Protein AF-0000000079328830 (afdb_homodimer)

Structure (mmCIF, N/CA/C/O backbone):
data_AF-0000000079328830-model_v1
#
loop_
_entity.id
_entity.type
_entity.pdbx_description
1 polymer 'Uncharacterized protein'
#
loop_
_atom_site.group_PDB
_atom_site.id
_atom_site.type_symbol
_atom_site.label_atom_id
_atom_site.label_alt_id
_atom_site.label_comp_id
_atom_site.label_asym_id
_atom_site.label_entity_id
_atom_site.label_seq_id
_atom_site.pdbx_PDB_ins_code
_atom_site.Cartn_x
_atom_site.Cartn_y
_atom_site.Cartn_z
_atom_site.occupancy
_atom_site.B_iso_or_equiv
_atom_site.auth_seq_id
_atom_site.auth_comp_id
_atom_site.auth_asym_id
_atom_site.auth_atom_id
_atom_site.pdbx_PDB_model_num
ATOM 1 N N . MET A 1 1 ? 43.875 14.273 2.471 1 29.05 1 MET A N 1
ATOM 2 C CA . MET A 1 1 ? 42.938 14.164 3.586 1 29.05 1 MET A CA 1
ATOM 3 C C . MET A 1 1 ? 41.5 14.172 3.092 1 29.05 1 MET A C 1
ATOM 5 O O . MET A 1 1 ? 41.062 15.117 2.428 1 29.05 1 MET A O 1
ATOM 9 N N . LYS A 1 2 ? 40.875 13 2.785 1 42.97 2 LYS A N 1
ATOM 10 C CA . LYS A 1 2 ? 39.5 12.953 2.299 1 42.97 2 LYS A CA 1
ATOM 11 C C . LYS A 1 2 ? 38.594 13.773 3.191 1 42.97 2 LYS A C 1
ATOM 13 O O . LYS A 1 2 ? 38.438 13.484 4.383 1 42.97 2 LYS A O 1
ATOM 18 N N . ILE A 1 3 ? 38.344 14.93 3.031 1 41.56 3 ILE A N 1
ATOM 19 C CA . ILE A 1 3 ? 37.438 15.758 3.812 1 41.56 3 ILE A CA 1
ATOM 20 C C . ILE A 1 3 ? 36.094 15.055 3.953 1 41.56 3 ILE A C 1
ATOM 22 O O . ILE A 1 3 ? 35.406 14.828 2.959 1 41.56 3 ILE A O 1
ATOM 26 N N . GLU A 1 4 ? 35.875 14.352 4.934 1 56.06 4 GLU A N 1
ATOM 27 C CA . GLU A 1 4 ? 34.594 13.688 5.23 1 56.06 4 GLU A CA 1
ATOM 28 C C . GLU A 1 4 ? 33.438 14.68 5.27 1 56.06 4 GLU A C 1
ATOM 30 O O . GLU A 1 4 ? 33.469 15.633 6.055 1 56.06 4 GLU A O 1
ATOM 35 N N . ARG A 1 5 ? 32.812 14.875 4.238 1 61.62 5 ARG A N 1
ATOM 36 C CA . ARG A 1 5 ? 31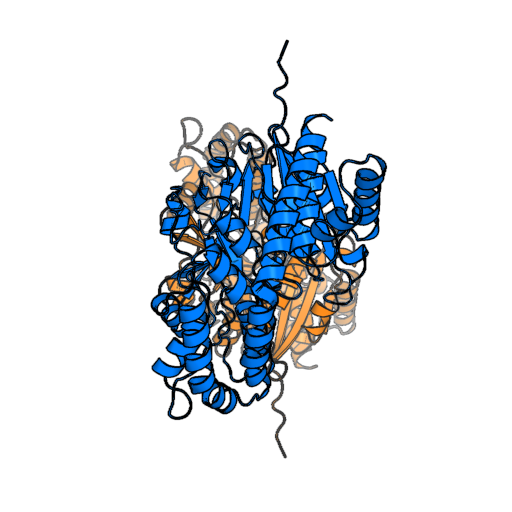.719 15.82 4.113 1 61.62 5 ARG A CA 1
ATOM 37 C C . ARG A 1 5 ? 30.688 15.617 5.227 1 61.62 5 ARG A C 1
ATOM 39 O O . ARG A 1 5 ? 30.266 14.492 5.484 1 61.62 5 ARG A O 1
ATOM 46 N N . LYS A 1 6 ? 30.453 16.609 6.105 1 83.25 6 LYS A N 1
ATOM 47 C CA . LYS A 1 6 ? 29.5 16.641 7.215 1 83.25 6 LYS A CA 1
ATOM 48 C C . LYS A 1 6 ? 28.078 16.328 6.734 1 83.25 6 LYS A C 1
ATOM 50 O O . LYS A 1 6 ? 27.625 16.891 5.73 1 83.25 6 LYS A O 1
ATOM 55 N N . LYS A 1 7 ? 27.375 15.422 7.355 1 91.31 7 LYS A N 1
ATOM 56 C CA . LYS A 1 7 ? 26 15.023 7.02 1 91.31 7 LYS A CA 1
ATOM 57 C C . LYS A 1 7 ? 25.016 16.156 7.316 1 91.31 7 LYS A C 1
ATOM 59 O O . LYS A 1 7 ? 25.219 16.938 8.25 1 91.31 7 LYS A O 1
ATOM 64 N N . ILE A 1 8 ? 24.094 16.375 6.457 1 94.75 8 ILE A N 1
ATOM 65 C CA . ILE A 1 8 ? 22.969 17.281 6.711 1 94.75 8 ILE A CA 1
ATOM 66 C C . ILE A 1 8 ? 22 16.641 7.691 1 94.75 8 ILE A C 1
ATOM 68 O O . ILE A 1 8 ? 21.484 15.547 7.438 1 94.75 8 ILE A O 1
ATOM 72 N N . ASN A 1 9 ? 21.766 17.25 8.836 1 96.75 9 ASN A N 1
ATOM 73 C CA . ASN A 1 9 ? 20.828 16.75 9.836 1 96.75 9 ASN A CA 1
ATOM 74 C C . ASN A 1 9 ? 19.391 17.125 9.523 1 96.75 9 ASN A C 1
ATOM 76 O O . ASN A 1 9 ? 19.047 18.312 9.523 1 96.75 9 ASN A O 1
ATOM 80 N N . VAL A 1 10 ? 18.609 16.141 9.258 1 97 10 VAL A N 1
ATOM 81 C CA . VAL A 1 10 ? 17.219 16.359 8.922 1 97 10 VAL A CA 1
ATOM 82 C C . VAL A 1 10 ? 16.328 15.805 10.031 1 97 10 VAL A C 1
ATOM 84 O O . VAL A 1 10 ? 16.328 14.602 10.297 1 97 10 VAL A O 1
ATOM 87 N N . GLY A 1 11 ? 15.57 16.688 10.703 1 98.12 11 GLY A N 1
ATOM 88 C CA . GLY A 1 11 ? 14.555 16.266 11.656 1 98.12 11 GLY A CA 1
ATOM 89 C C . GLY A 1 11 ? 13.203 16.016 11.008 1 98.12 11 GLY A C 1
ATOM 90 O O . GLY A 1 11 ? 12.789 16.75 10.117 1 98.12 11 GLY A O 1
ATOM 91 N N . VAL A 1 12 ? 12.57 14.992 11.398 1 98 12 VAL A N 1
ATOM 92 C CA . VAL A 1 12 ? 11.172 14.742 11.062 1 98 12 VAL A CA 1
ATOM 93 C C . VAL A 1 12 ? 10.305 14.828 12.32 1 98 12 VAL A C 1
ATOM 95 O O . VAL A 1 12 ? 10.477 14.039 13.25 1 98 12 VAL A O 1
ATOM 98 N N . GLY A 1 13 ? 9.43 15.766 12.305 1 98.31 13 GLY A N 1
ATOM 99 C CA . GLY A 1 13 ? 8.633 16.031 13.492 1 98.31 13 GLY A CA 1
ATOM 100 C C . GLY A 1 13 ? 7.215 15.5 13.383 1 98.31 13 GLY A C 1
ATOM 101 O O . GLY A 1 13 ? 6.535 15.734 12.383 1 98.31 13 GLY A O 1
ATOM 102 N N . PHE A 1 14 ? 6.777 14.797 14.43 1 97.69 14 PHE A N 1
ATOM 103 C CA . PHE A 1 14 ? 5.402 14.336 14.562 1 97.69 14 PHE A CA 1
ATOM 104 C C . PHE A 1 14 ? 4.781 14.852 15.852 1 97.69 14 PHE A C 1
ATOM 106 O O . PHE A 1 14 ? 5.422 14.828 16.906 1 97.69 14 PHE A O 1
ATOM 113 N N . VAL A 1 15 ? 3.635 15.367 15.711 1 96.25 15 VAL A N 1
ATOM 114 C CA . VAL A 1 15 ? 2.75 15.539 16.859 1 96.25 15 VAL A CA 1
ATOM 115 C C . VAL A 1 15 ? 1.602 14.539 16.781 1 96.25 15 VAL A C 1
ATOM 117 O O . VAL A 1 15 ? 0.821 14.547 15.828 1 96.25 15 VAL A O 1
ATOM 120 N N . THR A 1 16 ? 1.553 13.664 17.828 1 94.69 16 THR A N 1
ATOM 121 C CA . THR A 1 16 ? 0.644 12.539 17.641 1 94.69 16 THR A CA 1
ATOM 122 C C . THR A 1 16 ? -0.105 12.219 18.922 1 94.69 16 THR A C 1
ATOM 124 O O . THR A 1 16 ? 0.381 12.516 20.016 1 94.69 16 THR A O 1
ATOM 127 N N . GLY A 1 17 ? -1.265 11.742 18.766 1 92.06 17 GLY A N 1
ATOM 128 C CA . GLY A 1 17 ? -2.076 11.172 19.844 1 92.06 17 GLY A CA 1
ATOM 129 C C . GLY A 1 17 ? -2.83 9.93 19.422 1 92.06 17 GLY A C 1
ATOM 130 O O . GLY A 1 17 ? -3.664 9.414 20.172 1 92.06 17 GLY A O 1
ATOM 131 N N . ARG A 1 18 ? -2.508 9.406 18.266 1 90.44 18 ARG A N 1
ATOM 132 C CA . ARG A 1 18 ? -3.256 8.281 17.719 1 90.44 18 ARG A CA 1
ATOM 133 C C . ARG A 1 18 ? -2.459 6.988 17.812 1 90.44 18 ARG A C 1
ATOM 135 O O . ARG A 1 18 ? -1.229 7 17.75 1 90.44 18 ARG A O 1
ATOM 142 N N . LYS A 1 19 ? -3.17 5.918 17.875 1 87.56 19 LYS A N 1
ATOM 143 C CA . LYS A 1 19 ? -2.568 4.602 18.078 1 87.56 19 LYS A CA 1
ATOM 144 C C . LYS A 1 19 ? -1.845 4.125 16.812 1 87.56 19 LYS A C 1
ATOM 146 O O . LYS A 1 19 ? -0.911 3.324 16.906 1 87.56 19 LYS A O 1
ATOM 151 N N . ASN A 1 20 ? -2.268 4.586 15.758 1 90.12 20 ASN A N 1
ATOM 152 C CA . ASN A 1 20 ? -1.74 4.094 14.492 1 90.12 20 ASN A CA 1
ATOM 153 C C . ASN A 1 20 ? -0.406 4.75 14.141 1 90.12 20 ASN A C 1
ATOM 155 O O . ASN A 1 20 ? 0.158 4.492 13.078 1 90.12 20 ASN A O 1
ATOM 159 N N . PHE A 1 21 ? 0.192 5.496 15.008 1 94.31 21 PHE A N 1
ATOM 160 C CA . PHE A 1 21 ? 1.396 6.285 14.773 1 94.31 21 PHE A CA 1
ATOM 161 C C . PHE A 1 21 ? 2.543 5.398 14.312 1 94.31 21 PHE A C 1
ATOM 163 O O . PHE A 1 21 ? 3.238 5.727 13.344 1 94.31 21 PHE A O 1
ATOM 170 N N . LYS A 1 22 ? 2.73 4.27 14.898 1 94.06 22 LYS A N 1
ATOM 171 C CA . LYS A 1 22 ? 3.871 3.412 14.586 1 94.06 22 LYS A CA 1
ATOM 172 C C . LYS A 1 22 ? 3.791 2.896 13.148 1 94.06 22 LYS A C 1
ATOM 174 O O . LYS A 1 22 ? 4.812 2.752 12.477 1 94.06 22 LYS A O 1
ATOM 179 N N . ASN A 1 23 ? 2.588 2.619 12.703 1 93.12 23 ASN A N 1
ATOM 180 C CA . ASN A 1 23 ? 2.41 2.199 11.32 1 93.12 23 ASN A CA 1
ATOM 181 C C . ASN A 1 23 ? 2.773 3.316 10.344 1 93.12 23 ASN A C 1
ATOM 183 O O . ASN A 1 23 ? 3.371 3.062 9.297 1 93.12 23 ASN A O 1
ATOM 187 N N . VAL A 1 24 ? 2.414 4.527 10.766 1 96.62 24 VAL A N 1
ATOM 188 C CA . VAL A 1 24 ? 2.695 5.684 9.922 1 96.62 24 VAL A CA 1
ATOM 189 C C . VAL A 1 24 ? 4.203 5.887 9.812 1 96.62 24 VAL A C 1
ATOM 191 O O . VAL A 1 24 ? 4.738 6.027 8.703 1 96.62 24 VAL A O 1
ATOM 194 N N . VAL A 1 25 ? 4.875 5.852 10.898 1 96.69 25 VAL A N 1
ATOM 195 C CA . VAL A 1 25 ? 6.316 6.078 10.906 1 96.69 25 VAL A CA 1
ATOM 196 C C . VAL A 1 25 ? 7.016 4.965 10.125 1 96.69 25 VAL A C 1
ATOM 198 O O . VAL A 1 25 ? 7.957 5.227 9.375 1 96.69 25 VAL A O 1
ATOM 201 N N . LYS A 1 26 ? 6.547 3.768 10.336 1 94.81 26 LYS A N 1
ATOM 202 C CA . LYS A 1 26 ? 7.137 2.643 9.617 1 94.81 26 LYS A CA 1
ATOM 203 C C . LYS A 1 26 ? 7.027 2.842 8.109 1 94.81 26 LYS A C 1
ATOM 205 O O . LYS A 1 26 ? 8 2.652 7.379 1 94.81 26 LYS A O 1
ATOM 210 N N . THR A 1 27 ? 5.875 3.186 7.656 1 96.12 27 THR A N 1
ATOM 211 C CA . THR A 1 27 ? 5.656 3.402 6.23 1 96.12 27 THR A CA 1
ATOM 212 C C . THR A 1 27 ? 6.566 4.512 5.711 1 96.12 27 THR A C 1
ATOM 214 O O . THR A 1 27 ? 7.148 4.391 4.629 1 96.12 27 THR A O 1
ATOM 217 N N . TYR A 1 28 ? 6.742 5.57 6.461 1 96.44 28 TYR A N 1
ATOM 218 C CA . TYR A 1 28 ? 7.605 6.668 6.039 1 96.44 28 TYR A CA 1
ATOM 219 C C . TYR A 1 28 ? 9.062 6.223 5.984 1 96.44 28 TYR A C 1
ATOM 221 O O . TYR A 1 28 ? 9.773 6.527 5.023 1 96.44 28 TYR A O 1
ATOM 229 N N . VAL A 1 29 ? 9.508 5.523 6.953 1 94.31 29 VAL A N 1
ATOM 230 C CA . VAL A 1 29 ? 10.898 5.066 6.984 1 94.31 29 VAL A CA 1
ATOM 231 C C . VAL A 1 29 ? 11.156 4.113 5.82 1 94.31 29 VAL A C 1
ATOM 233 O O . VAL A 1 29 ? 12.18 4.211 5.141 1 94.31 29 VAL A O 1
ATOM 236 N N . ASP A 1 30 ? 10.195 3.229 5.605 1 93.19 30 ASP A N 1
ATOM 237 C CA . ASP A 1 30 ? 10.312 2.314 4.473 1 93.19 30 ASP A CA 1
ATOM 238 C C . ASP A 1 30 ? 10.312 3.076 3.15 1 93.19 30 ASP A C 1
ATOM 240 O O . ASP A 1 30 ? 11.016 2.701 2.211 1 93.19 30 ASP A O 1
ATOM 244 N N . ASN A 1 31 ? 9.469 4.055 3.107 1 93.88 31 ASN A N 1
ATOM 245 C CA . ASN A 1 31 ? 9.406 4.918 1.933 1 93.88 31 ASN A CA 1
ATOM 246 C C . ASN A 1 31 ? 10.75 5.609 1.679 1 93.88 31 ASN A C 1
ATOM 248 O O . ASN A 1 31 ? 11.195 5.695 0.535 1 93.88 31 ASN A O 1
ATOM 252 N N . TRP A 1 32 ? 11.414 6.051 2.768 1 92.19 32 TRP A N 1
ATOM 253 C CA . TRP A 1 32 ? 12.719 6.695 2.662 1 92.19 32 TRP A CA 1
ATOM 254 C C . TRP A 1 32 ? 13.773 5.715 2.152 1 92.19 32 TRP A C 1
ATOM 256 O O . TRP A 1 32 ? 14.617 6.074 1.326 1 92.19 32 TRP A O 1
ATOM 266 N N . ASN A 1 33 ? 13.664 4.547 2.566 1 87.62 33 ASN A N 1
ATOM 267 C CA . ASN A 1 33 ? 14.594 3.506 2.143 1 87.62 33 ASN A CA 1
ATOM 268 C C . ASN A 1 33 ? 14.391 3.137 0.676 1 87.62 33 ASN A C 1
ATOM 270 O O . ASN A 1 33 ? 15.359 2.982 -0.067 1 87.62 33 ASN A O 1
ATOM 274 N N . GLU A 1 34 ? 13.211 3.053 0.35 1 87.12 34 GLU A N 1
ATOM 275 C CA . GLU A 1 34 ? 12.859 2.67 -1.016 1 87.12 34 GLU A CA 1
ATOM 276 C C . GLU A 1 34 ? 13.305 3.732 -2.018 1 87.12 34 GLU A C 1
ATOM 278 O O . GLU A 1 34 ? 13.719 3.406 -3.135 1 87.12 34 GLU A O 1
ATOM 283 N N . SER A 1 35 ? 13.242 4.93 -1.609 1 83.19 35 SER A N 1
ATOM 284 C CA . SER A 1 35 ? 13.57 6.039 -2.502 1 83.19 35 SER A CA 1
ATOM 285 C C . SER A 1 35 ? 15.07 6.305 -2.52 1 83.19 35 SER A C 1
ATOM 287 O O . SER A 1 35 ? 15.555 7.137 -3.293 1 83.19 35 SER A O 1
ATOM 289 N N . GLY A 1 36 ? 15.828 5.617 -1.748 1 76.75 36 GLY A N 1
ATOM 290 C CA . GLY A 1 36 ? 17.266 5.793 -1.693 1 76.75 36 GLY A CA 1
ATOM 291 C C . GLY A 1 36 ? 17.688 7.004 -0.887 1 76.75 36 GLY A C 1
ATOM 292 O O . GLY A 1 36 ? 18.844 7.422 -0.942 1 76.75 36 GLY A O 1
ATOM 293 N N . PHE A 1 37 ? 16.812 7.652 -0.358 1 73.12 37 PHE A N 1
ATOM 294 C CA . PHE A 1 37 ? 17.125 8.844 0.421 1 73.12 37 PHE A CA 1
ATOM 295 C C . PHE A 1 37 ? 17.938 8.477 1.66 1 73.12 37 PHE A C 1
ATOM 297 O O . PHE A 1 37 ? 18.656 9.32 2.211 1 73.12 37 PHE A O 1
ATOM 304 N N . SER A 1 38 ? 17.906 7.316 1.921 1 65.19 38 SER A N 1
ATOM 305 C CA . SER A 1 38 ? 18.609 6.91 3.131 1 65.19 38 SER A CA 1
ATOM 306 C C . SER A 1 38 ? 20.109 6.785 2.881 1 65.19 38 SER A C 1
ATOM 308 O O . SER A 1 38 ? 20.781 5.965 3.508 1 65.19 38 SER A O 1
ATOM 310 N N . ASP A 1 39 ? 20.422 7.531 1.976 1 68.62 39 ASP A N 1
ATOM 311 C CA . ASP A 1 39 ? 21.875 7.559 1.814 1 68.62 39 ASP A CA 1
ATOM 312 C C . ASP A 1 39 ? 22.562 8.016 3.1 1 68.62 39 ASP A C 1
ATOM 314 O O . ASP A 1 39 ? 22.656 9.211 3.363 1 68.62 39 ASP A O 1
ATOM 318 N N . LYS A 1 40 ? 22.938 7.184 3.812 1 73.31 40 LYS A N 1
ATOM 319 C CA . LYS A 1 40 ? 23.5 7.387 5.145 1 73.31 40 LYS A CA 1
ATOM 320 C C . LYS A 1 40 ? 24.797 8.172 5.078 1 73.31 40 LYS A C 1
ATOM 322 O O . LYS A 1 40 ? 25.281 8.688 6.094 1 73.31 40 LYS A O 1
ATOM 327 N N . LYS A 1 41 ? 25.109 8.391 3.957 1 77.75 41 LYS A N 1
ATOM 328 C CA . LYS A 1 41 ? 26.344 9.148 3.828 1 77.75 41 LYS A CA 1
ATOM 329 C C . LYS A 1 41 ? 26.062 10.641 3.707 1 77.75 41 LYS A C 1
ATOM 331 O O . LYS A 1 41 ? 26.906 11.469 4.07 1 77.75 41 LYS A O 1
ATOM 336 N N . LYS A 1 42 ? 24.922 11.031 3.309 1 89.38 42 LYS A N 1
ATOM 337 C CA . LYS A 1 42 ? 24.656 12.438 3.029 1 89.38 42 LYS A CA 1
ATOM 338 C C . LYS A 1 42 ? 23.719 13.039 4.082 1 89.38 42 LYS A C 1
ATOM 340 O O . LYS A 1 42 ? 23.875 14.203 4.453 1 89.38 42 LYS A O 1
ATOM 345 N N . TYR A 1 43 ? 22.844 12.266 4.543 1 92.62 43 TYR A N 1
ATOM 346 C CA . TYR A 1 43 ? 21.828 12.781 5.449 1 92.62 43 TYR A CA 1
ATOM 347 C C . TYR A 1 43 ? 21.781 11.969 6.738 1 92.62 43 TYR A C 1
ATOM 349 O O . TYR A 1 43 ? 22.031 10.758 6.727 1 92.62 43 TYR A O 1
ATOM 357 N N . ALA A 1 44 ? 21.594 12.641 7.82 1 95.12 44 ALA A N 1
ATOM 358 C CA . ALA A 1 44 ? 21.234 12.031 9.102 1 95.12 44 ALA A CA 1
ATOM 359 C C . ALA A 1 44 ? 19.797 12.336 9.461 1 95.12 44 ALA A C 1
ATOM 361 O O . ALA A 1 44 ? 19.406 13.5 9.578 1 95.12 44 ALA A O 1
ATOM 362 N N . LEU A 1 45 ? 19.047 11.289 9.609 1 95.5 45 LEU A N 1
ATOM 363 C CA . LEU A 1 45 ? 17.609 11.43 9.867 1 95.5 45 LEU A CA 1
ATOM 364 C C . LEU A 1 45 ? 17.312 11.289 11.352 1 95.5 45 LEU A C 1
ATOM 366 O O . LEU A 1 45 ? 17.766 10.344 12 1 95.5 45 LEU A O 1
ATOM 370 N N . HIS A 1 46 ? 16.594 12.25 11.883 1 97.25 46 HIS A N 1
ATOM 371 C CA . HIS A 1 46 ? 16.266 12.281 13.297 1 97.25 46 HIS A CA 1
ATOM 372 C C . HIS A 1 46 ? 14.75 12.422 13.5 1 97.25 46 HIS A C 1
ATOM 374 O O . HIS A 1 46 ? 14.133 13.328 12.945 1 97.25 46 HIS A O 1
ATOM 380 N N . LEU A 1 47 ? 14.195 11.555 14.312 1 97.56 47 LEU A N 1
ATOM 381 C CA . LEU A 1 47 ? 12.766 11.609 14.594 1 97.56 47 LEU A CA 1
ATOM 382 C C . LEU A 1 47 ? 12.492 12.422 15.859 1 97.56 47 LEU A C 1
ATOM 384 O O . LEU A 1 47 ? 13.203 12.273 16.859 1 97.56 47 LEU A O 1
ATOM 388 N N . PHE A 1 48 ? 11.602 13.32 15.797 1 98.31 48 PHE A N 1
ATOM 389 C CA . PHE A 1 48 ? 11.07 14.039 16.953 1 98.31 48 PHE A CA 1
ATOM 390 C C . PHE A 1 48 ? 9.578 13.75 17.125 1 98.31 48 PHE A C 1
ATOM 392 O O . PHE A 1 48 ? 8.758 14.195 16.328 1 98.31 48 PHE A O 1
ATOM 399 N N . VAL A 1 49 ? 9.203 13.078 18.203 1 97.88 49 VAL A N 1
ATOM 400 C CA . VAL A 1 49 ? 7.832 12.641 18.406 1 97.88 49 VAL A CA 1
ATOM 401 C C . VAL A 1 49 ? 7.266 13.273 19.672 1 97.88 49 VAL A C 1
ATOM 403 O O . VAL A 1 49 ? 7.531 12.812 20.797 1 97.88 49 VAL A O 1
ATOM 406 N N . ALA A 1 50 ? 6.488 14.289 19.484 1 97.5 50 ALA A N 1
ATOM 407 C CA . ALA A 1 50 ? 5.719 14.844 20.594 1 97.5 50 ALA A CA 1
ATOM 408 C C . ALA A 1 50 ? 4.348 14.188 20.703 1 97.5 50 ALA A C 1
ATOM 410 O O . ALA A 1 50 ? 3.545 14.258 19.766 1 97.5 50 ALA A O 1
ATOM 411 N N . TYR A 1 51 ? 4.07 13.492 21.812 1 95.06 51 TYR A N 1
ATOM 412 C CA . TYR A 1 51 ? 2.83 12.727 21.859 1 95.06 51 TYR A CA 1
ATOM 413 C C . TYR A 1 51 ? 1.93 13.219 22.984 1 95.06 51 TYR A C 1
ATOM 415 O O . TYR A 1 51 ? 2.412 13.773 23.984 1 95.06 51 TYR A O 1
ATOM 423 N N . ASP A 1 52 ? 0.676 13.141 22.766 1 91.19 52 ASP A N 1
ATOM 424 C CA . ASP A 1 52 ? -0.394 13.43 23.719 1 91.19 52 ASP A CA 1
ATOM 425 C C . ASP A 1 52 ? -1.126 12.156 24.125 1 91.19 52 ASP A C 1
ATOM 427 O O . ASP A 1 52 ? -1.925 11.617 23.359 1 91.19 52 ASP A O 1
ATOM 431 N N . LEU A 1 53 ? -1.052 11.742 25.328 1 89.38 53 LEU A N 1
ATOM 432 C CA . LEU A 1 53 ? -1.614 10.477 25.797 1 89.38 53 LEU A CA 1
ATOM 433 C C . LEU A 1 53 ? -3.109 10.617 26.062 1 89.38 53 LEU A C 1
ATOM 435 O O . LEU A 1 53 ? -3.832 9.617 26.094 1 89.38 53 LEU A O 1
ATOM 439 N N . LYS A 1 54 ? -3.58 11.797 26.172 1 83 54 LYS A N 1
ATOM 440 C CA . LYS A 1 54 ? -4.969 12.047 26.547 1 83 54 LYS A CA 1
ATOM 441 C C . LYS A 1 54 ? -5.879 12.062 25.328 1 83 54 LYS A C 1
ATOM 443 O O . LYS A 1 54 ? -7.09 11.867 25.453 1 83 54 LYS A O 1
ATOM 448 N N . TYR A 1 55 ? -5.402 12.266 24.25 1 77.56 55 TYR A N 1
ATOM 449 C CA . TYR A 1 55 ? -6.184 12.438 23.031 1 77.56 55 TYR A CA 1
ATOM 450 C C . TYR A 1 55 ? -6.996 11.188 22.719 1 77.56 55 TYR A C 1
ATOM 452 O O . TYR A 1 55 ? -8.203 11.266 22.469 1 77.56 55 TYR A O 1
ATOM 460 N N . LYS A 1 56 ? -6.488 10.023 22.719 1 79.06 56 LYS A N 1
ATOM 461 C CA . LYS A 1 56 ? -7.188 8.773 22.469 1 79.06 56 LYS A CA 1
ATOM 462 C C . LYS A 1 56 ? -6.898 7.742 23.547 1 79.06 56 LYS A C 1
ATOM 464 O O . LYS A 1 56 ? -6.836 6.543 23.281 1 79.06 56 LYS A O 1
ATOM 469 N N . SER A 1 57 ? -6.559 8.242 24.672 1 84.75 57 SER A N 1
ATOM 470 C CA . SER A 1 57 ? -6.273 7.367 25.797 1 84.75 57 SER A CA 1
ATOM 471 C C . SER A 1 57 ? -5.215 6.328 25.438 1 84.75 57 SER A C 1
ATOM 473 O O . SER A 1 57 ? -5.441 5.125 25.594 1 84.75 57 SER A O 1
ATOM 475 N N . THR A 1 58 ? -4.094 6.836 25 1 90.81 58 THR A N 1
ATOM 476 C CA . THR A 1 58 ? -2.979 5.996 24.578 1 90.81 58 THR A CA 1
ATOM 477 C C . THR A 1 58 ? -1.928 5.891 25.672 1 90.81 58 THR A C 1
ATOM 479 O O . THR A 1 58 ? -2.105 6.438 26.766 1 90.81 58 THR A O 1
ATOM 482 N N . LYS A 1 59 ? -0.979 5.031 25.469 1 92.06 59 LY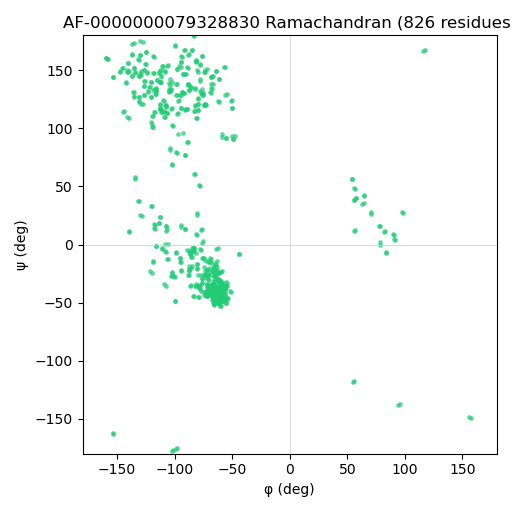S A N 1
ATOM 483 C CA . LYS A 1 59 ? 0.154 4.855 26.375 1 92.06 59 LYS A CA 1
ATOM 484 C C . LYS A 1 59 ? 1.473 5.16 25.672 1 92.06 59 LYS A C 1
ATOM 486 O O . LYS A 1 59 ? 1.521 5.242 24.438 1 92.06 59 LYS A O 1
ATOM 491 N N . VAL A 1 60 ? 2.496 5.379 26.453 1 92 60 VAL A N 1
ATOM 492 C CA . VAL A 1 60 ? 3.807 5.754 25.938 1 92 60 VAL A CA 1
ATOM 493 C C . VAL A 1 60 ? 4.293 4.695 24.953 1 92 60 VAL A C 1
ATOM 495 O O . VAL A 1 60 ? 4.914 5.023 23.938 1 92 60 VAL A O 1
ATOM 498 N N . SER A 1 61 ? 4.027 3.496 25.156 1 92.06 61 SER A N 1
ATOM 499 C CA . SER A 1 61 ? 4.492 2.389 24.312 1 92.06 61 SER A CA 1
ATOM 500 C C . SER A 1 61 ? 3.885 2.451 22.922 1 92.06 61 SER A C 1
ATOM 502 O O . SER A 1 61 ? 4.406 1.845 21.984 1 92.06 61 SER A O 1
ATOM 504 N N . ASP A 1 62 ? 2.816 3.166 22.766 1 92.62 62 ASP A N 1
ATOM 505 C CA . ASP A 1 62 ? 2.186 3.324 21.469 1 92.62 62 ASP A CA 1
ATOM 506 C C . ASP A 1 62 ? 3.033 4.203 20.547 1 92.62 62 ASP A C 1
ATOM 508 O O . ASP A 1 62 ? 2.855 4.191 19.328 1 92.62 62 ASP A O 1
ATOM 512 N N . TYR A 1 63 ? 3.988 4.895 21.156 1 93.31 63 TYR A N 1
ATOM 513 C CA . TYR A 1 63 ? 4.715 5.887 20.375 1 93.31 63 TYR A CA 1
ATOM 514 C C . TYR A 1 63 ? 6.203 5.574 20.328 1 93.31 63 TYR A C 1
ATOM 516 O O . TYR A 1 63 ? 6.914 6.008 19.422 1 93.31 63 TYR A O 1
ATOM 524 N N . LYS A 1 64 ? 6.656 4.883 21.281 1 93.75 64 LYS A N 1
ATOM 525 C CA . LYS A 1 64 ? 8.07 4.512 21.297 1 93.75 64 LYS A CA 1
ATOM 526 C C . LYS A 1 64 ? 8.367 3.422 20.266 1 93.75 64 LYS A C 1
ATOM 528 O O . LYS A 1 64 ? 7.836 2.314 20.359 1 93.75 64 LYS A O 1
ATOM 533 N N . ILE A 1 65 ? 9.203 3.695 19.391 1 92.88 65 ILE A N 1
ATOM 534 C CA . ILE A 1 65 ? 9.547 2.758 18.328 1 92.88 65 ILE A CA 1
ATOM 535 C C . ILE A 1 65 ? 10.531 1.715 18.859 1 92.88 65 ILE A C 1
ATOM 537 O O . ILE A 1 65 ? 11.578 2.064 19.406 1 92.88 65 ILE A O 1
ATOM 541 N N . THR A 1 66 ? 10.188 0.479 18.688 1 90.5 66 THR A N 1
ATOM 542 C CA . THR A 1 66 ? 11.055 -0.608 19.141 1 90.5 66 THR A CA 1
ATOM 543 C C . THR A 1 66 ? 11.484 -1.473 17.953 1 90.5 66 THR A C 1
ATOM 545 O O . THR A 1 66 ? 12.398 -2.293 18.078 1 90.5 66 THR A O 1
ATOM 548 N N . ASP A 1 67 ? 10.828 -1.312 16.891 1 89.19 67 ASP A N 1
ATOM 549 C CA . ASP A 1 67 ? 11.164 -2.062 15.68 1 89.19 67 ASP A CA 1
ATOM 550 C C . ASP A 1 67 ? 12.578 -1.736 15.211 1 89.19 67 ASP A C 1
ATOM 552 O O . ASP A 1 67 ? 12.867 -0.596 14.844 1 89.19 67 ASP A O 1
ATOM 556 N N . GLU A 1 68 ? 13.367 -2.65 15.094 1 90.06 68 GLU A N 1
ATOM 557 C CA . GLU A 1 68 ? 14.781 -2.461 14.766 1 90.06 68 GLU A CA 1
ATOM 558 C C . GLU A 1 68 ? 14.945 -1.93 13.344 1 90.06 68 GLU A C 1
ATOM 560 O O . GLU A 1 68 ? 15.844 -1.125 13.078 1 90.06 68 GLU A O 1
ATOM 565 N N . GLU A 1 69 ? 14.133 -2.389 12.5 1 85.75 69 GLU A N 1
ATOM 566 C CA . GLU A 1 69 ? 14.234 -1.947 11.117 1 85.75 69 GLU A CA 1
ATOM 567 C C . GLU A 1 69 ? 13.992 -0.447 10.992 1 85.75 69 GLU A C 1
ATOM 569 O O . GLU A 1 69 ? 14.641 0.233 10.195 1 85.75 69 GLU A O 1
ATOM 574 N N . ILE A 1 70 ? 13.078 0.019 11.828 1 89.81 70 ILE A N 1
ATOM 575 C CA . ILE A 1 70 ? 12.797 1.449 11.836 1 89.81 70 ILE A CA 1
ATOM 576 C C . ILE A 1 70 ? 13.969 2.205 12.461 1 89.81 70 ILE A C 1
ATOM 578 O O . ILE A 1 70 ? 14.438 3.201 11.898 1 89.81 70 ILE A O 1
ATOM 582 N N . LEU A 1 71 ? 14.406 1.661 13.516 1 91.75 71 LEU A N 1
ATOM 583 C CA . LEU A 1 71 ? 15.477 2.322 14.25 1 91.75 71 LEU A CA 1
ATOM 584 C C . LEU A 1 71 ? 16.766 2.342 13.43 1 91.75 71 LEU A C 1
ATOM 586 O O . LEU A 1 71 ? 17.547 3.291 13.516 1 91.75 71 LEU A O 1
ATOM 590 N N . ASP A 1 72 ? 16.953 1.357 12.633 1 89.75 72 ASP A N 1
ATOM 591 C CA . ASP A 1 72 ? 18.125 1.303 11.758 1 89.75 72 ASP A CA 1
ATOM 592 C C . ASP A 1 72 ? 18 2.32 10.625 1 89.75 72 ASP A C 1
ATOM 594 O O . ASP A 1 72 ? 19.016 2.732 10.047 1 89.75 72 ASP A O 1
ATOM 598 N N . GLY A 1 73 ? 16.781 2.678 10.398 1 89.19 73 GLY A N 1
ATOM 599 C CA . GLY A 1 73 ? 16.547 3.596 9.297 1 89.19 73 GLY A CA 1
ATOM 600 C C . GLY A 1 73 ? 16.734 5.051 9.688 1 89.19 73 GLY A C 1
ATOM 601 O O . GLY A 1 73 ? 16.781 5.93 8.82 1 89.19 73 GLY A O 1
ATOM 602 N N . VAL A 1 74 ? 16.859 5.32 11.008 1 93.31 74 VAL A N 1
ATOM 603 C CA . VAL A 1 74 ? 17.047 6.688 11.492 1 93.31 74 VAL A CA 1
ATOM 604 C C . VAL A 1 74 ? 18.297 6.758 12.367 1 93.31 74 VAL A C 1
ATOM 606 O O . VAL A 1 74 ? 18.766 5.738 12.867 1 93.31 74 VAL A O 1
ATOM 609 N N . ASP A 1 75 ? 18.891 7.938 12.469 1 94.31 75 ASP A N 1
ATOM 610 C CA . ASP A 1 75 ? 20.094 8.133 13.266 1 94.31 75 ASP A CA 1
ATOM 611 C C . ASP A 1 75 ? 19.75 8.305 14.75 1 94.31 75 ASP A C 1
ATOM 613 O O . ASP A 1 75 ? 20.516 7.875 15.617 1 94.31 75 ASP A O 1
ATOM 617 N N . SER A 1 76 ? 18.641 8.922 15.016 1 95.31 76 SER A N 1
ATOM 618 C CA . SER A 1 76 ? 18.188 9.078 16.391 1 95.31 76 SER A CA 1
ATOM 619 C C . SER A 1 76 ? 16.688 9.344 16.453 1 95.31 76 SER A C 1
ATOM 621 O O . SER A 1 76 ? 16.062 9.656 15.43 1 95.31 76 SER A O 1
ATOM 623 N N . ALA A 1 77 ? 16.125 9.078 17.656 1 96.38 77 ALA A N 1
ATOM 624 C CA . ALA A 1 77 ? 14.719 9.352 17.922 1 96.38 77 ALA A CA 1
ATOM 625 C C . ALA A 1 77 ? 14.531 10.016 19.281 1 96.38 77 ALA A C 1
ATOM 627 O O . ALA A 1 77 ? 15.094 9.562 20.281 1 96.38 77 ALA A O 1
ATOM 628 N N . TYR A 1 78 ? 13.852 11.117 19.266 1 96.94 78 TYR A N 1
ATOM 629 C CA . TYR A 1 78 ? 13.523 11.852 20.469 1 96.94 78 TYR A CA 1
ATOM 630 C C . TYR A 1 78 ? 12.031 11.75 20.797 1 96.94 78 TYR A C 1
ATOM 632 O O . TYR A 1 78 ? 11.195 12.109 19.969 1 96.94 78 TYR A O 1
ATOM 640 N N . TYR A 1 79 ? 11.742 11.289 21.953 1 97 79 TYR A N 1
ATOM 641 C CA . TYR A 1 79 ? 10.359 11.172 22.391 1 97 79 TYR A CA 1
ATOM 642 C C . TYR A 1 79 ? 10.023 12.242 23.422 1 97 79 TYR A C 1
ATOM 644 O O . TYR A 1 79 ? 10.547 12.219 24.547 1 97 79 TYR A O 1
ATOM 652 N N . LEU A 1 80 ? 9.156 13.117 23 1 97 80 LEU A N 1
ATOM 653 C CA . LEU A 1 80 ? 8.859 14.32 23.766 1 97 80 LEU A CA 1
ATOM 654 C C . LEU A 1 80 ? 7.516 14.195 24.469 1 97 80 LEU A C 1
ATOM 656 O O . LEU A 1 80 ? 6.508 14.734 24 1 97 80 LEU A O 1
ATOM 660 N N . GLY A 1 81 ? 7.543 13.555 25.594 1 93.5 81 GLY A N 1
ATOM 661 C CA . GLY A 1 81 ? 6.379 13.539 26.469 1 93.5 81 GLY A CA 1
ATOM 662 C C . GLY A 1 81 ? 6.285 14.75 27.375 1 93.5 81 GLY A C 1
ATOM 663 O O . GLY A 1 81 ? 7.16 15.617 27.344 1 93.5 81 GLY A O 1
ATOM 664 N N . ASP A 1 82 ? 5.277 14.797 28.172 1 92 82 ASP A N 1
ATOM 665 C CA . ASP A 1 82 ? 5.02 15.938 29.031 1 92 82 ASP A CA 1
ATOM 666 C C . ASP A 1 82 ? 6.168 16.156 30.016 1 92 82 ASP A C 1
ATOM 668 O O . ASP A 1 82 ? 6.57 17.297 30.266 1 92 82 ASP A O 1
ATOM 672 N N . SER A 1 83 ? 6.691 15.086 30.5 1 91.81 83 SER A N 1
ATOM 673 C CA . SER A 1 83 ? 7.781 15.188 31.469 1 91.81 83 SER A CA 1
ATOM 674 C C . SER A 1 83 ? 9.023 15.797 30.828 1 91.81 83 SER A C 1
ATOM 676 O O . SER A 1 83 ? 9.68 16.656 31.422 1 91.81 83 SER A O 1
ATOM 678 N N . SER A 1 84 ? 9.367 15.32 29.656 1 92.81 84 SER A N 1
ATOM 679 C CA . SER A 1 84 ? 10.547 15.82 28.953 1 92.81 84 SER A CA 1
ATOM 680 C C . SER A 1 84 ? 10.406 17.297 28.625 1 92.81 84 SER A C 1
ATOM 682 O O . SER A 1 84 ? 11.359 18.062 28.766 1 92.81 84 SER A O 1
ATOM 684 N N . ILE A 1 85 ? 9.297 17.703 28.219 1 95.94 85 ILE A N 1
ATOM 685 C CA . ILE A 1 85 ? 9.039 19.094 27.812 1 95.94 85 ILE A CA 1
ATOM 686 C C . ILE A 1 85 ? 9.07 20 29.047 1 95.94 85 ILE A C 1
ATOM 688 O O . ILE A 1 85 ? 9.672 21.062 29.016 1 95.94 85 ILE A O 1
ATOM 692 N N . THR A 1 86 ? 8.492 19.5 30.094 1 95.44 86 THR A N 1
ATOM 693 C CA . THR A 1 86 ? 8.445 20.281 31.328 1 95.44 86 THR A CA 1
ATOM 694 C C . THR A 1 86 ? 9.852 20.469 31.891 1 95.44 86 THR A C 1
ATOM 696 O O . THR A 1 86 ? 10.172 21.547 32.406 1 95.44 86 THR A O 1
ATOM 699 N N . THR A 1 87 ? 10.609 19.438 31.859 1 96 87 THR A N 1
ATOM 700 C CA . THR A 1 87 ? 11.984 19.516 32.344 1 96 87 THR A CA 1
ATOM 701 C C . THR A 1 87 ? 12.758 20.594 31.578 1 96 87 THR A C 1
ATOM 703 O O . THR A 1 87 ? 13.5 21.375 32.188 1 96 87 THR A O 1
ATOM 706 N N . GLU A 1 88 ? 12.609 20.609 30.312 1 95.38 88 GLU A N 1
ATOM 707 C CA . GLU A 1 88 ? 13.305 21.609 29.5 1 95.38 88 GLU A CA 1
ATOM 708 C C . GLU A 1 88 ? 12.781 23.016 29.781 1 95.38 88 GLU A C 1
ATOM 710 O O . GLU A 1 88 ? 13.555 23.969 29.812 1 95.38 88 GLU A O 1
ATOM 715 N N . ALA A 1 89 ? 11.477 23.141 29.875 1 96.88 89 ALA A N 1
ATOM 716 C CA . ALA A 1 89 ? 10.883 24.438 30.219 1 96.88 89 ALA A CA 1
ATOM 717 C C . ALA A 1 89 ? 11.438 24.969 31.531 1 96.88 89 ALA A C 1
ATOM 719 O O . ALA A 1 89 ? 11.773 26.156 31.625 1 96.88 89 ALA A O 1
ATOM 720 N N . GLN A 1 90 ? 11.547 24.094 32.5 1 97.06 90 GLN A N 1
ATOM 721 C CA . GLN A 1 90 ? 12.078 24.469 33.781 1 97.06 90 GLN A CA 1
ATOM 722 C C . GLN A 1 90 ? 13.547 24.875 33.688 1 97.06 90 GLN A C 1
ATOM 724 O O . GLN A 1 90 ? 13.984 25.812 34.375 1 97.06 90 GLN A O 1
ATOM 729 N N . TYR A 1 91 ? 14.234 24.141 32.969 1 97.25 91 TYR A N 1
ATOM 730 C CA . TYR A 1 91 ? 15.633 24.469 32.719 1 97.25 91 TYR A CA 1
ATOM 731 C C . TYR A 1 91 ? 15.781 25.891 32.188 1 97.25 91 TYR A C 1
ATOM 733 O O . TYR A 1 91 ? 16.625 26.656 32.688 1 97.25 91 TYR A O 1
ATOM 741 N N . LEU A 1 92 ? 14.992 26.312 31.234 1 97.94 92 LEU A N 1
ATOM 742 C CA . LEU A 1 92 ? 15.047 27.641 30.641 1 97.94 92 LEU A CA 1
ATOM 743 C C . LEU A 1 92 ? 14.688 28.703 31.672 1 97.94 92 LEU A C 1
ATOM 745 O O . LEU A 1 92 ? 15.258 29.812 31.656 1 97.94 92 LEU A O 1
ATOM 749 N N . VAL A 1 93 ? 13.758 28.391 32.469 1 98.12 93 VAL A N 1
ATOM 750 C CA . VAL A 1 93 ? 13.359 29.312 33.531 1 98.12 93 VAL A CA 1
ATOM 751 C C . VAL A 1 93 ? 14.5 29.484 34.531 1 98.12 93 VAL A C 1
ATOM 753 O O . VAL A 1 93 ? 14.805 30.609 34.938 1 98.12 93 VAL A O 1
ATOM 756 N N . GLU A 1 94 ? 15.094 28.391 34.938 1 97.81 94 GLU A N 1
ATOM 757 C CA . GLU A 1 94 ? 16.188 28.406 35.906 1 97.81 94 GLU A CA 1
ATOM 758 C C . GLU A 1 94 ? 17.375 29.203 35.375 1 97.81 94 GLU A C 1
ATOM 760 O O . GLU A 1 94 ? 18.078 29.891 36.125 1 97.81 94 GLU A O 1
ATOM 765 N N . LYS A 1 95 ? 17.562 29.125 34.156 1 97.38 95 LYS A N 1
ATOM 766 C CA . LYS A 1 95 ? 18.656 29.859 33.5 1 97.38 95 LYS A CA 1
ATOM 767 C C . LYS A 1 95 ? 18.266 31.297 33.25 1 97.38 95 LYS A C 1
ATOM 769 O O . LYS A 1 95 ? 19.062 32.062 32.688 1 97.38 95 LYS A O 1
ATOM 774 N N . LYS A 1 96 ? 17.047 31.688 33.469 1 97.19 96 LYS A N 1
ATOM 775 C CA . LYS A 1 96 ? 16.516 33.062 33.344 1 97.19 96 LYS A CA 1
ATOM 776 C C . LYS A 1 96 ? 16.438 33.469 31.891 1 97.19 96 LYS A C 1
ATOM 778 O O . LYS A 1 96 ? 16.609 34.656 31.578 1 97.19 96 LYS A O 1
ATOM 783 N N . VAL A 1 97 ? 16.281 32.5 31.094 1 97.75 97 VAL A N 1
ATOM 784 C CA . VAL A 1 97 ? 16.062 32.812 29.688 1 97.75 97 VAL A CA 1
ATOM 785 C C . VAL A 1 97 ? 14.656 33.344 29.484 1 97.75 97 VAL A C 1
ATOM 787 O O . VAL A 1 97 ? 14.453 34.344 28.781 1 97.75 97 VAL A O 1
ATOM 790 N N . ILE A 1 98 ? 13.688 32.719 30.109 1 98.19 98 ILE A N 1
ATOM 791 C CA . ILE A 1 98 ? 12.289 33.125 30.094 1 98.19 98 ILE A CA 1
ATOM 792 C C . ILE A 1 98 ? 11.703 33 31.5 1 98.19 98 ILE A C 1
ATOM 794 O O . ILE A 1 98 ? 12.266 32.281 32.344 1 98.19 98 ILE A O 1
ATOM 798 N N . THR A 1 99 ? 10.57 33.656 31.703 1 98.12 99 THR A N 1
ATOM 799 C CA . THR A 1 99 ? 9.852 33.531 32.969 1 98.12 99 THR A CA 1
ATOM 800 C C . THR A 1 99 ? 8.945 32.281 32.938 1 98.12 99 THR A C 1
ATOM 802 O O . THR A 1 99 ? 8.719 31.703 31.875 1 98.12 99 THR A O 1
ATOM 805 N N . LEU A 1 100 ? 8.469 31.938 34.094 1 97.31 100 LEU A N 1
ATOM 806 C CA . LEU A 1 100 ? 7.52 30.828 34.188 1 97.31 100 LEU A CA 1
ATOM 807 C C . LEU A 1 100 ? 6.27 31.109 33.375 1 97.31 100 LEU A C 1
ATOM 809 O O . LEU A 1 100 ? 5.734 30.219 32.719 1 97.31 100 LEU A O 1
ATOM 813 N N . LYS A 1 101 ? 5.832 32.312 33.406 1 96.69 101 LYS A N 1
ATOM 814 C CA . LYS A 1 101 ? 4.66 32.719 32.656 1 96.69 101 LYS A CA 1
ATOM 815 C C . LYS A 1 101 ? 4.906 32.562 31.141 1 96.69 101 LYS A C 1
ATOM 817 O O . LYS A 1 101 ? 4.039 32.094 30.406 1 96.69 101 LYS A O 1
ATOM 822 N N . GLU A 1 102 ? 6.02 32.969 30.75 1 97.75 102 GLU A N 1
ATOM 823 C CA . GLU A 1 102 ? 6.391 32.875 29.344 1 97.75 102 GLU A CA 1
ATOM 824 C C . GLU A 1 102 ? 6.516 31.422 28.906 1 97.75 102 GLU A C 1
ATOM 826 O O . GLU A 1 102 ? 6.121 31.062 27.797 1 97.75 102 GLU A O 1
ATOM 831 N N . ALA A 1 103 ? 7.066 30.562 29.781 1 97.88 103 ALA A N 1
ATOM 832 C CA . ALA A 1 103 ? 7.215 29.141 29.484 1 97.88 103 ALA A CA 1
ATOM 833 C C . ALA A 1 103 ? 5.859 28.5 29.203 1 97.88 103 ALA A C 1
ATOM 835 O O . ALA A 1 103 ? 5.75 27.625 28.328 1 97.88 103 ALA A O 1
ATOM 836 N N . LYS A 1 104 ? 4.859 28.938 29.844 1 95.88 104 LYS A N 1
ATOM 837 C CA . LYS A 1 104 ? 3.516 28.375 29.703 1 95.88 104 LYS A CA 1
ATOM 838 C C . LYS A 1 104 ? 2.893 28.797 28.375 1 95.88 104 LYS A C 1
ATOM 840 O O . LYS A 1 104 ? 1.96 28.141 27.891 1 95.88 104 LYS A O 1
ATOM 845 N N . LEU A 1 105 ? 3.395 29.844 27.75 1 96 105 LEU A N 1
ATOM 846 C CA . LEU A 1 105 ? 2.918 30.297 26.453 1 96 105 LEU A CA 1
ATOM 847 C C . LEU A 1 105 ? 3.51 29.438 25.328 1 96 105 LEU A C 1
ATOM 849 O O . LEU A 1 105 ? 2.916 29.312 24.266 1 96 105 LEU A O 1
ATOM 853 N N . ILE A 1 106 ? 4.66 28.891 25.625 1 96.81 106 ILE A N 1
ATOM 854 C CA . ILE A 1 106 ? 5.434 28.234 24.578 1 96.81 106 ILE A CA 1
ATOM 855 C C . ILE A 1 106 ? 5.23 26.719 24.656 1 96.81 106 ILE A C 1
ATOM 857 O O . ILE A 1 106 ? 5.066 26.047 23.641 1 96.81 106 ILE A O 1
ATOM 861 N N . PHE A 1 107 ? 5.391 26.25 25.891 1 95.94 107 PHE A N 1
ATOM 862 C CA . PHE A 1 107 ? 5.375 24.797 26.109 1 95.94 107 PHE A CA 1
ATOM 863 C C . PHE A 1 107 ? 4.133 24.391 26.891 1 95.94 107 PHE A C 1
ATOM 865 O O . PHE A 1 107 ? 3.619 25.172 27.703 1 95.94 107 PHE A O 1
ATOM 872 N N . GLY A 1 108 ? 3.582 23.328 26.641 1 88 108 GLY A N 1
ATOM 873 C CA . GLY A 1 108 ? 2.418 22.828 27.359 1 88 108 GLY A CA 1
ATOM 874 C C . GLY A 1 108 ? 1.618 21.812 26.562 1 88 108 GLY A C 1
ATOM 875 O O . GLY A 1 108 ? 2.182 21.047 25.781 1 88 108 GLY A O 1
ATOM 876 N N . GLU A 1 109 ? 0.322 21.969 26.969 1 85.19 109 GLU A N 1
ATOM 877 C CA . GLU A 1 109 ? -0.586 21.031 26.328 1 85.19 109 GLU A CA 1
ATOM 878 C C . GLU A 1 109 ? -1.205 21.625 25.062 1 85.19 109 GLU A C 1
ATOM 880 O O . GLU A 1 109 ? -1.31 22.844 24.938 1 85.19 109 GLU A O 1
ATOM 885 N N . GLY A 1 110 ? -1.471 20.797 24.031 1 87.62 110 GLY A N 1
ATOM 886 C CA . GLY A 1 110 ? -2.078 21.25 22.797 1 87.62 110 GLY A CA 1
ATOM 887 C C . GLY A 1 110 ? -1.175 21.062 21.594 1 87.62 110 GLY A C 1
ATOM 888 O O . GLY A 1 110 ? 0.047 20.984 21.734 1 87.62 110 GLY A O 1
ATOM 889 N N . TYR A 1 111 ? -1.787 21.219 20.562 1 90.81 111 TYR A N 1
ATOM 890 C CA . TYR A 1 111 ? -1.089 20.891 19.328 1 90.81 111 TYR A CA 1
ATOM 891 C C . TYR A 1 111 ? -0.03 21.938 19 1 90.81 111 TYR A C 1
ATOM 893 O O . TYR A 1 111 ? 1.1 21.609 18.641 1 90.81 111 TYR A O 1
ATOM 901 N N . ALA A 1 112 ? -0.322 23.219 19.172 1 94.81 112 ALA A N 1
ATOM 902 C CA . ALA A 1 112 ? 0.623 24.297 18.891 1 94.81 112 ALA A CA 1
ATOM 903 C C . ALA A 1 112 ? 1.85 24.203 19.781 1 94.81 112 ALA A C 1
ATOM 905 O O . ALA A 1 112 ? 2.984 24.328 19.312 1 94.81 112 ALA A O 1
ATOM 906 N N . MET A 1 113 ? 1.64 24.031 21.016 1 96.12 113 MET A N 1
ATOM 907 C CA . MET A 1 113 ? 2.729 23.984 22 1 96.12 113 MET A CA 1
ATOM 908 C C . MET A 1 113 ? 3.588 22.75 21.797 1 96.12 113 MET A C 1
ATOM 910 O O . MET A 1 113 ? 4.801 22.781 22 1 96.12 113 MET A O 1
ATOM 914 N N . LYS A 1 114 ? 2.922 21.703 21.375 1 96.12 114 LYS A N 1
ATOM 915 C CA . LYS A 1 114 ? 3.689 20.5 21.062 1 96.12 114 LYS A CA 1
ATOM 916 C C . LYS A 1 114 ? 4.555 20.703 19.828 1 96.12 114 LYS A C 1
ATOM 918 O O . LYS A 1 114 ? 5.672 20.188 19.75 1 96.12 114 LYS A O 1
ATOM 923 N N . ARG A 1 115 ? 4.035 21.359 18.859 1 97.38 115 ARG A N 1
ATOM 924 C CA . ARG A 1 115 ? 4.84 21.688 17.688 1 97.38 115 ARG A CA 1
ATOM 925 C C . ARG A 1 115 ? 6.02 22.578 18.062 1 97.38 115 ARG A C 1
ATOM 927 O O . ARG A 1 115 ? 7.121 22.422 17.531 1 97.38 115 ARG A O 1
ATOM 934 N N . ASN A 1 116 ? 5.797 23.5 19 1 98 116 ASN A N 1
ATOM 935 C CA . ASN A 1 116 ? 6.887 24.328 19.5 1 98 116 ASN A CA 1
ATOM 936 C C . ASN A 1 116 ? 7.965 23.484 20.172 1 98 116 ASN A C 1
ATOM 938 O O . ASN A 1 116 ? 9.156 23.781 20.047 1 98 116 ASN A O 1
ATOM 942 N N . ALA A 1 117 ? 7.477 22.484 20.922 1 98.19 117 ALA A N 1
ATOM 943 C CA . ALA A 1 117 ? 8.445 21.594 21.547 1 98.19 117 ALA A CA 1
ATOM 944 C C . ALA A 1 117 ? 9.32 20.906 20.5 1 98.19 117 ALA A C 1
ATOM 946 O O . ALA A 1 117 ? 10.539 20.828 20.656 1 98.19 117 ALA A O 1
ATOM 947 N N . VAL A 1 118 ? 8.711 20.438 19.469 1 98.25 118 VAL A N 1
ATOM 948 C CA . VAL A 1 118 ? 9.453 19.781 18.406 1 98.25 118 VAL A CA 1
ATOM 949 C C . VAL A 1 118 ? 10.445 20.781 17.781 1 98.25 118 VAL A C 1
ATOM 951 O O . VAL A 1 118 ? 11.617 20.438 17.578 1 98.25 118 VAL A O 1
ATOM 954 N N . LEU A 1 119 ? 9.984 22 17.516 1 98 119 LEU A N 1
ATOM 955 C CA . LEU A 1 119 ? 10.852 23.047 16.969 1 98 119 LEU A CA 1
ATOM 956 C C . LEU A 1 119 ? 12.047 23.297 17.875 1 98 119 LEU A C 1
ATOM 958 O O . LEU A 1 119 ? 13.188 23.344 17.406 1 98 119 LEU A O 1
ATOM 962 N N . TYR A 1 120 ? 11.789 23.422 19.094 1 97.75 120 TYR A N 1
ATOM 963 C CA . TYR A 1 120 ? 12.82 23.703 20.094 1 97.75 120 TYR A CA 1
ATOM 964 C C . TYR A 1 120 ? 13.867 22.609 20.125 1 97.75 120 TYR A C 1
ATOM 966 O O . TYR A 1 120 ? 15.07 22.875 20.031 1 97.75 120 TYR A O 1
ATOM 974 N N . PHE A 1 121 ? 13.383 21.391 20.266 1 97.88 121 PHE A N 1
ATOM 975 C CA . PHE A 1 121 ? 14.305 20.266 20.391 1 97.88 121 PHE A CA 1
ATOM 976 C C . PHE A 1 121 ? 15.07 20.047 19.094 1 97.88 121 PHE A C 1
ATOM 978 O O . PHE A 1 121 ? 16.234 19.625 19.125 1 97.88 121 PHE A O 1
ATOM 985 N N . ALA A 1 122 ? 14.438 20.25 17.953 1 98.19 122 ALA A N 1
ATOM 986 C CA . ALA A 1 122 ? 15.148 20.156 16.688 1 98.19 122 ALA A CA 1
ATOM 987 C C . ALA A 1 122 ? 16.297 21.156 16.625 1 98.19 122 ALA A C 1
ATOM 989 O O . ALA A 1 122 ? 17.406 20.828 16.188 1 98.19 122 ALA A O 1
ATOM 990 N N . LEU A 1 123 ? 16.031 22.391 17.047 1 97 123 LEU A N 1
ATOM 991 C CA . LEU A 1 123 ? 17.047 23.438 17.062 1 97 123 LEU A CA 1
ATOM 992 C C . LEU A 1 123 ? 18.141 23.109 18.078 1 97 123 LEU A C 1
ATOM 994 O O . LEU A 1 123 ? 19.328 23.266 17.797 1 97 123 LEU A O 1
ATOM 998 N N . LYS A 1 124 ? 17.688 22.734 19.203 1 96.19 124 LYS A N 1
ATOM 999 C CA . LYS A 1 124 ? 18.625 22.391 20.266 1 96.19 124 LYS A CA 1
ATOM 1000 C C . LYS A 1 124 ? 19.594 21.297 19.828 1 96.19 124 LYS A C 1
ATOM 1002 O O . LYS A 1 124 ? 20.766 21.297 20.203 1 96.19 124 LYS A O 1
ATOM 1007 N N . ASN A 1 125 ? 19.078 20.375 19.062 1 96.44 125 ASN A N 1
ATOM 1008 C CA . ASN A 1 125 ? 19.891 19.266 18.578 1 96.44 125 ASN A CA 1
ATOM 1009 C C . ASN A 1 125 ? 20.531 19.578 17.234 1 96.44 125 ASN A C 1
ATOM 1011 O O . ASN A 1 125 ? 20.969 18.672 16.516 1 96.44 125 ASN A O 1
ATOM 1015 N N . LYS A 1 126 ? 20.531 20.797 16.797 1 95.19 126 LYS A N 1
ATOM 1016 C CA . LYS A 1 126 ? 21.297 21.359 15.695 1 95.19 126 LYS A CA 1
ATOM 1017 C C . LYS A 1 126 ? 20.875 20.734 14.367 1 95.19 126 LYS A C 1
ATOM 1019 O O . LYS A 1 126 ? 21.719 20.344 13.562 1 95.19 126 LYS A O 1
ATOM 1024 N N . MET A 1 127 ? 19.609 20.578 14.211 1 97.31 127 MET A N 1
ATOM 1025 C CA . MET A 1 127 ? 19.094 20.141 12.914 1 97.31 127 MET A CA 1
ATOM 1026 C C . MET A 1 127 ? 19.312 21.219 11.852 1 97.31 127 MET A C 1
ATOM 1028 O O . MET A 1 127 ? 19.266 22.422 12.156 1 97.31 127 MET A O 1
ATOM 1032 N N . ASP A 1 128 ? 19.578 20.797 10.664 1 97.56 128 ASP A N 1
ATOM 1033 C CA . ASP A 1 128 ? 19.641 21.719 9.531 1 97.56 128 ASP A CA 1
ATOM 1034 C C . ASP A 1 128 ? 18.234 21.984 8.969 1 97.56 128 ASP A C 1
ATOM 1036 O O . ASP A 1 128 ? 17.906 23.125 8.648 1 97.56 128 ASP A O 1
ATOM 1040 N N . TYR A 1 129 ? 17.453 20.969 8.812 1 98 129 TYR A N 1
ATOM 1041 C CA . TYR A 1 129 ? 16.078 21.016 8.312 1 98 129 TYR A CA 1
ATOM 1042 C C . TYR A 1 129 ? 15.133 20.312 9.273 1 98 129 TYR A C 1
ATOM 1044 O O . TYR A 1 129 ? 15.531 19.391 9.977 1 98 129 TYR A O 1
ATOM 1052 N N . LEU A 1 130 ? 13.914 20.75 9.32 1 98.5 130 LEU A N 1
ATOM 1053 C CA . LEU A 1 130 ? 12.828 20.062 10.023 1 98.5 130 LEU A CA 1
ATOM 1054 C C . LEU A 1 130 ? 11.602 19.938 9.133 1 98.5 130 LEU A C 1
ATOM 1056 O O . LEU A 1 130 ? 11.125 20.922 8.57 1 98.5 130 LEU A O 1
ATOM 1060 N N . ILE A 1 131 ? 11.141 18.766 8.93 1 98.31 131 ILE A N 1
ATOM 1061 C CA . ILE A 1 131 ? 9.93 18.5 8.156 1 98.31 131 ILE A CA 1
ATOM 1062 C C . ILE A 1 131 ? 8.844 17.953 9.078 1 98.31 131 ILE A C 1
ATOM 1064 O O . ILE A 1 131 ? 9.008 16.906 9.695 1 98.31 131 ILE A O 1
ATOM 1068 N N . PHE A 1 132 ? 7.727 18.641 9.156 1 98.44 132 PHE A N 1
ATOM 1069 C CA . PHE A 1 132 ? 6.582 18.203 9.945 1 98.44 132 PHE A CA 1
ATOM 1070 C C . PHE A 1 132 ? 5.684 17.281 9.125 1 98.44 132 PHE A C 1
ATOM 1072 O O . PHE A 1 132 ? 5.32 17.609 7.992 1 98.44 132 PHE A O 1
ATOM 1079 N N . LEU A 1 133 ? 5.309 16.188 9.703 1 97.56 133 LEU A N 1
ATOM 1080 C CA . LEU A 1 133 ? 4.332 15.266 9.141 1 97.56 133 LEU A CA 1
ATOM 1081 C C . LEU A 1 133 ? 3.25 14.93 10.164 1 97.56 133 LEU A C 1
ATOM 1083 O O . LEU A 1 133 ? 3.525 14.859 11.367 1 97.56 133 LEU A O 1
ATOM 1087 N N . ASP A 1 134 ? 2.045 14.734 9.688 1 95.44 134 ASP A N 1
ATOM 1088 C CA . ASP A 1 134 ? 0.95 14.344 10.57 1 95.44 134 ASP A CA 1
ATOM 1089 C C . ASP A 1 134 ? 0.775 12.828 10.586 1 95.44 134 ASP A C 1
ATOM 1091 O O . ASP A 1 134 ? 1.108 12.148 9.617 1 95.44 134 ASP A O 1
ATOM 1095 N N . ASP A 1 135 ? 0.171 12.367 11.656 1 94.75 135 ASP A N 1
ATOM 1096 C CA . ASP A 1 135 ? 0.035 10.93 11.828 1 94.75 135 ASP A CA 1
ATOM 1097 C C . ASP A 1 135 ? -1.179 10.391 11.07 1 94.75 135 ASP A C 1
ATOM 1099 O O . ASP A 1 135 ? -1.449 9.195 11.086 1 94.75 135 ASP A O 1
ATOM 1103 N N . ASP A 1 136 ? -1.975 11.266 10.422 1 94.5 136 ASP A N 1
ATOM 1104 C CA . ASP A 1 136 ? -3.062 10.82 9.555 1 94.5 136 ASP A CA 1
ATOM 1105 C C . ASP A 1 136 ? -2.793 11.188 8.102 1 94.5 136 ASP A C 1
ATOM 1107 O O . ASP A 1 136 ? -3.725 11.328 7.305 1 94.5 136 ASP A O 1
ATOM 1111 N N . GLU A 1 137 ? -1.607 11.469 7.77 1 96.5 137 GLU A N 1
ATOM 1112 C CA . GLU A 1 137 ? -1.176 11.727 6.398 1 96.5 137 GLU A CA 1
ATOM 1113 C C . GLU A 1 137 ? -0.168 10.68 5.93 1 96.5 137 GLU A C 1
ATOM 1115 O O . GLU A 1 137 ? 0.813 10.406 6.625 1 96.5 137 GLU A O 1
ATOM 1120 N N . TYR A 1 138 ? -0.423 10.133 4.812 1 98 138 TYR A N 1
ATOM 1121 C CA . TYR A 1 138 ? 0.363 9.008 4.316 1 98 138 TYR A CA 1
ATOM 1122 C C . TYR A 1 138 ? 1.144 9.398 3.066 1 98 138 TYR A C 1
ATOM 1124 O O . TYR A 1 138 ? 0.704 10.258 2.293 1 98 138 TYR A O 1
ATOM 1132 N N . PRO A 1 139 ? 2.354 8.82 2.836 1 98 139 PRO A N 1
ATOM 1133 C CA . PRO A 1 139 ? 3.195 9.18 1.694 1 98 139 PRO A CA 1
ATOM 1134 C C . PRO A 1 139 ? 2.732 8.539 0.391 1 98 139 PRO A C 1
ATOM 1136 O O . PRO A 1 139 ? 3.539 7.945 -0.331 1 98 139 PRO A O 1
ATOM 1139 N N . ILE A 1 140 ? 1.504 8.656 0.064 1 98.25 140 ILE A N 1
ATOM 1140 C CA . ILE A 1 140 ? 0.873 8.203 -1.169 1 98.25 140 ILE A CA 1
ATOM 1141 C C . ILE A 1 140 ? -0.144 9.242 -1.642 1 98.25 140 ILE A C 1
ATOM 1143 O O . ILE A 1 140 ? -0.562 10.102 -0.869 1 98.25 140 ILE A O 1
ATOM 1147 N N . ALA A 1 141 ? -0.423 9.219 -2.906 1 98.12 141 ALA A N 1
ATOM 1148 C CA . ALA A 1 141 ? -1.395 10.133 -3.498 1 98.12 141 ALA A CA 1
ATOM 1149 C C . ALA A 1 141 ? -2.463 9.375 -4.277 1 98.12 141 ALA A C 1
ATOM 1151 O O . ALA A 1 141 ? -2.164 8.383 -4.949 1 98.12 141 ALA A O 1
ATOM 1152 N N . THR A 1 142 ? -3.643 9.766 -4.109 1 97.81 142 THR A N 1
ATOM 1153 C CA . THR A 1 142 ? -4.738 9.203 -4.891 1 97.81 142 THR A CA 1
ATOM 1154 C C . THR A 1 142 ? -5.027 10.078 -6.113 1 97.81 142 THR A C 1
ATOM 1156 O O . THR A 1 142 ? -5.117 11.297 -6.004 1 97.81 142 THR A O 1
ATOM 1159 N N . ILE A 1 143 ? -5.078 9.484 -7.258 1 96.5 143 ILE A N 1
ATOM 1160 C CA . ILE A 1 143 ? -5.285 10.172 -8.531 1 96.5 143 ILE A CA 1
ATOM 1161 C C . ILE A 1 143 ? -6.531 9.617 -9.211 1 96.5 143 ILE A C 1
ATOM 1163 O O . ILE A 1 143 ? -6.762 8.406 -9.219 1 96.5 143 ILE A O 1
ATOM 1167 N N . LYS A 1 144 ? -7.312 10.508 -9.711 1 93.44 144 LYS A N 1
ATOM 1168 C CA . LYS A 1 144 ? -8.492 10.102 -10.469 1 93.44 144 LYS A CA 1
ATOM 1169 C C . LYS A 1 144 ? -8.195 10.055 -11.961 1 93.44 144 LYS A C 1
ATOM 1171 O O . LYS A 1 144 ? -7.742 11.047 -12.539 1 93.44 144 LYS A O 1
ATOM 1176 N N . ILE A 1 145 ? -8.289 8.953 -12.547 1 89.5 145 ILE A N 1
ATOM 1177 C CA . ILE A 1 145 ? -8.141 8.766 -13.984 1 89.5 145 ILE A CA 1
ATOM 1178 C C . ILE A 1 145 ? -9.43 8.188 -14.562 1 89.5 145 ILE A C 1
ATOM 1180 O O . ILE A 1 145 ? -9.789 7.043 -14.281 1 89.5 145 ILE A O 1
ATOM 1184 N N . ASN A 1 146 ? -10.094 9.062 -15.344 1 82.38 146 ASN A N 1
ATOM 1185 C CA . ASN A 1 146 ? -11.422 8.719 -15.82 1 82.38 146 ASN A CA 1
ATOM 1186 C C . ASN A 1 146 ? -12.359 8.367 -14.672 1 82.38 146 ASN A C 1
ATOM 1188 O O . ASN A 1 146 ? -12.516 9.141 -13.727 1 82.38 146 ASN A O 1
ATOM 1192 N N . ASP A 1 147 ? -12.914 7.277 -14.492 1 81.81 147 ASP A N 1
ATOM 1193 C CA . ASP A 1 147 ? -13.867 6.926 -13.438 1 81.81 147 ASP A CA 1
ATOM 1194 C C . ASP A 1 147 ? -13.258 5.91 -12.469 1 81.81 147 ASP A C 1
ATOM 1196 O O . ASP A 1 147 ? -13.984 5.199 -11.773 1 81.81 147 ASP A O 1
ATOM 1200 N N . SER A 1 148 ? -11.922 6.004 -12.508 1 89.81 148 SER A N 1
ATOM 1201 C CA . SER A 1 148 ? -11.227 5.086 -11.609 1 89.81 148 SER A CA 1
ATOM 1202 C C . SER A 1 148 ? -10.164 5.816 -10.789 1 89.81 148 SER A C 1
ATOM 1204 O O . SER A 1 148 ? -9.797 6.949 -11.109 1 89.81 148 SER A O 1
ATOM 1206 N N . ILE A 1 149 ? -9.805 5.203 -9.727 1 94.56 149 ILE A N 1
ATOM 1207 C CA . ILE A 1 149 ? -8.758 5.82 -8.922 1 94.56 149 ILE A CA 1
ATOM 1208 C C . ILE A 1 149 ? -7.5 4.957 -8.961 1 94.56 149 ILE A C 1
ATOM 1210 O O . ILE A 1 149 ? -7.586 3.727 -9 1 94.56 149 ILE A O 1
ATOM 1214 N N . VAL A 1 150 ? -6.41 5.574 -9.047 1 97.31 150 VAL A N 1
ATOM 1215 C CA . VAL A 1 150 ? -5.094 4.949 -8.938 1 97.31 150 VAL A CA 1
ATOM 1216 C C . VAL A 1 150 ? -4.285 5.645 -7.84 1 97.31 150 VAL A C 1
ATOM 1218 O O . VAL A 1 150 ? -4.688 6.695 -7.336 1 97.31 150 VAL A O 1
ATOM 1221 N N . TRP A 1 151 ? -3.287 5.039 -7.477 1 98.25 151 TRP A N 1
ATOM 1222 C CA . TRP A 1 151 ? -2.451 5.523 -6.383 1 98.25 151 TRP A CA 1
ATOM 1223 C C . TRP A 1 151 ? -1.005 5.695 -6.836 1 98.25 151 TRP A C 1
ATOM 1225 O O . TRP A 1 151 ? -0.542 4.992 -7.738 1 98.25 151 TRP A O 1
ATOM 1235 N N . LYS A 1 152 ? -0.303 6.609 -6.32 1 97.88 152 LYS A N 1
ATOM 1236 C CA . LYS A 1 152 ? 1.106 6.848 -6.617 1 97.88 152 LYS A CA 1
ATOM 1237 C C . LYS A 1 152 ? 1.903 7.094 -5.34 1 97.88 152 LYS A C 1
ATOM 1239 O O . LYS A 1 152 ? 1.453 7.816 -4.449 1 97.88 152 LYS A O 1
ATOM 1244 N N . GLY A 1 153 ? 3.039 6.371 -5.25 1 97.62 153 GLY A N 1
ATOM 1245 C CA . GLY A 1 153 ? 3.938 6.652 -4.145 1 97.62 153 GLY A CA 1
ATOM 1246 C C . GLY A 1 153 ? 4.477 8.07 -4.16 1 97.62 153 GLY A C 1
ATOM 1247 O O . GLY A 1 153 ? 4.707 8.641 -5.227 1 97.62 153 GLY A O 1
ATOM 1248 N N . GLN A 1 154 ? 4.625 8.672 -2.969 1 97.56 154 GLN A N 1
ATOM 1249 C CA . GLN A 1 154 ? 5.137 10.031 -2.832 1 97.56 154 GLN A CA 1
ATOM 1250 C C . GLN A 1 154 ? 6.406 10.055 -1.986 1 97.56 154 GLN A C 1
ATOM 1252 O O . GLN A 1 154 ? 6.43 9.523 -0.875 1 97.56 154 GLN A O 1
ATOM 1257 N N . GLU A 1 155 ? 7.449 10.641 -2.512 1 95.44 155 GLU A N 1
ATOM 1258 C CA . GLU A 1 155 ? 8.695 10.844 -1.776 1 95.44 155 GLU A CA 1
ATOM 1259 C C . GLU A 1 155 ? 8.703 12.195 -1.068 1 95.44 155 GLU A C 1
ATOM 1261 O O . GLU A 1 155 ? 9.445 13.102 -1.459 1 95.44 155 GLU A O 1
ATOM 1266 N N . VAL A 1 156 ? 8.016 12.273 0.001 1 96.81 156 VAL A N 1
ATOM 1267 C CA . VAL A 1 156 ? 7.707 13.531 0.666 1 96.81 156 VAL A CA 1
ATOM 1268 C C . VAL A 1 156 ? 8.992 14.156 1.206 1 96.81 156 VAL A C 1
ATOM 1270 O O . VAL A 1 156 ? 9.328 15.297 0.862 1 96.81 156 VAL A O 1
ATOM 1273 N N . LEU A 1 157 ? 9.742 13.391 1.951 1 95.75 157 LEU A N 1
ATOM 1274 C CA . LEU A 1 157 ? 10.945 13.914 2.602 1 95.75 157 LEU A CA 1
ATOM 1275 C C . LEU A 1 157 ? 11.977 14.352 1.568 1 95.75 157 LEU A C 1
ATOM 1277 O O . LEU A 1 157 ? 12.508 15.461 1.647 1 95.75 157 LEU A O 1
ATOM 1281 N N . SER A 1 158 ? 12.227 13.516 0.593 1 94.12 158 SER A N 1
ATOM 1282 C CA . SER A 1 158 ? 13.234 13.82 -0.417 1 94.12 158 SER A CA 1
ATOM 1283 C C . SER A 1 158 ? 12.844 15.039 -1.239 1 94.12 158 SER A C 1
ATOM 1285 O O . SER A 1 158 ? 13.703 15.844 -1.609 1 94.12 158 SER A O 1
ATOM 1287 N N . THR A 1 159 ? 11.555 15.156 -1.541 1 96.06 159 THR A N 1
ATOM 1288 C CA . THR A 1 159 ? 11.094 16.297 -2.32 1 96.06 159 THR A CA 1
ATOM 1289 C C . THR A 1 159 ? 11.297 17.594 -1.547 1 96.06 159 THR A C 1
ATOM 1291 O O . THR A 1 159 ? 11.742 18.594 -2.111 1 96.06 159 THR A O 1
ATOM 1294 N N . HIS A 1 160 ? 10.992 17.594 -0.282 1 96.94 160 HIS A N 1
ATOM 1295 C CA . HIS A 1 160 ? 11.234 18.766 0.545 1 96.94 160 HIS A CA 1
ATOM 1296 C C . HIS A 1 160 ? 12.719 19.109 0.594 1 96.94 160 HIS A C 1
ATOM 1298 O O . HIS A 1 160 ? 13.109 20.266 0.389 1 96.94 160 HIS A O 1
ATOM 1304 N N . ILE A 1 161 ? 13.547 18.156 0.855 1 95.38 161 ILE A N 1
ATOM 1305 C CA . ILE A 1 161 ? 14.984 18.375 1.043 1 95.38 161 ILE A CA 1
ATOM 1306 C C . ILE A 1 161 ? 15.594 18.922 -0.246 1 95.38 161 ILE A C 1
ATOM 1308 O O . ILE A 1 161 ? 16.422 19.828 -0.208 1 95.38 161 ILE A O 1
ATOM 1312 N N . LYS A 1 162 ? 15.164 18.406 -1.349 1 94 162 LYS A N 1
ATOM 1313 C CA . LYS A 1 162 ? 15.664 18.844 -2.65 1 94 162 LYS A CA 1
ATOM 1314 C C . LYS A 1 162 ? 15.336 20.297 -2.906 1 94 162 LYS A C 1
ATOM 1316 O O . LYS A 1 162 ? 16.094 21.016 -3.576 1 94 162 LYS A O 1
ATOM 1321 N N . ASN A 1 163 ? 14.25 20.734 -2.346 1 96.88 163 ASN A N 1
ATOM 1322 C CA . ASN A 1 163 ? 13.75 22.031 -2.77 1 96.88 163 ASN A CA 1
ATOM 1323 C C . ASN A 1 163 ? 13.891 23.078 -1.663 1 96.88 163 ASN A C 1
ATOM 1325 O O . ASN A 1 163 ? 13.648 24.266 -1.888 1 96.88 163 ASN A O 1
ATOM 1329 N N . ILE A 1 164 ? 14.352 22.672 -0.489 1 97.19 164 ILE A N 1
ATOM 1330 C CA . ILE A 1 164 ? 14.328 23.594 0.648 1 97.19 164 ILE A CA 1
ATOM 1331 C C . ILE A 1 164 ? 15.672 24.297 0.77 1 97.19 164 ILE A C 1
ATOM 1333 O O . ILE A 1 164 ? 15.789 25.281 1.505 1 97.19 164 ILE A O 1
ATOM 1337 N N . LYS A 1 165 ? 16.703 23.953 0.127 1 94 165 LYS A N 1
ATOM 1338 C CA . LYS A 1 165 ? 18.094 24.375 0.302 1 94 165 LYS A CA 1
ATOM 1339 C C . LYS A 1 165 ? 18.234 25.891 0.244 1 94 165 LYS A C 1
ATOM 1341 O O . LYS A 1 165 ? 19.031 26.469 0.984 1 94 165 LYS A O 1
ATOM 1346 N N . ASN A 1 166 ? 17.469 26.547 -0.577 1 94.19 166 ASN A N 1
ATOM 1347 C CA . ASN A 1 166 ? 17.688 27.969 -0.763 1 94.19 166 ASN A CA 1
ATOM 1348 C C . ASN A 1 166 ? 16.484 28.797 -0.324 1 94.19 166 ASN A C 1
ATOM 1350 O O . ASN A 1 166 ? 16.328 29.953 -0.717 1 94.19 166 ASN A O 1
ATOM 1354 N N . VAL A 1 167 ? 15.586 28.156 0.385 1 97.62 167 VAL A N 1
ATOM 1355 C CA . VAL A 1 167 ? 14.398 28.875 0.852 1 97.62 167 VAL A CA 1
ATOM 1356 C C . VAL A 1 167 ? 14.211 28.641 2.35 1 97.62 167 VAL A C 1
ATOM 1358 O O . VAL A 1 167 ? 14.828 27.734 2.926 1 97.62 167 VAL A O 1
ATOM 1361 N N . GLN A 1 168 ? 13.422 29.453 2.971 1 98.12 168 GLN A N 1
ATOM 1362 C CA . GLN A 1 168 ? 13.227 29.344 4.414 1 98.12 168 GLN A CA 1
ATOM 1363 C C . GLN A 1 168 ? 12.258 28.219 4.754 1 98.12 168 GLN A C 1
ATOM 1365 O O . GLN A 1 168 ? 12.43 27.531 5.758 1 98.12 168 GLN A O 1
ATOM 1370 N N . MET A 1 169 ? 11.219 28.047 3.896 1 98.38 169 MET A N 1
ATOM 1371 C CA . MET A 1 169 ? 10.195 27.047 4.195 1 98.38 169 MET A CA 1
ATOM 1372 C C . MET A 1 169 ? 9.68 26.406 2.912 1 98.38 169 MET A C 1
ATOM 1374 O O . MET A 1 169 ? 9.742 27.016 1.839 1 98.38 169 MET A O 1
ATOM 1378 N N . THR A 1 170 ? 9.242 25.203 3.025 1 98.31 170 THR A N 1
ATOM 1379 C CA . THR A 1 170 ? 8.508 24.5 1.979 1 98.31 170 THR A CA 1
ATOM 1380 C C . THR A 1 170 ? 7.223 23.891 2.533 1 98.31 170 THR A C 1
ATOM 1382 O O . THR A 1 170 ? 7.121 23.625 3.736 1 98.31 170 THR A O 1
ATOM 1385 N N . HIS A 1 171 ? 6.227 23.781 1.756 1 97.56 171 HIS A N 1
ATOM 1386 C CA . HIS A 1 171 ? 5.062 22.984 2.111 1 97.56 171 HIS A CA 1
ATOM 1387 C C . HIS A 1 171 ? 4.516 22.234 0.898 1 97.56 171 HIS A C 1
ATOM 1389 O O . HIS A 1 171 ? 4.715 22.672 -0.24 1 97.56 171 HIS A O 1
ATOM 1395 N N . GLY A 1 172 ? 3.965 21.094 1.09 1 96.69 172 GLY A N 1
ATOM 1396 C CA . GLY A 1 172 ? 3.504 20.234 0.012 1 96.69 172 GLY A CA 1
ATOM 1397 C C . GLY A 1 172 ? 2.004 20.297 -0.2 1 96.69 172 GLY A C 1
ATOM 1398 O O . GLY A 1 172 ? 1.318 21.125 0.402 1 96.69 172 GLY A O 1
ATOM 1399 N N . HIS A 1 173 ? 1.502 19.516 -1.094 1 96.06 173 HIS A N 1
ATOM 1400 C CA . HIS A 1 173 ? 0.085 19.391 -1.413 1 96.06 173 HIS A CA 1
ATOM 1401 C C . HIS A 1 173 ? -0.562 18.281 -0.594 1 96.06 173 HIS A C 1
ATOM 1403 O O . HIS A 1 173 ? 0.132 17.5 0.073 1 96.06 173 HIS A O 1
ATOM 1409 N N . HIS A 1 174 ? -1.848 18.266 -0.626 1 95.31 174 HIS A N 1
ATOM 1410 C CA . HIS A 1 174 ? -2.611 17.234 0.05 1 95.31 174 HIS A CA 1
ATOM 1411 C C . HIS A 1 174 ? -3.715 16.688 -0.85 1 95.31 174 HIS A C 1
ATOM 1413 O O . HIS A 1 174 ? -4.219 17.391 -1.721 1 95.31 174 HIS A O 1
ATOM 1419 N N . CYS A 1 175 ? -4.035 15.484 -0.723 1 95.75 175 CYS A N 1
ATOM 1420 C CA . CYS A 1 175 ? -5.211 14.852 -1.312 1 95.75 175 CYS A CA 1
ATOM 1421 C C . CYS A 1 175 ? -5.914 13.961 -0.299 1 95.75 175 CYS A C 1
ATOM 1423 O O . CYS A 1 175 ? -5.461 13.828 0.838 1 95.75 175 CYS A O 1
ATOM 1425 N N . GLY A 1 176 ? -7.086 13.414 -0.647 1 94.69 176 GLY A N 1
ATOM 1426 C CA . GLY A 1 176 ? -7.895 12.656 0.295 1 94.69 176 GLY A CA 1
ATOM 1427 C C . GLY A 1 176 ? -8.953 13.492 0.985 1 94.69 176 GLY A C 1
ATOM 1428 O O . GLY A 1 176 ? -9.648 14.281 0.338 1 94.69 176 GLY A O 1
ATOM 1429 N N . TYR A 1 177 ? -9.086 13.266 2.244 1 89.69 177 TYR A N 1
ATOM 1430 C CA . TYR A 1 177 ? -10.125 13.945 3.02 1 89.69 177 TYR A CA 1
ATOM 1431 C C . TYR A 1 177 ? -9.555 15.156 3.752 1 89.69 177 TYR A C 1
ATOM 1433 O O . TYR A 1 177 ? -9.352 15.109 4.969 1 89.69 177 TYR A O 1
ATOM 1441 N N . ILE A 1 178 ? -9.406 16.172 3.027 1 82.19 178 ILE A N 1
ATOM 1442 C CA . ILE A 1 178 ? -8.727 17.359 3.521 1 82.19 178 ILE A CA 1
ATOM 1443 C C . ILE A 1 178 ? -9.711 18.266 4.27 1 82.19 178 ILE A C 1
ATOM 1445 O O . ILE A 1 178 ? -9.336 18.938 5.23 1 82.19 178 ILE A O 1
ATOM 1449 N N . SER A 1 179 ? -10.922 18.25 3.746 1 76.25 179 SER A N 1
ATOM 1450 C CA . SER A 1 179 ? -11.922 19.125 4.352 1 76.25 179 SER A CA 1
ATOM 1451 C C . SER A 1 179 ? -12.883 18.328 5.23 1 76.25 179 SER A C 1
ATOM 1453 O O . SER A 1 179 ? -13.359 17.266 4.836 1 76.25 179 SER A O 1
ATOM 1455 N N . PRO A 1 180 ? -13.102 18.828 6.363 1 78.88 180 PRO A N 1
ATOM 1456 C CA . PRO A 1 180 ? -14.078 18.156 7.223 1 78.88 180 PRO A CA 1
ATOM 1457 C C . PRO A 1 180 ? -15.516 18.422 6.797 1 78.88 180 PRO A C 1
ATOM 1459 O O . PRO A 1 180 ? -16.453 17.891 7.406 1 78.88 180 PRO A O 1
ATOM 1462 N N . ILE A 1 181 ? -15.734 19.156 5.762 1 83.06 181 ILE A N 1
ATOM 1463 C CA . ILE A 1 181 ? -17.078 19.469 5.289 1 83.06 181 ILE A CA 1
ATOM 1464 C C . ILE A 1 181 ? -17.688 18.234 4.621 1 83.06 181 ILE A C 1
ATOM 1466 O O . ILE A 1 181 ? -17.156 17.719 3.637 1 83.06 181 ILE A O 1
ATOM 1470 N N . PRO A 1 182 ? -18.797 17.797 5.145 1 86.19 182 PRO A N 1
ATOM 1471 C CA . PRO A 1 182 ? -19.422 16.609 4.566 1 86.19 182 PRO A CA 1
ATOM 1472 C C . PRO A 1 182 ? -20.141 16.891 3.252 1 86.19 182 PRO A C 1
ATOM 1474 O O . PRO A 1 182 ? -20.422 18.047 2.943 1 86.19 182 PRO A O 1
ATOM 1477 N N . TYR A 1 183 ? -20.359 15.828 2.59 1 87.25 183 TYR A N 1
ATOM 1478 C CA . TYR A 1 183 ? -21.219 15.898 1.412 1 87.25 183 TYR A CA 1
ATOM 1479 C C . TYR A 1 183 ? -22.688 15.844 1.804 1 87.25 183 TYR A C 1
ATOM 1481 O O . TYR A 1 183 ? -23.078 15.055 2.666 1 87.25 183 TYR A O 1
ATOM 1489 N N . PHE A 1 184 ? -23.453 16.703 1.232 1 88.44 184 PHE A N 1
ATOM 1490 C CA . PHE A 1 184 ? -24.891 16.656 1.425 1 88.44 184 PHE A CA 1
ATOM 1491 C C . PHE A 1 184 ? -25.609 17.406 0.301 1 88.44 184 PHE A C 1
ATOM 1493 O O . PHE A 1 184 ? -25 18.203 -0.409 1 88.44 184 PHE A O 1
ATOM 1500 N N . ASP A 1 185 ? -26.891 17.094 0.148 1 89.56 185 ASP A N 1
ATOM 1501 C CA . ASP A 1 185 ? -27.719 17.734 -0.876 1 89.56 185 ASP A CA 1
ATOM 1502 C C . ASP A 1 185 ? -28.422 18.969 -0.324 1 89.56 185 ASP A C 1
ATOM 1504 O O . ASP A 1 185 ? -29.016 18.922 0.752 1 89.56 185 ASP A O 1
ATOM 1508 N N . PHE A 1 186 ? -28.25 19.984 -1.101 1 92.5 186 PHE A N 1
ATOM 1509 C CA . PHE A 1 186 ? -29.016 21.188 -0.75 1 92.5 186 PHE A CA 1
ATOM 1510 C C . PHE A 1 186 ? -30.5 20.953 -0.982 1 92.5 186 PHE A C 1
ATOM 1512 O O . PHE A 1 186 ? -30.891 20.219 -1.893 1 92.5 186 PHE A O 1
ATOM 1519 N N . ASN A 1 187 ? -31.297 21.516 -0.138 1 93.56 187 ASN A N 1
ATOM 1520 C CA . ASN A 1 187 ? -32.75 21.406 -0.254 1 93.56 187 ASN A CA 1
ATOM 1521 C C . ASN A 1 187 ? -33.438 22.594 0.388 1 93.56 187 ASN A C 1
ATOM 1523 O O . ASN A 1 187 ? -32.844 23.656 0.552 1 93.56 187 ASN A O 1
ATOM 1527 N N . ASP A 1 188 ? -34.75 22.422 0.664 1 93.12 188 ASP A N 1
ATOM 1528 C CA . ASP A 1 188 ? -35.562 23.516 1.185 1 93.12 188 ASP A CA 1
ATOM 1529 C C . ASP A 1 188 ? -35.156 23.875 2.609 1 93.12 188 ASP A C 1
ATOM 1531 O O . ASP A 1 188 ? -35.406 24.984 3.07 1 93.12 188 ASP A O 1
ATOM 1535 N N . LYS A 1 189 ? -34.531 23 3.223 1 94.12 189 LYS A N 1
ATOM 1536 C CA . LYS A 1 189 ? -34.125 23.234 4.602 1 94.12 189 LYS A CA 1
ATOM 1537 C C . LYS A 1 189 ? -32.812 24.062 4.664 1 94.12 189 LYS A C 1
ATOM 1539 O O . LYS A 1 189 ? -32.594 24.797 5.621 1 94.12 189 LYS A O 1
ATOM 1544 N N . LEU A 1 190 ? -31.953 23.797 3.721 1 96.06 190 LEU A N 1
ATOM 1545 C CA . LEU A 1 190 ? -30.672 24.5 3.656 1 96.06 190 LEU A CA 1
ATOM 1546 C C . LEU A 1 190 ? -30.266 24.734 2.207 1 96.06 190 LEU A C 1
ATOM 1548 O O . LEU A 1 190 ? -29.891 23.797 1.499 1 96.06 190 LEU A O 1
ATOM 1552 N N . SER A 1 191 ? -30.219 25.984 1.86 1 96 191 SER A N 1
ATOM 1553 C CA . SER A 1 191 ? -29.875 26.328 0.487 1 96 191 SER A CA 1
ATOM 1554 C C . SER A 1 191 ? -28.359 26.469 0.324 1 96 191 SER A C 1
ATOM 1556 O O . SER A 1 191 ? -27.641 26.609 1.311 1 96 191 SER A O 1
ATOM 1558 N N . GLU A 1 192 ? -27.953 26.438 -0.909 1 94.06 192 GLU A N 1
ATOM 1559 C CA . GLU A 1 192 ? -26.547 26.641 -1.222 1 94.06 192 GLU A CA 1
ATOM 1560 C C . GLU A 1 192 ? -26.047 28 -0.745 1 94.06 192 GLU A C 1
ATOM 1562 O O . GLU A 1 192 ? -24.953 28.125 -0.217 1 94.06 192 GLU A O 1
ATOM 1567 N N . ASP A 1 193 ? -26.875 28.953 -0.927 1 93.75 193 ASP A N 1
ATOM 1568 C CA . ASP A 1 193 ? -26.5 30.312 -0.539 1 93.75 193 ASP A CA 1
ATOM 1569 C C . ASP A 1 193 ? -26.344 30.422 0.976 1 93.75 193 ASP A C 1
ATOM 1571 O O . ASP A 1 193 ? -25.453 31.125 1.46 1 93.75 193 ASP A O 1
ATOM 1575 N N . GLU A 1 194 ? -27.219 29.828 1.637 1 95.12 194 GLU A N 1
ATOM 1576 C CA . GLU A 1 194 ? -27.125 29.828 3.094 1 95.12 194 GLU A CA 1
ATOM 1577 C C . GLU A 1 194 ? -25.859 29.141 3.57 1 95.12 194 GLU A C 1
ATOM 1579 O O . GLU A 1 194 ? -25.156 29.641 4.461 1 95.12 194 GLU A O 1
ATOM 1584 N N . PHE A 1 195 ? -25.594 28.047 3.006 1 93.62 195 PHE A N 1
ATOM 1585 C CA . PHE A 1 195 ? -24.391 27.312 3.396 1 93.62 195 PHE A CA 1
ATOM 1586 C C . PHE A 1 195 ? -23.141 28.078 2.994 1 93.62 195 PHE A C 1
ATOM 1588 O O . PHE A 1 195 ? -22.156 28.078 3.73 1 93.62 195 PHE A O 1
ATOM 1595 N N . ARG A 1 196 ? -23.156 28.625 1.868 1 91.88 196 ARG A N 1
ATOM 1596 C CA . ARG A 1 196 ? -22.047 29.484 1.441 1 91.88 196 ARG A CA 1
ATOM 1597 C C . ARG A 1 196 ? -21.797 30.594 2.451 1 91.88 196 ARG A C 1
ATOM 1599 O O . ARG A 1 196 ? -20.656 30.844 2.842 1 91.88 196 ARG A O 1
ATOM 1606 N N . SER A 1 197 ? -22.812 31.203 2.834 1 92 197 SER A N 1
ATOM 1607 C CA . SER A 1 197 ? -22.719 32.281 3.828 1 92 197 SER A CA 1
ATOM 1608 C C . SER A 1 197 ? -22.141 31.75 5.137 1 92 197 SER A C 1
ATOM 1610 O O . SER A 1 197 ? -21.328 32.438 5.777 1 92 197 SER A O 1
ATOM 1612 N N . PHE A 1 198 ? -22.578 30.625 5.496 1 93.19 198 PHE A N 1
ATOM 1613 C CA . PHE A 1 198 ? -22.094 29.984 6.711 1 93.19 198 PHE A CA 1
ATOM 1614 C C . PHE A 1 198 ? -20.594 29.719 6.625 1 93.19 198 PHE A C 1
ATOM 1616 O O . PHE A 1 198 ? -19.828 30.156 7.492 1 93.19 198 PHE A O 1
ATOM 1623 N N . ILE A 1 199 ? -20.172 29.109 5.566 1 89.56 199 ILE A N 1
ATOM 1624 C CA . ILE A 1 199 ? -18.781 28.719 5.387 1 89.56 199 ILE A CA 1
ATOM 1625 C C . ILE A 1 199 ? -17.906 29.953 5.281 1 89.56 199 ILE A C 1
ATOM 1627 O O . ILE A 1 199 ? -16.828 30.016 5.883 1 89.56 199 ILE A O 1
ATOM 1631 N N . GLU A 1 200 ? -18.312 30.891 4.547 1 86.94 200 GLU A N 1
ATOM 1632 C CA . GLU A 1 200 ? -17.531 32.094 4.367 1 86.94 200 GLU A CA 1
ATOM 1633 C C . GLU A 1 200 ? -17.375 32.844 5.688 1 86.94 200 GLU A C 1
ATOM 1635 O O . GLU A 1 200 ? -16.375 33.531 5.898 1 86.94 200 GLU A O 1
ATOM 1640 N N . SER A 1 201 ? -18.328 32.688 6.516 1 89 201 SER A N 1
ATOM 1641 C CA . SER A 1 201 ? -18.297 33.375 7.805 1 89 201 SER A CA 1
ATOM 1642 C C . SER A 1 201 ? -17.312 32.688 8.758 1 89 201 SER A C 1
ATOM 1644 O O . SER A 1 201 ? -16.719 33.344 9.617 1 89 201 SER A O 1
ATOM 1646 N N . ILE A 1 202 ? -17.219 31.406 8.602 1 84.62 202 ILE A N 1
ATOM 1647 C CA . ILE A 1 202 ? -16.453 30.703 9.617 1 84.62 202 ILE A CA 1
ATOM 1648 C C . ILE A 1 202 ? -15.07 30.359 9.07 1 84.62 202 ILE A C 1
ATOM 1650 O O . ILE A 1 202 ? -14.148 30.047 9.836 1 84.62 202 ILE A O 1
ATOM 1654 N N . SER A 1 203 ? -15.039 30.219 7.762 1 72.31 203 SER A N 1
ATOM 1655 C CA . SER A 1 203 ? -13.805 29.703 7.168 1 72.31 203 SER A CA 1
ATOM 1656 C C . SER A 1 203 ? -12.75 30.797 7.047 1 72.31 203 SER A C 1
ATOM 1658 O O . SER A 1 203 ? -13.07 31.984 7.082 1 72.31 203 SER A O 1
ATOM 1660 N N . ASN A 1 204 ? -11.625 30.219 7.176 1 62.5 204 ASN A N 1
ATOM 1661 C CA . ASN A 1 204 ? -10.516 31.125 6.93 1 62.5 204 ASN A CA 1
ATOM 1662 C C . ASN A 1 204 ? -10.398 31.469 5.445 1 62.5 204 ASN A C 1
ATOM 1664 O O . ASN A 1 204 ? -11.062 30.859 4.605 1 62.5 204 ASN A O 1
ATOM 1668 N N . ASP A 1 205 ? -9.906 32.625 5.09 1 54.09 205 ASP A N 1
ATOM 1669 C CA . ASP A 1 205 ? -9.773 33.25 3.768 1 54.09 205 ASP A CA 1
ATOM 1670 C C . ASP A 1 205 ? -9.25 32.219 2.756 1 54.09 205 ASP A C 1
ATOM 1672 O O . ASP A 1 205 ? -9.164 32.5 1.561 1 54.09 205 ASP A O 1
ATOM 1676 N N . ILE A 1 206 ? -8.852 31 3.281 1 53.75 206 ILE A N 1
ATOM 1677 C CA . ILE A 1 206 ? -8.266 30.094 2.312 1 53.75 206 ILE A CA 1
ATOM 1678 C C . ILE A 1 206 ? -9.367 29.297 1.616 1 53.75 206 ILE A C 1
ATOM 1680 O O . ILE A 1 206 ? -9.195 28.844 0.482 1 53.75 206 ILE A O 1
ATOM 1684 N N . ILE A 1 207 ? -10.508 29.266 2.287 1 59.34 207 ILE A N 1
ATOM 1685 C CA . ILE A 1 207 ? -11.531 28.406 1.725 1 59.34 207 ILE A CA 1
ATOM 1686 C C . ILE A 1 207 ? -12.43 29.203 0.785 1 59.34 207 ILE A C 1
ATOM 1688 O O . ILE A 1 207 ? -13.078 30.172 1.205 1 59.34 207 ILE A O 1
ATOM 1692 N N . ASN A 1 208 ? -12.109 29.141 -0.496 1 67.12 208 ASN A N 1
ATOM 1693 C CA . ASN A 1 208 ? -12.984 29.672 -1.531 1 67.12 208 ASN A CA 1
ATOM 1694 C C . ASN A 1 208 ? -14.148 28.734 -1.817 1 67.12 208 ASN A C 1
ATOM 1696 O O . ASN A 1 208 ? -13.992 27.516 -1.792 1 67.12 208 ASN A O 1
ATOM 1700 N N . TRP A 1 209 ? -15.289 29.375 -1.842 1 78.62 209 TRP A N 1
ATOM 1701 C CA . TRP A 1 209 ? -16.5 28.594 -2.029 1 78.62 209 TRP A CA 1
ATOM 1702 C C . TRP A 1 209 ? -16.375 27.672 -3.244 1 78.62 209 TRP A C 1
ATOM 1704 O O . TRP A 1 209 ? -16.828 26.531 -3.219 1 78.62 209 TRP A O 1
ATOM 1714 N N . GLY A 1 210 ? -15.789 28.234 -4.289 1 76 210 GLY A N 1
ATOM 1715 C CA . GLY A 1 210 ? -15.609 27.422 -5.477 1 76 210 GLY A CA 1
ATOM 1716 C C . GLY A 1 210 ? -14.844 26.141 -5.207 1 76 210 GLY A C 1
ATOM 1717 O O . GLY A 1 210 ? -15.242 25.062 -5.664 1 76 210 GLY A O 1
ATOM 1718 N N . SER A 1 211 ? -13.883 26.203 -4.387 1 76.06 211 SER A N 1
ATOM 1719 C CA . SER A 1 211 ? -13.062 25.047 -4.035 1 76.06 211 SER A CA 1
ATOM 1720 C C . SER A 1 211 ? -13.844 24.062 -3.162 1 76.06 211 SER A C 1
ATOM 1722 O O . SER A 1 211 ? -13.719 22.844 -3.322 1 76.06 211 SER A O 1
ATOM 1724 N N . ILE A 1 212 ? -14.609 24.609 -2.355 1 79.81 212 ILE A N 1
ATOM 1725 C CA . ILE A 1 212 ? -15.391 23.781 -1.448 1 79.81 212 ILE A CA 1
ATOM 1726 C C . ILE A 1 212 ? -16.453 23.016 -2.234 1 79.81 212 ILE A C 1
ATOM 1728 O O . ILE A 1 212 ? -16.656 21.828 -2.02 1 79.81 212 ILE A O 1
ATOM 1732 N N . LYS A 1 213 ? -17.047 23.75 -3.1 1 82.25 213 LYS A N 1
ATOM 1733 C CA . LYS A 1 213 ? -18.094 23.141 -3.906 1 82.25 213 LYS A CA 1
ATOM 1734 C C . LYS A 1 213 ? -17.547 21.984 -4.738 1 82.25 213 LYS A C 1
ATOM 1736 O O . LYS A 1 213 ? -18.188 20.938 -4.859 1 82.25 213 LYS A O 1
ATOM 1741 N N . GLU A 1 214 ? -16.469 22.219 -5.27 1 80.25 214 GLU A N 1
ATOM 1742 C CA . GLU A 1 214 ? -15.828 21.156 -6.051 1 80.25 214 GLU A CA 1
ATOM 1743 C C . GLU A 1 214 ? -15.547 19.922 -5.195 1 80.25 214 GLU A C 1
ATOM 1745 O O . GLU A 1 214 ? -15.789 18.797 -5.629 1 80.25 214 GLU A O 1
ATOM 1750 N N . LYS A 1 215 ? -15.086 20.109 -4.086 1 81.56 215 LYS A N 1
ATOM 1751 C CA . LYS A 1 215 ? -14.773 19.016 -3.168 1 81.56 215 LYS A CA 1
ATOM 1752 C C . LYS A 1 215 ? -16.031 18.297 -2.73 1 81.56 215 LYS A C 1
ATOM 1754 O O . LYS A 1 215 ? -16.031 17.062 -2.6 1 81.56 215 LYS A O 1
ATOM 1759 N N . MET A 1 216 ? -17.047 19.094 -2.512 1 82.56 216 MET A N 1
ATOM 1760 C CA . MET A 1 216 ? -18.328 18.484 -2.141 1 82.56 216 MET A CA 1
ATOM 1761 C C . MET A 1 216 ? -18.844 17.578 -3.258 1 82.56 216 MET A C 1
ATOM 1763 O O . MET A 1 216 ? -19.328 16.484 -3 1 82.56 216 MET A O 1
ATOM 1767 N N . ASN A 1 217 ? -18.703 18.016 -4.43 1 80.94 217 ASN A N 1
ATOM 1768 C CA . ASN A 1 217 ? -19.172 17.25 -5.578 1 80.94 217 ASN A CA 1
ATOM 1769 C C . ASN A 1 217 ? -18.406 15.945 -5.742 1 80.94 217 ASN A C 1
ATOM 1771 O O . ASN A 1 217 ? -18.938 14.969 -6.285 1 80.94 217 ASN A O 1
ATOM 1775 N N . ASP A 1 218 ? -17.25 15.914 -5.246 1 81.56 218 ASP A N 1
ATOM 1776 C CA . ASP A 1 218 ? -16.406 14.719 -5.328 1 81.56 218 ASP A CA 1
ATOM 1777 C C . ASP A 1 218 ? -16.562 13.859 -4.074 1 81.56 218 ASP A C 1
ATOM 1779 O O . ASP A 1 218 ? -15.68 13.047 -3.766 1 81.56 218 ASP A O 1
ATOM 1783 N N . GLY A 1 219 ? -17.609 14.148 -3.33 1 82.19 219 GLY A N 1
ATOM 1784 C CA . GLY A 1 219 ? -17.891 13.328 -2.16 1 82.19 219 GLY A CA 1
ATOM 1785 C C . GLY A 1 219 ? -17 13.664 -0.976 1 82.19 219 GLY A C 1
ATOM 1786 O O . GLY A 1 219 ? -16.781 12.812 -0.109 1 82.19 219 GLY A O 1
ATOM 1787 N N . GLY A 1 220 ? -16.359 14.836 -1.069 1 85.25 220 GLY A N 1
ATOM 1788 C CA . GLY A 1 220 ? -15.492 15.25 0.016 1 85.25 220 GLY A CA 1
ATOM 1789 C C . GLY A 1 220 ? -14.055 14.805 -0.17 1 85.25 220 GLY A C 1
ATOM 1790 O O . GLY A 1 220 ? -13.227 14.969 0.729 1 85.25 220 GLY A O 1
ATOM 1791 N N . VAL A 1 221 ? -13.789 14.188 -1.293 1 90.12 221 VAL A N 1
ATOM 1792 C CA . VAL A 1 221 ? -12.445 13.688 -1.56 1 90.12 221 VAL A CA 1
ATOM 1793 C C . VAL A 1 221 ? -11.734 14.617 -2.545 1 90.12 221 VAL A C 1
ATOM 1795 O O . VAL A 1 221 ? -12.336 15.086 -3.51 1 90.12 221 VAL A O 1
ATOM 1798 N N . THR A 1 222 ? -10.492 14.984 -2.264 1 91.94 222 THR A N 1
ATOM 1799 C CA . THR A 1 222 ? -9.641 15.688 -3.211 1 91.94 222 THR A CA 1
ATOM 1800 C C . THR A 1 222 ? -8.625 14.734 -3.836 1 91.94 222 THR A C 1
ATOM 1802 O O . THR A 1 222 ? -8.062 13.883 -3.146 1 91.94 222 THR A O 1
ATOM 1805 N N . TYR A 1 223 ? -8.391 14.891 -5.082 1 94.25 223 TYR A N 1
ATOM 1806 C CA . TYR A 1 223 ? -7.473 14.016 -5.797 1 94.25 223 TYR A CA 1
ATOM 1807 C C . TYR A 1 223 ? -6.207 14.766 -6.195 1 94.25 223 TYR A C 1
ATOM 1809 O O . TYR A 1 223 ? -6.234 15.984 -6.398 1 94.25 223 TYR A O 1
ATOM 1817 N N . ALA A 1 224 ? -5.148 14.039 -6.27 1 96.38 224 ALA A N 1
ATOM 1818 C CA . ALA A 1 224 ? -3.869 14.609 -6.688 1 96.38 224 ALA A CA 1
ATOM 1819 C C . ALA A 1 224 ? -3.818 14.797 -8.203 1 96.38 224 ALA A C 1
ATOM 1821 O O . ALA A 1 224 ? -4.559 14.133 -8.938 1 96.38 224 ALA A O 1
ATOM 1822 N N . ASP A 1 225 ? -3.012 15.727 -8.641 1 94.81 225 ASP A N 1
ATOM 1823 C CA . ASP A 1 225 ? -2.76 16 -10.047 1 94.81 225 ASP A CA 1
ATOM 1824 C C . ASP A 1 225 ? -1.421 15.414 -10.492 1 94.81 225 ASP A C 1
ATOM 1826 O O . ASP A 1 225 ? -0.365 15.836 -10.016 1 94.81 225 ASP A O 1
ATOM 1830 N N . LEU A 1 226 ? -1.454 14.5 -11.406 1 93.12 226 LEU A N 1
ATOM 1831 C CA . LEU A 1 226 ? -0.265 13.789 -11.859 1 93.12 226 LEU A CA 1
ATOM 1832 C C . LEU A 1 226 ? 0.732 14.758 -12.492 1 93.12 226 LEU A C 1
ATOM 1834 O O . LEU A 1 226 ? 1.945 14.562 -12.383 1 93.12 226 LEU A O 1
ATOM 1838 N N . ASP A 1 227 ? 0.257 15.789 -13.109 1 93.31 227 ASP A N 1
ATOM 1839 C CA . ASP A 1 227 ? 1.134 16.766 -13.75 1 93.31 227 ASP A CA 1
ATOM 1840 C C . ASP A 1 227 ? 1.946 17.531 -12.703 1 93.31 227 ASP A C 1
ATOM 1842 O O . ASP A 1 227 ? 3.111 17.875 -12.938 1 93.31 227 ASP A O 1
ATOM 1846 N N . ILE A 1 228 ? 1.332 17.844 -11.609 1 94.44 228 ILE A N 1
ATOM 1847 C CA . ILE A 1 228 ? 2.045 18.516 -10.531 1 94.44 228 ILE A CA 1
ATOM 1848 C C . ILE A 1 228 ? 3.131 17.594 -9.977 1 94.44 228 ILE A C 1
ATOM 1850 O O . ILE A 1 228 ? 4.277 18.016 -9.805 1 94.44 228 ILE A O 1
ATOM 1854 N N . ILE A 1 229 ? 2.766 16.328 -9.773 1 94.06 229 ILE A N 1
ATOM 1855 C CA . ILE A 1 229 ? 3.693 15.352 -9.211 1 94.06 229 ILE A CA 1
ATOM 1856 C C . ILE A 1 229 ? 4.891 15.18 -10.141 1 94.06 229 ILE A C 1
ATOM 1858 O O . ILE A 1 229 ? 6.039 15.148 -9.688 1 94.06 229 ILE A O 1
ATOM 1862 N N . ASN A 1 230 ? 4.66 15.18 -11.438 1 90.5 230 ASN A N 1
ATOM 1863 C CA . ASN A 1 230 ? 5.707 14.859 -12.406 1 90.5 230 ASN A CA 1
ATOM 1864 C C . ASN A 1 230 ? 6.516 16.094 -12.789 1 90.5 230 ASN A C 1
ATOM 1866 O O . ASN A 1 230 ? 7.602 15.984 -13.352 1 90.5 230 ASN A O 1
ATOM 1870 N N . SER A 1 231 ? 5.996 17.297 -12.719 1 87.88 231 SER A N 1
ATOM 1871 C CA . SER A 1 231 ? 6.664 18.531 -13.156 1 87.88 231 SER A CA 1
ATOM 1872 C C . SER A 1 231 ? 7.895 18.812 -12.305 1 87.88 231 SER A C 1
ATOM 1874 O O . SER A 1 231 ? 8.844 19.453 -12.766 1 87.88 231 SER A O 1
ATOM 1876 N N . GLU A 1 232 ? 8.062 18.453 -11.164 1 83.44 232 GLU A N 1
ATOM 1877 C CA . GLU A 1 232 ? 9.133 18.766 -10.227 1 83.44 232 GLU A CA 1
ATOM 1878 C C . GLU A 1 232 ? 9.305 20.266 -10.039 1 83.44 232 GLU A C 1
ATOM 1880 O O . GLU A 1 232 ? 10.32 20.719 -9.508 1 83.44 232 GLU A O 1
ATOM 1885 N N . ILE A 1 233 ? 8.367 21.047 -10.516 1 92.75 233 ILE A N 1
ATOM 1886 C CA . ILE A 1 233 ? 8.406 22.5 -10.406 1 92.75 233 ILE A CA 1
ATOM 1887 C C . ILE A 1 233 ? 7.812 22.922 -9.062 1 92.75 233 ILE A C 1
ATOM 1889 O O . ILE A 1 233 ? 6.789 22.391 -8.633 1 92.75 233 ILE A O 1
ATOM 1893 N N . THR A 1 234 ? 8.5 23.859 -8.406 1 96.62 234 THR A N 1
ATOM 1894 C CA . THR A 1 234 ? 7.984 24.438 -7.172 1 96.62 234 THR A CA 1
ATOM 1895 C C . THR A 1 234 ? 7.254 25.75 -7.453 1 96.62 234 THR A C 1
ATOM 1897 O O . THR A 1 234 ? 7.52 26.406 -8.453 1 96.62 234 THR A O 1
ATOM 1900 N N . GLU A 1 235 ? 6.363 26.094 -6.664 1 96.56 235 GLU A N 1
ATOM 1901 C CA . GLU A 1 235 ? 5.629 27.359 -6.773 1 96.56 235 GLU A CA 1
ATOM 1902 C C . GLU A 1 235 ? 5.961 28.281 -5.613 1 96.56 235 GLU A C 1
ATOM 1904 O O . GLU A 1 235 ? 6.086 27.844 -4.469 1 96.56 235 GLU A O 1
ATOM 1909 N N . VAL A 1 236 ? 6.113 29.547 -5.887 1 97.06 236 VAL A N 1
ATOM 1910 C CA . VAL A 1 236 ? 6.316 30.547 -4.844 1 97.06 236 VAL A CA 1
ATOM 1911 C C . VAL A 1 236 ? 4.996 30.828 -4.133 1 97.06 236 VAL A C 1
ATOM 1913 O O . VAL A 1 236 ? 3.975 31.062 -4.781 1 97.06 236 VAL A O 1
ATOM 1916 N N . VAL A 1 237 ? 5.016 30.766 -2.879 1 96.44 237 VAL A N 1
ATOM 1917 C CA . VAL A 1 237 ? 3.822 31.109 -2.115 1 96.44 237 VAL A CA 1
ATOM 1918 C C . VAL A 1 237 ? 3.697 32.625 -2.004 1 96.44 237 VAL A C 1
ATOM 1920 O O . VAL A 1 237 ? 4.566 33.281 -1.432 1 96.44 237 VAL A O 1
ATOM 1923 N N . LYS A 1 238 ? 2.617 33.125 -2.48 1 94.75 238 LYS A N 1
ATOM 1924 C CA . LYS A 1 238 ? 2.393 34.562 -2.469 1 94.75 238 LYS A CA 1
ATOM 1925 C C . LYS A 1 238 ? 1.669 35 -1.195 1 94.75 238 LYS A C 1
ATOM 1927 O O . LYS A 1 238 ? 0.934 34.188 -0.596 1 94.75 238 LYS A O 1
ATOM 1932 N N . GLU A 1 239 ? 2.004 36.156 -0.77 1 93.31 239 GLU A N 1
ATOM 1933 C CA . GLU A 1 239 ? 1.296 36.719 0.362 1 93.31 239 GLU A CA 1
ATOM 1934 C C . GLU A 1 239 ? -0.077 37.25 -0.054 1 93.31 239 GLU A C 1
ATOM 1936 O O . GLU A 1 239 ? -0.206 37.938 -1.07 1 93.31 239 GLU A O 1
ATOM 1941 N N . ILE A 1 240 ? -1.04 36.875 0.654 1 86.19 240 ILE A N 1
ATOM 1942 C CA . ILE A 1 240 ? -2.402 37.344 0.453 1 86.19 240 ILE A CA 1
ATOM 1943 C C . ILE A 1 240 ? -2.965 37.875 1.774 1 86.19 240 ILE A C 1
ATOM 1945 O O . ILE A 1 240 ? -3.068 37.125 2.75 1 86.19 240 ILE A O 1
ATOM 1949 N N . ASN A 1 241 ? -3.361 39.094 1.862 1 80.94 241 ASN A N 1
ATOM 1950 C CA . ASN A 1 241 ? -3.932 39.719 3.053 1 80.94 241 ASN A CA 1
ATOM 1951 C C . ASN A 1 241 ? -3.004 39.594 4.258 1 80.94 241 ASN A C 1
ATOM 1953 O O . ASN A 1 241 ? -3.445 39.219 5.348 1 80.94 241 ASN A O 1
ATOM 1957 N N . GLY A 1 242 ? -1.73 39.719 3.986 1 86.25 242 GLY A N 1
ATOM 1958 C CA . GLY A 1 242 ? -0.748 39.719 5.059 1 86.25 242 GLY A CA 1
ATOM 1959 C C . GLY A 1 242 ? -0.364 38.312 5.516 1 86.25 242 GLY A C 1
ATOM 1960 O O . GLY A 1 242 ? 0.294 38.156 6.547 1 86.25 242 GLY A O 1
ATOM 1961 N N . MET A 1 243 ? -0.77 37.344 4.762 1 91.31 243 MET A N 1
ATOM 1962 C CA . MET A 1 243 ? -0.483 35.969 5.156 1 91.31 243 MET A CA 1
ATOM 1963 C C . MET A 1 243 ? 0.104 35.188 3.99 1 91.31 243 MET A C 1
ATOM 1965 O O . MET A 1 243 ? -0.261 35.406 2.836 1 91.31 243 MET A O 1
ATOM 1969 N N . LYS A 1 244 ? 0.993 34.312 4.293 1 93.5 244 LYS A N 1
ATOM 1970 C CA . LYS A 1 244 ? 1.432 33.281 3.354 1 93.5 244 LYS A CA 1
ATOM 1971 C C . LYS A 1 244 ? 0.927 31.906 3.771 1 93.5 244 LYS A C 1
ATOM 1973 O O . LYS A 1 244 ? 1.384 31.359 4.773 1 93.5 244 LYS A O 1
ATOM 1978 N N . PHE A 1 245 ? 0.122 31.391 3.025 1 90 245 PHE A N 1
ATOM 1979 C CA . PHE A 1 245 ? -0.548 30.156 3.395 1 90 245 PHE A CA 1
ATOM 1980 C C . PHE A 1 245 ? 0.439 28.984 3.42 1 90 245 PHE A C 1
ATOM 1982 O O . PHE A 1 245 ? 1.198 28.797 2.469 1 90 245 PHE A O 1
ATOM 1989 N N . ILE A 1 246 ? 0.382 28.266 4.508 1 92.06 246 ILE A N 1
ATOM 1990 C CA . ILE A 1 246 ? 1.141 27.031 4.648 1 92.06 246 ILE A CA 1
ATOM 1991 C C . ILE A 1 246 ? 0.251 25.938 5.246 1 92.06 246 ILE A C 1
ATOM 1993 O O . ILE A 1 246 ? -0.728 26.25 5.934 1 92.06 246 ILE A O 1
ATOM 1997 N N . SER A 1 247 ? 0.562 24.719 4.91 1 87.31 247 SER A N 1
ATOM 1998 C CA . SER A 1 247 ? -0.158 23.594 5.488 1 87.31 247 SER A CA 1
ATOM 1999 C C . SER A 1 247 ? 0.374 23.25 6.875 1 87.31 247 SER A C 1
ATOM 2001 O O . SER A 1 247 ? 1.507 23.594 7.215 1 87.31 247 SER A O 1
ATOM 2003 N N . GLY A 1 248 ? -0.489 22.609 7.621 1 85 248 GLY A N 1
ATOM 2004 C CA . GLY A 1 248 ? -0.072 22.188 8.945 1 85 248 GLY A CA 1
ATOM 2005 C C . GLY A 1 248 ? 0.911 21.031 8.93 1 85 248 GLY A C 1
ATOM 2006 O O . GLY A 1 248 ? 1.65 20.828 9.891 1 85 248 GLY A O 1
ATOM 2007 N N . SER A 1 249 ? 0.801 20.297 7.93 1 91.25 249 SER A N 1
ATOM 2008 C CA . SER A 1 249 ? 1.696 19.156 7.727 1 91.25 249 SER A CA 1
ATOM 2009 C C . SER A 1 249 ? 2.293 19.172 6.32 1 91.25 249 SER A C 1
ATOM 2011 O O . SER A 1 249 ? 2.012 20.078 5.531 1 91.25 249 SER A O 1
ATOM 2013 N N . ASN A 1 250 ? 3.213 18.172 6.184 1 96.5 250 ASN A N 1
ATOM 2014 C CA . ASN A 1 250 ? 3.902 18.312 4.902 1 96.5 250 ASN A CA 1
ATOM 2015 C C . ASN A 1 250 ? 4.551 19.688 4.766 1 96.5 250 ASN A C 1
ATOM 2017 O O . ASN A 1 250 ? 4.305 20.406 3.789 1 96.5 250 ASN A O 1
ATOM 2021 N N . LEU A 1 251 ? 5.262 20.047 5.863 1 98 251 LEU A N 1
ATOM 2022 C CA . LEU A 1 251 ? 5.801 21.391 6.062 1 98 251 LEU A CA 1
ATOM 2023 C C . LEU A 1 251 ? 7.273 21.328 6.453 1 98 251 LEU A C 1
ATOM 2025 O O . LEU A 1 251 ? 7.641 20.641 7.402 1 98 251 LEU A O 1
ATOM 2029 N N . GLY A 1 252 ? 8.109 22.062 5.703 1 98.31 252 GLY A N 1
ATOM 2030 C CA . GLY A 1 252 ? 9.539 22.031 5.949 1 98.31 252 GLY A CA 1
ATOM 2031 C C . GLY A 1 252 ? 10.086 23.375 6.41 1 98.31 252 GLY A C 1
ATOM 2032 O O . GLY A 1 252 ? 9.641 24.422 5.953 1 98.31 252 GLY A O 1
ATOM 2033 N N . PHE A 1 253 ? 11.008 23.359 7.328 1 98.38 253 PHE A N 1
ATOM 2034 C CA . PHE A 1 253 ? 11.758 24.516 7.82 1 98.38 253 PHE A CA 1
ATOM 2035 C C . PHE A 1 253 ? 13.242 24.375 7.504 1 98.38 253 PHE A C 1
ATOM 2037 O O . PHE A 1 253 ? 13.82 23.297 7.684 1 98.38 253 PHE A O 1
ATOM 2044 N N . ASN A 1 254 ? 13.805 25.359 6.992 1 98.38 254 ASN A N 1
ATOM 2045 C CA . ASN A 1 254 ? 15.242 25.438 6.789 1 98.38 254 ASN A CA 1
ATOM 2046 C C . ASN A 1 254 ? 15.906 26.312 7.855 1 98.38 254 ASN A C 1
ATOM 2048 O O . ASN A 1 254 ? 16 27.531 7.699 1 98.38 254 ASN A O 1
ATOM 2052 N N . PHE A 1 255 ? 16.531 25.703 8.812 1 96.94 255 PHE A N 1
ATOM 2053 C CA . PHE A 1 255 ? 17.062 26.422 9.953 1 96.94 255 PHE A CA 1
ATOM 2054 C C . PHE A 1 255 ? 18.344 27.156 9.578 1 96.94 255 PHE A C 1
ATOM 2056 O O . PHE A 1 255 ? 18.797 28.047 10.305 1 96.94 255 PHE A O 1
ATOM 2063 N N . LYS A 1 256 ? 18.859 26.859 8.445 1 93 256 LYS A N 1
ATOM 2064 C CA . LYS A 1 256 ? 20.078 27.516 7.98 1 93 256 LYS A CA 1
ATOM 2065 C C . LYS A 1 256 ? 19.766 28.891 7.379 1 93 256 LYS A C 1
ATOM 2067 O O . LYS A 1 256 ? 20.625 29.766 7.332 1 93 256 LYS A O 1
ATOM 2072 N N . HIS A 1 257 ? 18.562 29 7.016 1 88.88 257 HIS A N 1
ATOM 2073 C CA . HIS A 1 257 ? 18.219 30.219 6.281 1 88.88 257 HIS A CA 1
ATOM 2074 C C . HIS A 1 257 ? 17.219 31.078 7.051 1 88.88 257 HIS A C 1
ATOM 2076 O O . HIS A 1 257 ? 16.75 32.094 6.547 1 88.88 257 HIS A O 1
ATOM 2082 N N . ILE A 1 258 ? 16.828 30.609 8.172 1 87.19 258 ILE A N 1
ATOM 2083 C CA . ILE A 1 258 ? 15.852 31.359 8.953 1 87.19 258 ILE A CA 1
ATOM 2084 C C . ILE A 1 258 ? 16.578 32.188 10.023 1 87.19 258 ILE A C 1
ATOM 2086 O O . ILE A 1 258 ? 17.188 31.625 10.938 1 87.19 258 ILE A O 1
ATOM 2090 N N . ASP A 1 259 ? 16.484 33.406 9.836 1 85.81 259 ASP A N 1
ATOM 2091 C CA . ASP A 1 259 ? 17.078 34.312 10.82 1 85.81 259 ASP A CA 1
ATOM 2092 C C . ASP A 1 259 ? 16.188 34.469 12.039 1 85.81 259 ASP A C 1
ATOM 2094 O O . ASP A 1 259 ? 16.656 34.438 13.18 1 85.81 259 ASP A O 1
ATOM 2098 N N . LYS A 1 260 ? 14.898 34.656 11.656 1 91.81 260 LYS A N 1
ATOM 2099 C CA . LYS A 1 260 ? 13.898 34.812 12.711 1 91.81 260 LYS A CA 1
ATOM 2100 C C . LYS A 1 260 ? 12.828 33.719 12.625 1 91.81 260 LYS A C 1
ATOM 2102 O O . LYS A 1 260 ? 11.891 33.844 11.836 1 91.81 260 LYS A O 1
ATOM 2107 N N . LEU A 1 261 ? 12.961 32.812 13.5 1 96 261 LEU A N 1
ATOM 2108 C CA . LEU A 1 261 ? 11.969 31.766 13.57 1 96 261 LEU A CA 1
ATOM 2109 C C . LEU A 1 261 ? 10.805 32.156 14.477 1 96 261 LEU A C 1
ATOM 2111 O O . LEU A 1 261 ? 11.016 32.75 15.547 1 96 261 LEU A O 1
ATOM 2115 N N . PHE A 1 262 ? 9.609 31.875 14.047 1 97.75 262 PHE A N 1
ATOM 2116 C CA . PHE A 1 262 ? 8.43 32.219 14.836 1 97.75 262 PHE A CA 1
ATOM 2117 C C . PHE A 1 262 ? 7.801 30.953 15.414 1 97.75 262 PHE A C 1
ATOM 2119 O O . PHE A 1 262 ? 7.906 29.859 14.836 1 97.75 262 PHE A O 1
ATOM 2126 N N . PRO A 1 263 ? 7.188 31.047 16.578 1 97.88 263 PRO A N 1
ATOM 2127 C CA . PRO A 1 263 ? 6.5 29.906 17.188 1 97.88 263 PRO A CA 1
ATOM 2128 C C . PRO A 1 263 ? 5.098 29.703 16.609 1 97.88 263 PRO A C 1
ATOM 2130 O O . PRO A 1 263 ? 4.523 30.609 16.016 1 97.88 263 PRO A O 1
ATOM 2133 N N . PHE A 1 264 ? 4.645 28.484 16.781 1 97.5 264 PHE A N 1
ATOM 2134 C CA . PHE A 1 264 ? 3.225 28.234 16.562 1 97.5 264 PHE A CA 1
ATOM 2135 C C . PHE A 1 264 ? 2.393 28.797 17.719 1 97.5 264 PHE A C 1
ATOM 2137 O O . PHE A 1 264 ? 2.861 28.875 18.844 1 97.5 264 PHE A O 1
ATOM 2144 N N . TYR A 1 265 ? 1.203 29.203 17.375 1 96.56 265 TYR A N 1
ATOM 2145 C CA . TYR A 1 265 ? 0.281 29.719 18.375 1 96.56 265 TYR A CA 1
ATOM 2146 C C . TYR A 1 265 ? -1.166 29.531 17.938 1 96.56 265 TYR A C 1
ATOM 2148 O O . TYR A 1 265 ? -1.468 29.578 16.734 1 96.56 265 TYR A O 1
ATOM 2156 N N . ASN A 1 266 ? -2.004 29.266 18.844 1 93.69 266 ASN A N 1
ATOM 2157 C CA . ASN A 1 266 ? -3.451 29.391 18.703 1 93.69 266 ASN A CA 1
ATOM 2158 C C . ASN A 1 266 ? -4.109 29.781 20.016 1 93.69 266 ASN A C 1
ATOM 2160 O O . ASN A 1 266 ? -3.59 29.469 21.094 1 93.69 266 ASN A O 1
ATOM 2164 N N . PRO A 1 267 ? -5.168 30.5 19.922 1 94.25 267 PRO A N 1
ATOM 2165 C CA . PRO A 1 267 ? -5.887 30.797 21.172 1 94.25 267 PRO A CA 1
ATOM 2166 C C . PRO A 1 267 ? -6.293 29.531 21.922 1 94.25 267 PRO A C 1
ATOM 2168 O O . PRO A 1 267 ? -6.43 28.453 21.328 1 94.25 267 PRO A O 1
ATOM 2171 N N . PRO A 1 268 ? -6.414 29.672 23.281 1 90.44 268 PRO A N 1
ATOM 2172 C CA . PRO A 1 268 ? -6.812 28.5 24.062 1 90.44 268 PRO A CA 1
ATOM 2173 C C . PRO A 1 268 ? -8.055 27.812 23.5 1 90.44 268 PRO A C 1
ATOM 2175 O O . PRO A 1 268 ? -9.086 28.453 23.312 1 90.44 268 PRO A O 1
ATOM 2178 N N . GLY A 1 269 ? -7.871 26.531 23.234 1 87.25 269 GLY A N 1
ATOM 2179 C CA . GLY A 1 269 ? -9.008 25.75 22.781 1 87.25 269 GLY A CA 1
ATOM 2180 C C . GLY A 1 269 ? -9.258 25.875 21.281 1 87.25 269 GLY A C 1
ATOM 2181 O O . GLY A 1 269 ? -10.141 25.203 20.75 1 87.25 269 GLY A O 1
ATOM 2182 N N . ALA A 1 270 ? -8.578 26.734 20.609 1 88.12 270 ALA A N 1
ATOM 2183 C CA . ALA A 1 270 ? -8.773 26.953 19.172 1 88.12 270 ALA A CA 1
ATOM 2184 C C . ALA A 1 270 ? -7.797 26.109 18.359 1 88.12 270 ALA A C 1
ATOM 2186 O O . ALA A 1 270 ? -6.859 25.531 18.906 1 88.12 270 ALA A O 1
ATOM 2187 N N . ARG A 1 271 ? -8.117 25.953 17.109 1 85.69 271 ARG A N 1
ATOM 2188 C CA . ARG A 1 271 ? -7.191 25.391 16.125 1 85.69 271 ARG A CA 1
ATOM 2189 C C . ARG A 1 271 ? -6.516 26.5 15.32 1 85.69 271 ARG A C 1
ATOM 2191 O O . ARG A 1 271 ? -6.531 27.656 15.719 1 85.69 271 ARG A O 1
ATOM 2198 N N . GLY A 1 272 ? -5.695 26.078 14.312 1 88.25 272 GLY A N 1
ATOM 2199 C CA . GLY A 1 272 ? -5.172 27.047 13.359 1 88.25 272 GLY A CA 1
ATOM 2200 C C . GLY A 1 272 ? -3.76 27.5 13.68 1 88.25 272 GLY A C 1
ATOM 2201 O O . GLY A 1 272 ? -3.402 28.641 13.438 1 88.25 272 GLY A O 1
ATOM 2202 N N . GLU A 1 273 ? -3.012 26.656 14.336 1 91.81 273 GLU A N 1
ATOM 2203 C CA . GLU A 1 273 ? -1.646 27.047 14.68 1 91.81 273 GLU A CA 1
ATOM 2204 C C . GLU A 1 273 ? -0.835 27.375 13.43 1 91.81 273 GLU A C 1
ATOM 2206 O O . GLU A 1 273 ? 0.021 28.266 13.453 1 91.81 273 GLU A O 1
ATOM 2211 N N . ASP A 1 274 ? -1.129 26.672 12.344 1 92 274 ASP A N 1
ATOM 2212 C CA . ASP A 1 274 ? -0.45 26.953 11.078 1 92 274 ASP A CA 1
ATOM 2213 C C . ASP A 1 274 ? -0.926 28.281 10.484 1 92 274 ASP A C 1
ATOM 2215 O O . ASP A 1 274 ? -0.14 29.016 9.883 1 92 274 ASP A O 1
ATOM 2219 N N . THR A 1 275 ? -2.154 28.578 10.688 1 91.25 275 THR A N 1
ATOM 2220 C CA . THR A 1 275 ? -2.723 29.828 10.203 1 91.25 275 THR A CA 1
ATOM 2221 C C . THR A 1 275 ? -2.041 31.016 10.867 1 91.25 275 THR A C 1
ATOM 2223 O O . THR A 1 275 ? -1.692 31.984 10.195 1 91.25 275 THR A O 1
ATOM 2226 N N . PHE A 1 276 ? -1.853 30.984 12.117 1 95.06 276 PHE A N 1
ATOM 2227 C CA . PHE A 1 276 ? -1.266 32.125 12.82 1 95.06 276 PHE A CA 1
ATOM 2228 C C . PHE A 1 276 ? 0.217 32.25 12.5 1 95.06 276 PHE A C 1
ATOM 2230 O O . PHE A 1 276 ? 0.747 33.375 12.43 1 95.06 276 PHE A O 1
ATOM 2237 N N . LEU A 1 277 ? 0.858 31.109 12.336 1 96.56 277 LEU A N 1
ATOM 2238 C CA . LEU A 1 277 ? 2.232 31.188 11.852 1 96.56 277 LEU A CA 1
ATOM 2239 C C . LEU A 1 277 ? 2.295 31.875 10.492 1 96.56 277 LEU A C 1
ATOM 2241 O O . LEU A 1 277 ? 3.217 32.656 10.227 1 96.56 277 LEU A O 1
ATOM 2245 N N . SER A 1 278 ? 1.34 31.625 9.664 1 95.12 278 SER A N 1
ATOM 2246 C CA . SER A 1 278 ? 1.267 32.188 8.32 1 95.12 278 SER A CA 1
ATOM 2247 C C . SER A 1 278 ? 1.234 33.719 8.352 1 95.12 278 SER A C 1
ATOM 2249 O O . SER A 1 278 ? 1.603 34.375 7.379 1 95.12 278 SER A O 1
ATOM 2251 N N . THR A 1 279 ? 0.82 34.281 9.43 1 95 279 THR A N 1
ATOM 2252 C CA . THR A 1 279 ? 0.738 35.75 9.547 1 95 279 THR A CA 1
ATOM 2253 C C . THR A 1 279 ? 2.09 36.344 9.953 1 95 279 THR A C 1
ATOM 2255 O O . THR A 1 279 ? 2.27 37.562 9.938 1 95 279 THR A O 1
ATOM 2258 N N . CYS A 1 280 ? 3.039 35.531 10.242 1 96.81 280 CYS A N 1
ATOM 2259 C CA . CYS A 1 280 ? 4.309 36 10.781 1 96.81 280 CYS A CA 1
ATOM 2260 C C . CYS A 1 280 ? 5.418 35.875 9.742 1 96.81 280 CYS A C 1
ATOM 2262 O O . CYS A 1 280 ? 6.504 36.438 9.922 1 96.81 280 CYS A O 1
ATOM 2264 N N . ILE A 1 281 ? 5.141 35.281 8.586 1 97 281 ILE A N 1
ATOM 2265 C CA . ILE A 1 281 ? 6.25 34.812 7.754 1 97 281 ILE A CA 1
ATOM 2266 C C . ILE A 1 281 ? 6.184 35.5 6.395 1 97 281 ILE A C 1
ATOM 2268 O O . ILE A 1 281 ? 6.504 34.906 5.367 1 97 281 ILE A O 1
ATOM 2272 N N . SER A 1 282 ? 5.754 36.656 6.387 1 94.69 282 SER A N 1
ATOM 2273 C CA . SER A 1 282 ? 5.602 37.438 5.152 1 94.69 282 SER A CA 1
ATOM 2274 C C . SER A 1 282 ? 6.938 37.625 4.445 1 94.69 282 SER A C 1
ATOM 2276 O O . SER A 1 282 ? 6.996 37.625 3.215 1 94.69 282 SER A O 1
ATOM 2278 N N . GLU A 1 283 ? 7.992 37.688 5.156 1 95 283 GLU A N 1
ATOM 2279 C CA . GLU A 1 283 ? 9.297 38 4.586 1 95 283 GLU A CA 1
ATOM 2280 C C . GLU A 1 283 ? 10.008 36.719 4.141 1 95 283 GLU A C 1
ATOM 2282 O O . GLU A 1 283 ? 11.078 36.781 3.529 1 95 283 GLU A O 1
ATOM 2287 N N . TYR A 1 284 ? 9.406 35.594 4.422 1 97.38 284 TYR A N 1
ATOM 2288 C CA . TYR A 1 284 ? 10.031 34.312 4.066 1 97.38 284 TYR A CA 1
ATOM 2289 C C . TYR A 1 284 ? 9.859 34 2.584 1 97.38 284 TYR A C 1
ATOM 2291 O O . TYR A 1 284 ? 8.828 34.344 1.992 1 97.38 284 TYR A O 1
ATOM 2299 N N . ASN A 1 285 ? 10.883 33.469 2.027 1 97.25 285 ASN A N 1
ATOM 2300 C CA . ASN A 1 285 ? 10.719 32.781 0.767 1 97.25 285 ASN A CA 1
ATOM 2301 C C . ASN A 1 285 ? 10.188 31.344 0.991 1 97.25 285 ASN A C 1
ATOM 2303 O O . ASN A 1 285 ? 10.898 30.5 1.528 1 97.25 285 ASN A O 1
ATOM 2307 N N . ILE A 1 286 ? 8.953 31.172 0.613 1 97.88 286 ILE A N 1
ATOM 2308 C CA . ILE A 1 286 ? 8.289 29.891 0.829 1 97.88 286 ILE A CA 1
ATOM 2309 C C . ILE A 1 286 ? 7.934 29.266 -0.516 1 97.88 286 ILE A C 1
ATOM 2311 O O . ILE A 1 286 ? 7.414 29.938 -1.406 1 97.88 286 ILE A O 1
ATOM 2315 N N . ARG A 1 287 ? 8.219 27.953 -0.644 1 98.06 287 ARG A N 1
ATOM 2316 C CA . ARG A 1 287 ? 7.922 27.25 -1.883 1 98.06 287 ARG A CA 1
ATOM 2317 C C . ARG A 1 287 ? 6.926 26.109 -1.639 1 98.06 287 ARG A C 1
ATOM 2319 O O . ARG A 1 287 ? 7.023 25.391 -0.643 1 98.06 287 ARG A O 1
ATOM 2326 N N . LYS A 1 288 ? 5.941 26.031 -2.467 1 97.62 288 LYS A N 1
ATOM 2327 C CA . LYS A 1 288 ? 5.105 24.828 -2.537 1 97.62 288 LYS A CA 1
ATOM 2328 C C . LYS A 1 288 ? 5.754 23.766 -3.4 1 97.62 288 LYS A C 1
ATOM 2330 O O . LYS A 1 288 ? 6.027 23.984 -4.582 1 97.62 288 LYS A O 1
ATOM 2335 N N . VAL A 1 289 ? 6.016 22.672 -2.84 1 97.62 289 VAL A N 1
ATOM 2336 C CA . VAL A 1 289 ? 6.785 21.641 -3.523 1 97.62 289 VAL A CA 1
ATOM 2337 C C . VAL A 1 289 ? 5.84 20.594 -4.125 1 97.62 289 VAL A C 1
ATOM 2339 O O . VAL A 1 289 ? 4.734 20.391 -3.617 1 97.62 289 VAL A O 1
ATOM 2342 N N . PRO A 1 290 ? 6.211 19.938 -5.207 1 97.12 290 PRO A N 1
ATOM 2343 C CA . PRO A 1 290 ? 5.324 19.062 -5.965 1 97.12 290 PRO A CA 1
ATOM 2344 C C . PRO A 1 290 ? 5.234 17.656 -5.367 1 97.12 290 PRO A C 1
ATOM 2346 O O . PRO A 1 290 ? 5.52 16.672 -6.051 1 97.12 290 PRO A O 1
ATOM 2349 N N . CYS A 1 291 ? 4.789 17.516 -4.156 1 96.5 291 CYS A N 1
ATOM 2350 C CA . CYS A 1 291 ? 4.5 16.234 -3.52 1 96.5 291 CYS A CA 1
ATOM 2351 C C . CYS A 1 291 ? 3.189 16.297 -2.742 1 96.5 291 CYS A C 1
ATOM 2353 O O . CYS A 1 291 ? 2.82 17.344 -2.221 1 96.5 291 CYS A O 1
ATOM 2355 N N . TYR A 1 292 ? 2.545 15.227 -2.771 1 97.56 292 TYR A N 1
ATOM 2356 C CA . TYR A 1 292 ? 1.271 15.094 -2.074 1 97.56 292 TYR A CA 1
ATOM 2357 C C . TYR A 1 292 ? 1.398 14.156 -0.879 1 97.56 292 TYR A C 1
ATOM 2359 O O . TYR A 1 292 ? 2.273 13.289 -0.854 1 97.56 292 TYR A O 1
ATOM 2367 N N . THR A 1 293 ? 0.606 14.305 0.106 1 98.06 293 THR A N 1
ATOM 2368 C CA . THR A 1 293 ? 0.285 13.305 1.118 1 98.06 293 THR A CA 1
ATOM 2369 C C . THR A 1 293 ? -1.21 13 1.12 1 98.06 293 THR A C 1
ATOM 2371 O O . THR A 1 293 ? -2.031 13.891 0.892 1 98.06 293 THR A O 1
ATOM 2374 N N . PHE A 1 294 ? -1.562 11.82 1.27 1 97.75 294 PHE A N 1
ATOM 2375 C CA . PHE A 1 294 ? -2.963 11.445 1.421 1 97.75 294 PHE A CA 1
ATOM 2376 C C . PHE A 1 294 ? -3.438 11.695 2.848 1 97.75 294 PHE A C 1
ATOM 2378 O O . PHE A 1 294 ? -2.971 11.039 3.785 1 97.75 294 PHE A O 1
ATOM 2385 N N . HIS A 1 295 ? -4.312 12.547 2.988 1 96.19 295 HIS A N 1
ATOM 2386 C CA . HIS A 1 295 ? -4.867 12.883 4.297 1 96.19 295 HIS A CA 1
ATOM 2387 C C . HIS A 1 295 ? -6.062 11.992 4.633 1 96.19 295 HIS A C 1
ATOM 2389 O O . HIS A 1 295 ? -7.098 12.062 3.963 1 96.19 295 HIS A O 1
ATOM 2395 N N . ASP A 1 296 ? -5.941 11.227 5.652 1 93.56 296 ASP A N 1
ATOM 2396 C CA . ASP A 1 296 ? -7 10.336 6.125 1 93.56 296 ASP A CA 1
ATOM 2397 C C . ASP A 1 296 ? -7.711 10.93 7.344 1 93.56 296 ASP A C 1
ATOM 2399 O O . ASP A 1 296 ? -7.688 10.344 8.43 1 93.56 296 ASP A O 1
ATOM 2403 N N . GLY A 1 297 ? -8.406 11.969 7.086 1 87.31 297 GLY A N 1
ATOM 2404 C CA . GLY A 1 297 ? -8.977 12.773 8.156 1 87.31 297 GLY A CA 1
ATOM 2405 C C . GLY A 1 297 ? -9.992 12.016 8.992 1 87.31 297 GLY A C 1
ATOM 2406 O O . GLY A 1 297 ? -10.234 12.367 10.148 1 87.31 297 GLY A O 1
ATOM 2407 N N . PHE A 1 298 ? -10.555 10.922 8.492 1 84.81 298 PHE A N 1
ATOM 2408 C CA . PHE A 1 298 ? -11.578 10.164 9.211 1 84.81 298 PHE A CA 1
ATOM 2409 C C . PHE A 1 298 ? -11.008 8.836 9.711 1 84.81 298 PHE A C 1
ATOM 2411 O O . PHE A 1 298 ? -11.742 8.016 10.25 1 84.81 298 PHE A O 1
ATOM 2418 N N . SER A 1 299 ? -9.766 8.57 9.461 1 87.31 299 SER A N 1
ATOM 2419 C CA . SER A 1 299 ? -9.094 7.348 9.891 1 87.31 299 SER A CA 1
ATOM 2420 C C . SER A 1 299 ? -9.805 6.109 9.352 1 87.31 299 SER A C 1
ATOM 2422 O O . SER A 1 299 ? -10 5.133 10.078 1 87.31 299 SER A O 1
ATOM 2424 N N . ASN A 1 300 ? -10.242 6.207 8.102 1 88.69 300 ASN A N 1
ATOM 2425 C CA . ASN A 1 300 ? -10.961 5.098 7.484 1 88.69 300 ASN A CA 1
ATOM 2426 C C . ASN A 1 300 ? -10.047 4.258 6.602 1 88.69 300 ASN A C 1
ATOM 2428 O O . ASN A 1 300 ? -10.43 3.174 6.152 1 88.69 300 ASN A O 1
ATOM 2432 N N . TYR A 1 301 ? -8.867 4.723 6.434 1 93.88 301 TYR A N 1
ATOM 2433 C CA . TYR A 1 301 ? -8.047 4.078 5.41 1 93.88 301 TYR A CA 1
ATOM 2434 C C . TYR A 1 301 ? -6.664 3.744 5.949 1 93.88 301 TYR A C 1
ATOM 2436 O O . TYR A 1 301 ? -5.66 3.902 5.246 1 93.88 301 TYR A O 1
ATOM 2444 N N . GLU A 1 302 ? -6.602 3.334 7.195 1 93.5 302 GLU A N 1
ATOM 2445 C CA . GLU A 1 302 ? -5.34 2.926 7.809 1 93.5 302 GLU A CA 1
ATOM 2446 C C . GLU A 1 302 ? -4.73 1.733 7.078 1 93.5 302 GLU A C 1
ATOM 2448 O O . GLU A 1 302 ? -3.518 1.527 7.121 1 93.5 302 GLU A O 1
ATOM 2453 N N . HIS A 1 303 ? -5.578 0.936 6.379 1 93.56 303 HIS A N 1
ATOM 2454 C CA . HIS A 1 303 ? -5.117 -0.259 5.68 1 93.56 303 HIS A CA 1
ATOM 2455 C C . HIS A 1 303 ? -4.234 0.105 4.492 1 93.56 303 HIS A C 1
ATOM 2457 O O . HIS A 1 303 ? -3.543 -0.754 3.939 1 93.56 303 HIS A O 1
ATOM 2463 N N . LEU A 1 304 ? -4.277 1.408 4.066 1 97.12 304 LEU A N 1
ATOM 2464 C CA . LEU A 1 304 ? -3.309 1.882 3.082 1 97.12 304 LEU A CA 1
ATOM 2465 C C . LEU A 1 304 ? -1.882 1.619 3.555 1 97.12 304 LEU A C 1
ATOM 2467 O O . LEU A 1 304 ? -0.997 1.339 2.744 1 97.12 304 LEU A O 1
ATOM 2471 N N . LEU A 1 305 ? -1.683 1.695 4.867 1 96.06 305 LEU A N 1
ATOM 2472 C CA . LEU A 1 305 ? -0.368 1.509 5.473 1 96.06 305 LEU A CA 1
ATOM 2473 C C . LEU A 1 305 ? 0.001 0.031 5.527 1 96.06 305 LEU A C 1
ATOM 2475 O O . LEU A 1 305 ? 1.137 -0.318 5.855 1 96.06 305 LEU A O 1
ATOM 2479 N N . LEU A 1 306 ? -0.976 -0.816 5.105 1 93.25 306 LEU A N 1
ATOM 2480 C CA . LEU A 1 306 ? -0.777 -2.262 5.121 1 93.25 306 LEU A CA 1
ATOM 2481 C C . LEU A 1 306 ? -0.84 -2.836 3.711 1 93.25 306 LEU A C 1
ATOM 2483 O O . LEU A 1 306 ? -1.118 -4.023 3.531 1 93.25 306 LEU A O 1
ATOM 2487 N N . GLY A 1 307 ? -0.706 -1.969 2.77 1 94.88 307 GLY A N 1
ATOM 2488 C CA . GLY A 1 307 ? -0.538 -2.418 1.396 1 94.88 307 GLY A CA 1
ATOM 2489 C C . GLY A 1 307 ? -1.852 -2.57 0.654 1 94.88 307 GLY A C 1
ATOM 2490 O O . GLY A 1 307 ? -1.884 -3.098 -0.46 1 94.88 307 GLY A O 1
ATOM 2491 N N . VAL A 1 308 ? -2.943 -2.146 1.224 1 96.44 308 VAL A N 1
ATOM 2492 C CA . VAL A 1 308 ? -4.25 -2.252 0.579 1 96.44 308 VAL A CA 1
ATOM 2493 C C . VAL A 1 308 ? -4.59 -0.937 -0.116 1 96.44 308 VAL A C 1
ATOM 2495 O O . VAL A 1 308 ? -4.605 0.122 0.517 1 96.44 308 VAL A O 1
ATOM 2498 N N . LEU A 1 309 ? -4.855 -1.021 -1.368 1 97.75 309 LEU A N 1
ATOM 2499 C CA . LEU A 1 309 ? -5.246 0.16 -2.131 1 97.75 309 LEU A CA 1
ATOM 2500 C C . LEU A 1 309 ? -6.723 0.099 -2.51 1 97.75 309 LEU A C 1
ATOM 2502 O O . LEU A 1 309 ? -7.113 -0.69 -3.373 1 97.75 309 LEU A O 1
ATOM 2506 N N . PRO A 1 310 ? -7.551 0.951 -1.904 1 95.94 310 PRO A N 1
ATOM 2507 C CA . PRO A 1 310 ? -8.969 0.962 -2.264 1 95.94 310 PRO A CA 1
ATOM 2508 C C . PRO A 1 310 ? -9.211 1.38 -3.713 1 95.94 310 PRO A C 1
ATOM 2510 O O . PRO A 1 310 ? -8.469 2.205 -4.25 1 95.94 310 PRO A O 1
ATOM 2513 N N . ASN A 1 311 ? -10.281 0.851 -4.312 1 94.12 311 ASN A N 1
ATOM 2514 C CA . ASN A 1 311 ? -10.664 1.232 -5.668 1 94.12 311 ASN A CA 1
ATOM 2515 C C . ASN A 1 311 ? -11.703 2.348 -5.668 1 94.12 311 ASN A C 1
ATOM 2517 O O . ASN A 1 311 ? -11.977 2.955 -6.703 1 94.12 311 ASN A O 1
ATOM 2521 N N . LYS A 1 312 ? -12.305 2.566 -4.543 1 91.56 312 LYS A N 1
ATOM 2522 C CA . LYS A 1 312 ? -13.258 3.65 -4.32 1 91.56 312 LYS A CA 1
ATOM 2523 C C . LYS A 1 312 ? -13.102 4.242 -2.924 1 91.56 312 LYS A C 1
ATOM 2525 O O . LYS A 1 312 ? -12.836 3.514 -1.963 1 91.56 312 LYS A O 1
ATOM 2530 N N . LEU A 1 313 ? -13.18 5.504 -2.83 1 92.69 313 LEU A N 1
ATOM 2531 C CA . LEU A 1 313 ? -13.164 6.176 -1.535 1 92.69 313 LEU A CA 1
ATOM 2532 C C . LEU A 1 313 ? -14.586 6.512 -1.08 1 92.69 313 LEU A C 1
ATOM 2534 O O . LEU A 1 313 ? -15.422 6.902 -1.892 1 92.69 313 LEU A O 1
ATOM 2538 N N . LYS A 1 314 ? -14.82 6.312 0.104 1 89.06 314 LYS A N 1
ATOM 2539 C CA . LYS A 1 314 ? -16.156 6.508 0.669 1 89.06 314 LYS A CA 1
ATOM 2540 C C . LYS A 1 314 ? -16.531 7.988 0.679 1 89.06 314 LYS A C 1
ATOM 2542 O O . LYS A 1 314 ? -15.703 8.844 1.006 1 89.06 314 LYS A O 1
ATOM 2547 N N . THR A 1 315 ? -17.703 8.172 0.264 1 88.38 315 THR A N 1
ATOM 2548 C CA . THR A 1 315 ? -18.25 9.523 0.381 1 88.38 315 THR A CA 1
ATOM 2549 C C . THR A 1 315 ? -18.625 9.828 1.826 1 88.38 315 THR A C 1
ATOM 2551 O O . THR A 1 315 ? -19.312 9.039 2.473 1 88.38 315 THR A O 1
ATOM 2554 N N . MET A 1 316 ? -18.172 10.906 2.336 1 85.75 316 MET A N 1
ATOM 2555 C CA . MET A 1 316 ? -18.516 11.305 3.701 1 85.75 316 MET A CA 1
ATOM 2556 C C . MET A 1 316 ? -19.797 12.125 3.727 1 85.75 316 MET A C 1
ATOM 2558 O O . MET A 1 316 ? -19.75 13.359 3.781 1 85.75 316 MET A O 1
ATOM 2562 N N . ARG A 1 317 ? -20.875 11.414 3.838 1 86.38 317 ARG A N 1
ATOM 2563 C CA . ARG A 1 317 ? -22.172 12.062 3.779 1 86.38 317 ARG A CA 1
ATOM 2564 C C . ARG A 1 317 ? -22.625 12.508 5.164 1 86.38 317 ARG A C 1
ATOM 2566 O O . ARG A 1 317 ? -22.328 11.859 6.164 1 86.38 317 ARG A O 1
ATOM 2573 N N . ALA A 1 318 ? -23.422 13.531 5.176 1 86 318 ALA A N 1
ATOM 2574 C CA . ALA A 1 318 ? -23.906 14.141 6.414 1 86 318 ALA A CA 1
ATOM 2575 C C . ALA A 1 318 ? -25 13.305 7.047 1 86 318 ALA A C 1
ATOM 2577 O O . ALA A 1 318 ? -25.594 13.695 8.062 1 86 318 ALA A O 1
ATOM 2578 N N . ASP A 1 319 ? -25.156 12.117 6.594 1 82.25 319 ASP A N 1
ATOM 2579 C CA . ASP A 1 319 ? -26.234 11.281 7.109 1 82.25 319 ASP A CA 1
ATOM 2580 C C . ASP A 1 319 ? -25.797 10.523 8.359 1 82.25 319 ASP A C 1
ATOM 2582 O O . ASP A 1 319 ? -26.625 9.945 9.062 1 82.25 319 ASP A O 1
ATOM 2586 N N . SER A 1 320 ? -24.594 10.578 8.672 1 82.5 320 SER A N 1
ATOM 2587 C CA . SER A 1 320 ? -24.078 9.922 9.875 1 82.5 320 SER A CA 1
ATOM 2588 C C . SER A 1 320 ? -23.797 10.938 10.977 1 82.5 320 SER A C 1
ATOM 2590 O O . SER A 1 320 ? -23.312 12.031 10.711 1 82.5 320 SER A O 1
ATOM 2592 N N . SER A 1 321 ? -24.156 10.547 12.156 1 85 321 SER A N 1
ATOM 2593 C CA . SER A 1 321 ? -23.922 11.398 13.312 1 85 321 SER A CA 1
ATOM 2594 C C . SER A 1 321 ? -22.422 11.648 13.523 1 85 321 SER A C 1
ATOM 2596 O O . SER A 1 321 ? -22.016 12.734 13.938 1 85 321 SER A O 1
ATOM 2598 N N . VAL A 1 322 ? -21.656 10.703 13.156 1 84 322 VAL A N 1
ATOM 2599 C CA . VAL A 1 322 ? -20.219 10.812 13.336 1 84 322 VAL A CA 1
ATOM 2600 C C . VAL A 1 322 ? -19.656 11.898 12.422 1 84 322 VAL A C 1
ATOM 2602 O O . VAL A 1 322 ? -18.844 12.719 12.852 1 84 322 VAL A O 1
ATOM 2605 N N . ILE A 1 323 ? -20.188 11.922 11.281 1 86.12 323 ILE A N 1
ATOM 2606 C CA . ILE A 1 323 ? -19.703 12.875 10.289 1 86.12 323 ILE A CA 1
ATOM 2607 C C . ILE A 1 323 ? -20.188 14.281 10.641 1 86.12 323 ILE A C 1
ATOM 2609 O O . ILE A 1 323 ? -19.422 15.242 10.562 1 86.12 323 ILE A O 1
ATOM 2613 N N . THR A 1 324 ? -21.375 14.367 11.062 1 89.56 324 THR A N 1
ATOM 2614 C CA . THR A 1 324 ? -21.922 15.664 11.43 1 89.56 324 THR A CA 1
ATOM 2615 C C . THR A 1 324 ? -21.219 16.219 12.664 1 89.56 324 THR A C 1
ATOM 2617 O O . THR A 1 324 ? -20.969 17.422 12.75 1 89.56 324 THR A O 1
ATOM 2620 N N . LYS A 1 325 ? -20.953 15.398 13.555 1 90.12 325 LYS A N 1
ATOM 2621 C CA . LYS A 1 325 ? -20.266 15.828 14.766 1 90.12 325 LYS A CA 1
ATOM 2622 C C . LYS A 1 325 ? -18.844 16.297 14.445 1 90.12 325 LYS A C 1
ATOM 2624 O O . LYS A 1 325 ? -18.359 17.266 15.031 1 90.12 325 LYS A O 1
ATOM 2629 N N . ARG A 1 326 ? -18.219 15.625 13.609 1 87.5 326 ARG A N 1
ATOM 2630 C CA . ARG A 1 326 ? -16.891 16.047 13.195 1 87.5 326 ARG A CA 1
ATOM 2631 C C . ARG A 1 326 ? -16.922 17.422 12.523 1 87.5 326 ARG A C 1
ATOM 2633 O O . ARG A 1 326 ? -16.047 18.25 12.75 1 87.5 326 ARG A O 1
ATOM 2640 N N . PHE A 1 327 ? -17.953 17.578 11.648 1 89.38 327 PHE A N 1
ATOM 2641 C CA . PHE A 1 327 ? -18.109 18.859 10.984 1 89.38 327 PHE A CA 1
ATOM 2642 C C . PHE A 1 327 ? -18.344 19.969 12 1 89.38 327 PHE A C 1
ATOM 2644 O O . PHE A 1 327 ? -17.719 21.047 11.922 1 89.38 327 PHE A O 1
ATOM 2651 N N . LEU A 1 328 ? -19.156 19.641 12.938 1 93.31 328 LEU A N 1
ATOM 2652 C CA . LEU A 1 328 ? -19.422 20.609 13.984 1 93.31 328 LEU A CA 1
ATOM 2653 C C . LEU A 1 328 ? -18.141 20.969 14.742 1 93.31 328 LEU A C 1
ATOM 2655 O O . LEU A 1 328 ? -17.875 22.141 14.984 1 93.31 328 LEU A O 1
ATOM 2659 N N . LYS A 1 329 ? -17.375 19.984 15.07 1 89.38 329 LYS A N 1
ATOM 2660 C CA . LYS A 1 329 ? -16.125 20.234 15.789 1 89.38 329 LYS A CA 1
ATOM 2661 C C . LYS A 1 329 ? -15.18 21.094 14.969 1 89.38 329 LYS A C 1
ATOM 2663 O O . LYS A 1 329 ? -14.492 21.953 15.523 1 89.38 329 LYS A O 1
ATOM 2668 N N . ALA A 1 330 ? -15.133 20.828 13.75 1 86.81 330 ALA A N 1
ATOM 2669 C CA . ALA A 1 330 ? -14.305 21.656 12.867 1 86.81 330 ALA A CA 1
ATOM 2670 C C . ALA A 1 330 ? -14.789 23.094 12.836 1 86.81 330 ALA A C 1
ATOM 2672 O O . ALA A 1 330 ? -13.992 24.031 12.891 1 86.81 330 ALA A O 1
ATOM 2673 N N . CYS A 1 331 ? -16.078 23.25 12.766 1 90.56 331 CYS A N 1
ATOM 2674 C CA . CYS A 1 331 ? -16.672 24.594 12.75 1 90.56 331 CYS A CA 1
ATOM 2675 C C . CYS A 1 331 ? -16.312 25.359 14.023 1 90.56 331 CYS A C 1
ATOM 2677 O O . CYS A 1 331 ? -15.961 26.531 13.969 1 90.56 331 CYS A O 1
ATOM 2679 N N . ILE A 1 332 ? -16.391 24.625 15.07 1 92.69 332 ILE A N 1
ATOM 2680 C CA . ILE A 1 332 ? -16.062 25.234 16.344 1 92.69 332 ILE A CA 1
ATOM 2681 C C . ILE A 1 332 ? -14.586 25.625 16.375 1 92.69 332 ILE A C 1
ATOM 2683 O O . ILE A 1 332 ? -14.242 26.719 16.812 1 92.69 332 ILE A O 1
ATOM 2687 N N . GLY A 1 333 ? -13.805 24.766 15.891 1 88.31 333 GLY A N 1
ATOM 2688 C CA . GLY A 1 333 ? -12.391 25.094 15.789 1 88.31 333 GLY A CA 1
ATOM 2689 C C . GLY A 1 333 ? -12.109 26.312 14.938 1 88.31 333 GLY A C 1
ATOM 2690 O O . GLY A 1 333 ? -11.273 27.141 15.289 1 88.31 333 GLY A O 1
ATOM 2691 N N . TRP A 1 334 ? -12.828 26.469 13.914 1 88 334 TRP A N 1
ATOM 2692 C CA . TRP A 1 334 ? -12.633 27.578 12.992 1 88 334 TRP A CA 1
ATOM 2693 C C . TRP A 1 334 ? -13.109 28.891 13.609 1 88 334 TRP A C 1
ATOM 2695 O O . TRP A 1 334 ? -12.438 29.922 13.5 1 88 334 TRP A O 1
ATOM 2705 N N . ILE A 1 335 ? -14.18 28.781 14.211 1 93 335 ILE A N 1
ATOM 2706 C CA . ILE A 1 335 ? -14.773 30 14.742 1 93 335 ILE A CA 1
ATOM 2707 C C . ILE A 1 335 ? -13.945 30.531 15.914 1 93 335 ILE A C 1
ATOM 2709 O O . ILE A 1 335 ? -13.938 31.719 16.188 1 93 335 ILE A O 1
ATOM 2713 N N . ARG A 1 336 ? -13.25 29.656 16.562 1 93.81 336 ARG A N 1
ATOM 2714 C CA . ARG A 1 336 ? -12.445 30.031 17.719 1 93.81 336 ARG A CA 1
ATOM 2715 C C . ARG A 1 336 ? -11.203 30.812 17.281 1 93.81 336 ARG A C 1
ATOM 2717 O O . ARG A 1 336 ? -10.68 31.625 18.031 1 93.81 336 ARG A O 1
ATOM 2724 N N . TYR A 1 337 ? -10.789 30.625 16.141 1 92.31 337 TYR A N 1
ATOM 2725 C CA . TYR A 1 337 ? -9.555 31.344 15.812 1 92.31 337 TYR A CA 1
ATOM 2726 C C . TYR A 1 337 ? -9.836 32.531 14.891 1 92.31 337 TYR A C 1
ATOM 2728 O O . TYR A 1 337 ? -8.992 33.406 14.734 1 92.31 337 TYR A O 1
ATOM 2736 N N . LYS A 1 338 ? -11.023 32.625 14.32 1 92.31 338 LYS A N 1
ATOM 2737 C CA . LYS A 1 338 ? -11.336 33.656 13.32 1 92.31 338 LYS A CA 1
ATOM 2738 C C . LYS A 1 338 ? -11.195 35.031 13.906 1 92.31 338 LYS A C 1
ATOM 2740 O O . LYS A 1 338 ? -10.633 35.938 13.258 1 92.31 338 LYS A O 1
ATOM 2745 N N . PRO A 1 339 ? -11.672 35.312 15.086 1 95.12 339 PRO A N 1
ATOM 2746 C CA . PRO A 1 339 ? -11.555 36.656 15.625 1 95.12 339 PRO A CA 1
ATOM 2747 C C . PRO A 1 339 ? -10.109 37.125 15.711 1 95.12 339 PRO A C 1
ATOM 2749 O O . PRO A 1 339 ? -9.797 38.25 15.281 1 95.12 339 PRO A O 1
ATOM 2752 N N . LEU A 1 340 ? -9.25 36.312 16.25 1 95.88 340 LEU A N 1
ATOM 2753 C CA . LEU A 1 340 ? -7.852 36.75 16.344 1 95.88 340 LEU A CA 1
ATOM 2754 C C . LEU A 1 340 ? -7.242 36.906 14.953 1 95.88 340 LEU A C 1
ATOM 2756 O O . LEU A 1 340 ? -6.453 37.844 14.734 1 95.88 340 LEU A O 1
ATOM 2760 N N . LEU A 1 341 ? -7.602 36.031 14.047 1 93.94 341 LEU A N 1
ATOM 2761 C CA . LEU A 1 341 ? -7.09 36.156 12.688 1 93.94 341 LEU A CA 1
ATOM 2762 C C . LEU A 1 341 ? -7.488 37.5 12.078 1 93.94 341 LEU A C 1
ATOM 2764 O O . LEU A 1 341 ? -6.656 38.188 11.484 1 93.94 341 LEU A O 1
ATOM 2768 N N . LEU A 1 342 ? -8.734 37.812 12.219 1 92.94 342 LEU A N 1
ATOM 2769 C CA . LEU A 1 342 ? -9.227 39.094 11.711 1 92.94 342 LEU A CA 1
ATOM 2770 C C . LEU A 1 342 ? -8.531 40.281 12.398 1 92.94 342 LEU A C 1
ATOM 2772 O O . LEU A 1 342 ? -8.203 41.25 11.758 1 92.94 342 LEU A O 1
ATOM 2776 N N . TYR A 1 343 ? -8.336 40.062 13.688 1 95.94 343 TYR A N 1
ATOM 2777 C CA . TYR A 1 343 ? -7.707 41.125 14.461 1 95.94 343 TYR A CA 1
ATOM 2778 C C . TYR A 1 343 ? -6.277 41.375 13.992 1 95.94 343 TYR A C 1
ATOM 2780 O O . TYR A 1 343 ? -5.801 42.5 13.992 1 95.94 343 TYR A O 1
ATOM 2788 N N . ILE A 1 344 ? -5.621 40.375 13.625 1 95.19 344 ILE A N 1
ATOM 2789 C CA . ILE A 1 344 ? -4.234 40.469 13.18 1 95.19 344 ILE A CA 1
ATOM 2790 C C . ILE A 1 344 ? -4.188 41 11.75 1 95.19 344 ILE A C 1
ATOM 2792 O O . ILE A 1 344 ? -3.369 41.875 11.445 1 95.19 344 ILE A O 1
ATOM 2796 N N . THR A 1 345 ? -5.086 40.625 10.875 1 92.19 345 THR A N 1
ATOM 2797 C CA . THR A 1 345 ? -4.945 40.875 9.445 1 92.19 345 THR A CA 1
ATOM 2798 C C . THR A 1 345 ? -5.781 42.062 9.023 1 92.19 345 THR A C 1
ATOM 2800 O O . THR A 1 345 ? -5.473 42.719 8.023 1 92.19 345 THR A O 1
ATOM 2803 N N . GLN A 1 346 ? -6.844 42.312 9.742 1 92 346 GLN A N 1
ATOM 2804 C CA . GLN A 1 346 ? -7.773 43.375 9.391 1 92 346 GLN A CA 1
ATOM 2805 C C . GLN A 1 346 ? -8.156 44.219 10.609 1 92 346 GLN A C 1
ATOM 2807 O O . GLN A 1 346 ? -9.336 44.406 10.891 1 92 346 GLN A O 1
ATOM 2812 N N . ARG A 1 347 ? -7.223 44.719 11.211 1 94.06 347 ARG A N 1
ATOM 2813 C CA . ARG A 1 347 ? -7.398 45.438 12.477 1 94.06 347 ARG A CA 1
ATOM 2814 C C . ARG A 1 347 ? -8.359 46.594 12.32 1 94.06 347 ARG A C 1
ATOM 2816 O O . ARG A 1 347 ? -9.266 46.781 13.141 1 94.06 347 ARG A O 1
ATOM 2823 N N . ASP A 1 348 ? -8.266 47.344 11.258 1 94.94 348 ASP A N 1
ATOM 2824 C CA . ASP A 1 348 ? -9.055 48.562 11.062 1 94.94 348 ASP A CA 1
ATOM 2825 C C . ASP A 1 348 ? -10.523 48.219 10.812 1 94.94 348 ASP A C 1
ATOM 2827 O O . ASP A 1 348 ? -11.414 49 11.148 1 94.94 348 ASP A O 1
ATOM 2831 N N . ASP A 1 349 ? -10.766 47.094 10.242 1 94.31 349 ASP A N 1
ATOM 2832 C CA . ASP A 1 349 ? -12.133 46.719 9.875 1 94.31 349 ASP A CA 1
ATOM 2833 C C . ASP A 1 349 ? -12.664 45.625 10.805 1 94.31 349 ASP A C 1
ATOM 2835 O O . ASP A 1 349 ? -13.672 45 10.5 1 94.31 349 ASP A O 1
ATOM 2839 N N . TYR A 1 350 ? -11.961 45.375 11.891 1 96.25 350 TYR A N 1
ATOM 2840 C CA . TYR A 1 350 ? -12.273 44.25 12.758 1 96.25 350 TYR A CA 1
ATOM 2841 C C . TYR A 1 350 ? -13.727 44.312 13.219 1 96.25 350 TYR A C 1
ATOM 2843 O O . TYR A 1 350 ? -14.469 43.344 13.062 1 96.25 350 TYR A O 1
ATOM 2851 N N . GLU A 1 351 ? -14.195 45.438 13.734 1 97 351 GLU A N 1
ATOM 2852 C CA . GLU A 1 351 ? -15.531 45.562 14.305 1 97 351 GLU A CA 1
ATOM 2853 C C . GLU A 1 351 ? -16.609 45.312 13.25 1 97 351 GLU A C 1
ATOM 2855 O O . GLU A 1 351 ? -17.594 44.625 13.508 1 97 351 GLU A O 1
ATOM 2860 N N . ALA A 1 352 ? -16.391 45.906 12.125 1 96.31 352 ALA A N 1
ATOM 2861 C CA . ALA A 1 352 ? -17.359 45.719 11.039 1 96.31 352 ALA A CA 1
ATOM 2862 C C . ALA A 1 352 ? -17.453 44.281 10.594 1 96.31 352 ALA A C 1
ATOM 2864 O O . ALA A 1 352 ? -18.547 43.75 10.359 1 96.31 352 ALA A O 1
ATOM 2865 N N . GLU A 1 353 ? -16.297 43.688 10.461 1 93.81 353 GLU A N 1
ATOM 2866 C CA . GLU A 1 353 ? -16.25 42.312 9.992 1 93.81 353 GLU A CA 1
ATOM 2867 C C . GLU A 1 353 ? -16.875 41.375 11.008 1 93.81 353 GLU A C 1
ATOM 2869 O O . GLU A 1 353 ? -17.609 40.438 10.633 1 93.81 353 GLU A O 1
ATOM 2874 N N . ILE A 1 354 ? -16.531 41.531 12.273 1 96 354 ILE A N 1
ATOM 2875 C CA . ILE A 1 354 ? -17.047 40.656 13.32 1 96 354 ILE A CA 1
ATOM 2876 C C . ILE A 1 354 ? -18.562 40.812 13.406 1 96 354 ILE A C 1
ATOM 2878 O O . ILE A 1 354 ? -19.281 39.812 13.609 1 96 354 ILE A O 1
ATOM 2882 N N . MET A 1 355 ? -19.047 42.031 13.273 1 96.75 355 MET A N 1
ATOM 2883 C CA . MET A 1 355 ? -20.5 42.25 13.305 1 96.75 355 MET A CA 1
ATOM 2884 C C . MET A 1 355 ? -21.188 41.594 12.125 1 96.75 355 MET A C 1
ATOM 2886 O O . MET A 1 355 ? -22.25 41 12.289 1 96.75 355 MET A O 1
ATOM 2890 N N . LYS A 1 356 ? -20.578 41.75 11.023 1 95.25 356 LYS A N 1
ATOM 2891 C CA . LYS A 1 356 ? -21.109 41.094 9.828 1 95.25 356 LYS A CA 1
ATOM 2892 C C . LYS A 1 356 ? -21.188 39.594 10.023 1 95.25 356 LYS A C 1
ATOM 2894 O O . LYS A 1 356 ? -22.156 38.938 9.633 1 95.25 356 LYS A O 1
ATOM 2899 N N . MET A 1 357 ? -20.188 39 10.594 1 94.94 357 MET A N 1
ATOM 2900 C CA . MET A 1 357 ? -20.141 37.562 10.867 1 94.94 357 MET A CA 1
ATOM 2901 C C . MET A 1 357 ? -21.266 37.156 11.812 1 94.94 357 MET A C 1
ATOM 2903 O O . MET A 1 357 ? -21.969 36.188 11.562 1 94.94 357 MET A O 1
ATOM 2907 N N . LYS A 1 358 ? -21.406 37.938 12.852 1 96.81 358 LYS A N 1
ATOM 2908 C CA . LYS A 1 358 ? -22.453 37.625 13.828 1 96.81 358 LYS A CA 1
ATOM 2909 C C . LYS A 1 358 ? -23.828 37.688 13.18 1 96.81 358 LYS A C 1
ATOM 2911 O O . LYS A 1 358 ? -24.672 36.812 13.438 1 96.81 358 LYS A O 1
ATOM 2916 N N . GLU A 1 359 ? -24.031 38.625 12.367 1 97 359 GLU A N 1
ATOM 2917 C CA . GLU A 1 359 ? -25.312 38.75 11.688 1 97 359 GLU A CA 1
ATOM 2918 C C . GLU A 1 359 ? -25.562 37.594 10.75 1 97 359 GLU A C 1
ATOM 2920 O O . GLU A 1 359 ? -26.641 37 10.781 1 97 359 GLU A O 1
ATOM 2925 N N . ASN A 1 360 ? -24.609 37.344 9.945 1 96.12 360 ASN A N 1
ATOM 2926 C CA . ASN A 1 360 ? -24.75 36.25 8.984 1 96.12 360 ASN A CA 1
ATOM 2927 C C . ASN A 1 360 ? -25 34.938 9.688 1 96.12 360 ASN A C 1
ATOM 2929 O O . ASN A 1 360 ? -25.891 34.188 9.297 1 96.12 360 ASN A O 1
ATOM 2933 N N . LEU A 1 361 ? -24.219 34.656 10.703 1 97.5 361 LEU A N 1
ATOM 2934 C CA . LEU A 1 361 ? -24.328 33.406 11.414 1 97.5 361 LEU A CA 1
ATOM 2935 C C . LEU A 1 361 ? -25.672 33.281 12.141 1 97.5 361 LEU A C 1
ATOM 2937 O O . LEU A 1 361 ? -26.266 32.219 12.18 1 97.5 361 LEU A O 1
ATOM 2941 N N . SER A 1 362 ? -26.062 34.375 12.719 1 97.38 362 SER A N 1
ATOM 2942 C CA . SER A 1 362 ? -27.359 34.375 13.398 1 97.38 362 SER A CA 1
ATOM 2943 C C . SER A 1 362 ? -28.484 34.031 12.438 1 97.38 362 SER A C 1
ATOM 2945 O O . SER A 1 362 ? -29.469 33.406 12.828 1 97.38 362 SER A O 1
ATOM 2947 N N . ASN A 1 363 ? -28.328 34.406 11.266 1 97.19 363 ASN A N 1
ATOM 2948 C CA . ASN A 1 363 ? -29.359 34.188 10.258 1 97.19 363 ASN A CA 1
ATOM 2949 C C . ASN A 1 363 ? -29.359 32.75 9.766 1 97.19 363 ASN A C 1
ATOM 2951 O O . ASN A 1 363 ? -30.406 32.188 9.477 1 97.19 363 ASN A O 1
ATOM 2955 N N . VAL A 1 364 ? -28.203 32.156 9.672 1 97.12 364 VAL A N 1
ATOM 2956 C CA . VAL A 1 364 ? -28.109 30.891 8.93 1 97.12 364 VAL A CA 1
ATOM 2957 C C . VAL A 1 364 ? -28.047 29.734 9.906 1 97.12 364 VAL A C 1
ATOM 2959 O O . VAL A 1 364 ? -28.422 28.609 9.562 1 97.12 364 VAL A O 1
ATOM 2962 N N . ILE A 1 365 ? -27.625 29.844 11.141 1 97.69 365 ILE A N 1
ATOM 2963 C CA . ILE A 1 365 ? -27.359 28.781 12.094 1 97.69 365 ILE A CA 1
ATOM 2964 C C . ILE A 1 365 ? -28.641 27.984 12.359 1 97.69 365 ILE A C 1
ATOM 2966 O O . ILE A 1 365 ? -28.609 26.766 12.445 1 97.69 365 ILE A O 1
ATOM 2970 N N . PRO A 1 366 ? -29.797 28.641 12.5 1 97.06 366 PRO A N 1
ATOM 2971 C CA . PRO A 1 366 ? -31.031 27.859 12.695 1 97.06 366 PRO A CA 1
ATOM 2972 C C . PRO A 1 366 ? -31.266 26.844 11.57 1 97.06 366 PRO A C 1
ATOM 2974 O O . PRO A 1 366 ? -31.656 25.703 11.836 1 97.06 366 PRO A O 1
ATOM 2977 N N . ASN A 1 367 ? -31 27.25 10.367 1 96.81 367 ASN A N 1
ATOM 2978 C CA . ASN A 1 367 ? -31.172 26.344 9.234 1 96.81 367 ASN A CA 1
ATOM 2979 C C . ASN A 1 367 ? -30.141 25.234 9.242 1 96.81 367 ASN A C 1
ATOM 2981 O O . ASN A 1 367 ? -30.422 24.094 8.836 1 96.81 367 ASN A O 1
ATOM 2985 N N . ILE A 1 368 ? -28.906 25.609 9.641 1 96.19 368 ILE A N 1
ATOM 2986 C CA . ILE A 1 368 ? -27.844 24.609 9.781 1 96.19 368 ILE A CA 1
ATOM 2987 C C . ILE A 1 368 ? -28.266 23.562 10.828 1 96.19 368 ILE A C 1
ATOM 2989 O O . ILE A 1 368 ? -28.141 22.359 10.586 1 96.19 368 ILE A O 1
ATOM 2993 N N . CYS A 1 369 ? -28.781 24.016 11.93 1 96.12 369 CYS A N 1
ATOM 2994 C CA . CYS A 1 369 ? -29.25 23.125 12.992 1 96.12 369 CYS A CA 1
ATOM 2995 C C . CYS A 1 369 ? -30.344 22.203 12.484 1 96.12 369 CYS A C 1
ATOM 2997 O O . CYS A 1 369 ? -30.328 21 12.742 1 96.12 369 CYS A O 1
ATOM 2999 N N . ASN A 1 370 ? -31.234 22.781 11.836 1 95.31 370 ASN A N 1
ATOM 3000 C CA . ASN A 1 370 ? -32.375 22.016 11.328 1 95.31 370 ASN A CA 1
ATOM 3001 C C . ASN A 1 370 ? -31.922 20.953 10.32 1 95.31 370 ASN A C 1
ATOM 3003 O O . ASN A 1 370 ? -32.344 19.812 10.398 1 95.31 370 ASN A O 1
ATOM 3007 N N . TYR A 1 371 ? -31.156 21.344 9.422 1 94.62 371 TYR A N 1
ATOM 3008 C CA . TYR A 1 371 ? -30.719 20.438 8.367 1 94.62 371 TYR A CA 1
ATOM 3009 C C . TYR A 1 371 ? -29.938 19.266 8.945 1 94.62 371 TYR A C 1
ATOM 3011 O O . TYR A 1 371 ? -30.188 18.109 8.594 1 94.62 371 TYR A O 1
ATOM 3019 N N . PHE A 1 372 ? -28.969 19.547 9.797 1 94.06 372 PHE A N 1
ATOM 3020 C CA . PHE A 1 372 ? -28.078 18.516 10.32 1 94.06 372 PHE A CA 1
ATOM 3021 C C . PHE A 1 372 ? -28.688 17.859 11.547 1 94.06 372 PHE A C 1
ATOM 3023 O O . PHE A 1 372 ? -28.141 16.875 12.055 1 94.06 372 PHE A O 1
ATOM 3030 N N . GLY A 1 373 ? -29.766 18.359 11.992 1 91.56 373 GLY A N 1
ATOM 3031 C CA . GLY A 1 373 ? -30.453 17.781 13.141 1 91.56 373 GLY A CA 1
ATOM 3032 C C . GLY A 1 373 ? -29.641 17.859 14.414 1 91.56 373 GLY A C 1
ATOM 3033 O O . GLY A 1 373 ? -29.609 16.906 15.195 1 91.56 373 GLY A O 1
ATOM 3034 N N . ASN A 1 374 ? -28.906 18.875 14.609 1 94.44 374 ASN A N 1
ATOM 3035 C CA . ASN A 1 374 ? -28.016 19.047 15.758 1 94.44 374 ASN A CA 1
ATOM 3036 C C . ASN A 1 374 ? -28.016 20.484 16.266 1 94.44 374 ASN A C 1
ATOM 3038 O O . ASN A 1 374 ? -27.391 21.359 15.672 1 94.44 374 ASN A O 1
ATOM 3042 N N . GLU A 1 375 ? -28.547 20.75 17.375 1 95.38 375 GLU A N 1
ATOM 3043 C CA . GLU A 1 375 ? -28.734 22.078 17.938 1 95.38 375 GLU A CA 1
ATOM 3044 C C . GLU A 1 375 ? -27.422 22.641 18.469 1 95.38 375 GLU A C 1
ATOM 3046 O O . GLU A 1 375 ? -27.312 23.844 18.719 1 95.38 375 GLU A O 1
ATOM 3051 N N . GLU A 1 376 ? -26.438 21.781 18.547 1 96.12 376 GLU A N 1
ATOM 3052 C CA . GLU A 1 376 ? -25.141 22.203 19.094 1 96.12 376 GLU A CA 1
ATOM 3053 C C . GLU A 1 376 ? -24.453 23.188 18.141 1 96.12 376 GLU A C 1
ATOM 3055 O O . GLU A 1 376 ? -23.516 23.875 18.547 1 96.12 376 GLU A O 1
ATOM 3060 N N . PHE A 1 377 ? -24.922 23.312 16.969 1 96.69 377 PHE A N 1
ATOM 3061 C CA . PHE A 1 377 ? -24.359 24.312 16.047 1 96.69 377 PHE A CA 1
ATOM 3062 C C . PHE A 1 377 ? -24.609 25.719 16.578 1 96.69 377 PHE A C 1
ATOM 3064 O O . PHE A 1 377 ? -23.891 26.656 16.203 1 96.69 377 PHE A O 1
ATOM 3071 N N . LYS A 1 378 ? -25.562 25.891 17.406 1 97.06 378 LYS A N 1
ATOM 3072 C CA . LYS A 1 378 ? -25.844 27.188 18 1 97.06 378 LYS A CA 1
ATOM 3073 C C . LYS A 1 378 ? -24.656 27.672 18.844 1 97.06 378 LYS A C 1
ATOM 3075 O O . LYS A 1 378 ? -24.469 28.875 19.031 1 97.06 378 LYS A O 1
ATOM 3080 N N . ASN A 1 379 ? -23.891 26.719 19.297 1 96.69 379 ASN A N 1
ATOM 3081 C CA . ASN A 1 379 ? -22.75 27.047 20.125 1 96.69 379 ASN A CA 1
ATOM 3082 C C . ASN A 1 379 ? -21.703 27.859 19.359 1 96.69 379 ASN A C 1
ATOM 3084 O O . ASN A 1 379 ? -20.844 28.516 19.969 1 96.69 379 ASN A O 1
ATOM 3088 N N . ILE A 1 380 ? -21.812 27.812 18.078 1 96.69 380 ILE A N 1
ATOM 3089 C CA . ILE A 1 380 ? -20.891 28.578 17.25 1 96.69 380 ILE A CA 1
ATOM 3090 C C . ILE A 1 380 ? -21.016 30.062 17.578 1 96.69 380 ILE A C 1
ATOM 3092 O O . ILE A 1 380 ? -20 30.766 17.688 1 96.69 380 ILE A O 1
ATOM 3096 N N . LEU A 1 381 ? -22.203 30.5 17.844 1 97.12 381 LEU A N 1
ATOM 3097 C CA . LEU A 1 381 ? -22.438 31.906 18.172 1 97.12 381 LEU A CA 1
ATOM 3098 C C . LEU A 1 381 ? -21.859 32.25 19.547 1 97.12 381 LEU A C 1
ATOM 3100 O O . LEU A 1 381 ? -21.281 33.312 19.734 1 97.12 381 LEU A O 1
ATOM 3104 N N . ASN A 1 382 ? -22.016 31.312 20.438 1 97.25 382 ASN A N 1
ATOM 3105 C CA . ASN A 1 382 ? -21.453 31.5 21.766 1 97.25 382 ASN A CA 1
ATOM 3106 C C . ASN A 1 382 ? -19.922 31.578 21.734 1 97.25 382 ASN A C 1
ATOM 3108 O O . ASN A 1 382 ? -19.328 32.406 22.406 1 97.25 382 ASN A O 1
ATOM 3112 N N . GLU A 1 383 ? -19.391 30.703 20.984 1 97.12 383 GLU A N 1
ATOM 3113 C CA . GLU A 1 383 ? -17.938 30.703 20.844 1 97.12 383 GLU A CA 1
ATOM 3114 C C . GLU A 1 383 ? -17.438 31.984 20.172 1 97.12 383 GLU A C 1
ATOM 3116 O O . GLU A 1 383 ? -16.438 32.562 20.609 1 97.12 383 GLU A O 1
ATOM 3121 N N . LEU A 1 384 ? -18.156 32.406 19.141 1 97.12 384 LEU A N 1
ATOM 3122 C CA . LEU A 1 384 ? -17.781 33.625 18.469 1 97.12 384 LEU A CA 1
ATOM 3123 C C . LEU A 1 384 ? -17.781 34.812 19.438 1 97.12 384 LEU A C 1
ATOM 3125 O O . LEU A 1 384 ? -16.844 35.594 19.453 1 97.12 384 LEU A O 1
ATOM 3129 N N . GLU A 1 385 ? -18.797 34.875 20.234 1 97.5 385 GLU A N 1
ATOM 3130 C CA . GLU A 1 385 ? -18.922 35.938 21.203 1 97.5 385 GLU A CA 1
ATOM 3131 C C . GLU A 1 385 ? -17.781 35.906 22.219 1 97.5 385 GLU A C 1
ATOM 3133 O O . GLU A 1 385 ? -17.172 36.938 22.531 1 97.5 385 GLU A O 1
ATOM 3138 N N . PHE A 1 386 ? -17.516 34.781 22.672 1 97.75 386 PHE A N 1
ATOM 3139 C CA . PHE A 1 386 ? -16.469 34.594 23.672 1 97.75 386 PHE A CA 1
ATOM 3140 C C . PHE A 1 386 ? -15.117 35.031 23.109 1 97.75 386 PHE A C 1
ATOM 3142 O O . PHE A 1 386 ? -14.398 35.812 23.75 1 97.75 386 PHE A O 1
ATOM 3149 N N . TYR A 1 387 ? -14.773 34.594 21.984 1 97.44 387 TYR A N 1
ATOM 3150 C CA . TYR A 1 387 ? -13.453 34.844 21.422 1 97.44 387 TYR A CA 1
ATOM 3151 C C . TYR A 1 387 ? -13.359 36.281 20.906 1 97.44 387 TYR A C 1
ATOM 3153 O O . TYR A 1 387 ? -12.281 36.875 20.922 1 97.44 387 TYR A O 1
ATOM 3161 N N . ASP A 1 388 ? -14.461 36.844 20.469 1 97.44 388 ASP A N 1
ATOM 3162 C CA . ASP A 1 388 ? -14.5 38.25 20.141 1 97.44 388 ASP A CA 1
ATOM 3163 C C . ASP A 1 388 ? -14.227 39.125 21.359 1 97.44 388 ASP A C 1
ATOM 3165 O O . ASP A 1 388 ? -13.414 40.031 21.297 1 97.44 388 ASP A O 1
ATOM 3169 N N . THR A 1 389 ? -14.836 38.781 22.469 1 97.94 389 THR A N 1
ATOM 3170 C CA . THR A 1 389 ? -14.688 39.531 23.703 1 97.94 389 THR A CA 1
ATOM 3171 C C . THR A 1 389 ? -13.258 39.438 24.219 1 97.94 389 THR A C 1
ATOM 3173 O O . THR A 1 389 ? -12.773 40.375 24.859 1 97.94 389 THR A O 1
ATOM 3176 N N . HIS A 1 390 ? -12.555 38.375 23.906 1 97.81 390 HIS A N 1
ATOM 3177 C CA . HIS A 1 390 ? -11.227 38.156 24.453 1 97.81 390 HIS A CA 1
ATOM 3178 C C . HIS A 1 390 ? -10.148 38.375 23.391 1 97.81 390 HIS A C 1
ATOM 3180 O O . HIS A 1 390 ? -9 37.938 23.562 1 97.81 390 HIS A O 1
ATOM 3186 N N . VAL A 1 391 ? -10.477 39 22.312 1 97.94 391 VAL A N 1
ATOM 3187 C CA . VAL A 1 391 ? -9.578 39.062 21.156 1 97.94 391 VAL A CA 1
ATOM 3188 C C . VAL A 1 391 ? -8.328 39.844 21.516 1 97.94 391 VAL A C 1
ATOM 3190 O O . VAL A 1 391 ? -7.219 39.5 21.094 1 97.94 391 VAL A O 1
ATOM 3193 N N . GLU A 1 392 ? -8.445 40.875 22.297 1 97.88 392 GLU A N 1
ATOM 3194 C CA . GLU A 1 392 ? -7.293 41.688 22.672 1 97.88 392 GLU A CA 1
ATOM 3195 C C . GLU A 1 392 ? -6.344 40.906 23.578 1 97.88 392 GLU A C 1
ATOM 3197 O O . GLU A 1 392 ? -5.121 41.031 23.469 1 97.88 392 GLU A O 1
ATOM 3202 N N . GLU A 1 393 ? -6.949 40.188 24.438 1 97.81 393 GLU A N 1
ATOM 3203 C CA . GLU A 1 393 ? -6.141 39.312 25.297 1 97.81 393 GLU A CA 1
ATOM 3204 C C . GLU A 1 393 ? -5.387 38.281 24.484 1 97.81 393 GLU A C 1
ATOM 3206 O O . GLU A 1 393 ? -4.203 38.031 24.719 1 97.81 393 GLU A O 1
ATOM 3211 N N . HIS A 1 394 ? -6.102 37.656 23.609 1 97.62 394 HIS A N 1
ATOM 3212 C CA . HIS A 1 394 ? -5.477 36.656 22.734 1 97.62 394 HIS A CA 1
ATOM 3213 C C . HIS A 1 394 ? -4.363 37.25 21.906 1 97.62 394 HIS A C 1
ATOM 3215 O O . HIS A 1 394 ? -3.336 36.625 21.656 1 97.62 394 HIS A O 1
ATOM 3221 N N . TYR A 1 395 ? -4.605 38.469 21.453 1 98.06 395 TYR A N 1
ATOM 3222 C CA . TYR A 1 395 ? -3.588 39.156 20.688 1 98.06 395 TYR A CA 1
ATOM 3223 C C . TYR A 1 395 ? -2.354 39.438 21.531 1 98.06 395 TYR A C 1
ATOM 3225 O O . TYR A 1 395 ? -1.223 39.281 21.062 1 98.06 395 TYR A O 1
ATOM 3233 N N . LYS A 1 396 ? -2.564 39.875 22.688 1 98.06 396 LYS A N 1
ATOM 3234 C CA . LYS A 1 396 ? -1.451 40.094 23.609 1 98.06 396 LYS A CA 1
ATOM 3235 C C . LYS A 1 396 ? -0.666 38.812 23.859 1 98.06 396 LYS A C 1
ATOM 3237 O O . LYS A 1 396 ? 0.566 38.844 23.828 1 98.06 396 LYS A O 1
ATOM 3242 N N . ASP A 1 397 ? -1.369 37.781 24.062 1 97.31 397 ASP A N 1
ATOM 3243 C CA . ASP A 1 397 ? -0.715 36.469 24.25 1 97.31 397 ASP A CA 1
ATOM 3244 C C . ASP A 1 397 ? 0.094 36.094 23.016 1 97.31 397 ASP A C 1
ATOM 3246 O O . ASP A 1 397 ? 1.183 35.531 23.125 1 97.31 397 ASP A O 1
ATOM 3250 N N . PHE A 1 398 ? -0.491 36.344 21.891 1 97.75 398 PHE A N 1
ATOM 3251 C CA . PHE A 1 398 ? 0.169 36.094 20.625 1 97.75 398 PHE A CA 1
ATOM 3252 C C . PHE A 1 398 ? 1.486 36.844 20.531 1 97.75 398 PHE A C 1
ATOM 3254 O O . PHE A 1 398 ? 2.523 36.25 20.203 1 97.75 398 PHE A O 1
ATOM 3261 N N . GLU A 1 399 ? 1.484 38.062 20.891 1 98.25 399 GLU A N 1
ATOM 3262 C CA . GLU A 1 399 ? 2.682 38.875 20.844 1 98.25 399 GLU A CA 1
ATOM 3263 C C . GLU A 1 399 ? 3.678 38.469 21.922 1 98.25 399 GLU A C 1
ATOM 3265 O O . GLU A 1 399 ? 4.887 38.438 21.688 1 98.25 399 GLU A O 1
ATOM 3270 N N . ASP A 1 400 ? 3.139 38.188 23.062 1 98.19 400 ASP A N 1
ATOM 3271 C CA . ASP A 1 400 ? 4 37.719 24.156 1 98.19 400 ASP A CA 1
ATOM 3272 C C . ASP A 1 400 ? 4.688 36.406 23.812 1 98.19 400 ASP A C 1
ATOM 3274 O O . ASP A 1 400 ? 5.836 36.188 24.203 1 98.19 400 ASP A O 1
ATOM 3278 N N . THR A 1 401 ? 3.945 35.562 23.172 1 98.12 401 THR A N 1
ATOM 3279 C CA . THR A 1 401 ? 4.52 34.281 22.734 1 98.12 401 THR A CA 1
ATOM 3280 C C . THR A 1 401 ? 5.684 34.5 21.781 1 98.12 401 THR A C 1
ATOM 3282 O O . THR A 1 401 ? 6.738 33.875 21.922 1 98.12 401 THR A O 1
ATOM 3285 N N . LYS A 1 402 ? 5.52 35.406 20.875 1 98.12 402 LYS A N 1
ATOM 3286 C CA . LYS A 1 402 ? 6.582 35.719 19.922 1 98.12 402 LYS A CA 1
ATOM 3287 C C . LYS A 1 402 ? 7.809 36.281 20.641 1 98.12 402 LYS A C 1
ATOM 3289 O O . LYS A 1 402 ? 8.938 35.906 20.328 1 98.12 402 LYS A O 1
ATOM 3294 N N . LEU A 1 403 ? 7.527 37.094 21.594 1 97.94 403 LEU A N 1
ATOM 3295 C CA . LEU A 1 403 ? 8.617 37.688 22.344 1 97.94 403 LEU A CA 1
ATOM 3296 C C . LEU A 1 403 ? 9.359 36.656 23.156 1 97.94 403 LEU A C 1
ATOM 3298 O O . LEU A 1 403 ? 10.594 36.625 23.172 1 97.94 403 LEU A O 1
ATOM 3302 N N . ALA A 1 404 ? 8.594 35.875 23.828 1 98.12 404 ALA A N 1
ATOM 3303 C CA . ALA A 1 404 ? 9.203 34.812 24.625 1 98.12 404 ALA A CA 1
ATOM 3304 C C . ALA A 1 404 ? 10.031 33.875 23.734 1 98.12 404 ALA A C 1
ATOM 3306 O O . ALA A 1 404 ? 11.133 33.469 24.125 1 98.12 404 ALA A O 1
ATOM 3307 N N . TRP A 1 405 ? 9.484 33.531 22.625 1 98.12 405 TRP A N 1
ATOM 3308 C CA . TRP A 1 405 ? 10.172 32.656 21.688 1 98.12 405 TRP A CA 1
ATOM 3309 C C . TRP A 1 405 ? 11.469 33.281 21.203 1 98.12 405 TRP A C 1
ATOM 3311 O O . TRP A 1 405 ? 12.484 32.594 21.047 1 98.12 405 TRP A O 1
ATOM 3321 N N . SER A 1 406 ? 11.445 34.562 20.953 1 97.25 406 SER A N 1
ATOM 3322 C CA . SER A 1 406 ? 12.641 35.281 20.516 1 97.25 406 SER A CA 1
ATOM 3323 C C . SER A 1 406 ? 13.75 35.156 21.562 1 97.25 406 SER A C 1
ATOM 3325 O O . SER A 1 406 ? 14.922 35.031 21.219 1 97.25 406 SER A O 1
ATOM 3327 N N . LYS A 1 407 ? 13.422 35.219 22.797 1 97.31 407 LYS A N 1
ATOM 3328 C CA . LYS A 1 407 ? 14.391 35.062 23.875 1 97.31 407 LYS A CA 1
ATOM 3329 C C . LYS A 1 407 ? 15.031 33.688 23.828 1 97.31 407 LYS A C 1
ATOM 3331 O O . LYS A 1 407 ? 16.25 33.531 23.984 1 97.31 407 LYS A O 1
ATOM 3336 N N . ILE A 1 408 ? 14.18 32.719 23.609 1 97.06 408 ILE A N 1
ATOM 3337 C CA . ILE A 1 408 ? 14.648 31.344 23.547 1 97.06 408 ILE A CA 1
ATOM 3338 C C . ILE A 1 408 ? 15.586 31.188 22.344 1 97.06 408 ILE A C 1
ATOM 3340 O O . ILE A 1 408 ? 16.641 30.562 22.453 1 97.06 408 ILE A O 1
ATOM 3344 N N . MET A 1 409 ? 15.195 31.734 21.188 1 95.5 409 MET A N 1
ATOM 3345 C CA . MET A 1 409 ? 16.016 31.625 19.984 1 95.5 409 MET A CA 1
ATOM 3346 C C . MET A 1 409 ? 17.375 32.281 20.203 1 95.5 409 MET A C 1
ATOM 3348 O O . MET A 1 409 ? 18.391 31.734 19.75 1 95.5 409 MET A O 1
ATOM 3352 N N . ASN A 1 410 ? 17.406 33.344 20.844 1 94.75 410 ASN A N 1
ATOM 3353 C CA . ASN A 1 410 ? 18.672 34.031 21.156 1 94.75 410 ASN A CA 1
ATOM 3354 C C . ASN A 1 410 ? 19.547 33.188 22.078 1 94.75 410 ASN A C 1
ATOM 3356 O O . ASN A 1 410 ? 20.766 33.125 21.922 1 94.75 410 ASN A O 1
ATOM 3360 N N . PHE A 1 411 ? 18.891 32.594 22.969 1 95.56 411 PHE A N 1
ATOM 3361 C CA . PHE A 1 411 ? 19.594 31.734 23.906 1 95.56 411 PHE A CA 1
ATOM 3362 C C . PHE A 1 411 ? 20.219 30.562 23.172 1 95.56 411 PHE A C 1
ATOM 3364 O O . PHE A 1 411 ? 21.359 30.188 23.453 1 95.56 411 PHE A O 1
ATOM 3371 N N . LEU A 1 412 ? 19.453 29.906 22.219 1 93.56 412 LEU A N 1
ATOM 3372 C CA . LEU A 1 412 ? 19.906 28.734 21.484 1 93.56 412 LEU A CA 1
ATOM 3373 C C . LEU A 1 412 ? 21.062 29.078 20.547 1 93.56 412 LEU A C 1
ATOM 3375 O O . LEU A 1 412 ? 21.859 28.203 20.188 1 93.56 412 LEU A O 1
ATOM 3379 N N . LYS A 1 413 ? 21.188 30.281 20.172 1 87.62 413 LYS A N 1
ATOM 3380 C CA . LYS A 1 413 ? 22.297 30.703 19.297 1 87.62 413 LYS A CA 1
ATOM 3381 C C . LYS A 1 413 ? 23.609 30.75 20.078 1 87.62 413 LYS A C 1
ATOM 3383 O O . LYS A 1 413 ? 24.688 30.672 19.469 1 87.62 413 LYS A O 1
ATOM 3388 N N . ILE A 1 414 ? 23.484 30.922 21.297 1 76.12 414 ILE A N 1
ATOM 3389 C CA . ILE A 1 414 ? 24.672 31.094 22.125 1 76.12 414 ILE A CA 1
ATOM 3390 C C . ILE A 1 414 ? 25.188 29.734 22.578 1 76.12 414 ILE A C 1
ATOM 3392 O O . ILE A 1 414 ? 26.391 29.578 22.828 1 76.12 414 ILE A O 1
ATOM 3396 N N . ILE A 1 415 ? 24.422 28.797 22.594 1 73.44 415 ILE A N 1
ATOM 3397 C CA . ILE A 1 415 ? 24.859 27.484 23.047 1 73.44 415 ILE A CA 1
ATOM 3398 C C . ILE A 1 415 ? 25.172 26.594 21.844 1 73.44 415 ILE A C 1
ATOM 3400 O O . ILE A 1 415 ? 24.531 26.703 20.797 1 73.44 415 ILE A O 1
ATOM 3404 N N . MET B 1 1 ? -41 -18.781 7.215 1 28.61 1 MET B N 1
ATOM 3405 C CA . MET B 1 1 ? -39.719 -19.406 7.523 1 28.61 1 MET B CA 1
ATOM 3406 C C . MET B 1 1 ? -38.594 -18.781 6.691 1 28.61 1 MET B C 1
ATOM 3408 O O . MET B 1 1 ? -38.656 -18.828 5.457 1 28.61 1 MET B O 1
ATOM 3412 N N . LYS B 1 2 ? -37.969 -17.688 7.145 1 42.06 2 LYS B N 1
ATOM 3413 C CA . LYS B 1 2 ? -36.906 -17.047 6.371 1 42.06 2 LYS B CA 1
ATOM 3414 C C . LYS B 1 2 ? -35.875 -18.078 5.906 1 42.06 2 LYS B C 1
ATOM 3416 O O . LYS B 1 2 ? -35.219 -18.75 6.727 1 42.06 2 LYS B O 1
ATOM 3421 N N . ILE B 1 3 ? -35.938 -18.672 4.855 1 41.69 3 ILE B N 1
ATOM 3422 C CA . ILE B 1 3 ? -34.969 -19.625 4.316 1 41.69 3 ILE B CA 1
ATOM 3423 C C . ILE B 1 3 ? -33.562 -19.047 4.43 1 41.69 3 ILE B C 1
ATOM 3425 O O . ILE B 1 3 ? -33.25 -18.031 3.807 1 41.69 3 ILE B O 1
ATOM 3429 N N . GLU B 1 4 ? -32.844 -19.297 5.41 1 55.84 4 GLU B N 1
ATOM 3430 C CA . GLU B 1 4 ? -31.469 -18.875 5.617 1 55.84 4 GLU B CA 1
ATOM 3431 C C . GLU B 1 4 ? -30.578 -19.312 4.461 1 55.84 4 GLU B C 1
ATOM 3433 O O . GLU B 1 4 ? -30.453 -20.516 4.195 1 55.84 4 GLU B O 1
ATOM 3438 N N . ARG B 1 5 ? -30.406 -18.562 3.504 1 61.62 5 ARG B N 1
ATOM 3439 C CA . ARG B 1 5 ? -29.625 -18.859 2.316 1 61.62 5 ARG B CA 1
ATOM 3440 C C . ARG B 1 5 ? -28.234 -19.375 2.701 1 61.62 5 ARG B C 1
ATOM 3442 O O . ARG B 1 5 ? -27.547 -18.781 3.525 1 61.62 5 ARG B O 1
ATOM 3449 N N . LYS B 1 6 ? -27.875 -20.625 2.34 1 83.06 6 LYS B N 1
ATOM 3450 C CA . LYS B 1 6 ? -26.609 -21.297 2.582 1 83.06 6 LYS B CA 1
ATOM 3451 C C . LYS B 1 6 ? -25.438 -20.5 2.016 1 83.06 6 LYS B C 1
ATOM 3453 O O . LYS B 1 6 ? -25.5 -20.016 0.877 1 83.06 6 LYS B O 1
ATOM 3458 N N . LYS B 1 7 ? -24.406 -20.234 2.777 1 91.31 7 LYS B N 1
ATOM 3459 C CA . LYS B 1 7 ? -23.203 -19.5 2.379 1 91.31 7 LYS B CA 1
ATOM 3460 C C . LYS B 1 7 ? -22.391 -20.266 1.343 1 91.31 7 LYS B C 1
ATOM 3462 O O . LYS B 1 7 ? -22.375 -21.5 1.359 1 91.31 7 LYS B O 1
ATOM 3467 N N . ILE B 1 8 ? -21.891 -19.594 0.365 1 94.62 8 ILE B N 1
ATOM 3468 C CA . ILE B 1 8 ? -20.938 -20.172 -0.578 1 94.62 8 ILE B CA 1
ATOM 3469 C C . ILE B 1 8 ? -19.578 -20.312 0.09 1 94.62 8 ILE B C 1
ATOM 3471 O O . ILE B 1 8 ? -19 -19.328 0.559 1 94.62 8 ILE B O 1
ATOM 3475 N N . ASN B 1 9 ? -19.047 -21.531 0.181 1 96.69 9 ASN B N 1
ATOM 3476 C CA . ASN B 1 9 ? -17.734 -21.781 0.784 1 96.69 9 ASN B CA 1
ATOM 3477 C C . ASN B 1 9 ? -16.609 -21.547 -0.212 1 96.69 9 ASN B C 1
ATOM 3479 O O . ASN B 1 9 ? -16.5 -22.25 -1.211 1 96.69 9 ASN B O 1
ATOM 3483 N N . VAL B 1 10 ? -15.82 -20.562 0.095 1 96.88 10 VAL B N 1
ATOM 3484 C CA . VAL B 1 10 ? -14.703 -20.219 -0.777 1 96.88 10 VAL B CA 1
ATOM 3485 C C . VAL B 1 10 ? -13.383 -20.531 -0.077 1 96.88 10 VAL B C 1
ATOM 3487 O O . VAL B 1 10 ? -13.07 -19.953 0.966 1 96.88 10 VAL B O 1
ATOM 3490 N N . GLY B 1 11 ? -12.602 -21.469 -0.637 1 98.12 11 GLY B N 1
ATOM 3491 C CA . GLY B 1 11 ? -11.25 -21.719 -0.164 1 98.12 11 GLY B CA 1
ATOM 3492 C C . GLY B 1 11 ? -10.211 -20.859 -0.842 1 98.12 11 GLY B C 1
ATOM 3493 O O . GLY B 1 11 ? -10.289 -20.609 -2.047 1 98.12 11 GLY B O 1
ATOM 3494 N N . VAL B 1 12 ? -9.312 -20.375 -0.101 1 97.94 12 VAL B N 1
ATOM 3495 C CA . VAL B 1 12 ? -8.117 -19.719 -0.622 1 97.94 12 VAL B CA 1
ATOM 3496 C C . VAL B 1 12 ? -6.887 -20.562 -0.303 1 97.94 12 VAL B C 1
ATOM 3498 O O . VAL B 1 12 ? -6.559 -20.781 0.867 1 97.94 12 VAL B O 1
ATOM 3501 N N . GLY B 1 13 ? -6.246 -21 -1.319 1 98.31 13 GLY B N 1
ATOM 3502 C CA . GLY B 1 13 ? -5.125 -21.906 -1.149 1 98.31 13 GLY B CA 1
ATOM 3503 C C . GLY B 1 13 ? -3.779 -21.25 -1.347 1 98.31 13 GLY B C 1
ATOM 3504 O O . GLY B 1 13 ? -3.572 -20.531 -2.332 1 98.31 13 GLY B O 1
ATOM 3505 N N . PHE B 1 14 ? -2.877 -21.484 -0.407 1 97.69 14 PHE B N 1
ATOM 3506 C CA . PHE B 1 14 ? -1.491 -21.047 -0.502 1 97.69 14 PHE B CA 1
ATOM 3507 C C . PHE B 1 14 ? -0.537 -22.219 -0.382 1 97.69 14 PHE B C 1
ATOM 3509 O O . PHE B 1 14 ? -0.723 -23.094 0.472 1 97.69 14 PHE B O 1
ATOM 3516 N N . VAL B 1 15 ? 0.365 -22.266 -1.273 1 96.19 15 VAL B N 1
ATOM 3517 C CA . VAL B 1 15 ? 1.564 -23.078 -1.085 1 96.19 15 VAL B CA 1
ATOM 3518 C C . VAL B 1 15 ? 2.764 -22.156 -0.82 1 96.19 15 VAL B C 1
ATOM 3520 O O . VAL B 1 15 ? 3.121 -21.328 -1.661 1 96.19 15 VAL B O 1
ATOM 3523 N N . THR B 1 16 ? 3.354 -22.359 0.394 1 94.69 16 THR B N 1
ATOM 3524 C CA . THR B 1 16 ? 4.309 -21.312 0.771 1 94.69 16 THR B CA 1
ATOM 3525 C C . THR B 1 16 ? 5.523 -21.922 1.466 1 94.69 16 THR B C 1
ATOM 3527 O O . THR B 1 16 ? 5.434 -23.016 2.047 1 94.69 16 THR B O 1
ATOM 3530 N N . GLY B 1 17 ? 6.609 -21.297 1.308 1 91.94 17 GLY B N 1
ATOM 3531 C CA . GLY B 1 17 ? 7.84 -21.562 2.035 1 91.94 17 GLY B CA 1
ATOM 3532 C C . GLY B 1 17 ? 8.586 -20.312 2.434 1 91.94 17 GLY B C 1
ATOM 3533 O O . GLY B 1 17 ? 9.719 -20.375 2.922 1 91.94 17 GLY B O 1
ATOM 3534 N N . ARG B 1 18 ? 7.945 -19.172 2.291 1 90.44 18 ARG B N 1
ATOM 3535 C CA . ARG B 1 18 ? 8.617 -17.906 2.523 1 90.44 18 ARG B CA 1
ATOM 3536 C C . ARG B 1 18 ? 8.164 -17.281 3.838 1 90.44 18 ARG B C 1
ATOM 3538 O O . ARG B 1 18 ? 7.012 -17.453 4.25 1 90.44 18 ARG B O 1
ATOM 3545 N N . LYS B 1 19 ? 9.016 -16.484 4.387 1 87.56 19 LYS B N 1
ATOM 3546 C CA . LYS B 1 19 ? 8.773 -15.883 5.695 1 87.56 19 LYS B CA 1
ATOM 3547 C C . LYS B 1 19 ? 7.734 -14.773 5.605 1 87.56 19 LYS B C 1
ATOM 3549 O O . LYS B 1 19 ? 7.055 -14.469 6.59 1 87.56 19 LYS B O 1
ATOM 3554 N N . ASN B 1 20 ? 7.645 -14.219 4.504 1 90.12 20 ASN B N 1
ATOM 3555 C CA . ASN B 1 20 ? 6.781 -13.055 4.344 1 90.12 20 ASN B CA 1
ATOM 3556 C C . ASN B 1 20 ? 5.32 -13.461 4.164 1 90.12 20 ASN B C 1
ATOM 3558 O O . ASN B 1 20 ? 4.453 -12.609 3.963 1 90.12 20 ASN B O 1
ATOM 3562 N N . PHE B 1 21 ? 4.965 -14.695 4.328 1 94.25 21 PHE B N 1
ATOM 3563 C CA . PHE B 1 21 ? 3.643 -15.25 4.062 1 94.25 21 PHE B CA 1
ATOM 3564 C C . PHE B 1 21 ? 2.576 -14.531 4.879 1 94.25 21 PHE B C 1
ATOM 3566 O O . PHE B 1 21 ? 1.527 -14.156 4.348 1 94.25 21 PHE B O 1
ATOM 3573 N N . LYS B 1 22 ? 2.814 -14.258 6.117 1 94 22 LYS B N 1
ATOM 3574 C CA . LYS B 1 22 ? 1.806 -13.672 6.992 1 94 22 LYS B CA 1
ATOM 3575 C C . LYS B 1 22 ? 1.437 -12.266 6.535 1 94 22 LYS B C 1
ATOM 3577 O O . LYS B 1 22 ? 0.277 -11.859 6.633 1 94 22 LYS B O 1
ATOM 3582 N N . ASN B 1 23 ? 2.422 -11.539 6.043 1 93 23 ASN B N 1
ATOM 3583 C CA . ASN B 1 23 ? 2.145 -10.211 5.504 1 93 23 ASN B CA 1
ATOM 3584 C C . ASN B 1 23 ? 1.258 -10.289 4.266 1 93 23 ASN B C 1
ATOM 3586 O O . ASN B 1 23 ? 0.368 -9.453 4.082 1 93 23 ASN B O 1
ATOM 3590 N N . VAL B 1 24 ? 1.527 -11.328 3.477 1 96.56 24 VAL B N 1
ATOM 3591 C CA . VAL B 1 24 ? 0.755 -11.508 2.25 1 96.56 24 VAL B CA 1
ATOM 3592 C C . VAL B 1 24 ? -0.698 -11.82 2.596 1 96.56 24 VAL B C 1
ATOM 3594 O O . VAL B 1 24 ? -1.619 -11.195 2.066 1 96.56 24 VAL B O 1
ATOM 3597 N N . VAL B 1 25 ? -0.895 -12.711 3.486 1 96.56 25 VAL B N 1
ATOM 3598 C CA . VAL B 1 25 ? -2.246 -13.117 3.861 1 96.56 25 VAL B CA 1
ATOM 3599 C C . VAL B 1 25 ? -2.98 -11.938 4.496 1 96.56 25 VAL B C 1
ATOM 3601 O O . VAL B 1 25 ? -4.164 -11.719 4.223 1 96.56 25 VAL B O 1
ATOM 3604 N N . LYS B 1 26 ? -2.266 -11.234 5.324 1 94.69 26 LYS B N 1
ATOM 3605 C CA . LYS B 1 26 ? -2.875 -10.07 5.961 1 94.69 26 LYS B CA 1
ATOM 3606 C C . LYS B 1 26 ? -3.369 -9.07 4.922 1 94.69 26 LYS B C 1
ATOM 3608 O O . LYS B 1 26 ? -4.5 -8.586 5.008 1 94.69 26 LYS B O 1
ATOM 3613 N N . THR B 1 27 ? -2.543 -8.766 3.99 1 96 27 THR B N 1
ATOM 3614 C CA . THR B 1 27 ? -2.912 -7.816 2.943 1 96 27 THR B CA 1
ATOM 3615 C C . THR B 1 27 ? -4.125 -8.32 2.166 1 96 27 THR B C 1
ATOM 3617 O O . THR B 1 27 ? -5.039 -7.547 1.862 1 96 27 THR B O 1
ATOM 3620 N N . TYR B 1 28 ? -4.195 -9.586 1.879 1 96.25 28 TYR B N 1
ATOM 3621 C CA . TYR B 1 28 ? -5.328 -10.141 1.146 1 96.25 28 TYR B CA 1
ATOM 3622 C C . TYR B 1 28 ? -6.602 -10.078 1.982 1 96.25 28 TYR B C 1
ATOM 3624 O O . TYR B 1 28 ? -7.664 -9.711 1.477 1 96.25 28 TYR B O 1
ATOM 3632 N N . VAL B 1 29 ? -6.527 -10.406 3.219 1 94 29 VAL B N 1
ATOM 3633 C CA . VAL B 1 29 ? -7.699 -10.375 4.09 1 94 29 VAL B CA 1
ATOM 3634 C C . VAL B 1 29 ? -8.195 -8.938 4.23 1 94 29 VAL B C 1
ATOM 3636 O O . VAL B 1 29 ? -9.406 -8.68 4.148 1 94 29 VAL B O 1
ATOM 3639 N N . ASP B 1 30 ? -7.254 -8.039 4.402 1 92.94 30 ASP B N 1
ATOM 3640 C CA . ASP B 1 30 ? -7.621 -6.629 4.484 1 92.94 30 ASP B CA 1
ATOM 3641 C C . ASP B 1 30 ? -8.242 -6.148 3.174 1 92.94 30 ASP B C 1
ATOM 3643 O O . ASP B 1 30 ? -9.172 -5.34 3.182 1 92.94 30 ASP B O 1
ATOM 3647 N N . ASN B 1 31 ? -7.652 -6.602 2.117 1 93.62 31 ASN B N 1
ATOM 3648 C CA . ASN B 1 31 ? -8.188 -6.281 0.798 1 93.62 31 ASN B CA 1
ATOM 3649 C C . ASN B 1 31 ? -9.617 -6.777 0.636 1 93.62 31 ASN B C 1
ATOM 3651 O O . ASN B 1 31 ? -10.469 -6.07 0.094 1 93.62 31 ASN B O 1
ATOM 3655 N N . TRP B 1 32 ? -9.883 -7.973 1.173 1 91.5 32 TRP B N 1
ATOM 3656 C CA . TRP B 1 32 ? -11.219 -8.547 1.12 1 91.5 32 TRP B CA 1
ATOM 3657 C C . TRP B 1 32 ? -12.203 -7.727 1.945 1 91.5 32 TRP B C 1
ATOM 3659 O O . TRP B 1 32 ? -13.336 -7.496 1.521 1 91.5 32 TRP B O 1
ATOM 3669 N N . ASN B 1 33 ? -11.773 -7.27 3.002 1 87.25 33 ASN B N 1
ATOM 3670 C CA . ASN B 1 33 ? -12.602 -6.453 3.881 1 87.25 33 ASN B CA 1
ATOM 3671 C C . ASN B 1 33 ? -12.906 -5.094 3.262 1 87.25 33 ASN B C 1
ATOM 3673 O O . ASN B 1 33 ? -14.039 -4.613 3.328 1 87.25 33 ASN B O 1
ATOM 3677 N N . GLU B 1 34 ? -11.93 -4.602 2.688 1 86.62 34 GLU B N 1
ATOM 3678 C CA . GLU B 1 34 ? -12.062 -3.283 2.076 1 86.62 34 GLU B CA 1
ATOM 3679 C C . GLU B 1 34 ? -13.016 -3.316 0.888 1 86.62 34 GLU B C 1
ATOM 3681 O O . GLU B 1 34 ? -13.75 -2.355 0.646 1 86.62 34 GLU B O 1
ATOM 3686 N N . SER B 1 35 ? -13 -4.398 0.208 1 82.19 35 SER B N 1
ATOM 3687 C CA . SER B 1 35 ? -13.82 -4.523 -0.994 1 82.19 35 SER B CA 1
ATOM 3688 C C . SER B 1 35 ? -15.25 -4.934 -0.65 1 82.19 35 SER B C 1
ATOM 3690 O O . SER B 1 35 ? -16.109 -4.977 -1.525 1 82.19 35 SER B O 1
ATOM 3692 N N . GLY B 1 36 ? -15.555 -5.164 0.554 1 75.56 36 GLY B N 1
ATOM 3693 C CA . GLY B 1 36 ? -16.891 -5.555 0.98 1 75.56 36 GLY B CA 1
ATOM 3694 C C . GLY B 1 36 ? -17.188 -7.02 0.729 1 75.56 36 GLY B C 1
ATOM 3695 O O . GLY B 1 36 ? -18.344 -7.449 0.843 1 75.56 36 GLY B O 1
ATOM 3696 N N . PHE B 1 37 ? -16.312 -7.676 0.217 1 71.75 37 PHE B N 1
ATOM 3697 C CA . PHE B 1 37 ? -16.516 -9.094 -0.059 1 71.75 37 PHE B CA 1
ATOM 3698 C C . PHE B 1 37 ? -16.734 -9.867 1.234 1 71.75 37 PHE B C 1
ATOM 3700 O O . PHE B 1 37 ? -17.312 -10.961 1.221 1 71.75 37 PHE B O 1
ATOM 3707 N N . SER B 1 38 ? -16.438 -9.242 2.223 1 63.97 38 SER B N 1
ATOM 3708 C CA . SER B 1 38 ? -16.562 -9.953 3.49 1 63.97 38 SER B CA 1
ATOM 3709 C C . SER B 1 38 ? -18.016 -9.969 3.977 1 63.97 38 SER B C 1
ATOM 3711 O O . SER B 1 38 ? -18.266 -10.008 5.184 1 63.97 38 SER B O 1
ATOM 3713 N N . ASP B 1 39 ? -18.75 -9.859 3.008 1 68.12 39 ASP B N 1
ATOM 3714 C CA . ASP B 1 39 ? -20.141 -10.039 3.416 1 68.12 39 ASP B CA 1
ATOM 3715 C C . ASP B 1 39 ? -20.344 -11.414 4.059 1 68.12 39 ASP B C 1
ATOM 3717 O O . ASP B 1 39 ? -20.547 -12.406 3.363 1 68.12 39 ASP B O 1
ATOM 3721 N N . LYS B 1 40 ? -20.234 -11.477 5.219 1 73.25 40 LYS B N 1
ATOM 3722 C CA . LYS B 1 40 ? -20.266 -12.695 6.027 1 73.25 40 LYS B CA 1
ATOM 3723 C C . LYS B 1 40 ? -21.625 -13.398 5.918 1 73.25 40 LYS B C 1
ATOM 3725 O O . LYS B 1 40 ? -21.75 -14.562 6.293 1 73.25 40 LYS B O 1
ATOM 3730 N N . LYS B 1 41 ? -22.375 -12.766 5.242 1 77.81 41 LYS B N 1
ATOM 3731 C CA . LYS B 1 41 ? -23.688 -13.391 5.078 1 77.81 41 LYS B CA 1
ATOM 3732 C C . LYS B 1 41 ? -23.734 -14.227 3.801 1 77.81 41 LYS B C 1
ATOM 3734 O O . LYS B 1 41 ? -24.516 -15.18 3.711 1 77.81 41 LYS B O 1
ATOM 3739 N N . LYS B 1 42 ? -22.922 -13.961 2.865 1 89.31 42 LYS B N 1
ATOM 3740 C CA . LYS B 1 42 ? -23.016 -14.617 1.564 1 89.31 42 LYS B CA 1
ATOM 3741 C C . LYS B 1 42 ? -21.875 -15.625 1.367 1 89.31 42 LYS B C 1
ATOM 3743 O O . LYS B 1 42 ? -22.078 -16.672 0.758 1 89.31 42 LYS B O 1
ATOM 3748 N N . TYR B 1 43 ? -20.766 -15.289 1.872 1 92.5 43 TYR B N 1
ATOM 3749 C CA . TYR B 1 43 ? -19.594 -16.109 1.616 1 92.5 43 TYR B CA 1
ATOM 3750 C C . TYR B 1 43 ? -18.922 -16.531 2.92 1 92.5 43 TYR B C 1
ATOM 3752 O O . TYR B 1 43 ? -18.938 -15.773 3.9 1 92.5 43 TYR B O 1
ATOM 3760 N N . ALA B 1 44 ? -18.469 -17.734 2.963 1 94.88 44 ALA B N 1
ATOM 3761 C CA . ALA B 1 44 ? -17.547 -18.234 3.996 1 94.88 44 ALA B CA 1
ATOM 3762 C C . ALA B 1 44 ? -16.156 -18.438 3.438 1 94.88 44 ALA B C 1
ATOM 3764 O O . ALA B 1 44 ? -15.961 -19.188 2.486 1 94.88 44 ALA B O 1
ATOM 3765 N N . LEU B 1 45 ? -15.227 -17.734 4.02 1 95.25 45 LEU B N 1
ATOM 3766 C CA . LEU B 1 45 ? -13.859 -17.766 3.529 1 95.25 45 LEU B CA 1
ATOM 3767 C C . LEU B 1 45 ? -13.008 -18.734 4.355 1 95.25 45 LEU B C 1
ATOM 3769 O O . LEU B 1 45 ? -13.008 -18.672 5.586 1 95.25 45 LEU B O 1
ATOM 3773 N N . HIS B 1 46 ? -12.328 -19.625 3.689 1 97.12 46 HIS B N 1
ATOM 3774 C CA . HIS B 1 46 ? -11.508 -20.641 4.336 1 97.12 46 HIS B CA 1
ATOM 3775 C C . HIS B 1 46 ? -10.086 -20.625 3.783 1 97.12 46 HIS B C 1
ATOM 3777 O O . HIS B 1 46 ? -9.883 -20.688 2.568 1 97.12 46 HIS B O 1
ATOM 3783 N N . LEU B 1 47 ? -9.125 -20.562 4.664 1 97.5 47 LEU B N 1
ATOM 3784 C CA . LEU B 1 47 ? -7.727 -20.562 4.254 1 97.5 47 LEU B CA 1
ATOM 3785 C C . LEU B 1 47 ? -7.152 -21.984 4.27 1 97.5 47 LEU B C 1
ATOM 3787 O O . LEU B 1 47 ? -7.41 -22.75 5.195 1 97.5 47 LEU B O 1
ATOM 3791 N N . PHE B 1 48 ? -6.508 -22.359 3.244 1 98.31 48 PHE B N 1
ATOM 3792 C CA . PHE B 1 48 ? -5.727 -23.594 3.17 1 98.31 48 PHE B CA 1
ATOM 3793 C C . PHE B 1 48 ? -4.254 -23.281 2.93 1 98.31 48 PHE B C 1
ATOM 3795 O O . PHE B 1 48 ? -3.879 -22.812 1.848 1 98.31 48 PHE B O 1
ATOM 3802 N N . VAL B 1 49 ? -3.387 -23.578 3.895 1 97.88 49 VAL B N 1
ATOM 3803 C CA . VAL B 1 49 ? -1.979 -23.203 3.83 1 97.88 49 VAL B CA 1
ATOM 3804 C C . VAL B 1 49 ? -1.107 -24.453 3.855 1 97.88 49 VAL B C 1
ATOM 3806 O O . VAL B 1 49 ? -0.871 -25.031 4.918 1 97.88 49 VAL B O 1
ATOM 3809 N N . ALA B 1 50 ? -0.642 -24.828 2.707 1 97.5 50 ALA B N 1
ATOM 3810 C CA . ALA B 1 50 ? 0.369 -25.875 2.633 1 97.5 50 ALA B CA 1
ATOM 3811 C C . ALA B 1 50 ? 1.776 -25.297 2.664 1 97.5 50 ALA B C 1
ATOM 3813 O O . ALA B 1 50 ? 2.154 -24.516 1.779 1 97.5 50 ALA B O 1
ATOM 3814 N N . TYR B 1 51 ? 2.549 -25.609 3.695 1 95.06 51 TYR B N 1
ATOM 3815 C CA . TYR B 1 51 ? 3.836 -24.938 3.828 1 95.06 51 TYR B CA 1
ATOM 3816 C C . TYR B 1 51 ? 4.984 -25.938 3.754 1 95.06 51 TYR B C 1
ATOM 3818 O O . TYR B 1 51 ? 4.812 -27.109 4.078 1 95.06 51 TYR B O 1
ATOM 3826 N N . ASP B 1 52 ? 6.062 -25.5 3.232 1 91.19 52 ASP B N 1
ATOM 3827 C CA . ASP B 1 52 ? 7.336 -26.219 3.146 1 91.19 52 ASP B CA 1
ATOM 3828 C C . ASP B 1 52 ? 8.383 -25.562 4.043 1 91.19 52 ASP B C 1
ATOM 3830 O O . ASP B 1 52 ? 8.938 -24.516 3.707 1 91.19 52 ASP B O 1
ATOM 3834 N N . LEU B 1 53 ? 8.836 -26.203 5.066 1 89.25 53 LEU B N 1
ATOM 3835 C CA . LEU B 1 53 ? 9.75 -25.625 6.051 1 89.25 53 LEU B CA 1
ATOM 3836 C C . LEU B 1 53 ? 11.188 -25.656 5.543 1 89.25 53 LEU B C 1
ATOM 3838 O O . LEU B 1 53 ? 12.039 -24.906 6.027 1 89.25 53 LEU B O 1
ATOM 3842 N N . LYS B 1 54 ? 11.445 -26.438 4.555 1 82.75 54 LYS B N 1
ATOM 3843 C CA . LYS B 1 54 ? 12.805 -26.641 4.074 1 82.75 54 LYS B CA 1
ATOM 3844 C C . LYS B 1 54 ? 13.18 -25.594 3.027 1 82.75 54 LYS B C 1
ATOM 3846 O O . LYS B 1 54 ? 14.367 -25.359 2.768 1 82.75 54 LYS B O 1
ATOM 3851 N N . TYR B 1 55 ? 12.312 -24.984 2.471 1 76.88 55 TYR B N 1
ATOM 3852 C CA . TYR B 1 55 ? 12.539 -24.047 1.37 1 76.88 55 TYR B CA 1
ATOM 3853 C C . TYR B 1 55 ? 13.391 -22.875 1.822 1 76.88 55 TYR B C 1
ATOM 3855 O O . TYR B 1 55 ? 14.391 -22.531 1.18 1 76.88 55 TYR B O 1
ATOM 3863 N N . LYS B 1 56 ? 13.133 -22.188 2.861 1 78.38 56 LYS B N 1
ATOM 3864 C CA . LYS B 1 56 ? 13.898 -21.062 3.385 1 78.38 56 LYS B CA 1
ATOM 3865 C C . LYS B 1 56 ? 14.219 -21.25 4.863 1 78.38 56 LYS B C 1
ATOM 3867 O O . LYS B 1 56 ? 14.266 -20.281 5.625 1 78.38 56 LYS B O 1
ATOM 3872 N N . SER B 1 57 ? 14.234 -22.453 5.246 1 84.56 57 SER B N 1
ATOM 3873 C CA . SER B 1 57 ? 14.547 -22.781 6.633 1 84.56 57 SER B CA 1
ATOM 3874 C C . SER B 1 57 ? 13.633 -22.016 7.594 1 84.56 57 SER B C 1
ATOM 3876 O O . SER B 1 57 ? 14.109 -21.312 8.484 1 84.56 57 SER B O 1
ATOM 3878 N N . THR B 1 58 ? 12.359 -22.219 7.387 1 90.56 58 THR B N 1
ATOM 3879 C CA . THR B 1 58 ? 11.328 -21.562 8.18 1 90.56 58 THR B CA 1
ATOM 3880 C C . THR B 1 58 ? 10.789 -22.484 9.258 1 90.56 58 THR B C 1
ATOM 3882 O O . THR B 1 58 ? 11.258 -23.625 9.398 1 90.56 58 THR B O 1
ATOM 3885 N N . LYS B 1 59 ? 10.008 -21.953 10.141 1 92 59 LYS B N 1
ATOM 3886 C CA . LYS B 1 59 ? 9.336 -22.703 11.195 1 92 59 LYS B CA 1
ATOM 3887 C C . LYS B 1 59 ? 7.82 -22.609 11.062 1 92 59 LYS B C 1
ATOM 3889 O O . LYS B 1 59 ? 7.309 -21.75 10.328 1 92 59 LYS B O 1
ATOM 3894 N N . VAL B 1 60 ? 7.133 -23.516 11.703 1 92.12 60 VAL B N 1
ATOM 3895 C CA . VAL B 1 60 ? 5.68 -23.594 11.617 1 92.12 60 VAL B CA 1
ATOM 3896 C C . VAL B 1 60 ? 5.055 -22.266 12.023 1 92.12 60 VAL B C 1
ATOM 3898 O O . VAL B 1 60 ? 4.059 -21.844 11.438 1 92.12 60 VAL B O 1
ATOM 3901 N N . SER B 1 61 ? 5.586 -21.594 12.938 1 92.31 61 SER B N 1
ATOM 3902 C CA . SER B 1 61 ? 5.043 -20.344 13.461 1 92.31 61 SER B CA 1
ATOM 3903 C C . SER B 1 61 ? 5.07 -19.25 12.406 1 92.31 61 SER B C 1
ATOM 3905 O O . SER B 1 61 ? 4.359 -18.25 12.523 1 92.31 61 SER B O 1
ATOM 3907 N N . ASP B 1 62 ? 5.879 -19.406 11.391 1 92.75 62 ASP B N 1
ATOM 3908 C CA . ASP B 1 62 ? 5.941 -18.422 10.312 1 92.75 62 ASP B CA 1
ATOM 3909 C C . ASP B 1 62 ? 4.676 -18.469 9.461 1 92.75 62 ASP B C 1
ATOM 3911 O O . ASP B 1 62 ? 4.383 -17.516 8.727 1 92.75 62 ASP B O 1
ATOM 3915 N N . TYR B 1 63 ? 3.904 -19.531 9.641 1 93.56 63 TYR B N 1
ATOM 3916 C CA . TYR B 1 63 ? 2.779 -19.719 8.734 1 93.56 63 TYR B CA 1
ATOM 3917 C C . TYR B 1 63 ? 1.462 -19.766 9.508 1 93.56 63 TYR B C 1
ATOM 3919 O O . TYR B 1 63 ? 0.395 -19.531 8.93 1 93.56 63 TYR B O 1
ATOM 3927 N N . LYS B 1 64 ? 1.521 -20.078 10.719 1 94 64 LYS B N 1
ATOM 3928 C CA . LYS B 1 64 ? 0.306 -20.094 11.531 1 94 64 LYS B CA 1
ATOM 3929 C C . LYS B 1 64 ? -0.162 -18.688 11.867 1 94 64 LYS B C 1
ATOM 3931 O O . LYS B 1 64 ? 0.546 -17.938 12.539 1 94 64 LYS B O 1
ATOM 3936 N N . ILE B 1 65 ? -1.3 -18.359 11.477 1 93.25 65 ILE B N 1
ATOM 3937 C CA . ILE B 1 65 ? -1.849 -17.016 11.695 1 93.25 65 ILE B CA 1
ATOM 3938 C C . ILE B 1 65 ? -2.361 -16.906 13.133 1 93.25 65 ILE B C 1
ATOM 3940 O O . ILE B 1 65 ? -3.17 -17.734 13.578 1 93.25 65 ILE B O 1
ATOM 3944 N N . THR B 1 66 ? -1.89 -15.93 13.82 1 91.06 66 THR B N 1
ATOM 3945 C CA . THR B 1 66 ? -2.326 -15.695 15.195 1 91.06 66 THR B CA 1
ATOM 3946 C C . THR B 1 66 ? -2.99 -14.328 15.328 1 91.06 66 THR B C 1
ATOM 3948 O O . THR B 1 66 ? -3.625 -14.031 16.344 1 91.06 66 THR B O 1
ATOM 3951 N N . ASP B 1 67 ? -2.807 -13.531 14.352 1 89.19 67 ASP B N 1
ATOM 3952 C CA . ASP B 1 67 ? -3.422 -12.211 14.359 1 89.19 67 ASP B CA 1
ATOM 3953 C C . ASP B 1 67 ? -4.945 -12.312 14.383 1 89.19 67 ASP B C 1
ATOM 3955 O O . ASP B 1 67 ? -5.555 -12.828 13.445 1 89.19 67 ASP B O 1
ATOM 3959 N N . GLU B 1 68 ? -5.547 -11.75 15.289 1 89.94 68 GLU B N 1
ATOM 3960 C CA . GLU B 1 68 ? -6.988 -11.867 15.492 1 89.94 68 GLU B CA 1
ATOM 3961 C C . GLU B 1 68 ? -7.762 -11.195 14.367 1 89.94 68 GLU B C 1
ATOM 3963 O O . GLU B 1 68 ? -8.82 -11.672 13.961 1 89.94 68 GLU B O 1
ATOM 3968 N N . GLU B 1 69 ? -7.242 -10.156 13.922 1 85.56 69 GLU B N 1
ATOM 3969 C CA . GLU B 1 69 ? -7.922 -9.43 12.852 1 85.56 69 GLU B CA 1
ATOM 3970 C C . GLU B 1 69 ? -8.016 -10.281 11.586 1 85.56 69 GLU B C 1
ATOM 3972 O O . GLU B 1 69 ? -9.031 -10.242 10.883 1 85.56 69 GLU B O 1
ATOM 3977 N N . ILE B 1 70 ? -6.957 -11.039 11.375 1 89.75 70 ILE B N 1
ATOM 3978 C CA . ILE B 1 70 ? -6.961 -11.922 10.219 1 89.75 70 ILE B CA 1
ATOM 3979 C C . ILE B 1 70 ? -7.938 -13.078 10.453 1 89.75 70 ILE B C 1
ATOM 3981 O O . ILE B 1 70 ? -8.758 -13.391 9.586 1 89.75 70 ILE B O 1
ATOM 3985 N N . LEU B 1 71 ? -7.852 -13.578 11.617 1 91.56 71 LEU B N 1
ATOM 3986 C CA . LEU B 1 71 ? -8.68 -14.734 11.953 1 91.56 71 LEU B CA 1
ATOM 3987 C C . LEU B 1 71 ? -10.156 -14.359 11.953 1 91.56 71 LEU B C 1
ATOM 3989 O O . LEU B 1 71 ? -11.008 -15.172 11.594 1 91.56 71 LEU B O 1
ATOM 3993 N N . ASP B 1 72 ? -10.453 -13.156 12.297 1 89.5 72 ASP B N 1
ATOM 3994 C CA . ASP B 1 72 ? -11.828 -12.672 12.281 1 89.5 72 ASP B CA 1
ATOM 3995 C C . ASP B 1 72 ? -12.328 -12.477 10.852 1 89.5 72 ASP B C 1
ATOM 3997 O O . ASP B 1 72 ? -13.531 -12.5 10.602 1 89.5 72 ASP B O 1
ATOM 4001 N N . GLY B 1 73 ? -11.367 -12.344 10 1 88.94 73 GLY B N 1
ATOM 4002 C CA . GLY B 1 73 ? -11.719 -12.094 8.617 1 88.94 73 GLY B CA 1
ATOM 4003 C C . GLY B 1 73 ? -11.992 -13.359 7.828 1 88.94 73 GLY B C 1
ATOM 4004 O O . GLY B 1 73 ? -12.539 -13.305 6.723 1 88.94 73 GLY B O 1
ATOM 4005 N N . VAL B 1 74 ? -11.656 -14.531 8.422 1 93.06 74 VAL B N 1
ATOM 4006 C CA . VAL B 1 74 ? -11.883 -15.805 7.754 1 93.06 74 VAL B CA 1
ATOM 4007 C C . VAL B 1 74 ? -12.719 -16.719 8.656 1 93.06 74 VAL B C 1
ATOM 4009 O O . VAL B 1 74 ? -12.773 -16.516 9.867 1 93.06 74 VAL B O 1
ATOM 4012 N N . ASP B 1 75 ? -13.43 -17.656 8.062 1 94.19 75 ASP B N 1
ATOM 4013 C CA . ASP B 1 75 ? -14.273 -18.594 8.805 1 94.19 75 ASP B CA 1
ATOM 4014 C C . ASP B 1 75 ? -13.445 -19.734 9.383 1 94.19 75 ASP B C 1
ATOM 4016 O O . ASP B 1 75 ? -13.742 -20.234 10.477 1 94.19 75 ASP B O 1
ATOM 4020 N N . SER B 1 76 ? -12.453 -20.141 8.656 1 95.25 76 SER B N 1
ATOM 4021 C CA . SER B 1 76 ? -11.555 -21.188 9.148 1 95.25 76 SER B CA 1
ATOM 4022 C C . SER B 1 76 ? -10.211 -21.141 8.43 1 95.25 76 SER B C 1
ATOM 4024 O O . SER B 1 76 ? -10.078 -20.469 7.395 1 95.25 76 SER B O 1
ATOM 4026 N N . ALA B 1 77 ? -9.211 -21.75 9.102 1 96.31 77 ALA B N 1
ATOM 4027 C CA . ALA B 1 77 ? -7.875 -21.875 8.516 1 96.31 77 ALA B CA 1
ATOM 4028 C C . ALA B 1 77 ? -7.316 -23.281 8.719 1 96.31 77 ALA B C 1
ATOM 4030 O O . ALA B 1 77 ? -7.371 -23.828 9.828 1 96.31 77 ALA B O 1
ATOM 4031 N N . TYR B 1 78 ? -6.891 -23.875 7.648 1 96.94 78 TYR B N 1
ATOM 4032 C CA . TYR B 1 78 ? -6.277 -25.203 7.668 1 96.94 78 TYR B CA 1
ATOM 4033 C C . TYR B 1 78 ? -4.785 -25.109 7.367 1 96.94 78 TYR B C 1
ATOM 4035 O O . TYR B 1 78 ? -4.383 -24.578 6.332 1 96.94 78 TYR B O 1
ATOM 4043 N N . TYR B 1 79 ? -4.012 -25.625 8.258 1 97.06 79 TYR B N 1
ATOM 4044 C CA . TYR B 1 79 ? -2.562 -25.641 8.078 1 97.06 79 TYR B CA 1
ATOM 4045 C C . TYR B 1 79 ? -2.066 -27.047 7.742 1 97.06 79 TYR B C 1
ATOM 4047 O O . TYR B 1 79 ? -2.129 -27.953 8.578 1 97.06 79 TYR B O 1
ATOM 4055 N N . LEU B 1 80 ? -1.592 -27.141 6.535 1 97 80 LEU B N 1
ATOM 4056 C CA . LEU B 1 80 ? -1.254 -28.438 5.961 1 97 80 LEU B CA 1
ATOM 4057 C C . LEU B 1 80 ? 0.256 -28.656 5.949 1 97 80 LEU B C 1
ATOM 4059 O O . LEU B 1 80 ? 0.904 -28.484 4.914 1 97 80 LEU B O 1
ATOM 4063 N N . GLY B 1 81 ? 0.761 -29.062 7.066 1 93.62 81 GLY B N 1
ATOM 4064 C CA . GLY B 1 81 ? 2.148 -29.5 7.145 1 93.62 81 GLY B CA 1
ATOM 4065 C C . GLY B 1 81 ? 2.35 -30.938 6.727 1 93.62 81 GLY B C 1
ATOM 4066 O O . GLY B 1 81 ? 1.388 -31.641 6.398 1 93.62 81 GLY B O 1
ATOM 4067 N N . ASP B 1 82 ? 3.551 -31.375 6.758 1 92 82 ASP B N 1
ATOM 4068 C CA . ASP B 1 82 ? 3.906 -32.719 6.305 1 92 82 ASP B CA 1
ATOM 4069 C C . ASP B 1 82 ? 3.184 -33.781 7.121 1 92 82 ASP B C 1
ATOM 4071 O O . ASP B 1 82 ? 2.703 -34.781 6.574 1 92 82 ASP B O 1
ATOM 4075 N N . SER B 1 83 ? 3.082 -33.531 8.383 1 91.88 83 SER B N 1
ATOM 4076 C CA . SER B 1 83 ? 2.428 -34.5 9.258 1 91.88 83 SER B CA 1
ATOM 4077 C C . SER B 1 83 ? 0.948 -34.656 8.914 1 91.88 83 SER B C 1
ATOM 4079 O O . SER B 1 83 ? 0.422 -35.75 8.852 1 91.88 83 SER B O 1
ATOM 4081 N N . SER B 1 84 ? 0.276 -33.531 8.727 1 92.81 84 SER B N 1
ATOM 4082 C CA . SER B 1 84 ? -1.146 -33.562 8.398 1 92.81 84 SER B CA 1
ATOM 4083 C C . SER B 1 84 ? -1.404 -34.25 7.066 1 92.81 84 SER B C 1
ATOM 4085 O O . SER B 1 84 ? -2.35 -35.031 6.938 1 92.81 84 SER B O 1
ATOM 4087 N N . ILE B 1 85 ? -0.616 -34 6.121 1 96 85 ILE B N 1
ATOM 4088 C CA . ILE B 1 85 ? -0.772 -34.562 4.785 1 96 85 ILE B CA 1
ATOM 4089 C C . ILE B 1 85 ? -0.506 -36.062 4.816 1 96 85 ILE B C 1
ATOM 4091 O O . ILE B 1 85 ? -1.257 -36.844 4.23 1 96 85 ILE B O 1
ATOM 4095 N N . THR B 1 86 ? 0.501 -36.406 5.543 1 95.56 86 THR B N 1
ATOM 4096 C CA . THR B 1 86 ? 0.863 -37.812 5.648 1 95.56 86 THR B CA 1
ATOM 4097 C C . THR B 1 86 ? -0.241 -38.625 6.34 1 95.56 86 THR B C 1
ATOM 4099 O O . THR B 1 86 ? -0.53 -39.75 5.961 1 95.56 86 THR B O 1
ATOM 4102 N N . THR B 1 87 ? -0.772 -38.062 7.375 1 96.06 87 THR B N 1
ATOM 4103 C CA . THR B 1 87 ? -1.86 -38.719 8.094 1 96.06 87 THR B CA 1
ATOM 4104 C C . THR B 1 87 ? -3.041 -39 7.168 1 96.06 87 THR B C 1
ATOM 4106 O O . THR B 1 87 ? -3.629 -40.062 7.199 1 96.06 87 THR B O 1
ATOM 4109 N N . GLU B 1 88 ? -3.371 -38.031 6.383 1 95.44 88 GLU B N 1
ATOM 4110 C CA . GLU B 1 88 ? -4.48 -38.188 5.449 1 95.44 88 GLU B CA 1
ATOM 4111 C C . GLU B 1 88 ? -4.152 -39.219 4.375 1 95.44 88 GLU B C 1
ATOM 4113 O O . GLU B 1 88 ? -5.016 -40 3.969 1 95.44 88 GLU B O 1
ATOM 4118 N N . ALA B 1 89 ? -2.953 -39.156 3.84 1 96.88 89 ALA B N 1
ATOM 4119 C CA . ALA B 1 89 ? -2.518 -40.156 2.852 1 96.88 89 ALA B CA 1
ATOM 4120 C C . ALA B 1 89 ? -2.629 -41.562 3.404 1 96.88 89 ALA B C 1
ATOM 4122 O O . ALA B 1 89 ? -3.109 -42.469 2.717 1 96.88 89 ALA B O 1
ATOM 4123 N N . GLN B 1 90 ? -2.219 -41.719 4.645 1 97.12 90 GLN B N 1
ATOM 4124 C CA . GLN B 1 90 ? -2.283 -43.031 5.297 1 97.12 90 GLN B CA 1
ATOM 4125 C C . GLN B 1 90 ? -3.729 -43.469 5.484 1 97.12 90 GLN B C 1
ATOM 4127 O O . GLN B 1 90 ? -4.039 -44.656 5.34 1 97.12 90 GLN B O 1
ATOM 4132 N N . TYR B 1 91 ? -4.496 -42.562 5.867 1 97.25 91 TYR B N 1
ATOM 4133 C CA . TYR B 1 91 ? -5.918 -42.844 6.012 1 97.25 91 TYR B CA 1
ATOM 4134 C C . TYR B 1 91 ? -6.496 -43.406 4.715 1 97.25 91 TYR B C 1
ATOM 4136 O O . TYR B 1 91 ? -7.219 -44.406 4.73 1 97.25 91 TYR B O 1
ATOM 4144 N N . LEU B 1 92 ? -6.207 -42.844 3.586 1 97.94 92 LEU B N 1
ATOM 4145 C CA . LEU B 1 92 ? -6.715 -43.281 2.289 1 97.94 92 LEU B CA 1
ATOM 4146 C C . LEU B 1 92 ? -6.195 -44.656 1.942 1 97.94 92 LEU B C 1
ATOM 4148 O O . LEU B 1 92 ? -6.91 -45.469 1.338 1 97.94 92 LEU B O 1
ATOM 4152 N N . VAL B 1 93 ? -4.992 -44.875 2.279 1 98.12 93 VAL B N 1
ATOM 4153 C CA . VAL B 1 93 ? -4.398 -46.188 2.041 1 98.12 93 VAL B CA 1
ATOM 4154 C C . VAL B 1 93 ? -5.098 -47.25 2.898 1 98.12 93 VAL B C 1
ATOM 4156 O O . VAL B 1 93 ? -5.43 -48.312 2.414 1 98.12 93 VAL B O 1
ATOM 4159 N N . GLU B 1 94 ? -5.297 -46.938 4.156 1 97.81 94 GLU B N 1
ATOM 4160 C CA . GLU B 1 94 ? -5.949 -47.844 5.09 1 97.81 94 GLU B CA 1
ATOM 4161 C C . GLU B 1 94 ? -7.367 -48.188 4.637 1 97.81 94 GLU B C 1
ATOM 4163 O O . GLU B 1 94 ? -7.836 -49.312 4.812 1 97.81 94 GLU B O 1
ATOM 4168 N N . LYS B 1 95 ? -7.973 -47.281 4.074 1 97.38 95 LYS B N 1
ATOM 4169 C CA . LYS B 1 95 ? -9.336 -47.469 3.588 1 97.38 95 LYS B CA 1
ATOM 4170 C C . LYS B 1 95 ? -9.336 -48.125 2.217 1 97.38 95 LYS B C 1
ATOM 4172 O O . LYS B 1 95 ? -10.398 -48.375 1.636 1 97.38 95 LYS B O 1
ATOM 4177 N N . LYS B 1 96 ? -8.195 -48.344 1.607 1 97.25 96 LYS B N 1
ATOM 4178 C CA . LYS B 1 96 ? -7.996 -49.062 0.346 1 97.25 96 LYS B CA 1
ATOM 4179 C C . LYS B 1 96 ? -8.531 -48.25 -0.831 1 97.25 96 LYS B C 1
ATOM 4181 O O . LYS B 1 96 ? -9.023 -48.812 -1.81 1 97.25 96 LYS B O 1
ATOM 4186 N N . VAL B 1 97 ? -8.531 -46.969 -0.598 1 97.75 97 VAL B N 1
ATOM 4187 C CA . VAL B 1 97 ? -8.906 -46.094 -1.704 1 97.75 97 VAL B CA 1
ATOM 4188 C C . VAL B 1 97 ? -7.781 -46.062 -2.74 1 97.75 97 VAL B C 1
ATOM 4190 O O . VAL B 1 97 ? -8.039 -46.156 -3.943 1 97.75 97 VAL B O 1
ATOM 4193 N N . ILE B 1 98 ? -6.559 -45.938 -2.279 1 98.19 98 ILE B N 1
ATOM 4194 C CA . ILE B 1 98 ? -5.359 -45.969 -3.107 1 98.19 98 ILE B CA 1
ATOM 4195 C C . ILE B 1 98 ? -4.281 -46.812 -2.428 1 98.19 98 ILE B C 1
ATOM 4197 O O . ILE B 1 98 ? -4.363 -47.062 -1.229 1 98.19 98 ILE B O 1
ATOM 4201 N N . THR B 1 99 ? -3.291 -47.188 -3.236 1 98.12 99 THR B N 1
ATOM 4202 C CA . THR B 1 99 ? -2.141 -47.906 -2.684 1 98.12 99 THR B CA 1
ATOM 4203 C C . THR B 1 99 ? -1.111 -46.906 -2.135 1 98.12 99 THR B C 1
ATOM 4205 O O . THR B 1 99 ? -1.2 -45.719 -2.387 1 98.12 99 THR B O 1
ATOM 4208 N N . LEU B 1 100 ? -0.177 -47.469 -1.399 1 97.31 100 LEU B N 1
ATOM 4209 C CA . LEU B 1 100 ? 0.917 -46.625 -0.885 1 97.31 100 LEU B CA 1
ATOM 4210 C C . LEU B 1 100 ? 1.698 -46 -2.025 1 97.31 100 LEU B C 1
ATOM 4212 O O . LEU B 1 100 ? 2.104 -44.844 -1.931 1 97.31 100 LEU B O 1
ATOM 4216 N N . LYS B 1 101 ? 1.901 -46.719 -3.037 1 96.69 101 LYS B N 1
ATOM 4217 C CA . LYS B 1 101 ? 2.613 -46.219 -4.211 1 96.69 101 LYS B CA 1
ATOM 4218 C C . LYS B 1 101 ? 1.856 -45.062 -4.859 1 96.69 101 LYS B C 1
ATOM 4220 O O . LYS B 1 101 ? 2.459 -44.062 -5.242 1 96.69 101 LYS B O 1
ATOM 4225 N N . GLU B 1 102 ? 0.623 -45.25 -4.965 1 97.75 102 GLU B N 1
ATOM 4226 C CA . GLU B 1 102 ? -0.222 -44.188 -5.543 1 97.75 102 GLU B CA 1
ATOM 4227 C C . GLU B 1 102 ? -0.241 -42.969 -4.664 1 97.75 102 GLU B C 1
ATOM 4229 O O . GLU B 1 102 ? -0.229 -41.844 -5.168 1 97.75 102 GLU B O 1
ATOM 4234 N N . ALA B 1 103 ? -0.272 -43.125 -3.332 1 97.88 103 ALA B N 1
ATOM 4235 C CA . ALA B 1 103 ? -0.261 -42.031 -2.395 1 97.88 103 ALA B CA 1
ATOM 4236 C C . ALA B 1 103 ? 0.984 -41.156 -2.582 1 97.88 103 ALA B C 1
ATOM 4238 O O . ALA B 1 103 ? 0.92 -39.938 -2.471 1 97.88 103 ALA B O 1
ATOM 4239 N N . LYS B 1 104 ? 2.061 -41.75 -2.898 1 95.88 104 LYS B N 1
ATOM 4240 C CA . LYS B 1 104 ? 3.33 -41.062 -3.072 1 95.88 104 LYS B CA 1
ATOM 4241 C C . LYS B 1 104 ? 3.336 -40.219 -4.359 1 95.88 104 LYS B C 1
ATOM 4243 O O . LYS B 1 104 ? 4.125 -39.281 -4.5 1 95.88 104 LYS B O 1
ATOM 4248 N N . LEU B 1 105 ? 2.471 -40.562 -5.305 1 96 105 LEU B N 1
ATOM 4249 C CA . LEU B 1 105 ? 2.344 -39.781 -6.543 1 96 105 LEU B CA 1
ATOM 4250 C C . LEU B 1 105 ? 1.547 -38.5 -6.324 1 96 105 LEU B C 1
ATOM 4252 O O . LEU B 1 105 ? 1.723 -37.531 -7.051 1 96 105 LEU B O 1
ATOM 4256 N N . ILE B 1 106 ? 0.692 -38.562 -5.336 1 96.81 106 ILE B N 1
ATOM 4257 C CA . ILE B 1 106 ? -0.282 -37.5 -5.16 1 96.81 106 ILE B CA 1
ATOM 4258 C C . ILE B 1 106 ? 0.199 -36.531 -4.074 1 96.81 106 ILE B C 1
ATOM 4260 O O . ILE B 1 106 ? 0.09 -35.312 -4.227 1 96.81 106 ILE B O 1
ATOM 4264 N N . PHE B 1 107 ? 0.601 -37.156 -2.965 1 96 107 PHE B N 1
ATOM 4265 C CA . PHE B 1 107 ? 0.952 -36.375 -1.778 1 96 107 PHE B CA 1
ATOM 4266 C C . PHE B 1 107 ? 2.445 -36.469 -1.493 1 96 107 PHE B C 1
ATOM 4268 O O . PHE B 1 107 ? 3.08 -37.5 -1.808 1 96 107 PHE B O 1
ATOM 4275 N N . GLY B 1 108 ? 3.029 -35.5 -1.019 1 88.06 108 GLY B N 1
ATOM 4276 C CA . GLY B 1 108 ? 4.441 -35.5 -0.673 1 88.06 108 GLY B CA 1
ATOM 4277 C C . GLY B 1 108 ? 5.066 -34.125 -0.677 1 88.06 108 GLY B C 1
ATOM 4278 O O . GLY B 1 108 ? 4.402 -33.125 -0.346 1 88.06 108 GLY B O 1
ATOM 4279 N N . GLU B 1 109 ? 6.363 -34.281 -1.05 1 85.44 109 GLU B N 1
ATOM 4280 C CA . GLU B 1 109 ? 7.129 -33.062 -1.061 1 85.44 109 GLU B CA 1
ATOM 4281 C C . GLU B 1 109 ? 7.109 -32.406 -2.441 1 85.44 109 GLU B C 1
ATOM 4283 O O . GLU B 1 109 ? 6.934 -33.094 -3.451 1 85.44 109 GLU B O 1
ATOM 4288 N N . GLY B 1 110 ? 7.137 -31.047 -2.498 1 87.62 110 GLY B N 1
ATOM 4289 C CA . GLY B 1 110 ? 7.145 -30.328 -3.76 1 87.62 110 GLY B CA 1
ATOM 4290 C C . GLY B 1 110 ? 5.902 -29.484 -3.967 1 87.62 110 GLY B C 1
ATOM 4291 O O . GLY B 1 110 ? 4.859 -29.734 -3.367 1 87.62 110 GLY B O 1
ATOM 4292 N N . TYR B 1 111 ? 6.059 -28.703 -4.879 1 90.56 111 TYR B N 1
ATOM 4293 C CA . TYR B 1 111 ? 5.02 -27.688 -5.074 1 90.56 111 TYR B CA 1
ATOM 4294 C C . TYR B 1 111 ? 3.75 -28.328 -5.633 1 90.56 111 TYR B C 1
ATOM 4296 O O . TYR B 1 111 ? 2.646 -28.047 -5.16 1 90.56 111 TYR B O 1
ATOM 4304 N N . ALA B 1 112 ? 3.84 -29.234 -6.598 1 94.81 112 ALA B N 1
ATOM 4305 C CA . ALA B 1 112 ? 2.682 -29.875 -7.203 1 94.81 112 ALA B CA 1
ATOM 4306 C C . ALA B 1 112 ? 1.916 -30.703 -6.172 1 94.81 112 ALA B C 1
ATOM 4308 O O . ALA B 1 112 ? 0.687 -30.641 -6.102 1 94.81 112 ALA B O 1
ATOM 4309 N N . MET B 1 113 ? 2.596 -31.484 -5.434 1 96.12 113 MET B N 1
ATOM 4310 C CA . MET B 1 113 ? 1.971 -32.344 -4.453 1 96.12 113 MET B CA 1
ATOM 4311 C C . MET B 1 113 ? 1.33 -31.547 -3.326 1 96.12 113 MET B C 1
ATOM 4313 O O . MET B 1 113 ? 0.296 -31.953 -2.785 1 96.12 113 MET B O 1
ATOM 4317 N N . LYS B 1 114 ? 1.971 -30.453 -3.025 1 96.12 114 LYS B N 1
ATOM 4318 C CA . LYS B 1 114 ? 1.365 -29.578 -2.027 1 96.12 114 LYS B CA 1
ATOM 4319 C C . LYS B 1 114 ? 0.08 -28.938 -2.557 1 96.12 114 LYS B C 1
ATOM 4321 O O . LYS B 1 114 ? -0.879 -28.75 -1.806 1 96.12 114 LYS B O 1
ATOM 4326 N N . ARG B 1 115 ? 0.078 -28.562 -3.783 1 97.31 115 ARG B N 1
ATOM 4327 C CA . ARG B 1 115 ? -1.149 -28.047 -4.387 1 97.31 115 ARG B CA 1
ATOM 4328 C C . ARG B 1 115 ? -2.24 -29.109 -4.391 1 97.31 115 ARG B C 1
ATOM 4330 O O . ARG B 1 115 ? -3.414 -28.812 -4.168 1 97.31 115 ARG B O 1
ATOM 4337 N N . ASN B 1 116 ? -1.848 -30.344 -4.625 1 98 116 ASN B N 1
ATOM 4338 C CA . ASN B 1 116 ? -2.805 -31.453 -4.555 1 98 116 ASN B CA 1
ATOM 4339 C C . ASN B 1 116 ? -3.391 -31.594 -3.152 1 98 116 ASN B C 1
ATOM 4341 O O . ASN B 1 116 ? -4.578 -31.891 -2.996 1 98 116 ASN B O 1
ATOM 4345 N N . ALA B 1 117 ? -2.496 -31.422 -2.174 1 98.19 117 ALA B N 1
ATOM 4346 C CA . ALA B 1 117 ? -2.986 -31.469 -0.798 1 98.19 117 ALA B CA 1
ATOM 4347 C C . ALA B 1 117 ? -4.051 -30.406 -0.563 1 98.19 117 ALA B C 1
ATOM 4349 O O . ALA B 1 117 ? -5.098 -30.688 0.029 1 98.19 117 ALA B O 1
ATOM 4350 N N . VAL B 1 118 ? -3.789 -29.234 -1.015 1 98.25 118 VAL B N 1
ATOM 4351 C CA . VAL B 1 118 ? -4.75 -28.141 -0.864 1 98.25 118 VAL B CA 1
ATOM 4352 C C . VAL B 1 118 ? -6.055 -28.5 -1.568 1 98.25 118 VAL B C 1
ATOM 4354 O O . VAL B 1 118 ? -7.137 -28.344 -1.002 1 98.25 118 VAL B O 1
ATOM 4357 N N . LEU B 1 119 ? -5.949 -29.016 -2.791 1 98.06 119 LEU B N 1
ATOM 4358 C CA . LEU B 1 119 ? -7.125 -29.438 -3.549 1 98.06 119 LEU B CA 1
ATOM 4359 C C . LEU B 1 119 ? -7.926 -30.484 -2.777 1 98.06 119 LEU B C 1
ATOM 4361 O O . LEU B 1 119 ? -9.148 -30.359 -2.648 1 98.06 119 LEU B O 1
ATOM 4365 N N . TYR B 1 120 ? -7.266 -31.422 -2.291 1 97.75 120 TYR B N 1
ATOM 4366 C CA . TYR B 1 120 ? -7.891 -32.531 -1.562 1 97.75 120 TYR B CA 1
ATOM 4367 C C . TYR B 1 120 ? -8.641 -32 -0.341 1 97.75 120 TYR B C 1
ATOM 4369 O O . TYR B 1 120 ? -9.82 -32.344 -0.151 1 97.75 120 TYR B O 1
ATOM 4377 N N . PHE B 1 121 ? -7.93 -31.234 0.455 1 97.88 121 PHE B N 1
ATOM 4378 C CA . PHE B 1 121 ? -8.531 -30.781 1.702 1 97.88 121 PHE B CA 1
ATOM 4379 C C . PHE B 1 121 ? -9.664 -29.797 1.427 1 97.88 121 PHE B C 1
ATOM 4381 O O . PHE B 1 121 ? -10.648 -29.75 2.174 1 97.88 121 PHE B O 1
ATOM 4388 N N . ALA B 1 122 ? -9.547 -28.969 0.385 1 98.19 122 ALA B N 1
ATOM 4389 C CA . ALA B 1 122 ? -10.648 -28.094 0.006 1 98.19 122 ALA B CA 1
ATOM 4390 C C . ALA B 1 122 ? -11.898 -28.906 -0.348 1 98.19 122 ALA B C 1
ATOM 4392 O O . ALA B 1 122 ? -13 -28.547 0.07 1 98.19 122 ALA B O 1
ATOM 4393 N N . LEU B 1 123 ? -11.703 -29.969 -1.106 1 97 123 LEU B N 1
ATOM 4394 C CA . LEU B 1 123 ? -12.82 -30.844 -1.49 1 97 123 LEU B CA 1
ATOM 4395 C C . LEU B 1 123 ? -13.383 -31.562 -0.277 1 97 123 LEU B C 1
ATOM 4397 O O . LEU B 1 123 ? -14.602 -31.656 -0.11 1 97 123 LEU B O 1
ATOM 4401 N N . LYS B 1 124 ? -12.492 -32.062 0.466 1 96.19 124 LYS B N 1
ATOM 4402 C CA . LYS B 1 124 ? -12.891 -32.781 1.667 1 96.19 124 LYS B CA 1
ATOM 4403 C C . LYS B 1 124 ? -13.75 -31.922 2.578 1 96.19 124 LYS B C 1
ATOM 4405 O O . LYS B 1 124 ? -14.68 -32.406 3.223 1 96.19 124 LYS B O 1
ATOM 4410 N N . ASN B 1 125 ? -13.406 -30.656 2.641 1 96.44 125 ASN B N 1
ATOM 4411 C CA . ASN B 1 125 ? -14.133 -29.719 3.494 1 96.44 125 ASN B CA 1
ATOM 4412 C C . ASN B 1 125 ? -15.266 -29.047 2.74 1 96.44 125 ASN B C 1
ATOM 4414 O O . ASN B 1 125 ? -15.758 -28 3.168 1 96.44 125 ASN B O 1
ATOM 4418 N N . LYS B 1 126 ? -15.633 -29.531 1.585 1 95.19 126 LYS B N 1
ATOM 4419 C CA . LYS B 1 126 ? -16.844 -29.203 0.833 1 95.19 126 LYS B CA 1
ATOM 4420 C C . LYS B 1 126 ? -16.828 -27.734 0.389 1 95.19 126 LYS B C 1
ATOM 4422 O O . LYS B 1 126 ? -17.828 -27.031 0.541 1 95.19 126 LYS B O 1
ATOM 4427 N N . MET B 1 127 ? -15.711 -27.297 -0.047 1 97.31 127 MET B N 1
ATOM 4428 C CA . MET B 1 127 ? -15.641 -25.969 -0.646 1 97.31 127 MET B CA 1
ATOM 4429 C C . MET B 1 127 ? -16.422 -25.922 -1.957 1 97.31 127 MET B C 1
ATOM 4431 O O . MET B 1 127 ? -16.469 -26.906 -2.691 1 97.31 127 MET B O 1
ATOM 4435 N N . ASP B 1 128 ? -17.016 -24.797 -2.207 1 97.5 128 ASP B N 1
ATOM 4436 C CA . ASP B 1 128 ? -17.641 -24.578 -3.502 1 97.5 128 ASP B CA 1
ATOM 4437 C C . ASP B 1 128 ? -16.625 -24.094 -4.531 1 97.5 128 ASP B C 1
ATOM 4439 O O . ASP B 1 128 ? -16.641 -24.531 -5.68 1 97.5 128 ASP B O 1
ATOM 4443 N N . TYR B 1 129 ? -15.797 -23.172 -4.16 1 97.94 129 TYR B N 1
ATOM 4444 C CA . TYR B 1 129 ? -14.734 -22.609 -4.988 1 97.94 129 TYR B CA 1
ATOM 4445 C C . TYR B 1 129 ? -13.391 -22.688 -4.281 1 97.94 129 TYR B C 1
ATOM 4447 O O . TYR B 1 129 ? -13.32 -22.688 -3.049 1 97.94 129 TYR B O 1
ATOM 4455 N N . LEU B 1 130 ? -12.328 -22.797 -5.027 1 98.5 130 LEU B N 1
ATOM 4456 C CA . LEU B 1 130 ? -10.969 -22.703 -4.527 1 98.5 130 LEU B CA 1
ATOM 4457 C C . LEU B 1 130 ? -10.148 -21.734 -5.387 1 98.5 130 LEU B C 1
ATOM 4459 O O . LEU B 1 130 ? -10.102 -21.875 -6.609 1 98.5 130 LEU B O 1
ATOM 4463 N N . ILE B 1 131 ? -9.602 -20.75 -4.805 1 98.25 131 ILE B N 1
ATOM 4464 C CA . ILE B 1 131 ? -8.734 -19.797 -5.496 1 98.25 131 ILE B CA 1
ATOM 4465 C C . ILE B 1 131 ? -7.305 -19.938 -4.984 1 98.25 131 ILE B C 1
ATOM 4467 O O . ILE B 1 131 ? -7.043 -19.734 -3.797 1 98.25 131 ILE B O 1
ATOM 4471 N N . PHE B 1 132 ? -6.379 -20.25 -5.867 1 98.44 132 PHE B N 1
ATOM 4472 C CA . PHE B 1 132 ? -4.965 -20.344 -5.523 1 98.44 132 PHE B CA 1
ATOM 4473 C C . PHE B 1 132 ? -4.285 -18.984 -5.641 1 98.44 132 PHE B C 1
ATOM 4475 O O . PHE B 1 132 ? -4.426 -18.297 -6.656 1 98.44 132 PHE B O 1
ATOM 4482 N N . LEU B 1 133 ? -3.539 -18.656 -4.648 1 97.5 133 LEU B N 1
ATOM 4483 C CA . LEU B 1 133 ? -2.693 -17.453 -4.645 1 97.5 133 LEU B CA 1
ATOM 4484 C C . LEU B 1 133 ? -1.27 -17.812 -4.223 1 97.5 133 LEU B C 1
ATOM 4486 O O . LEU B 1 133 ? -1.063 -18.688 -3.383 1 97.5 133 LEU B O 1
ATOM 4490 N N . ASP B 1 134 ? -0.304 -17.125 -4.801 1 95.44 134 ASP B N 1
ATOM 4491 C CA . ASP B 1 134 ? 1.09 -17.328 -4.418 1 95.44 134 ASP B CA 1
ATOM 4492 C C . ASP B 1 134 ? 1.518 -16.312 -3.357 1 95.44 134 ASP B C 1
ATOM 4494 O O . ASP B 1 134 ? 0.969 -15.211 -3.287 1 95.44 134 ASP B O 1
ATOM 4498 N N . ASP B 1 135 ? 2.541 -16.688 -2.635 1 94.69 135 ASP B N 1
ATOM 4499 C CA . ASP B 1 135 ? 2.979 -15.852 -1.525 1 94.69 135 ASP B CA 1
ATOM 4500 C C . ASP B 1 135 ? 3.893 -14.727 -2.012 1 94.69 135 ASP B C 1
ATOM 4502 O O . ASP B 1 135 ? 4.352 -13.906 -1.218 1 94.69 135 ASP B O 1
ATOM 4506 N N . ASP B 1 136 ? 4.23 -14.672 -3.316 1 94.44 136 ASP B N 1
ATOM 4507 C CA . ASP B 1 136 ? 4.98 -13.555 -3.883 1 94.44 136 ASP B CA 1
ATOM 4508 C C . ASP B 1 136 ? 4.125 -12.773 -4.879 1 94.44 136 ASP B C 1
ATOM 4510 O O . ASP B 1 136 ? 4.656 -12.102 -5.77 1 94.44 136 ASP B O 1
ATOM 4514 N N . GLU B 1 137 ? 2.871 -12.922 -4.828 1 96.44 137 GLU B N 1
ATOM 4515 C CA . GLU B 1 137 ? 1.923 -12.148 -5.629 1 96.44 137 GLU B CA 1
ATOM 4516 C C . GLU B 1 137 ? 1.013 -11.305 -4.742 1 96.44 137 GLU B C 1
ATOM 4518 O O . GLU B 1 137 ? 0.43 -11.805 -3.779 1 96.44 137 GLU B O 1
ATOM 4523 N N . TYR B 1 138 ? 0.932 -10.078 -5.062 1 97.94 138 TYR B N 1
ATOM 4524 C CA . TYR B 1 138 ? 0.225 -9.125 -4.223 1 97.94 138 TYR B CA 1
ATOM 4525 C C . TYR B 1 138 ? -1.017 -8.594 -4.926 1 97.94 138 TYR B C 1
ATOM 4527 O O . TYR B 1 138 ? -1.049 -8.5 -6.156 1 97.94 138 TYR B O 1
ATOM 4535 N N . PRO B 1 139 ? -2.102 -8.25 -4.172 1 97.94 139 PRO B N 1
ATOM 4536 C CA . PRO B 1 139 ? -3.355 -7.789 -4.777 1 97.94 139 PRO B CA 1
ATOM 4537 C C . PRO B 1 139 ? -3.299 -6.324 -5.203 1 97.94 139 PRO B C 1
ATOM 4539 O O . PRO B 1 139 ? -4.195 -5.543 -4.871 1 97.94 139 PRO B O 1
ATOM 4542 N N . ILE B 1 140 ? -2.318 -5.941 -5.934 1 98.25 140 ILE B N 1
ATOM 4543 C CA . ILE B 1 140 ? -2.119 -4.625 -6.523 1 98.25 140 ILE B CA 1
ATOM 4544 C C . ILE B 1 140 ? -1.554 -4.773 -7.934 1 98.25 140 ILE B C 1
ATOM 4546 O O . ILE B 1 140 ? -1.047 -5.836 -8.297 1 98.25 140 ILE B O 1
ATOM 4550 N N . ALA B 1 141 ? -1.76 -3.775 -8.742 1 98.12 141 ALA B N 1
ATOM 4551 C CA . ALA B 1 141 ? -1.258 -3.766 -10.109 1 98.12 141 ALA B CA 1
ATOM 4552 C C . ALA B 1 141 ? -0.438 -2.51 -10.383 1 98.12 141 ALA B C 1
ATOM 4554 O O . ALA B 1 141 ? -0.79 -1.418 -9.93 1 98.12 141 ALA B O 1
ATOM 4555 N N . THR B 1 142 ? 0.633 -2.676 -11.008 1 97.75 142 THR B N 1
ATOM 4556 C CA . THR B 1 142 ? 1.444 -1.543 -11.445 1 97.75 142 THR B CA 1
ATOM 4557 C C . THR B 1 142 ? 1.104 -1.154 -12.875 1 97.75 142 THR B C 1
ATOM 4559 O O . THR B 1 142 ? 1.003 -2.016 -13.75 1 97.75 142 THR B O 1
ATOM 4562 N N . ILE B 1 143 ? 0.84 0.081 -13.102 1 96.56 143 ILE B N 1
ATOM 4563 C CA . ILE B 1 143 ? 0.439 0.609 -14.406 1 96.56 143 ILE B CA 1
ATOM 4564 C C . ILE B 1 143 ? 1.419 1.694 -14.844 1 96.56 143 ILE B C 1
ATOM 4566 O O . ILE B 1 143 ? 1.837 2.527 -14.039 1 96.56 143 ILE B O 1
ATOM 4570 N N . LYS B 1 144 ? 1.797 1.623 -16.062 1 93.5 144 LYS B N 1
ATOM 4571 C CA . LYS B 1 144 ? 2.664 2.656 -16.625 1 93.5 144 LYS B CA 1
ATOM 4572 C C . LYS B 1 144 ? 1.85 3.734 -17.328 1 93.5 144 LYS B C 1
ATOM 4574 O O . LYS B 1 144 ? 1.054 3.432 -18.219 1 93.5 144 LYS B O 1
ATOM 4579 N N . ILE B 1 145 ? 1.902 4.906 -16.875 1 89.56 145 ILE B N 1
ATOM 4580 C CA . ILE B 1 145 ? 1.268 6.062 -17.5 1 89.56 145 ILE B CA 1
ATOM 4581 C C . ILE B 1 145 ? 2.33 7.094 -17.875 1 89.56 145 ILE B C 1
ATOM 4583 O O . ILE B 1 145 ? 2.955 7.695 -17 1 89.56 145 ILE B O 1
ATOM 4587 N N . ASN B 1 146 ? 2.498 7.199 -19.203 1 82.31 146 ASN B N 1
ATOM 4588 C CA . ASN B 1 146 ? 3.596 8.016 -19.703 1 82.31 146 ASN B CA 1
ATOM 4589 C C . ASN B 1 146 ? 4.938 7.566 -19.141 1 82.31 146 ASN B C 1
ATOM 4591 O O . ASN B 1 146 ? 5.293 6.387 -19.219 1 82.31 146 ASN B O 1
ATOM 4595 N N . ASP B 1 147 ? 5.684 8.242 -18.422 1 81.69 147 ASP B N 1
ATOM 4596 C CA . ASP B 1 147 ? 7 7.871 -17.906 1 81.69 147 ASP B CA 1
ATOM 4597 C C . ASP B 1 147 ? 6.973 7.711 -16.391 1 81.69 147 ASP B C 1
ATOM 4599 O O . ASP B 1 147 ? 8.016 7.77 -15.727 1 81.69 147 ASP B O 1
ATOM 4603 N N . SER B 1 148 ? 5.727 7.441 -15.992 1 89.94 148 SER B N 1
ATOM 4604 C CA . SER B 1 148 ? 5.574 7.254 -14.555 1 89.94 148 SER B CA 1
ATOM 4605 C C . SER B 1 148 ? 4.789 5.984 -14.242 1 89.94 148 SER B C 1
ATOM 4607 O O . SER B 1 148 ? 4.129 5.426 -15.117 1 89.94 148 SER B O 1
ATOM 4609 N N . ILE B 1 149 ? 4.984 5.531 -13.062 1 94.56 149 ILE B N 1
ATOM 4610 C CA . ILE B 1 149 ? 4.223 4.348 -12.68 1 94.56 149 ILE B CA 1
ATOM 4611 C C . ILE B 1 149 ? 3.209 4.715 -11.602 1 94.56 149 ILE B C 1
ATOM 4613 O O . ILE B 1 149 ? 3.482 5.562 -10.742 1 94.56 149 ILE B O 1
ATOM 4617 N N . VAL B 1 150 ? 2.066 4.184 -11.703 1 97.38 150 VAL B N 1
ATOM 4618 C CA . VAL B 1 150 ? 1.015 4.273 -10.695 1 97.38 150 VAL B CA 1
ATOM 4619 C C . VAL B 1 150 ? 0.559 2.871 -10.297 1 97.38 150 VAL B C 1
ATOM 4621 O O . VAL B 1 150 ? 0.935 1.885 -10.938 1 97.38 150 VAL B O 1
ATOM 4624 N N . TRP B 1 151 ? -0.116 2.824 -9.273 1 98.25 151 TRP B N 1
ATOM 4625 C CA . TRP B 1 151 ? -0.559 1.554 -8.703 1 98.25 151 TRP B CA 1
ATOM 4626 C C . TRP B 1 151 ? -2.076 1.524 -8.555 1 98.25 151 TRP B C 1
ATOM 4628 O O . TRP B 1 151 ? -2.707 2.566 -8.367 1 98.25 151 TRP B O 1
ATOM 4638 N N . LYS B 1 152 ? -2.684 0.421 -8.672 1 97.88 152 LYS B N 1
ATOM 4639 C CA . LYS B 1 152 ? -4.121 0.243 -8.492 1 97.88 152 LYS B CA 1
ATOM 4640 C C . LYS B 1 152 ? -4.422 -0.999 -7.66 1 97.88 152 LYS B C 1
ATOM 4642 O O . LYS B 1 152 ? -3.805 -2.049 -7.855 1 97.88 152 LYS B O 1
ATOM 4647 N N . GLY B 1 153 ? -5.289 -0.795 -6.66 1 97.5 153 GLY B N 1
ATOM 4648 C CA . GLY B 1 153 ? -5.754 -1.954 -5.914 1 97.5 153 GLY B CA 1
ATOM 4649 C C . GLY B 1 153 ? -6.5 -2.959 -6.77 1 97.5 153 GLY B C 1
ATOM 4650 O O . GLY B 1 153 ? -7.203 -2.58 -7.707 1 97.5 153 GLY B O 1
ATOM 4651 N N . GLN B 1 154 ? -6.297 -4.25 -6.488 1 97.44 154 GLN B N 1
ATOM 4652 C CA . GLN B 1 154 ? -6.957 -5.324 -7.223 1 97.44 154 GLN B CA 1
ATOM 4653 C C . GLN B 1 154 ? -7.805 -6.188 -6.293 1 97.44 154 GLN B C 1
ATOM 4655 O O . GLN B 1 154 ? -7.32 -6.656 -5.258 1 97.44 154 GLN B O 1
ATOM 4660 N N . GLU B 1 155 ? -9.055 -6.363 -6.633 1 95.25 155 GLU B N 1
ATOM 4661 C CA . GLU B 1 155 ? -9.945 -7.254 -5.902 1 95.25 155 GLU B CA 1
ATOM 4662 C C . GLU B 1 155 ? -9.93 -8.664 -6.492 1 95.25 155 GLU B C 1
ATOM 4664 O O . GLU B 1 155 ? -10.906 -9.094 -7.113 1 95.25 155 GLU B O 1
ATOM 4669 N N . VAL B 1 156 ? -8.914 -9.375 -6.203 1 96.5 156 VAL B N 1
ATOM 4670 C CA . VAL B 1 156 ? -8.609 -10.641 -6.875 1 96.5 156 VAL B CA 1
ATOM 4671 C C . VAL B 1 156 ? -9.688 -11.672 -6.555 1 96.5 156 VAL B C 1
ATOM 4673 O O . VAL B 1 156 ? -10.32 -12.211 -7.465 1 96.5 156 VAL B O 1
ATOM 4676 N N . LEU B 1 157 ? -9.977 -11.852 -5.293 1 95.38 157 LEU B N 1
ATOM 4677 C CA . LEU B 1 157 ? -10.922 -12.883 -4.875 1 95.38 157 LEU B CA 1
ATOM 4678 C C . LEU B 1 157 ? -12.32 -12.578 -5.391 1 95.38 157 LEU B C 1
ATOM 4680 O O . LEU B 1 157 ? -12.977 -13.445 -5.969 1 95.38 157 LEU B O 1
ATOM 4684 N N . SER B 1 158 ? -12.758 -11.352 -5.227 1 93.81 158 SER B N 1
ATOM 4685 C CA . SER B 1 158 ? -14.102 -10.977 -5.645 1 93.81 158 SER B CA 1
ATOM 4686 C C . SER B 1 158 ? -14.266 -11.102 -7.152 1 93.81 158 SER B C 1
ATOM 4688 O O . SER B 1 158 ? -15.328 -11.5 -7.637 1 93.81 158 SER B O 1
ATOM 4690 N N . THR B 1 159 ? -13.227 -10.727 -7.879 1 95.88 159 THR B N 1
ATOM 4691 C CA . THR B 1 159 ? -13.297 -10.82 -9.336 1 95.88 159 THR B CA 1
ATOM 4692 C C . THR B 1 159 ? -13.422 -12.273 -9.781 1 95.88 159 THR B C 1
ATOM 4694 O O . THR B 1 159 ? -14.219 -12.586 -10.664 1 95.88 159 THR B O 1
ATOM 4697 N N . HIS B 1 160 ? -12.672 -13.148 -9.18 1 96.81 160 HIS B N 1
ATOM 4698 C CA . HIS B 1 160 ? -12.797 -14.57 -9.492 1 96.81 160 HIS B CA 1
ATOM 4699 C C . HIS B 1 160 ? -14.195 -15.078 -9.164 1 96.81 160 HIS B C 1
ATOM 4701 O O . HIS B 1 160 ? -14.828 -15.742 -9.992 1 96.81 160 HIS B O 1
ATOM 4707 N N . ILE B 1 161 ? -14.68 -14.797 -8 1 95.12 161 ILE B N 1
ATOM 4708 C CA . ILE B 1 161 ? -15.961 -15.32 -7.523 1 95.12 161 ILE B CA 1
ATOM 4709 C C . ILE B 1 161 ? -17.094 -14.828 -8.422 1 95.12 161 ILE B C 1
ATOM 4711 O O . ILE B 1 161 ? -18 -15.586 -8.758 1 95.12 161 ILE B O 1
ATOM 4715 N N . LYS B 1 162 ? -17.016 -13.602 -8.828 1 93.81 162 LYS B N 1
ATOM 4716 C CA . LYS B 1 162 ? -18.031 -13.008 -9.695 1 93.81 162 LYS B CA 1
ATOM 4717 C C . LYS B 1 162 ? -18.078 -13.719 -11.039 1 93.81 162 LYS B C 1
ATOM 4719 O O . LYS B 1 162 ? -19.141 -13.82 -11.656 1 93.81 162 LYS B O 1
ATOM 4724 N N . ASN B 1 163 ? -16.953 -14.227 -11.453 1 96.81 163 ASN B N 1
ATOM 4725 C CA . ASN B 1 163 ? -16.891 -14.68 -12.836 1 96.81 163 ASN B CA 1
ATOM 4726 C C . ASN B 1 163 ? -16.797 -16.203 -12.93 1 96.81 163 ASN B C 1
ATOM 4728 O O . ASN B 1 163 ? -16.875 -16.766 -14.023 1 96.81 163 ASN B O 1
ATOM 4732 N N . ILE B 1 164 ? -16.719 -16.891 -11.797 1 97.19 164 ILE B N 1
ATOM 4733 C CA . ILE B 1 164 ? -16.422 -18.312 -11.844 1 97.19 164 ILE B CA 1
ATOM 4734 C C . ILE B 1 164 ? -17.734 -19.109 -11.797 1 97.19 164 ILE B C 1
ATOM 4736 O O . ILE B 1 164 ? -17.75 -20.312 -12.062 1 97.19 164 ILE B O 1
ATOM 4740 N N . LYS B 1 165 ? -18.859 -18.578 -11.516 1 93.88 165 LYS B N 1
ATOM 4741 C CA . LYS B 1 165 ? -20.125 -19.219 -11.203 1 93.88 165 LYS B CA 1
ATOM 4742 C C . LYS B 1 165 ? -20.547 -20.188 -12.297 1 93.88 165 LYS B C 1
ATOM 4744 O O . LYS B 1 165 ? -21.094 -21.266 -12.016 1 93.88 165 LYS B O 1
ATOM 4749 N N . ASN B 1 166 ? -20.281 -19.891 -13.539 1 94.19 166 ASN B N 1
ATOM 4750 C CA . ASN B 1 166 ? -20.797 -20.734 -14.609 1 94.19 166 ASN B CA 1
ATOM 4751 C C . ASN B 1 166 ? -19.672 -21.375 -15.414 1 94.19 166 ASN B C 1
ATOM 4753 O O . ASN B 1 166 ? -19.891 -21.812 -16.547 1 94.19 166 ASN B O 1
ATOM 4757 N N . VAL B 1 167 ? -18.484 -21.328 -14.891 1 97.69 167 VAL B N 1
ATOM 4758 C CA . VAL B 1 167 ? -17.359 -21.938 -15.594 1 97.69 167 VAL B CA 1
ATOM 4759 C C . VAL B 1 167 ? -16.594 -22.844 -14.648 1 97.69 167 VAL B C 1
ATOM 4761 O O . VAL B 1 167 ? -16.781 -22.797 -13.438 1 97.69 167 VAL B O 1
ATOM 4764 N N . GLN B 1 168 ? -15.781 -23.703 -15.211 1 98.12 168 GLN B N 1
ATOM 4765 C CA . GLN B 1 168 ? -15.047 -24.656 -14.391 1 98.12 168 GLN B CA 1
ATOM 4766 C C . GLN B 1 168 ? -13.836 -24 -13.727 1 98.12 168 GLN B C 1
ATOM 4768 O O . GLN B 1 168 ? -13.508 -24.328 -12.586 1 98.12 168 GLN B O 1
ATOM 4773 N N . MET B 1 169 ? -13.18 -23.078 -14.477 1 98.38 169 MET B N 1
ATOM 4774 C CA . MET B 1 169 ? -11.961 -22.469 -13.945 1 98.38 169 MET B CA 1
ATOM 4775 C C . MET B 1 169 ? -11.852 -21.016 -14.383 1 98.38 169 MET B C 1
ATOM 4777 O O . MET B 1 169 ? -12.414 -20.625 -15.406 1 98.38 169 MET B O 1
ATOM 4781 N N . THR B 1 170 ? -11.195 -20.234 -13.594 1 98.25 170 THR B N 1
ATOM 4782 C CA . THR B 1 170 ? -10.789 -18.875 -13.93 1 98.25 170 THR B CA 1
ATOM 4783 C C . THR B 1 170 ? -9.305 -18.656 -13.641 1 98.25 170 THR B C 1
ATOM 4785 O O . THR B 1 170 ? -8.719 -19.359 -12.812 1 98.25 170 THR B O 1
ATOM 4788 N N . HIS B 1 171 ? -8.672 -17.859 -14.375 1 97.5 171 HIS B N 1
ATOM 4789 C CA . HIS B 1 171 ? -7.34 -17.391 -14.016 1 97.5 171 HIS B CA 1
ATOM 4790 C C . HIS B 1 171 ? -7.156 -15.914 -14.344 1 97.5 171 HIS B C 1
ATOM 4792 O O . HIS B 1 171 ? -7.84 -15.383 -15.227 1 97.5 171 HIS B O 1
ATOM 4798 N N . GLY B 1 172 ? -6.379 -15.219 -13.609 1 96.62 172 GLY B N 1
ATOM 4799 C CA . GLY B 1 172 ? -6.211 -13.781 -13.75 1 96.62 172 GLY B CA 1
ATOM 4800 C C . GLY B 1 172 ? -4.93 -13.398 -14.469 1 96.62 172 GLY B C 1
ATOM 4801 O O . GLY B 1 172 ? -4.219 -14.258 -14.992 1 96.62 172 GLY B O 1
ATOM 4802 N N . HIS B 1 173 ? -4.672 -12.148 -14.594 1 96.06 173 HIS B N 1
ATOM 4803 C CA . HIS B 1 173 ? -3.475 -11.578 -15.203 1 96.06 173 HIS B CA 1
ATOM 4804 C C . HIS B 1 173 ? -2.385 -11.344 -14.164 1 96.06 173 HIS B C 1
ATOM 4806 O O . HIS B 1 173 ? -2.635 -11.461 -12.961 1 96.06 173 HIS B O 1
ATOM 4812 N N . HIS B 1 174 ? -1.229 -11.086 -14.648 1 95.25 174 HIS B N 1
ATOM 4813 C CA . HIS B 1 174 ? -0.096 -10.781 -13.781 1 95.25 174 HIS B CA 1
ATOM 4814 C C . HIS B 1 174 ? 0.68 -9.57 -14.297 1 95.25 174 HIS B C 1
ATOM 4816 O O . HIS B 1 174 ? 0.692 -9.305 -15.5 1 95.25 174 HIS B O 1
ATOM 4822 N N . CYS B 1 175 ? 1.246 -8.836 -13.469 1 95.75 175 CYS B N 1
ATOM 4823 C CA . CYS B 1 175 ? 2.213 -7.789 -13.773 1 95.75 175 CYS B CA 1
ATOM 4824 C C . CYS B 1 175 ? 3.385 -7.824 -12.797 1 95.75 175 CYS B C 1
ATOM 4826 O O . CYS B 1 175 ? 3.406 -8.641 -11.883 1 95.75 175 CYS B O 1
ATOM 4828 N N . GLY B 1 176 ? 4.43 -7.023 -13.039 1 94.69 176 GLY B N 1
ATOM 4829 C CA . GLY B 1 176 ? 5.648 -7.078 -12.242 1 94.69 176 GLY B CA 1
ATOM 4830 C C . GLY B 1 176 ? 6.727 -7.941 -12.867 1 94.69 176 GLY B C 1
ATOM 4831 O O . GLY B 1 176 ? 6.996 -7.84 -14.07 1 94.69 176 GLY B O 1
ATOM 4832 N N . TYR B 1 177 ? 7.344 -8.711 -12.047 1 89.69 177 TYR B N 1
ATOM 4833 C CA . TYR B 1 177 ? 8.453 -9.531 -12.492 1 89.69 177 TYR B CA 1
ATOM 4834 C C . TYR B 1 177 ? 8 -10.961 -12.773 1 89.69 177 TYR B C 1
ATOM 4836 O O . TYR B 1 177 ? 8.266 -11.867 -11.977 1 89.69 177 TYR B O 1
ATOM 4844 N N . ILE B 1 178 ? 7.43 -11.133 -13.891 1 81.81 178 ILE B N 1
ATOM 4845 C CA . ILE B 1 178 ? 6.773 -12.383 -14.234 1 81.81 178 ILE B CA 1
ATOM 4846 C C . ILE B 1 178 ? 7.793 -13.352 -14.836 1 81.81 178 ILE B C 1
ATOM 4848 O O . ILE B 1 178 ? 7.68 -14.57 -14.664 1 81.81 178 ILE B O 1
ATOM 4852 N N . SER B 1 179 ? 8.703 -12.75 -15.57 1 76.25 179 SER B N 1
ATOM 4853 C CA . SER B 1 179 ? 9.68 -13.602 -16.234 1 76.25 179 SER B CA 1
ATOM 4854 C C . SER B 1 179 ? 11.031 -13.539 -15.547 1 76.25 179 SER B C 1
ATOM 4856 O O . SER B 1 179 ? 11.508 -12.453 -15.195 1 76.25 179 SER B O 1
ATOM 4858 N N . PRO B 1 180 ? 11.57 -14.656 -15.32 1 78.88 180 PRO B N 1
ATOM 4859 C CA . PRO B 1 180 ? 12.898 -14.664 -14.711 1 78.88 180 PRO B CA 1
ATOM 4860 C C . PRO B 1 180 ? 14 -14.281 -15.695 1 78.88 180 PRO B C 1
ATOM 4862 O O . PRO B 1 180 ? 15.18 -14.227 -15.328 1 78.88 180 PRO B O 1
ATOM 4865 N N . ILE B 1 181 ? 13.672 -13.945 -16.906 1 83.19 181 ILE B N 1
ATOM 4866 C CA . ILE B 1 181 ? 14.656 -13.562 -17.906 1 83.19 181 ILE B CA 1
ATOM 4867 C C . ILE B 1 181 ? 15.188 -12.164 -17.609 1 83.19 181 ILE B C 1
ATOM 4869 O O . ILE B 1 181 ? 14.422 -11.195 -17.578 1 83.19 181 ILE B O 1
ATOM 4873 N N . PRO B 1 182 ? 16.469 -12.086 -17.406 1 86.06 182 PRO B N 1
ATOM 4874 C CA . PRO B 1 182 ? 17.031 -10.773 -17.078 1 86.06 182 PRO B CA 1
ATOM 4875 C C . PRO B 1 182 ? 17.156 -9.859 -18.297 1 86.06 182 PRO B C 1
ATOM 4877 O O . PRO B 1 182 ? 17.109 -10.336 -19.438 1 86.06 182 PRO B O 1
ATOM 4880 N N . TYR B 1 183 ? 17.297 -8.633 -17.969 1 87.38 183 TYR B N 1
ATOM 4881 C CA . TYR B 1 183 ? 17.625 -7.656 -19 1 87.38 183 TYR B CA 1
ATOM 4882 C C . TYR B 1 183 ? 19.125 -7.648 -19.281 1 87.38 183 TYR B C 1
ATOM 4884 O O . TYR B 1 183 ? 19.938 -7.703 -18.344 1 87.38 183 TYR B O 1
ATOM 4892 N N . PHE B 1 184 ? 19.453 -7.641 -20.5 1 88.62 184 PHE B N 1
ATOM 4893 C CA . PHE B 1 184 ? 20.844 -7.5 -20.891 1 88.62 184 PHE B CA 1
ATOM 4894 C C . PHE B 1 184 ? 20.953 -7.027 -22.344 1 88.62 184 PHE B C 1
ATOM 4896 O O . PHE B 1 184 ? 20 -7.133 -23.109 1 88.62 184 PHE B O 1
ATOM 4903 N N . ASP B 1 185 ? 22.125 -6.48 -22.672 1 89.88 185 ASP B N 1
ATOM 4904 C CA . ASP B 1 185 ? 22.375 -5.992 -24.016 1 89.88 185 ASP B CA 1
ATOM 4905 C C . ASP B 1 185 ? 23 -7.082 -24.891 1 89.88 185 ASP B C 1
ATOM 4907 O O . ASP B 1 185 ? 23.953 -7.742 -24.484 1 89.88 185 ASP B O 1
ATOM 4911 N N . PHE B 1 186 ? 22.375 -7.211 -26.031 1 92.75 186 PHE B N 1
ATOM 4912 C CA . PHE B 1 186 ? 22.984 -8.109 -27 1 92.75 186 PHE B CA 1
ATOM 4913 C C . PHE B 1 186 ? 24.297 -7.535 -27.516 1 92.75 186 PHE B C 1
ATOM 4915 O O . PHE B 1 186 ? 24.438 -6.316 -27.641 1 92.75 186 PHE B O 1
ATOM 4922 N N . ASN B 1 187 ? 25.234 -8.383 -27.75 1 93.75 187 ASN B N 1
ATOM 4923 C CA . ASN B 1 187 ? 26.531 -7.969 -28.281 1 93.75 187 ASN B CA 1
ATOM 4924 C C . ASN B 1 187 ? 27.188 -9.102 -29.062 1 93.75 187 ASN B C 1
ATOM 4926 O O . ASN B 1 187 ? 26.516 -10.023 -29.531 1 93.75 187 ASN B O 1
ATOM 4930 N N . ASP B 1 188 ? 28.516 -8.961 -29.281 1 93.25 188 ASP B N 1
ATOM 4931 C CA . ASP B 1 188 ? 29.266 -9.914 -30.109 1 93.25 188 ASP B CA 1
ATOM 4932 C C . ASP B 1 188 ? 29.344 -11.273 -29.422 1 93.25 188 ASP B C 1
ATOM 4934 O O . ASP B 1 188 ? 29.531 -12.305 -30.078 1 93.25 188 ASP B O 1
ATOM 4938 N N . LYS B 1 189 ? 29.172 -11.266 -28.188 1 94.19 189 LYS B N 1
ATOM 4939 C CA . LYS B 1 189 ? 29.266 -12.516 -27.438 1 94.19 189 LYS B CA 1
ATOM 4940 C C . LYS B 1 189 ? 27.969 -13.32 -27.516 1 94.19 189 LYS B C 1
ATOM 4942 O O . LYS B 1 189 ? 27.984 -14.547 -27.453 1 94.19 189 LYS B O 1
ATOM 4947 N N . LEU B 1 190 ? 26.875 -12.602 -27.531 1 96.06 190 LEU B N 1
ATOM 4948 C CA . LEU B 1 190 ? 25.562 -13.227 -27.609 1 96.06 190 LEU B CA 1
ATOM 4949 C C . LEU B 1 190 ? 24.594 -12.383 -28.438 1 96.06 190 LEU B C 1
ATOM 4951 O O . LEU B 1 190 ? 24.172 -11.312 -28 1 96.06 190 LEU B O 1
ATOM 4955 N N . SER B 1 191 ? 24.219 -12.945 -29.547 1 96.12 191 SER 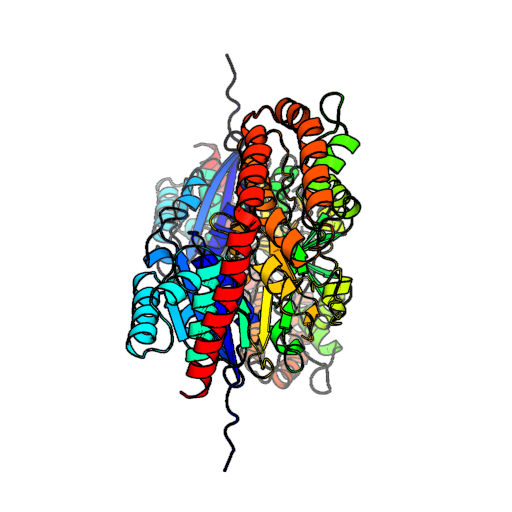B N 1
ATOM 4956 C CA . SER B 1 191 ? 23.328 -12.211 -30.438 1 96.12 191 SER B CA 1
ATOM 4957 C C . SER B 1 191 ? 21.859 -12.445 -30.062 1 96.12 191 SER B C 1
ATOM 4959 O O . SER B 1 191 ? 21.547 -13.391 -29.328 1 96.12 191 SER B O 1
ATOM 4961 N N . GLU B 1 192 ? 21.031 -11.594 -30.578 1 94.19 192 GLU B N 1
ATOM 4962 C CA . GLU B 1 192 ? 19.594 -11.742 -30.375 1 94.19 192 GLU B CA 1
ATOM 4963 C C . GLU B 1 192 ? 19.078 -13.07 -30.922 1 94.19 192 GLU B C 1
ATOM 4965 O O . GLU B 1 192 ? 18.25 -13.734 -30.297 1 94.19 192 GLU B O 1
ATOM 4970 N N . ASP B 1 193 ? 19.594 -13.406 -32.031 1 93.75 193 ASP B N 1
ATOM 4971 C CA . ASP B 1 193 ? 19.156 -14.641 -32.688 1 93.75 193 ASP B CA 1
ATOM 4972 C C . ASP B 1 193 ? 19.562 -15.859 -31.859 1 93.75 193 ASP B C 1
ATOM 4974 O O . ASP B 1 193 ? 18.797 -16.828 -31.766 1 93.75 193 ASP B O 1
ATOM 4978 N N . GLU B 1 194 ? 20.719 -15.805 -31.375 1 95.19 194 GLU B N 1
ATOM 4979 C CA . GLU B 1 194 ? 21.172 -16.891 -30.531 1 95.19 194 GLU B CA 1
ATOM 4980 C C . GLU B 1 194 ? 20.328 -17.016 -29.281 1 95.19 194 GLU B C 1
ATOM 4982 O O . GLU B 1 194 ? 19.938 -18.125 -28.891 1 95.19 194 GLU B O 1
ATOM 4987 N N . PHE B 1 195 ? 20.062 -15.938 -28.688 1 93.75 195 PHE B N 1
ATOM 4988 C CA . PHE B 1 195 ? 19.25 -15.961 -27.469 1 93.75 195 PHE B CA 1
ATOM 4989 C C . PHE B 1 195 ? 17.812 -16.391 -27.797 1 93.75 195 PHE B C 1
ATOM 4991 O O . PHE B 1 195 ? 17.188 -17.109 -27.016 1 93.75 195 PHE B O 1
ATOM 4998 N N . ARG B 1 196 ? 17.312 -15.922 -28.844 1 92 196 ARG B N 1
ATOM 4999 C CA . ARG B 1 196 ? 16 -16.359 -29.297 1 92 196 ARG B CA 1
ATOM 5000 C C . ARG B 1 196 ? 15.953 -17.875 -29.453 1 92 196 ARG B C 1
ATOM 5002 O O . ARG B 1 196 ? 15.016 -18.531 -28.984 1 92 196 ARG B O 1
ATOM 5009 N N . SER B 1 197 ? 16.922 -18.359 -30.078 1 92.06 197 SER B N 1
ATOM 5010 C CA . SER B 1 197 ? 17 -19.812 -30.281 1 92.06 197 SER B CA 1
ATOM 5011 C C . SER B 1 197 ? 17.062 -20.547 -28.938 1 92.06 197 SER B C 1
ATOM 5013 O O . SER B 1 197 ? 16.453 -21.609 -28.781 1 92.06 197 SER B O 1
ATOM 5015 N N . PHE B 1 198 ? 17.797 -20 -28.078 1 93.31 198 PHE B N 1
ATOM 5016 C CA . PHE B 1 198 ? 17.922 -20.578 -26.75 1 93.31 198 PHE B CA 1
ATOM 5017 C C . PHE B 1 198 ? 16.578 -20.609 -26.047 1 93.31 198 PHE B C 1
ATOM 5019 O O . PHE B 1 198 ? 16.125 -21.656 -25.594 1 93.31 198 PHE B O 1
ATOM 5026 N N . ILE B 1 199 ? 15.906 -19.5 -26.031 1 89.62 199 ILE B N 1
ATOM 5027 C CA . ILE B 1 199 ? 14.641 -19.359 -25.312 1 89.62 199 ILE B CA 1
ATOM 5028 C C . ILE B 1 199 ? 13.578 -20.234 -25.953 1 89.62 199 ILE B C 1
ATOM 5030 O O . ILE B 1 199 ? 12.812 -20.906 -25.266 1 89.62 199 ILE B O 1
ATOM 5034 N N . GLU B 1 200 ? 13.516 -20.219 -27.203 1 87.06 200 GLU B N 1
ATOM 5035 C CA . GLU B 1 200 ? 12.523 -21.031 -27.922 1 87.06 200 GLU B CA 1
ATOM 5036 C C . GLU B 1 200 ? 12.734 -22.516 -27.672 1 87.06 200 GLU B C 1
ATOM 5038 O O . GLU B 1 200 ? 11.781 -23.297 -27.688 1 87.06 200 GLU B O 1
ATOM 5043 N N . SER B 1 201 ? 13.945 -22.844 -27.438 1 89.12 201 SER B N 1
ATOM 5044 C CA . SER B 1 201 ? 14.273 -24.25 -27.203 1 89.12 201 SER B CA 1
ATOM 5045 C C . SER B 1 201 ? 13.859 -24.703 -25.812 1 89.12 201 SER B C 1
ATOM 5047 O O . SER B 1 201 ? 13.523 -25.859 -25.594 1 89.12 201 SER B O 1
ATOM 5049 N N . ILE B 1 202 ? 13.945 -23.766 -24.922 1 84.88 202 ILE B N 1
ATOM 5050 C CA . ILE B 1 202 ? 13.742 -24.203 -23.531 1 84.88 202 ILE B CA 1
ATOM 5051 C C . ILE B 1 202 ? 12.344 -23.812 -23.078 1 84.88 202 ILE B C 1
ATOM 5053 O O . ILE B 1 202 ? 11.836 -24.344 -22.078 1 84.88 202 ILE B O 1
ATOM 5057 N N . SER B 1 203 ? 11.852 -22.766 -23.688 1 72.5 203 SER B N 1
ATOM 5058 C CA . SER B 1 203 ? 10.602 -22.203 -23.172 1 72.5 203 SER B CA 1
ATOM 5059 C C . SER B 1 203 ? 9.398 -23 -23.656 1 72.5 203 SER B C 1
ATOM 5061 O O . SER B 1 203 ? 9.492 -23.75 -24.641 1 72.5 203 SER B O 1
ATOM 5063 N N . ASN B 1 204 ? 8.516 -22.906 -22.766 1 62.94 204 ASN B N 1
ATOM 5064 C CA . ASN B 1 204 ? 7.25 -23.5 -23.156 1 62.94 204 ASN B CA 1
ATOM 5065 C C . ASN B 1 204 ? 6.516 -22.641 -24.172 1 62.94 204 ASN B C 1
ATOM 5067 O O . ASN B 1 204 ? 6.906 -21.5 -24.422 1 62.94 204 ASN B O 1
ATOM 5071 N N . ASP B 1 205 ? 5.727 -23.188 -25.047 1 54.19 205 ASP B N 1
ATOM 5072 C CA . ASP B 1 205 ? 4.988 -22.625 -26.172 1 54.19 205 ASP B CA 1
ATOM 5073 C C . ASP B 1 205 ? 4.309 -21.312 -25.766 1 54.19 205 ASP B C 1
ATOM 5075 O O . ASP B 1 205 ? 3.73 -20.625 -26.609 1 54.19 205 ASP B O 1
ATOM 5079 N N . ILE B 1 206 ? 4.352 -21 -24.422 1 53.94 206 ILE B N 1
ATOM 5080 C CA . ILE B 1 206 ? 3.607 -19.797 -24.062 1 53.94 206 ILE B CA 1
ATOM 5081 C C . ILE B 1 206 ? 4.48 -18.562 -24.281 1 53.94 206 ILE B C 1
ATOM 5083 O O . ILE B 1 206 ? 3.965 -17.469 -24.484 1 53.94 206 ILE B O 1
ATOM 5087 N N . ILE B 1 207 ? 5.777 -18.844 -24.359 1 59.25 207 ILE B N 1
ATOM 5088 C CA . ILE B 1 207 ? 6.641 -17.672 -24.406 1 59.25 207 ILE B CA 1
ATOM 5089 C C . ILE B 1 207 ? 6.996 -17.359 -25.859 1 59.25 207 ILE B C 1
ATOM 5091 O O . ILE B 1 207 ? 7.598 -18.172 -26.547 1 59.25 207 ILE B O 1
ATOM 5095 N N . ASN B 1 208 ? 6.227 -16.438 -26.469 1 67.44 208 ASN B N 1
ATOM 5096 C CA . ASN B 1 208 ? 6.582 -15.883 -27.766 1 67.44 208 ASN B CA 1
ATOM 5097 C C . ASN B 1 208 ? 7.699 -14.852 -27.656 1 67.44 208 ASN B C 1
ATOM 5099 O O . ASN B 1 208 ? 7.762 -14.102 -26.688 1 67.44 208 ASN B O 1
ATOM 5103 N N . TRP B 1 209 ? 8.625 -15.031 -28.562 1 78.94 209 TRP B N 1
ATOM 5104 C CA . TRP B 1 209 ? 9.797 -14.164 -28.531 1 78.94 209 TRP B CA 1
ATOM 5105 C C . TRP B 1 209 ? 9.391 -12.695 -28.5 1 78.94 209 TRP B C 1
ATOM 5107 O O . TRP B 1 209 ? 10.016 -11.891 -27.797 1 78.94 209 TRP B O 1
ATOM 5117 N N . GLY B 1 210 ? 8.359 -12.398 -29.281 1 76.12 210 GLY B N 1
ATOM 5118 C CA . GLY B 1 210 ? 7.898 -11.016 -29.266 1 76.12 210 GLY B CA 1
ATOM 5119 C C . GLY B 1 210 ? 7.527 -10.516 -27.891 1 76.12 210 GLY B C 1
ATOM 5120 O O . GLY B 1 210 ? 7.91 -9.414 -27.5 1 76.12 210 GLY B O 1
ATOM 5121 N N . SER B 1 211 ? 6.949 -11.328 -27.141 1 75.81 211 SER B N 1
ATOM 5122 C CA . SER B 1 211 ? 6.539 -10.984 -25.781 1 75.81 211 SER B CA 1
ATOM 5123 C C . SER B 1 211 ? 7.742 -10.852 -24.844 1 75.81 211 SER B C 1
ATOM 5125 O O . SER B 1 211 ? 7.785 -9.961 -24 1 75.81 211 SER B O 1
ATOM 5127 N N . ILE B 1 212 ? 8.648 -11.68 -25.078 1 80.06 212 ILE B N 1
ATOM 5128 C CA . ILE B 1 212 ? 9.844 -11.672 -24.25 1 80.06 212 ILE B CA 1
ATOM 5129 C C . ILE B 1 212 ? 10.656 -10.414 -24.516 1 80.06 212 ILE B C 1
ATOM 5131 O O . ILE B 1 212 ? 11.133 -9.758 -23.594 1 80.06 212 ILE B O 1
ATOM 5135 N N . LYS B 1 213 ? 10.75 -10.141 -25.766 1 82.38 213 LYS B N 1
ATOM 5136 C CA . LYS B 1 213 ? 11.523 -8.969 -26.156 1 82.38 213 LYS B CA 1
ATOM 5137 C C . LYS B 1 213 ? 10.922 -7.695 -25.562 1 82.38 213 LYS B C 1
ATOM 5139 O O . LYS B 1 213 ? 11.648 -6.82 -25.094 1 82.38 213 LYS B O 1
ATOM 5144 N N . GLU B 1 214 ? 9.695 -7.637 -25.625 1 80.56 214 GLU B N 1
ATOM 5145 C CA . GLU B 1 214 ? 9.008 -6.484 -25.047 1 80.56 214 GLU B CA 1
ATOM 5146 C C . GLU B 1 214 ? 9.289 -6.367 -23.547 1 80.56 214 GLU B C 1
ATOM 5148 O O . GLU B 1 214 ? 9.555 -5.273 -23.047 1 80.56 214 GLU B O 1
ATOM 5153 N N . LYS B 1 215 ? 9.242 -7.395 -22.906 1 81.88 215 LYS B N 1
ATOM 5154 C CA . LYS B 1 215 ? 9.492 -7.422 -21.453 1 81.88 215 LYS B CA 1
ATOM 5155 C C . LYS B 1 215 ? 10.938 -7.055 -21.141 1 81.88 215 LYS B C 1
ATOM 5157 O O . LYS B 1 215 ? 11.203 -6.355 -20.156 1 81.88 215 LYS B O 1
ATOM 5162 N N . MET B 1 216 ? 11.797 -7.547 -21.984 1 83 216 MET B N 1
ATOM 5163 C CA . MET B 1 216 ? 13.211 -7.203 -21.797 1 83 216 MET B CA 1
ATOM 5164 C C . MET B 1 216 ? 13.43 -5.703 -21.953 1 83 216 MET B C 1
ATOM 5166 O O . MET B 1 216 ? 14.164 -5.094 -21.172 1 83 216 MET B O 1
ATOM 5170 N N . ASN B 1 217 ? 12.781 -5.137 -22.875 1 81.69 217 ASN B N 1
ATOM 5171 C CA . ASN B 1 217 ? 12.93 -3.707 -23.125 1 81.69 217 ASN B CA 1
ATOM 5172 C C . ASN B 1 217 ? 12.398 -2.873 -21.969 1 81.69 217 ASN B C 1
ATOM 5174 O O . ASN B 1 217 ? 12.852 -1.747 -21.75 1 81.69 217 ASN B O 1
ATOM 5178 N N . ASP B 1 218 ? 11.523 -3.439 -21.234 1 82.19 218 ASP B N 1
ATOM 5179 C CA . ASP B 1 218 ? 10.945 -2.752 -20.078 1 82.19 218 ASP B CA 1
ATOM 5180 C C . ASP B 1 218 ? 11.703 -3.102 -18.797 1 82.19 218 ASP B C 1
ATOM 5182 O O . ASP B 1 218 ? 11.164 -2.957 -17.703 1 82.19 218 ASP B O 1
ATOM 5186 N N . GLY B 1 219 ? 12.898 -3.646 -18.984 1 82.44 219 GLY B N 1
ATOM 5187 C CA . GLY B 1 219 ? 13.734 -3.939 -17.844 1 82.44 219 GLY B CA 1
ATOM 5188 C C . GLY B 1 219 ? 13.312 -5.188 -17.094 1 82.44 219 GLY B C 1
ATOM 5189 O O . GLY B 1 219 ? 13.578 -5.324 -15.891 1 82.44 219 GLY B O 1
ATOM 5190 N N . GLY B 1 220 ? 12.484 -5.992 -17.766 1 85.25 220 GLY B N 1
ATOM 5191 C CA . GLY B 1 220 ? 12.016 -7.219 -17.141 1 85.25 220 GLY B CA 1
ATOM 5192 C C . GLY B 1 220 ? 10.719 -7.043 -16.375 1 85.25 220 GLY B C 1
ATOM 5193 O O . GLY B 1 220 ? 10.273 -7.957 -15.68 1 85.25 220 GLY B O 1
ATOM 5194 N N . VAL B 1 221 ? 10.164 -5.859 -16.469 1 90.19 221 VAL B N 1
ATOM 5195 C CA . VAL B 1 221 ? 8.93 -5.574 -15.742 1 90.19 221 VAL B CA 1
ATOM 5196 C C . VAL B 1 221 ? 7.75 -5.566 -16.719 1 90.19 221 VAL B C 1
ATOM 5198 O O . VAL B 1 221 ? 7.859 -5.047 -17.828 1 90.19 221 VAL B O 1
ATOM 5201 N N . THR B 1 222 ? 6.66 -6.219 -16.359 1 91.88 222 THR B N 1
ATOM 5202 C CA . THR B 1 222 ? 5.406 -6.121 -17.109 1 91.88 222 THR B CA 1
ATOM 5203 C C . THR B 1 222 ? 4.414 -5.223 -16.375 1 91.88 222 THR B C 1
ATOM 5205 O O . THR B 1 222 ? 4.324 -5.266 -15.141 1 91.88 222 THR B O 1
ATOM 5208 N N . TYR B 1 223 ? 3.695 -4.469 -17.094 1 94.19 223 TYR B N 1
ATOM 5209 C CA . TYR B 1 223 ? 2.746 -3.533 -16.516 1 94.19 223 TYR B CA 1
ATOM 5210 C C . TYR B 1 223 ? 1.312 -3.943 -16.828 1 94.19 223 TYR B C 1
ATOM 5212 O O . TYR B 1 223 ? 1.051 -4.586 -17.844 1 94.19 223 TYR B O 1
ATOM 5220 N N . ALA B 1 224 ? 0.445 -3.592 -15.938 1 96.31 224 ALA B N 1
ATOM 5221 C CA . ALA B 1 224 ? -0.976 -3.877 -16.125 1 96.31 224 ALA B CA 1
ATOM 5222 C C . ALA B 1 224 ? -1.613 -2.885 -17.094 1 96.31 224 ALA B C 1
ATOM 5224 O O . ALA B 1 224 ? -1.096 -1.783 -17.281 1 96.31 224 ALA B O 1
ATOM 5225 N N . ASP B 1 225 ? -2.676 -3.303 -17.719 1 94.81 225 ASP B N 1
ATOM 5226 C CA . ASP B 1 225 ? -3.475 -2.486 -18.625 1 94.81 225 ASP B CA 1
ATOM 5227 C C . ASP B 1 225 ? -4.758 -2.008 -17.953 1 94.81 225 ASP B C 1
ATOM 5229 O O . ASP B 1 225 ? -5.617 -2.818 -17.594 1 94.81 225 ASP B O 1
ATOM 5233 N N . LEU B 1 226 ? -4.914 -0.741 -17.797 1 93.12 226 LEU B N 1
ATOM 5234 C CA . LEU B 1 226 ? -6.047 -0.146 -17.094 1 93.12 226 LEU B CA 1
ATOM 5235 C C . LEU B 1 226 ? -7.359 -0.487 -17.797 1 93.12 226 LEU B C 1
ATOM 5237 O O . LEU B 1 226 ? -8.391 -0.656 -17.141 1 93.12 226 LEU B O 1
ATOM 5241 N N . ASP B 1 227 ? -7.328 -0.616 -19.094 1 93.19 227 ASP B N 1
ATOM 5242 C CA . ASP B 1 227 ? -8.539 -0.939 -19.844 1 93.19 227 ASP B CA 1
ATOM 5243 C C . ASP B 1 227 ? -9.023 -2.35 -19.516 1 93.19 227 ASP B C 1
ATOM 5245 O O . ASP B 1 227 ? -10.234 -2.596 -19.453 1 93.19 227 ASP B O 1
ATOM 5249 N N . ILE B 1 228 ? -8.117 -3.256 -19.344 1 94.38 228 ILE B N 1
ATOM 5250 C CA . ILE B 1 228 ? -8.484 -4.617 -18.969 1 94.38 228 ILE B CA 1
ATOM 5251 C C . ILE B 1 228 ? -9.102 -4.613 -17.578 1 94.38 228 ILE B C 1
ATOM 5253 O O . ILE B 1 228 ? -10.156 -5.215 -17.359 1 94.38 228 ILE B O 1
ATOM 5257 N N . ILE B 1 229 ? -8.469 -3.875 -16.656 1 94 229 ILE B N 1
AT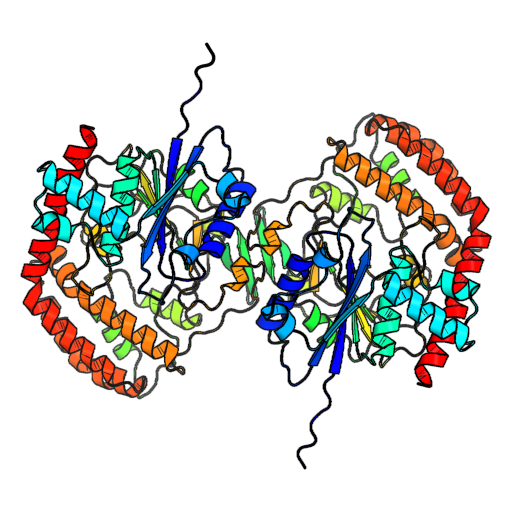OM 5258 C CA . ILE B 1 229 ? -8.93 -3.814 -15.273 1 94 229 ILE B CA 1
ATOM 5259 C C . ILE B 1 229 ? -10.336 -3.227 -15.219 1 94 229 ILE B C 1
ATOM 5261 O O . ILE B 1 229 ? -11.211 -3.744 -14.516 1 94 229 ILE B O 1
ATOM 5265 N N . ASN B 1 230 ? -10.609 -2.229 -16.047 1 90.44 230 ASN B N 1
ATOM 5266 C CA . ASN B 1 230 ? -11.859 -1.489 -15.953 1 90.44 230 ASN B CA 1
ATOM 5267 C C . ASN B 1 230 ? -12.961 -2.148 -16.781 1 90.44 230 ASN B C 1
ATOM 5269 O O . ASN B 1 230 ? -14.141 -1.846 -16.609 1 90.44 230 ASN B O 1
ATOM 5273 N N . SER B 1 231 ? -12.664 -2.885 -17.828 1 87.69 231 SER B N 1
ATOM 5274 C CA . SER B 1 231 ? -13.648 -3.479 -18.734 1 87.69 231 SER B CA 1
ATOM 5275 C C . SER B 1 231 ? -14.508 -4.516 -18 1 87.69 231 SER B C 1
ATOM 5277 O O . SER B 1 231 ? -15.656 -4.754 -18.375 1 87.69 231 SER B O 1
ATOM 5279 N N . GLU B 1 232 ? -14.172 -5.152 -17.047 1 83.19 232 GLU B N 1
ATOM 5280 C CA . GLU B 1 232 ? -14.852 -6.23 -16.328 1 83.19 232 GLU B CA 1
ATOM 5281 C C . GLU B 1 232 ? -15.203 -7.375 -17.281 1 83.19 232 GLU B C 1
ATOM 5283 O O . GLU B 1 232 ? -16.016 -8.242 -16.938 1 83.19 232 GLU B O 1
ATOM 5288 N N . ILE B 1 233 ? -14.672 -7.371 -18.469 1 92.62 233 ILE B N 1
ATOM 5289 C CA . ILE B 1 233 ? -14.93 -8.406 -19.469 1 92.62 233 ILE B CA 1
ATOM 5290 C C . ILE B 1 233 ? -13.969 -9.57 -19.25 1 92.62 233 ILE B C 1
ATOM 5292 O O . ILE B 1 233 ? -12.781 -9.367 -19 1 92.62 233 ILE B O 1
ATOM 5296 N N . THR B 1 234 ? -14.523 -10.781 -19.297 1 96.62 234 THR B N 1
ATOM 5297 C CA . THR B 1 234 ? -13.695 -11.984 -19.234 1 96.62 234 THR B CA 1
ATOM 5298 C C . THR B 1 234 ? -13.367 -12.5 -20.625 1 96.62 234 THR B C 1
ATOM 5300 O O . THR B 1 234 ? -14.102 -12.242 -21.578 1 96.62 234 THR B O 1
ATOM 5303 N N . GLU B 1 235 ? -12.32 -13.148 -20.766 1 96.5 235 GLU B N 1
ATOM 5304 C CA . GLU B 1 235 ? -11.914 -13.758 -22.031 1 96.5 235 GLU B CA 1
ATOM 5305 C C . GLU B 1 235 ? -11.953 -15.281 -21.938 1 96.5 235 GLU B C 1
ATOM 5307 O O . GLU B 1 235 ? -11.562 -15.859 -20.922 1 96.5 235 GLU B O 1
ATOM 5312 N N . VAL B 1 236 ? -12.398 -15.922 -22.969 1 97 236 VAL B N 1
ATOM 5313 C CA . VAL B 1 236 ? -12.375 -17.375 -23.047 1 97 236 VAL B CA 1
ATOM 5314 C C . VAL B 1 236 ? -10.961 -17.859 -23.344 1 97 236 VAL B C 1
ATOM 5316 O O . VAL B 1 236 ? -10.305 -17.359 -24.266 1 97 236 VAL B O 1
ATOM 5319 N N . VAL B 1 237 ? -10.508 -18.75 -22.578 1 96.31 237 VAL B N 1
ATOM 5320 C CA . VAL B 1 237 ? -9.195 -19.328 -22.844 1 96.31 237 VAL B CA 1
ATOM 5321 C C . VAL B 1 237 ? -9.305 -20.375 -23.953 1 96.31 237 VAL B C 1
ATOM 5323 O O . VAL B 1 237 ? -10 -21.391 -23.781 1 96.31 237 VAL B O 1
ATOM 5326 N N . LYS B 1 238 ? -8.594 -20.141 -24.984 1 94.69 238 LYS B N 1
ATOM 5327 C CA . LYS B 1 238 ? -8.648 -21.047 -26.125 1 94.69 238 LYS B CA 1
ATOM 5328 C C . LYS B 1 238 ? -7.594 -22.156 -26 1 94.69 238 LYS B C 1
ATOM 5330 O O . LYS B 1 238 ? -6.559 -21.953 -25.375 1 94.69 238 LYS B O 1
ATOM 5335 N N . GLU B 1 239 ? -7.949 -23.281 -26.5 1 93.12 239 GLU B N 1
ATOM 5336 C CA . GLU B 1 239 ? -6.988 -24.375 -26.562 1 93.12 239 GLU B CA 1
ATOM 5337 C C . GLU B 1 239 ? -5.98 -24.156 -27.688 1 93.12 239 GLU B C 1
ATOM 5339 O O . GLU B 1 239 ? -6.359 -23.812 -28.812 1 93.12 239 GLU B O 1
ATOM 5344 N N . ILE B 1 240 ? -4.77 -24.281 -27.359 1 85.94 240 ILE B N 1
ATOM 5345 C CA . ILE B 1 240 ? -3.688 -24.203 -28.344 1 85.94 240 ILE B CA 1
ATOM 5346 C C . ILE B 1 240 ? -2.773 -25.422 -28.188 1 85.94 240 ILE B C 1
ATOM 5348 O O . ILE B 1 240 ? -2.188 -25.641 -27.125 1 85.94 240 ILE B O 1
ATOM 5352 N N . ASN B 1 241 ? -2.604 -26.219 -29.203 1 80.81 241 ASN B N 1
ATOM 5353 C CA . ASN B 1 241 ? -1.748 -27.391 -29.203 1 80.81 241 ASN B CA 1
ATOM 5354 C C . ASN B 1 241 ? -2.129 -28.359 -28.078 1 80.81 241 ASN B C 1
ATOM 5356 O O . ASN B 1 241 ? -1.26 -28.859 -27.359 1 80.81 241 ASN B O 1
ATOM 5360 N N . GLY B 1 242 ? -3.422 -28.469 -27.875 1 86.06 242 GLY B N 1
ATOM 5361 C CA . GLY B 1 242 ? -3.924 -29.438 -26.906 1 86.06 242 GLY B CA 1
ATOM 5362 C C . GLY B 1 242 ? -3.861 -28.938 -25.469 1 86.06 242 GLY B C 1
ATOM 5363 O O . GLY B 1 242 ? -4.055 -29.703 -24.531 1 86.06 242 GLY B O 1
ATOM 5364 N N . MET B 1 243 ? -3.588 -27.672 -25.312 1 91.31 243 MET B N 1
ATOM 5365 C CA . MET B 1 243 ? -3.463 -27.125 -23.969 1 91.31 243 MET B CA 1
ATOM 5366 C C . MET B 1 243 ? -4.289 -25.844 -23.828 1 91.31 243 MET B C 1
ATOM 5368 O O . MET B 1 243 ? -4.434 -25.078 -24.781 1 91.31 243 MET B O 1
ATOM 5372 N N . LYS B 1 244 ? -4.816 -25.672 -22.688 1 93.5 244 LYS B N 1
ATOM 5373 C CA . LYS B 1 244 ? -5.379 -24.375 -22.297 1 93.5 244 LYS B CA 1
ATOM 5374 C C . LYS B 1 244 ? -4.52 -23.703 -21.234 1 93.5 244 LYS B C 1
ATOM 5376 O O . LYS B 1 244 ? -4.453 -24.172 -20.094 1 93.5 244 LYS B O 1
ATOM 5381 N N . PHE B 1 245 ? -3.973 -22.656 -21.562 1 89.88 245 PHE B N 1
ATOM 5382 C CA . PHE B 1 245 ? -3.006 -22.016 -20.688 1 89.88 245 PHE B CA 1
ATOM 5383 C C . PHE B 1 245 ? -3.688 -21.453 -19.438 1 89.88 245 PHE B C 1
ATOM 5385 O O . PHE B 1 245 ? -4.703 -20.75 -19.547 1 89.88 245 PHE B O 1
ATOM 5392 N N . ILE B 1 246 ? -3.105 -21.781 -18.328 1 92 246 ILE B N 1
ATOM 5393 C CA . ILE B 1 246 ? -3.523 -21.203 -17.047 1 92 246 ILE B CA 1
ATOM 5394 C C . ILE B 1 246 ? -2.295 -20.797 -16.234 1 92 246 ILE B C 1
ATOM 5396 O O . ILE B 1 246 ? -1.2 -21.328 -16.438 1 92 246 ILE B O 1
ATOM 5400 N N . SER B 1 247 ? -2.49 -19.812 -15.406 1 87.31 247 SER B N 1
ATOM 5401 C CA . SER B 1 247 ? -1.417 -19.391 -14.508 1 87.31 247 SER B CA 1
ATOM 5402 C C . SER B 1 247 ? -1.341 -20.281 -13.273 1 87.31 247 SER B C 1
ATOM 5404 O O . SER B 1 247 ? -2.312 -20.953 -12.93 1 87.31 247 SER B O 1
ATOM 5406 N N . GLY B 1 248 ? -0.172 -20.266 -12.688 1 84.62 248 GLY B N 1
ATOM 5407 C CA . GLY B 1 248 ? -0.001 -21.031 -11.469 1 84.62 248 GLY B CA 1
ATOM 5408 C C . GLY B 1 248 ? -0.7 -20.422 -10.266 1 84.62 248 GLY B C 1
ATOM 5409 O O . GLY B 1 248 ? -1.012 -21.125 -9.305 1 84.62 248 GLY B O 1
ATOM 5410 N N . SER B 1 249 ? -0.804 -19.188 -10.32 1 91.19 249 SER B N 1
ATOM 5411 C CA . SER B 1 249 ? -1.49 -18.438 -9.273 1 91.19 249 SER B CA 1
ATOM 5412 C C . SER B 1 249 ? -2.566 -17.531 -9.859 1 91.19 249 SER B C 1
ATOM 5414 O O . SER B 1 249 ? -2.758 -17.484 -11.078 1 91.19 249 SER B O 1
ATOM 5416 N N . ASN B 1 250 ? -3.289 -16.938 -8.859 1 96.38 250 ASN B N 1
ATOM 5417 C CA . ASN B 1 250 ? -4.422 -16.219 -9.422 1 96.38 250 ASN B CA 1
ATOM 5418 C C . ASN B 1 250 ? -5.301 -17.125 -10.273 1 96.38 250 ASN B C 1
ATOM 5420 O O . ASN B 1 250 ? -5.566 -16.828 -11.438 1 96.38 250 ASN B O 1
ATOM 5424 N N . LEU B 1 251 ? -5.605 -18.281 -9.656 1 98 251 LEU B N 1
ATOM 5425 C CA . LEU B 1 251 ? -6.262 -19.391 -10.344 1 98 251 LEU B CA 1
ATOM 5426 C C . LEU B 1 251 ? -7.449 -19.906 -9.531 1 98 251 LEU B C 1
ATOM 5428 O O . LEU B 1 251 ? -7.309 -20.234 -8.352 1 98 251 LEU B O 1
ATOM 5432 N N . GLY B 1 252 ? -8.617 -19.969 -10.188 1 98.31 252 GLY B N 1
ATOM 5433 C CA . GLY B 1 252 ? -9.828 -20.391 -9.5 1 98.31 252 GLY B CA 1
ATOM 5434 C C . GLY B 1 252 ? -10.391 -21.688 -10.023 1 98.31 252 GLY B C 1
ATOM 5435 O O . GLY B 1 252 ? -10.336 -21.953 -11.227 1 98.31 252 GLY B O 1
ATOM 5436 N N . PHE B 1 253 ? -10.891 -22.531 -9.148 1 98.38 253 PHE B N 1
ATOM 5437 C CA . PHE B 1 253 ? -11.594 -23.766 -9.445 1 98.38 253 PHE B CA 1
ATOM 5438 C C . PHE B 1 253 ? -13.039 -23.703 -8.961 1 98.38 253 PHE B C 1
ATOM 5440 O O . PHE B 1 253 ? -13.305 -23.25 -7.852 1 98.38 253 PHE B O 1
ATOM 5447 N N . ASN B 1 254 ? -13.914 -24.062 -9.781 1 98.38 254 ASN B N 1
ATOM 5448 C CA . ASN B 1 254 ? -15.32 -24.219 -9.414 1 98.38 254 ASN B CA 1
ATOM 5449 C C . ASN B 1 254 ? -15.68 -25.688 -9.211 1 98.38 254 ASN B C 1
ATOM 5451 O O . ASN B 1 254 ? -16.062 -26.375 -10.156 1 98.38 254 ASN B O 1
ATOM 5455 N N . PHE B 1 255 ? -15.766 -26.109 -7.992 1 96.94 255 PHE B N 1
ATOM 5456 C CA . PHE B 1 255 ? -15.969 -27.516 -7.676 1 96.94 255 PHE B CA 1
ATOM 5457 C C . PHE B 1 255 ? -17.406 -27.938 -7.973 1 96.94 255 PHE B C 1
ATOM 5459 O O . PHE B 1 255 ? -17.688 -29.125 -8.062 1 96.94 255 PHE B O 1
ATOM 5466 N N . LYS B 1 256 ? -18.234 -27 -8.172 1 93.06 256 LYS B N 1
ATOM 5467 C CA . LYS B 1 256 ? -19.641 -27.297 -8.469 1 93.06 256 LYS B CA 1
ATOM 5468 C C . LYS B 1 256 ? -19.812 -27.672 -9.938 1 93.06 256 LYS B C 1
ATOM 5470 O O . LYS B 1 256 ? -20.781 -28.359 -10.289 1 93.06 256 LYS B O 1
ATOM 5475 N N . HIS B 1 257 ? -18.875 -27.281 -10.688 1 89.25 257 HIS B N 1
ATOM 5476 C CA . HIS B 1 257 ? -19.047 -27.469 -12.125 1 89.25 257 HIS B CA 1
ATOM 5477 C C . HIS B 1 257 ? -18 -28.422 -12.695 1 89.25 257 HIS B C 1
ATOM 5479 O O . HIS B 1 257 ? -17.953 -28.625 -13.906 1 89.25 257 HIS B O 1
ATOM 5485 N N . ILE B 1 258 ? -17.156 -28.875 -11.867 1 87.56 258 ILE B N 1
ATOM 5486 C CA . ILE B 1 258 ? -16.109 -29.766 -12.344 1 87.56 258 ILE B CA 1
ATOM 5487 C C . ILE B 1 258 ? -16.516 -31.219 -12.086 1 87.56 258 ILE B C 1
ATOM 5489 O O . ILE B 1 258 ? -16.625 -31.641 -10.93 1 87.56 258 ILE B O 1
ATOM 5493 N N . ASP B 1 259 ? -16.734 -31.859 -13.133 1 85.81 259 ASP B N 1
ATOM 5494 C CA . ASP B 1 259 ? -17.078 -33.281 -13.016 1 85.81 259 ASP B CA 1
ATOM 5495 C C . ASP B 1 259 ? -15.836 -34.125 -12.781 1 85.81 259 ASP B C 1
ATOM 5497 O O . ASP B 1 259 ? -15.844 -35.031 -11.945 1 85.81 259 ASP B O 1
ATOM 5501 N N . LYS B 1 260 ? -14.844 -33.75 -13.617 1 91.62 260 LYS B N 1
ATOM 5502 C CA . LYS B 1 260 ? -13.578 -34.469 -13.508 1 91.62 260 LYS B CA 1
ATOM 5503 C C . LYS B 1 260 ? -12.438 -33.5 -13.156 1 91.62 260 LYS B C 1
ATOM 5505 O O . LYS B 1 260 ? -11.898 -32.844 -14.031 1 91.62 260 LYS B O 1
ATOM 5510 N N . LEU B 1 261 ? -12.062 -33.594 -11.953 1 96 261 LEU B N 1
ATOM 5511 C CA . LEU B 1 261 ? -10.938 -32.781 -11.5 1 96 261 LEU B CA 1
ATOM 5512 C C . LEU B 1 261 ? -9.617 -33.5 -11.719 1 96 261 LEU B C 1
ATOM 5514 O O . LEU B 1 261 ? -9.523 -34.719 -11.477 1 96 261 LEU B O 1
ATOM 5518 N N . PHE B 1 262 ? -8.633 -32.812 -12.188 1 97.69 262 PHE B N 1
ATOM 5519 C CA . PHE B 1 262 ? -7.324 -33.406 -12.422 1 97.69 262 PHE B CA 1
ATOM 5520 C C . PHE B 1 262 ? -6.309 -32.906 -11.398 1 97.69 262 PHE B C 1
ATOM 5522 O O . PHE B 1 262 ? -6.43 -31.781 -10.891 1 97.69 262 PHE B O 1
ATOM 5529 N N . PRO B 1 263 ? -5.336 -33.719 -11.055 1 97.88 263 PRO B N 1
ATOM 5530 C CA . PRO B 1 263 ? -4.281 -33.312 -10.125 1 97.88 263 PRO B CA 1
ATOM 5531 C C . PRO B 1 263 ? -3.178 -32.5 -10.805 1 97.88 263 PRO B C 1
ATOM 5533 O O . PRO B 1 263 ? -3.031 -32.562 -12.031 1 97.88 263 PRO B O 1
ATOM 5536 N N . PHE B 1 264 ? -2.496 -31.766 -9.992 1 97.5 264 PHE B N 1
ATOM 5537 C CA . PHE B 1 264 ? -1.236 -31.188 -10.453 1 97.5 264 PHE B CA 1
ATOM 5538 C C . PHE B 1 264 ? -0.154 -32.25 -10.539 1 97.5 264 PHE B C 1
ATOM 5540 O O . PHE B 1 264 ? -0.171 -33.219 -9.781 1 97.5 264 PHE B O 1
ATOM 5547 N N . TYR B 1 265 ? 0.743 -32.062 -11.469 1 96.5 265 TYR B N 1
ATOM 5548 C CA . TYR B 1 265 ? 1.863 -32.969 -11.633 1 96.5 265 TYR B CA 1
ATOM 5549 C C . TYR B 1 265 ? 3.053 -32.281 -12.273 1 96.5 265 TYR B C 1
ATOM 5551 O O . TYR B 1 265 ? 2.879 -31.375 -13.094 1 96.5 265 TYR B O 1
ATOM 5559 N N . ASN B 1 266 ? 4.199 -32.625 -11.891 1 93.69 266 ASN B N 1
ATOM 5560 C CA . ASN B 1 266 ? 5.445 -32.344 -12.602 1 93.69 266 ASN B CA 1
ATOM 5561 C C . ASN B 1 266 ? 6.469 -33.469 -12.391 1 93.69 266 ASN B C 1
ATOM 5563 O O . ASN B 1 266 ? 6.438 -34.156 -11.375 1 93.69 266 ASN B O 1
ATOM 5567 N N . PRO B 1 267 ? 7.273 -33.656 -13.375 1 94.12 267 PRO B N 1
ATOM 5568 C CA . PRO B 1 267 ? 8.336 -34.656 -13.164 1 94.12 267 PRO B CA 1
ATOM 5569 C C . PRO B 1 267 ? 9.211 -34.344 -11.953 1 94.12 267 PRO B C 1
ATOM 5571 O O . PRO B 1 267 ? 9.289 -33.156 -11.539 1 94.12 267 PRO B O 1
ATOM 5574 N N . PRO B 1 268 ? 9.797 -35.406 -11.352 1 90.38 268 PRO B N 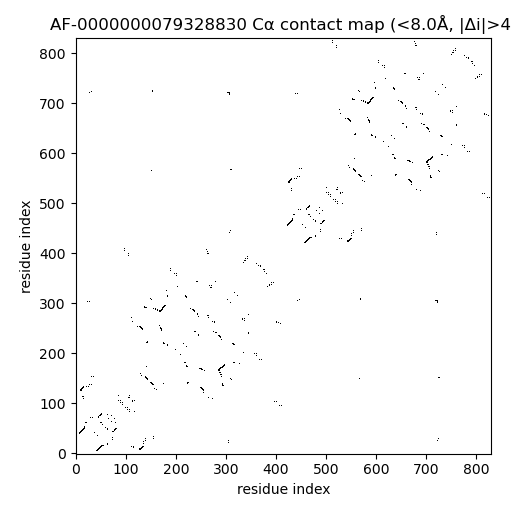1
ATOM 5575 C CA . PRO B 1 268 ? 10.664 -35.156 -10.195 1 90.38 268 PRO B CA 1
ATOM 5576 C C . PRO B 1 268 ? 11.719 -34.094 -10.461 1 90.38 268 PRO B C 1
ATOM 5578 O O . PRO B 1 268 ? 12.469 -34.188 -11.43 1 90.38 268 PRO B O 1
ATOM 5581 N N . GLY B 1 269 ? 11.664 -33.094 -9.602 1 87.25 269 GLY B N 1
ATOM 5582 C CA . GLY B 1 269 ? 12.672 -32.031 -9.688 1 87.25 269 GLY B CA 1
ATOM 5583 C C . GLY B 1 269 ? 12.328 -30.969 -10.711 1 87.25 269 GLY B C 1
ATOM 5584 O O . GLY B 1 269 ? 13.047 -29.984 -10.844 1 87.25 269 GLY B O 1
ATOM 5585 N N . ALA B 1 270 ? 11.297 -31.156 -11.477 1 88.06 270 ALA B N 1
ATOM 5586 C CA . ALA B 1 270 ? 10.906 -30.203 -12.508 1 88.06 270 ALA B CA 1
ATOM 5587 C C . ALA B 1 270 ? 9.859 -29.219 -11.984 1 88.06 270 ALA B C 1
ATOM 5589 O O . ALA B 1 270 ? 9.289 -29.438 -10.906 1 88.06 270 ALA B O 1
ATOM 5590 N N . ARG B 1 271 ? 9.719 -28.141 -12.664 1 85.62 271 ARG B N 1
ATOM 5591 C CA . ARG B 1 271 ? 8.617 -27.203 -12.445 1 85.62 271 ARG B CA 1
ATOM 5592 C C . ARG B 1 271 ? 7.504 -27.438 -13.461 1 85.62 271 ARG B C 1
ATOM 5594 O O . ARG B 1 271 ? 7.453 -28.484 -14.117 1 85.62 271 ARG B O 1
ATOM 5601 N N . GLY B 1 272 ? 6.465 -26.547 -13.414 1 88.19 272 GLY B N 1
ATOM 5602 C CA . GLY B 1 272 ? 5.465 -26.547 -14.469 1 88.19 272 GLY B CA 1
ATOM 5603 C C . GLY B 1 272 ? 4.215 -27.328 -14.109 1 88.19 272 GLY B C 1
ATOM 5604 O O . GLY B 1 272 ? 3.604 -27.969 -14.977 1 88.19 272 GLY B O 1
ATOM 5605 N N . GLU B 1 273 ? 3.914 -27.406 -12.844 1 91.88 273 GLU B N 1
ATOM 5606 C CA . GLU B 1 273 ? 2.729 -28.156 -12.445 1 91.88 273 GLU B CA 1
ATOM 5607 C C . GLU B 1 273 ? 1.47 -27.594 -13.086 1 91.88 273 GLU B C 1
ATOM 5609 O O . GLU B 1 273 ? 0.545 -28.344 -13.422 1 91.88 273 GLU B O 1
ATOM 5614 N N . ASP B 1 274 ? 1.445 -26.281 -13.289 1 92 274 ASP B N 1
ATOM 5615 C CA . ASP B 1 274 ? 0.31 -25.656 -13.953 1 92 274 ASP B CA 1
ATOM 5616 C C . ASP B 1 274 ? 0.292 -25.984 -15.445 1 92 274 ASP B C 1
ATOM 5618 O O . ASP B 1 274 ? -0.777 -26.156 -16.031 1 92 274 ASP B O 1
ATOM 5622 N N . THR B 1 275 ? 1.441 -26.109 -16 1 91.25 275 THR B N 1
ATOM 5623 C CA . THR B 1 275 ? 1.561 -26.469 -17.406 1 91.25 275 THR B CA 1
ATOM 5624 C C . THR B 1 275 ? 0.971 -27.844 -17.672 1 91.25 275 THR B C 1
ATOM 5626 O O . THR B 1 275 ? 0.23 -28.047 -18.641 1 91.25 275 THR B O 1
ATOM 5629 N N . PHE B 1 276 ? 1.263 -28.797 -16.875 1 95 276 PHE B N 1
ATOM 5630 C CA . PHE B 1 276 ? 0.789 -30.156 -17.094 1 95 276 PHE B CA 1
ATOM 5631 C C . PHE B 1 276 ? -0.708 -30.266 -16.828 1 95 276 PHE B C 1
ATOM 5633 O O . PHE B 1 276 ? -1.412 -31.016 -17.5 1 95 276 PHE B O 1
ATOM 5640 N N . LEU B 1 277 ? -1.156 -29.5 -15.836 1 96.56 277 LEU B N 1
ATOM 5641 C CA . LEU B 1 277 ? -2.604 -29.438 -15.656 1 96.56 277 LEU B CA 1
ATOM 5642 C C . LEU B 1 277 ? -3.283 -28.891 -16.906 1 96.56 277 LEU B C 1
ATOM 5644 O O . LEU B 1 277 ? -4.355 -29.359 -17.297 1 96.56 277 LEU B O 1
ATOM 5648 N N . SER B 1 278 ? -2.674 -27.938 -17.531 1 95.12 278 SER B N 1
ATOM 5649 C CA . SER B 1 278 ? -3.205 -27.297 -18.734 1 95.12 278 SER B CA 1
ATOM 5650 C C . SER B 1 278 ? -3.426 -28.312 -19.859 1 95.12 278 SER B C 1
ATOM 5652 O O . SER B 1 278 ? -4.238 -28.094 -20.75 1 95.12 278 SER B O 1
ATOM 5654 N N . THR B 1 279 ? -2.75 -29.422 -19.844 1 95 279 THR B N 1
ATOM 5655 C CA . THR B 1 279 ? -2.887 -30.438 -20.875 1 95 279 THR B CA 1
ATOM 5656 C C . THR B 1 279 ? -4.078 -31.344 -20.578 1 95 279 THR B C 1
ATOM 5658 O O . THR B 1 279 ? -4.465 -32.156 -21.422 1 95 279 THR B O 1
ATOM 5661 N N . CYS B 1 280 ? -4.691 -31.203 -19.469 1 96.81 280 CYS B N 1
ATOM 5662 C CA . CYS B 1 280 ? -5.738 -32.125 -19.047 1 96.81 280 CYS B CA 1
ATOM 5663 C C . CYS B 1 280 ? -7.113 -31.484 -19.125 1 96.81 280 CYS B C 1
ATOM 5665 O O . CYS B 1 280 ? -8.133 -32.156 -19.031 1 96.81 280 CYS B O 1
ATOM 5667 N N . ILE B 1 281 ? -7.176 -30.188 -19.422 1 97 281 ILE B N 1
ATOM 5668 C CA . ILE B 1 281 ? -8.414 -29.469 -19.156 1 97 281 ILE B CA 1
ATOM 5669 C C . ILE B 1 281 ? -8.977 -28.891 -20.453 1 97 281 ILE B C 1
ATOM 5671 O O . ILE B 1 281 ? -9.539 -27.797 -20.453 1 97 281 ILE B O 1
ATOM 5675 N N . SER B 1 282 ? -8.789 -29.547 -21.469 1 94.62 282 SER B N 1
ATOM 5676 C CA . SER B 1 282 ? -9.234 -29.094 -22.781 1 94.62 282 SER B CA 1
ATOM 5677 C C . SER B 1 282 ? -10.75 -28.938 -22.828 1 94.62 282 SER B C 1
ATOM 5679 O O . SER B 1 282 ? -11.266 -28.047 -23.5 1 94.62 282 SER B O 1
ATOM 5681 N N . GLU B 1 283 ? -11.461 -29.703 -22.109 1 94.94 283 GLU B N 1
ATOM 5682 C CA . GLU B 1 283 ? -12.922 -29.703 -22.156 1 94.94 283 GLU B CA 1
ATOM 5683 C C . GLU B 1 283 ? -13.508 -28.672 -21.203 1 94.94 283 GLU B C 1
ATOM 5685 O O . GLU B 1 283 ? -14.719 -28.453 -21.203 1 94.94 283 GLU B O 1
ATOM 5690 N N . TYR B 1 284 ? -12.648 -28.047 -20.422 1 97.31 284 TYR B N 1
ATOM 5691 C CA . TYR B 1 284 ? -13.133 -27.078 -19.453 1 97.31 284 TYR B CA 1
ATOM 5692 C C . TYR B 1 284 ? -13.477 -25.75 -20.125 1 97.31 284 TYR B C 1
ATOM 5694 O O . TYR B 1 284 ? -12.82 -25.344 -21.078 1 97.31 284 TYR B O 1
ATOM 5702 N N . ASN B 1 285 ? -14.523 -25.156 -19.656 1 97.31 285 ASN B N 1
ATOM 5703 C CA . ASN B 1 285 ? -14.711 -23.734 -19.891 1 97.31 285 ASN B CA 1
ATOM 5704 C C . ASN B 1 285 ? -13.906 -22.891 -18.922 1 97.31 285 ASN B C 1
ATOM 5706 O O . ASN B 1 285 ? -14.211 -22.844 -17.734 1 97.31 285 ASN B O 1
ATOM 5710 N N . ILE B 1 286 ? -12.883 -22.281 -19.453 1 97.88 286 ILE B N 1
ATOM 5711 C CA . ILE B 1 286 ? -11.969 -21.5 -18.641 1 97.88 286 ILE B CA 1
ATOM 5712 C C . ILE B 1 286 ? -12.023 -20.031 -19.062 1 97.88 286 ILE B C 1
ATOM 5714 O O . ILE B 1 286 ? -12 -19.719 -20.25 1 97.88 286 ILE B O 1
ATOM 5718 N N . ARG B 1 287 ? -12.117 -19.141 -18.062 1 98.06 287 ARG B N 1
ATOM 5719 C CA . ARG B 1 287 ? -12.18 -17.703 -18.344 1 98.06 287 ARG B CA 1
ATOM 5720 C C . ARG B 1 287 ? -10.984 -16.984 -17.75 1 98.06 287 ARG B C 1
ATOM 5722 O O . ARG B 1 287 ? -10.57 -17.266 -16.625 1 98.06 287 ARG B O 1
ATOM 5729 N N . LYS B 1 288 ? -10.375 -16.141 -18.516 1 97.56 288 LYS B N 1
ATOM 5730 C CA . LYS B 1 288 ? -9.43 -15.156 -17.984 1 97.56 288 LYS B CA 1
ATOM 5731 C C . LYS B 1 288 ? -10.156 -13.93 -17.438 1 97.56 288 LYS B C 1
ATOM 5733 O O . LYS B 1 288 ? -10.883 -13.258 -18.172 1 97.56 288 LYS B O 1
ATOM 5738 N N . VAL B 1 289 ? -9.992 -13.695 -16.234 1 97.56 289 VAL B N 1
ATOM 5739 C CA . VAL B 1 289 ? -10.773 -12.648 -15.57 1 97.56 289 VAL B CA 1
ATOM 5740 C C . VAL B 1 289 ? -9.945 -11.367 -15.484 1 97.56 289 VAL B C 1
ATOM 5742 O O . VAL B 1 289 ? -8.719 -11.414 -15.453 1 97.56 289 VAL B O 1
ATOM 5745 N N . PRO B 1 290 ? -10.57 -10.203 -15.477 1 97.06 290 PRO B N 1
ATOM 5746 C CA . PRO B 1 290 ? -9.891 -8.906 -15.578 1 97.06 290 PRO B CA 1
ATOM 5747 C C . PRO B 1 290 ? -9.344 -8.422 -14.242 1 97.06 290 PRO B C 1
ATOM 5749 O O . PRO B 1 290 ? -9.688 -7.332 -13.789 1 97.06 290 PRO B O 1
ATOM 5752 N N . CYS B 1 291 ? -8.453 -9.156 -13.617 1 96.44 291 CYS B N 1
ATOM 5753 C CA . CYS B 1 291 ? -7.727 -8.742 -12.422 1 96.44 291 CYS B CA 1
ATOM 5754 C C . CYS B 1 291 ? -6.254 -9.125 -12.516 1 96.44 291 CYS B C 1
ATOM 5756 O O . CYS B 1 291 ? -5.91 -10.133 -13.141 1 96.44 291 CYS B O 1
ATOM 5758 N N . TYR B 1 292 ? -5.48 -8.289 -11.984 1 97.56 292 TYR B N 1
ATOM 5759 C CA . TYR B 1 292 ? -4.039 -8.5 -11.969 1 97.56 292 TYR B CA 1
ATOM 5760 C C . TYR B 1 292 ? -3.545 -8.797 -10.562 1 97.56 292 TYR B C 1
ATOM 5762 O O . TYR B 1 292 ? -4.188 -8.414 -9.578 1 97.56 292 TYR B O 1
ATOM 5770 N N . THR B 1 293 ? -2.482 -9.484 -10.406 1 98.06 293 THR B N 1
ATOM 5771 C CA . THR B 1 293 ? -1.64 -9.523 -9.219 1 98.06 293 THR B CA 1
ATOM 5772 C C . THR B 1 293 ? -0.219 -9.07 -9.547 1 98.06 293 THR B C 1
ATOM 5774 O O . THR B 1 293 ? 0.292 -9.352 -10.633 1 98.06 293 THR B O 1
ATOM 5777 N N . PHE B 1 294 ? 0.366 -8.352 -8.719 1 97.69 294 PHE B N 1
ATOM 5778 C CA . PHE B 1 294 ? 1.768 -7.984 -8.883 1 97.69 294 PHE B CA 1
ATOM 5779 C C . PHE B 1 294 ? 2.684 -9.117 -8.438 1 97.69 294 PHE B C 1
ATOM 5781 O O . PHE B 1 294 ? 2.715 -9.469 -7.254 1 97.69 294 PHE B O 1
ATOM 5788 N N . HIS B 1 295 ? 3.379 -9.617 -9.305 1 96.12 295 HIS B N 1
ATOM 5789 C CA . HIS B 1 295 ? 4.309 -10.703 -9.023 1 96.12 295 HIS B CA 1
ATOM 5790 C C . HIS B 1 295 ? 5.68 -10.172 -8.625 1 96.12 295 HIS B C 1
ATOM 5792 O O . HIS B 1 295 ? 6.363 -9.531 -9.43 1 96.12 295 HIS B O 1
ATOM 5798 N N . ASP B 1 296 ? 6.09 -10.445 -7.441 1 93.5 296 ASP B N 1
ATOM 5799 C CA . ASP B 1 296 ? 7.387 -10.039 -6.91 1 93.5 296 ASP B CA 1
ATOM 5800 C C . ASP B 1 296 ? 8.375 -11.203 -6.922 1 93.5 296 ASP B C 1
ATOM 5802 O O . ASP B 1 296 ? 8.852 -11.625 -5.867 1 93.5 296 ASP B O 1
ATOM 5806 N N . GLY B 1 297 ? 8.742 -11.57 -8.086 1 87.25 297 GLY B N 1
ATOM 5807 C CA . GLY B 1 297 ? 9.523 -12.789 -8.281 1 87.25 297 GLY B CA 1
ATOM 5808 C C . GLY B 1 297 ? 10.883 -12.734 -7.613 1 87.25 297 GLY B C 1
ATOM 5809 O O . GLY B 1 297 ? 11.469 -13.773 -7.305 1 87.25 297 GLY B O 1
ATOM 5810 N N . PHE B 1 298 ? 11.422 -11.547 -7.324 1 84.75 298 PHE B N 1
ATOM 5811 C CA . PHE B 1 298 ? 12.742 -11.398 -6.734 1 84.75 298 PHE B CA 1
ATOM 5812 C C . PHE B 1 298 ? 12.641 -11.008 -5.266 1 84.75 298 PHE B C 1
ATOM 5814 O O . PHE B 1 298 ? 13.656 -10.742 -4.613 1 84.75 298 PHE B O 1
ATOM 5821 N N . SER B 1 299 ? 11.445 -10.867 -4.742 1 87.5 299 SER B N 1
ATOM 5822 C CA . SER B 1 299 ? 11.203 -10.5 -3.35 1 87.5 299 SER B CA 1
ATOM 5823 C C . SER B 1 299 ? 11.867 -9.172 -3.004 1 87.5 299 SER B C 1
ATOM 5825 O O . SER B 1 299 ? 12.469 -9.031 -1.941 1 87.5 299 SER B O 1
ATOM 5827 N N . ASN B 1 300 ? 11.797 -8.242 -3.947 1 88.94 300 ASN B N 1
ATOM 5828 C CA . ASN B 1 300 ? 12.422 -6.938 -3.746 1 88.94 300 ASN B CA 1
ATOM 5829 C C . ASN B 1 300 ? 11.398 -5.895 -3.291 1 88.94 300 ASN B C 1
ATOM 5831 O O . ASN B 1 300 ? 11.773 -4.789 -2.893 1 88.94 300 ASN B O 1
ATOM 5835 N N . TYR B 1 301 ? 10.18 -6.281 -3.281 1 94.06 301 TYR B N 1
ATOM 5836 C CA . TYR B 1 301 ? 9.164 -5.25 -3.084 1 94.06 301 TYR B CA 1
ATOM 5837 C C . TYR B 1 301 ? 8.164 -5.672 -2.018 1 94.06 301 TYR B C 1
ATOM 5839 O O . TYR B 1 301 ? 6.961 -5.422 -2.154 1 94.06 301 TYR B O 1
ATOM 5847 N N . GLU B 1 302 ? 8.641 -6.344 -0.985 1 93.69 302 GLU B N 1
ATOM 5848 C CA . GLU B 1 302 ? 7.793 -6.754 0.13 1 93.69 302 GLU B CA 1
ATOM 5849 C C . GLU B 1 302 ? 7.18 -5.543 0.827 1 93.69 302 GLU B C 1
ATOM 5851 O O . GLU B 1 302 ? 6.121 -5.648 1.447 1 93.69 302 GLU B O 1
ATOM 5856 N N . HIS B 1 303 ? 7.832 -4.359 0.701 1 93.75 303 HIS B N 1
ATOM 5857 C CA . HIS B 1 303 ? 7.367 -3.146 1.365 1 93.75 303 HIS B CA 1
ATOM 5858 C C . HIS B 1 303 ? 6.062 -2.65 0.755 1 93.75 303 HIS B C 1
ATOM 5860 O O . HIS B 1 303 ? 5.387 -1.799 1.335 1 93.75 303 HIS B O 1
ATOM 5866 N N . LEU B 1 304 ? 5.711 -3.186 -0.462 1 97.19 304 LEU B N 1
ATOM 5867 C CA . LEU B 1 304 ? 4.379 -2.932 -1.003 1 97.19 304 LEU B CA 1
ATOM 5868 C C . LEU B 1 304 ? 3.301 -3.355 -0.012 1 97.19 304 LEU B C 1
ATOM 5870 O O . LEU B 1 304 ? 2.24 -2.73 0.061 1 97.19 304 LEU B O 1
ATOM 5874 N N . LEU B 1 305 ? 3.6 -4.398 0.75 1 96.12 305 LEU B N 1
ATOM 5875 C CA . LEU B 1 305 ? 2.658 -4.949 1.718 1 96.12 305 LEU B CA 1
ATOM 5876 C C . LEU B 1 305 ? 2.611 -4.098 2.98 1 96.12 305 LEU B C 1
ATOM 5878 O O . LEU B 1 305 ? 1.773 -4.324 3.857 1 96.12 305 LEU B O 1
ATOM 5882 N N . LEU B 1 306 ? 3.486 -3.061 3 1 93.25 306 LEU B N 1
ATOM 5883 C CA . LEU B 1 306 ? 3.574 -2.168 4.152 1 93.25 306 LEU B CA 1
ATOM 5884 C C . LEU B 1 306 ? 3.209 -0.74 3.764 1 93.25 306 LEU B C 1
ATOM 5886 O O . LEU B 1 306 ? 3.629 0.214 4.422 1 93.25 306 LEU B O 1
ATOM 5890 N N . GLY B 1 307 ? 2.568 -0.633 2.658 1 95 307 GLY B N 1
ATOM 5891 C CA . GLY B 1 307 ? 1.987 0.646 2.285 1 95 307 GLY B CA 1
ATOM 5892 C C . GLY B 1 307 ? 2.934 1.519 1.481 1 95 307 GLY B C 1
ATOM 5893 O O . GLY B 1 307 ? 2.648 2.693 1.237 1 95 307 GLY B O 1
ATOM 5894 N N . VAL B 1 308 ? 4.059 1 1.062 1 96.62 308 VAL B N 1
ATOM 5895 C CA . VAL B 1 308 ? 5.027 1.771 0.288 1 96.62 308 VAL B CA 1
ATOM 5896 C C . VAL B 1 308 ? 4.844 1.485 -1.201 1 96.62 308 VAL B C 1
ATOM 5898 O O . VAL B 1 308 ? 4.898 0.331 -1.63 1 96.62 308 VAL B O 1
ATOM 5901 N N . LEU B 1 309 ? 4.629 2.516 -1.938 1 97.81 309 LEU B N 1
ATOM 5902 C CA . LEU B 1 309 ? 4.496 2.381 -3.383 1 97.81 309 LEU B CA 1
ATOM 5903 C C . LEU B 1 309 ? 5.715 2.957 -4.098 1 97.81 309 LEU B C 1
ATOM 5905 O O . LEU B 1 309 ? 5.887 4.176 -4.152 1 97.81 309 LEU B O 1
ATOM 5909 N N . PRO B 1 310 ? 6.547 2.09 -4.688 1 96.12 310 PRO B N 1
ATOM 5910 C CA . PRO B 1 310 ? 7.711 2.596 -5.422 1 96.12 310 PRO B CA 1
ATOM 5911 C C . PRO B 1 310 ? 7.32 3.439 -6.633 1 96.12 310 PRO B C 1
ATOM 5913 O O . PRO B 1 310 ? 6.305 3.174 -7.277 1 96.12 310 PRO B O 1
ATOM 5916 N N . ASN B 1 311 ? 8.172 4.414 -6.969 1 94.31 311 ASN B N 1
ATOM 5917 C CA . ASN B 1 311 ? 7.953 5.234 -8.156 1 94.31 311 ASN B CA 1
ATOM 5918 C C . ASN B 1 311 ? 8.719 4.691 -9.359 1 94.31 311 ASN B C 1
ATOM 5920 O O . ASN B 1 311 ? 8.469 5.109 -10.492 1 94.31 311 ASN B O 1
ATOM 5924 N N . LYS B 1 312 ? 9.641 3.834 -9.117 1 91.75 312 LYS B N 1
ATOM 5925 C CA . LYS B 1 312 ? 10.406 3.133 -10.141 1 91.75 312 LYS B CA 1
ATOM 5926 C C . LYS B 1 312 ? 10.672 1.686 -9.734 1 91.75 312 LYS B C 1
ATOM 5928 O O . LYS B 1 312 ? 10.914 1.398 -8.562 1 91.75 312 LYS B O 1
ATOM 5933 N N . LEU B 1 313 ? 10.57 0.814 -10.656 1 92.75 313 LEU B N 1
ATOM 5934 C CA . LEU B 1 313 ? 10.906 -0.585 -10.422 1 92.75 313 LEU B CA 1
ATOM 5935 C C . LEU B 1 313 ? 12.312 -0.896 -10.938 1 92.75 313 LEU B C 1
ATOM 5937 O O . LEU B 1 313 ? 12.711 -0.402 -11.992 1 92.75 313 LEU B O 1
ATOM 5941 N N . LYS B 1 314 ? 13 -1.611 -10.203 1 89.12 314 LYS B N 1
ATOM 5942 C CA . LYS B 1 314 ? 14.383 -1.929 -10.516 1 89.12 314 LYS B CA 1
ATOM 5943 C C . LYS B 1 314 ? 14.477 -2.824 -11.75 1 89.12 314 LYS B C 1
ATOM 5945 O O . LYS B 1 314 ? 13.695 -3.77 -11.898 1 89.12 314 LYS B O 1
ATOM 5950 N N . THR B 1 315 ? 15.367 -2.416 -12.555 1 88.25 315 THR B N 1
ATOM 5951 C CA . THR B 1 315 ? 15.656 -3.277 -13.695 1 88.25 315 THR B CA 1
ATOM 5952 C C . THR B 1 315 ? 16.484 -4.48 -13.258 1 88.25 315 THR B C 1
ATOM 5954 O O . THR B 1 315 ? 17.5 -4.328 -12.562 1 88.25 315 THR B O 1
ATOM 5957 N N . MET B 1 316 ? 16.078 -5.633 -13.625 1 85.81 316 MET B N 1
ATOM 5958 C CA . MET B 1 316 ? 16.812 -6.844 -13.281 1 85.81 316 MET B CA 1
ATOM 5959 C C . MET B 1 316 ? 17.844 -7.164 -14.352 1 85.81 316 MET B C 1
ATOM 5961 O O . MET B 1 316 ? 17.609 -8.016 -15.219 1 85.81 316 MET B O 1
ATOM 5965 N N . ARG B 1 317 ? 18.969 -6.598 -14.156 1 86.81 317 ARG B N 1
ATOM 5966 C CA . ARG B 1 317 ? 20.031 -6.738 -15.156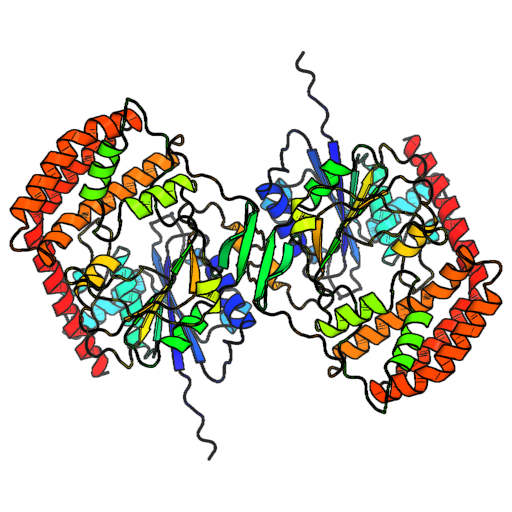 1 86.81 317 ARG B CA 1
ATOM 5967 C C . ARG B 1 317 ? 20.875 -7.977 -14.875 1 86.81 317 ARG B C 1
ATOM 5969 O O . ARG B 1 317 ? 21.078 -8.359 -13.719 1 86.81 317 ARG B O 1
ATOM 5976 N N . ALA B 1 318 ? 21.438 -8.523 -15.93 1 86.38 318 ALA B N 1
ATOM 5977 C CA . ALA B 1 318 ? 22.219 -9.75 -15.875 1 86.38 318 ALA B CA 1
ATOM 5978 C C . ALA B 1 318 ? 23.609 -9.484 -15.305 1 86.38 318 ALA B C 1
ATOM 5980 O O . ALA B 1 318 ? 24.438 -10.391 -15.203 1 86.38 318 ALA B O 1
ATOM 5981 N N . ASP B 1 319 ? 23.812 -8.352 -14.75 1 82 319 ASP B N 1
ATOM 5982 C CA . ASP B 1 319 ? 25.125 -8.008 -14.234 1 82 319 ASP B CA 1
ATOM 5983 C C . ASP B 1 319 ? 25.312 -8.508 -12.797 1 82 319 ASP B C 1
ATOM 5985 O O . ASP B 1 319 ? 26.422 -8.531 -12.281 1 82 319 ASP B O 1
ATOM 5989 N N . SER B 1 320 ? 24.312 -8.977 -12.234 1 82.69 320 SER B N 1
ATOM 5990 C CA . SER B 1 320 ? 24.375 -9.523 -10.883 1 82.69 320 SER B CA 1
ATOM 5991 C C . SER B 1 320 ? 24.359 -11.047 -10.906 1 82.69 320 SER B C 1
ATOM 5993 O O . SER B 1 320 ? 23.625 -11.656 -11.68 1 82.69 320 SER B O 1
ATOM 5995 N N . SER B 1 321 ? 25.219 -11.617 -10.078 1 85.25 321 SER B N 1
ATOM 5996 C CA . SER B 1 321 ? 25.281 -13.07 -9.969 1 85.25 321 SER B CA 1
ATOM 5997 C C . SER B 1 321 ? 23.953 -13.648 -9.477 1 85.25 321 SER B C 1
ATOM 5999 O O . SER B 1 321 ? 23.547 -14.734 -9.906 1 85.25 321 SER B O 1
ATOM 6001 N N . VAL B 1 322 ? 23.297 -12.883 -8.703 1 84.12 322 VAL B N 1
ATOM 6002 C CA . VAL B 1 322 ? 22.031 -13.352 -8.141 1 84.12 322 VAL B CA 1
ATOM 6003 C C . VAL B 1 322 ? 20.984 -13.484 -9.258 1 84.12 322 VAL B C 1
ATOM 6005 O O . VAL B 1 322 ? 20.266 -14.469 -9.312 1 84.12 322 VAL B O 1
ATOM 6008 N N . ILE B 1 323 ? 21.031 -12.555 -10.109 1 86.44 323 ILE B N 1
ATOM 6009 C CA . ILE B 1 323 ? 20.047 -12.531 -11.195 1 86.44 323 ILE B CA 1
ATOM 6010 C C . ILE B 1 323 ? 20.375 -13.625 -12.211 1 86.44 323 ILE B C 1
ATOM 6012 O O . ILE B 1 323 ? 19.484 -14.328 -12.68 1 86.44 323 ILE B O 1
ATOM 6016 N N . THR B 1 324 ? 21.594 -13.781 -12.484 1 89.88 324 THR B N 1
ATOM 6017 C CA . THR B 1 324 ? 22.016 -14.805 -13.438 1 89.88 324 THR B CA 1
ATOM 6018 C C . THR B 1 324 ? 21.734 -16.203 -12.898 1 89.88 324 THR B C 1
ATOM 6020 O O . THR B 1 324 ? 21.328 -17.094 -13.641 1 89.88 324 THR B O 1
ATOM 6023 N N . LYS B 1 325 ? 21.969 -16.375 -11.68 1 90.12 325 LYS B N 1
ATOM 6024 C CA . LYS B 1 325 ? 21.719 -17.672 -11.062 1 90.12 325 LYS B CA 1
ATOM 6025 C C . LYS B 1 325 ? 20.219 -17.984 -11.062 1 90.12 325 LYS B C 1
ATOM 6027 O O . LYS B 1 325 ? 19.828 -19.141 -11.273 1 90.12 325 LYS B O 1
ATOM 6032 N N . ARG B 1 326 ? 19.469 -17.047 -10.805 1 87.69 326 ARG B N 1
ATOM 6033 C CA . ARG B 1 326 ? 18.016 -17.25 -10.859 1 87.69 326 ARG B CA 1
ATOM 6034 C C . ARG B 1 326 ? 17.562 -17.641 -12.266 1 87.69 326 ARG B C 1
ATOM 6036 O O . ARG B 1 326 ? 16.703 -18.5 -12.43 1 87.69 326 ARG B O 1
ATOM 6043 N N . PHE B 1 327 ? 18.156 -16.922 -13.25 1 89.81 327 PHE B N 1
ATOM 6044 C CA . PHE B 1 327 ? 17.828 -17.234 -14.633 1 89.81 327 PHE B CA 1
ATOM 6045 C C . PHE B 1 327 ? 18.219 -18.672 -14.969 1 89.81 327 PHE B C 1
ATOM 6047 O O . PHE B 1 327 ? 17.438 -19.406 -15.578 1 89.81 327 PHE B O 1
ATOM 6054 N N . LEU B 1 328 ? 19.359 -18.984 -14.484 1 93.38 328 LEU B N 1
ATOM 6055 C CA . LEU B 1 328 ? 19.828 -20.344 -14.719 1 93.38 328 LEU B CA 1
ATOM 6056 C C . LEU B 1 328 ? 18.875 -21.359 -14.078 1 93.38 328 LEU B C 1
ATOM 6058 O O . LEU B 1 328 ? 18.516 -22.359 -14.711 1 93.38 328 LEU B O 1
ATOM 6062 N N . LYS B 1 329 ? 18.469 -21.094 -12.883 1 89.38 329 LYS B N 1
ATOM 6063 C CA . LYS B 1 329 ? 17.562 -22.016 -12.195 1 89.38 329 LYS B CA 1
ATOM 6064 C C . LYS B 1 329 ? 16.234 -22.141 -12.953 1 89.38 329 LYS B C 1
ATOM 6066 O O . LYS B 1 329 ? 15.664 -23.219 -13.023 1 89.38 329 LYS B O 1
ATOM 6071 N N . ALA B 1 330 ? 15.797 -21.078 -13.43 1 87 330 ALA B N 1
ATOM 6072 C CA . ALA B 1 330 ? 14.562 -21.094 -14.219 1 87 330 ALA B CA 1
ATOM 6073 C C . ALA B 1 330 ? 14.742 -21.922 -15.484 1 87 330 ALA B C 1
ATOM 6075 O O . ALA B 1 330 ? 13.867 -22.703 -15.852 1 87 330 ALA B O 1
ATOM 6076 N N . CYS B 1 331 ? 15.867 -21.75 -16.141 1 90.69 331 CYS B N 1
ATOM 6077 C CA . CYS B 1 331 ? 16.156 -22.5 -17.344 1 90.69 331 CYS B CA 1
ATOM 6078 C C . CYS B 1 331 ? 16.172 -24 -17.062 1 90.69 331 CYS B C 1
ATOM 6080 O O . CYS B 1 331 ? 15.625 -24.781 -17.844 1 90.69 331 CYS B O 1
ATOM 6082 N N . ILE B 1 332 ? 16.766 -24.281 -15.961 1 92.69 332 ILE B N 1
ATOM 6083 C CA . ILE B 1 332 ? 16.828 -25.688 -15.562 1 92.69 332 ILE B CA 1
ATOM 6084 C C . ILE B 1 332 ? 15.414 -26.219 -15.305 1 92.69 332 ILE B C 1
ATOM 6086 O O . ILE B 1 332 ? 15.07 -27.312 -15.727 1 92.69 332 ILE B O 1
ATOM 6090 N N . GLY B 1 333 ? 14.672 -25.438 -14.648 1 88.31 333 GLY B N 1
ATOM 6091 C CA . GLY B 1 333 ? 13.289 -25.812 -14.422 1 88.31 333 GLY B CA 1
ATOM 6092 C C . GLY B 1 333 ? 12.508 -26.031 -15.703 1 88.31 333 GLY B C 1
ATOM 6093 O O . GLY B 1 333 ? 11.734 -26.984 -15.812 1 88.31 333 GLY B O 1
ATOM 6094 N N . TRP B 1 334 ? 12.758 -25.25 -16.656 1 88.06 334 TRP B N 1
ATOM 6095 C CA . TRP B 1 334 ? 12.039 -25.328 -17.938 1 88.06 334 TRP B CA 1
ATOM 6096 C C . TRP B 1 334 ? 12.477 -26.547 -18.734 1 88.06 334 TRP B C 1
ATOM 6098 O O . TRP B 1 334 ? 11.641 -27.266 -19.297 1 88.06 334 TRP B O 1
ATOM 6108 N N . ILE B 1 335 ? 13.688 -26.75 -18.703 1 93.06 335 ILE B N 1
ATOM 6109 C CA . ILE B 1 335 ? 14.219 -27.828 -19.531 1 93.06 335 ILE B CA 1
ATOM 6110 C C . ILE B 1 335 ? 13.797 -29.172 -18.938 1 93.06 335 ILE B C 1
ATOM 6112 O O . ILE B 1 335 ? 13.68 -30.172 -19.656 1 93.06 335 ILE B O 1
ATOM 6116 N N . ARG B 1 336 ? 13.555 -29.203 -17.672 1 93.88 336 ARG B N 1
ATOM 6117 C CA . ARG B 1 336 ? 13.18 -30.453 -17.016 1 93.88 336 ARG B CA 1
ATOM 6118 C C . ARG B 1 336 ? 11.75 -30.844 -17.359 1 93.88 336 ARG B C 1
ATOM 6120 O O . ARG B 1 336 ? 11.414 -32.031 -17.359 1 93.88 336 ARG B O 1
ATOM 6127 N N . TYR B 1 337 ? 10.977 -29.953 -17.719 1 92.38 337 TYR B N 1
ATOM 6128 C CA . TYR B 1 337 ? 9.609 -30.391 -17.953 1 92.38 337 TYR B CA 1
ATOM 6129 C C . TYR B 1 337 ? 9.305 -30.438 -19.453 1 92.38 337 TYR B C 1
ATOM 6131 O O . TYR B 1 337 ? 8.328 -31.047 -19.875 1 92.38 337 TYR B O 1
ATOM 6139 N N . LYS B 1 338 ? 10.156 -29.875 -20.297 1 92.31 338 LYS B N 1
ATOM 6140 C CA . LYS B 1 338 ? 9.891 -29.734 -21.719 1 92.31 338 LYS B CA 1
ATOM 6141 C C . LYS B 1 338 ? 9.727 -31.109 -22.375 1 92.31 338 LYS B C 1
ATOM 6143 O O . LYS B 1 338 ? 8.812 -31.312 -23.188 1 92.31 338 LYS B O 1
ATOM 6148 N N . PRO B 1 339 ? 10.547 -32.062 -22.078 1 95.19 339 PRO B N 1
ATOM 6149 C CA . PRO B 1 339 ? 10.398 -33.375 -22.734 1 95.19 339 PRO B CA 1
ATOM 6150 C C . PRO B 1 339 ? 9.031 -34 -22.5 1 95.19 339 PRO B C 1
ATOM 6152 O O . PRO B 1 339 ? 8.383 -34.469 -23.438 1 95.19 339 PRO B O 1
ATOM 6155 N N . LEU B 1 340 ? 8.594 -34 -21.281 1 95.94 340 LEU B N 1
ATOM 6156 C CA . LEU B 1 340 ? 7.285 -34.594 -21 1 95.94 340 LEU B CA 1
ATOM 6157 C C . LEU B 1 340 ? 6.184 -33.781 -21.688 1 95.94 340 LEU B C 1
ATOM 6159 O O . LEU B 1 340 ? 5.219 -34.375 -22.203 1 95.94 340 LEU B O 1
ATOM 6163 N N . LEU B 1 341 ? 6.332 -32.5 -21.672 1 93.88 341 LEU B N 1
ATOM 6164 C CA . LEU B 1 341 ? 5.336 -31.656 -22.344 1 93.88 341 LEU B CA 1
ATOM 6165 C C . LEU B 1 341 ? 5.234 -32 -23.812 1 93.88 341 LEU B C 1
ATOM 6167 O O . LEU B 1 341 ? 4.133 -32.156 -24.344 1 93.88 341 LEU B O 1
ATOM 6171 N N . LEU B 1 342 ? 6.359 -32.094 -24.453 1 93 342 LEU B N 1
ATOM 6172 C CA . LEU B 1 342 ? 6.395 -32.469 -25.859 1 93 342 LEU B CA 1
ATOM 6173 C C . LEU B 1 342 ? 5.812 -33.844 -26.078 1 93 342 LEU B C 1
ATOM 6175 O O . LEU B 1 342 ? 5.098 -34.094 -27.062 1 93 342 LEU B O 1
ATOM 6179 N N . TYR B 1 343 ? 6.148 -34.719 -25.125 1 95.94 343 TYR B N 1
ATOM 6180 C CA . TYR B 1 343 ? 5.676 -36.094 -25.25 1 95.94 343 TYR B CA 1
ATOM 6181 C C . TYR B 1 343 ? 4.156 -36.156 -25.156 1 95.94 343 TYR B C 1
ATOM 6183 O O . TYR B 1 343 ? 3.521 -36.969 -25.828 1 95.94 343 TYR B O 1
ATOM 6191 N N . ILE B 1 344 ? 3.602 -35.344 -24.375 1 95.19 344 ILE B N 1
ATOM 6192 C CA . ILE B 1 344 ? 2.156 -35.312 -24.188 1 95.19 344 ILE B CA 1
ATOM 6193 C C . ILE B 1 344 ? 1.486 -34.625 -25.375 1 95.19 344 ILE B C 1
ATOM 6195 O O . ILE B 1 344 ? 0.469 -35.094 -25.875 1 95.19 344 ILE B O 1
ATOM 6199 N N . THR B 1 345 ? 2.043 -33.562 -25.906 1 92.19 345 THR B N 1
ATOM 6200 C CA . THR B 1 345 ? 1.336 -32.688 -26.844 1 92.19 345 THR B CA 1
ATOM 6201 C C . THR B 1 345 ? 1.727 -33 -28.281 1 92.19 345 THR B C 1
ATOM 6203 O O . THR B 1 345 ? 0.958 -32.75 -29.203 1 92.19 345 THR B O 1
ATOM 6206 N N . GLN B 1 346 ? 2.924 -33.5 -28.453 1 92.06 346 GLN B N 1
ATOM 6207 C CA . GLN B 1 346 ? 3.451 -33.781 -29.797 1 92.06 346 GLN B CA 1
ATOM 6208 C C . GLN B 1 346 ? 4.109 -35.156 -29.859 1 92.06 346 GLN B C 1
ATOM 6210 O O . GLN B 1 346 ? 5.254 -35.281 -30.297 1 92.06 346 GLN B O 1
ATOM 6215 N N . ARG B 1 347 ? 3.4 -36.094 -29.562 1 94.19 347 ARG B N 1
ATOM 6216 C CA . ARG B 1 347 ? 3.91 -37.469 -29.438 1 94.19 347 ARG B CA 1
ATOM 6217 C C . ARG B 1 347 ? 4.523 -37.938 -30.75 1 94.19 347 ARG B C 1
ATOM 6219 O O . ARG B 1 347 ? 5.621 -38.5 -30.75 1 94.19 347 ARG B O 1
ATOM 6226 N N . ASP B 1 348 ? 3.902 -37.656 -31.859 1 94.94 348 ASP B N 1
ATOM 6227 C CA . ASP B 1 348 ? 4.332 -38.156 -33.156 1 94.94 348 ASP B CA 1
ATOM 6228 C C . ASP B 1 348 ? 5.637 -37.5 -33.594 1 94.94 348 ASP B C 1
ATOM 6230 O O . ASP B 1 348 ? 6.438 -38.094 -34.312 1 94.94 348 ASP B O 1
ATOM 6234 N N . ASP B 1 349 ? 5.84 -36.312 -33.188 1 94.38 349 ASP B N 1
ATOM 6235 C CA . ASP B 1 349 ? 7.016 -35.562 -33.625 1 94.38 349 ASP B CA 1
ATOM 6236 C C . ASP B 1 349 ? 8.039 -35.438 -32.5 1 94.38 349 ASP B C 1
ATOM 6238 O O . ASP B 1 349 ? 8.961 -34.625 -32.562 1 94.38 349 ASP B O 1
ATOM 6242 N N . TYR B 1 350 ? 7.852 -36.219 -31.438 1 96.25 350 TYR B N 1
ATOM 6243 C CA . TYR B 1 350 ? 8.656 -36.062 -30.219 1 96.25 350 TYR B CA 1
ATOM 6244 C C . TYR B 1 350 ? 10.141 -36.156 -30.547 1 96.25 350 TYR B C 1
ATOM 6246 O O . TYR B 1 350 ? 10.93 -35.281 -30.188 1 96.25 350 TYR B O 1
ATOM 6254 N N . GLU B 1 351 ? 10.57 -37.188 -31.266 1 97 351 GLU B N 1
ATOM 6255 C CA . GLU B 1 351 ? 11.977 -37.469 -31.531 1 97 351 GLU B CA 1
ATOM 6256 C C . GLU B 1 351 ? 12.609 -36.344 -32.344 1 97 351 GLU B C 1
ATOM 6258 O O . GLU B 1 351 ? 13.727 -35.906 -32.062 1 97 351 GLU B O 1
ATOM 6263 N N . ALA B 1 352 ? 11.891 -35.938 -33.312 1 96.31 352 ALA B N 1
ATOM 6264 C CA . ALA B 1 352 ? 12.398 -34.844 -34.156 1 96.31 352 ALA B CA 1
ATOM 6265 C C . ALA B 1 352 ? 12.57 -33.562 -33.375 1 96.31 352 ALA B C 1
ATOM 6267 O O . ALA B 1 352 ? 13.57 -32.844 -33.531 1 96.31 352 ALA B O 1
ATOM 6268 N N . GLU B 1 353 ? 11.57 -33.281 -32.594 1 93.94 353 GLU B N 1
ATOM 6269 C CA . GLU B 1 353 ? 11.594 -32.031 -31.828 1 93.94 353 GLU B CA 1
ATOM 6270 C C . GLU B 1 353 ? 12.719 -32.062 -30.781 1 93.94 353 GLU B C 1
ATOM 6272 O O . GLU B 1 353 ? 13.406 -31.062 -30.594 1 93.94 353 GLU B O 1
ATOM 6277 N N . ILE B 1 354 ? 12.836 -33.188 -30.078 1 96.06 354 ILE B N 1
ATOM 6278 C CA . ILE B 1 354 ? 13.859 -33.281 -29.031 1 96.06 354 ILE B CA 1
ATOM 6279 C C . ILE B 1 354 ? 15.242 -33.188 -29.672 1 96.06 354 ILE B C 1
ATOM 6281 O O . ILE B 1 354 ? 16.141 -32.562 -29.094 1 96.06 354 ILE B O 1
ATOM 6285 N N . MET B 1 355 ? 15.422 -33.781 -30.812 1 96.75 355 MET B N 1
ATOM 6286 C CA . MET B 1 355 ? 16.703 -33.719 -31.516 1 96.75 355 MET B CA 1
ATOM 6287 C C . MET B 1 355 ? 17.016 -32.281 -31.938 1 96.75 355 MET B C 1
ATOM 6289 O O . MET B 1 355 ? 18.156 -31.828 -31.797 1 96.75 355 MET B O 1
ATOM 6293 N N . LYS B 1 356 ? 16.031 -31.688 -32.438 1 95.31 356 LYS B N 1
ATOM 6294 C CA . LYS B 1 356 ? 16.203 -30.281 -32.844 1 95.31 356 LYS B CA 1
ATOM 6295 C C . LYS B 1 356 ? 16.609 -29.422 -31.641 1 95.31 356 LYS B C 1
ATOM 6297 O O . LYS B 1 356 ? 17.469 -28.547 -31.75 1 95.31 356 LYS B O 1
ATOM 6302 N N . MET B 1 357 ? 16 -29.641 -30.516 1 95.12 357 MET B N 1
ATOM 6303 C CA . MET B 1 357 ? 16.312 -28.922 -29.281 1 95.12 357 MET B CA 1
ATOM 6304 C C . MET B 1 357 ? 17.766 -29.156 -28.875 1 95.12 357 MET B C 1
ATOM 6306 O O . MET B 1 357 ? 18.484 -28.219 -28.547 1 95.12 357 MET B O 1
ATOM 6310 N N . LYS B 1 358 ? 18.156 -30.391 -28.906 1 96.88 358 LYS B N 1
ATOM 6311 C CA . LYS B 1 358 ? 19.516 -30.75 -28.547 1 96.88 358 LYS B CA 1
ATOM 6312 C C . LYS B 1 358 ? 20.531 -30.062 -29.453 1 96.88 358 LYS B C 1
ATOM 6314 O O . LYS B 1 358 ? 21.547 -29.547 -28.969 1 96.88 358 LYS B O 1
ATOM 6319 N N . GLU B 1 359 ? 20.234 -30.031 -30.672 1 97.06 359 GLU B N 1
ATOM 6320 C CA . GLU B 1 359 ? 21.141 -29.406 -31.625 1 97.06 359 GLU B CA 1
ATOM 6321 C C . GLU B 1 359 ? 21.234 -27.891 -31.391 1 97.06 359 GLU B C 1
ATOM 6323 O O . GLU B 1 359 ? 22.328 -27.344 -31.328 1 97.06 359 GLU B O 1
ATOM 6328 N N . ASN B 1 360 ? 20.109 -27.312 -31.312 1 96.31 360 ASN B N 1
ATOM 6329 C CA . ASN B 1 360 ? 20.062 -25.875 -31.094 1 96.31 360 ASN B CA 1
ATOM 6330 C C . ASN B 1 360 ? 20.797 -25.484 -29.812 1 96.31 360 ASN B C 1
ATOM 6332 O O . ASN B 1 360 ? 21.609 -24.562 -29.812 1 96.31 360 ASN B O 1
ATOM 6336 N N . LEU B 1 361 ? 20.516 -26.203 -28.75 1 97.56 361 LEU B N 1
ATOM 6337 C CA . LEU B 1 361 ? 21.094 -25.891 -27.453 1 97.56 361 LEU B CA 1
ATOM 6338 C C . LEU B 1 361 ? 22.609 -26.125 -27.469 1 97.56 361 LEU B C 1
ATOM 6340 O O . LEU B 1 361 ? 23.359 -25.344 -26.875 1 97.56 361 LEU B O 1
ATOM 6344 N N . SER B 1 362 ? 22.984 -27.188 -28.109 1 97.44 362 SER B N 1
ATOM 6345 C CA . SER B 1 362 ? 24.406 -27.469 -28.203 1 97.44 362 SER B CA 1
ATOM 6346 C C . SER B 1 362 ? 25.141 -26.344 -28.922 1 97.44 362 SER B C 1
ATOM 6348 O O . SER B 1 362 ? 26.297 -26.031 -28.594 1 97.44 362 SER B O 1
ATOM 6350 N N . ASN B 1 363 ? 24.5 -25.734 -29.781 1 97.31 363 ASN B N 1
ATOM 6351 C CA . ASN B 1 363 ? 25.109 -24.656 -30.562 1 97.31 363 ASN B CA 1
ATOM 6352 C C . ASN B 1 363 ? 25.172 -23.359 -29.781 1 97.31 363 ASN B C 1
ATOM 6354 O O . ASN B 1 363 ? 26.125 -22.578 -29.922 1 97.31 363 ASN B O 1
ATOM 6358 N N . VAL B 1 364 ? 24.188 -23.109 -28.953 1 97.19 364 VAL B N 1
ATOM 6359 C CA . VAL B 1 364 ? 24.062 -21.766 -28.406 1 97.19 364 VAL B CA 1
ATOM 6360 C C . VAL B 1 364 ? 24.578 -21.734 -26.969 1 97.19 364 VAL B C 1
ATOM 6362 O O . VAL B 1 364 ? 24.984 -20.688 -26.469 1 97.19 364 VAL B O 1
ATOM 6365 N N . ILE B 1 365 ? 24.625 -22.812 -26.203 1 97.69 365 ILE B N 1
ATOM 6366 C CA . ILE B 1 365 ? 24.922 -22.859 -24.781 1 97.69 365 ILE B CA 1
ATOM 6367 C C . ILE B 1 365 ? 26.328 -22.328 -24.531 1 97.69 365 ILE B C 1
ATOM 6369 O O . ILE B 1 365 ? 26.547 -21.578 -23.562 1 97.69 365 ILE B O 1
ATOM 6373 N N . PRO B 1 366 ? 27.328 -22.625 -25.375 1 97.12 366 PRO B N 1
ATOM 6374 C CA . PRO B 1 366 ? 28.656 -22.047 -25.141 1 97.12 366 PRO B CA 1
ATOM 6375 C C . PRO B 1 366 ? 28.641 -20.516 -25.125 1 97.12 366 PRO B C 1
ATOM 6377 O O . PRO B 1 366 ? 29.297 -19.906 -24.281 1 97.12 366 PRO B O 1
ATOM 6380 N N . ASN B 1 367 ? 27.875 -19.938 -25.984 1 96.81 367 ASN B N 1
ATOM 6381 C CA . ASN B 1 367 ? 27.766 -18.484 -26.016 1 96.81 367 ASN B CA 1
ATOM 6382 C C . ASN B 1 367 ? 27.016 -17.953 -24.797 1 96.81 367 ASN B C 1
ATOM 6384 O O . ASN B 1 367 ? 27.328 -16.875 -24.297 1 96.81 367 ASN B O 1
ATOM 6388 N N . ILE B 1 368 ? 25.984 -18.703 -24.406 1 96.25 368 ILE B N 1
ATOM 6389 C CA . ILE B 1 368 ? 25.25 -18.359 -23.188 1 96.25 368 ILE B CA 1
ATOM 6390 C C . ILE B 1 368 ? 26.188 -18.375 -22 1 96.25 368 ILE B C 1
ATOM 6392 O O . ILE B 1 368 ? 26.203 -17.438 -21.188 1 96.25 368 ILE B O 1
ATOM 6396 N N . CYS B 1 369 ? 27 -19.391 -21.891 1 96.19 369 CYS B N 1
ATOM 6397 C CA . CYS B 1 369 ? 27.969 -19.516 -20.812 1 96.19 369 CYS B CA 1
ATOM 6398 C C . CYS B 1 369 ? 28.953 -18.359 -20.812 1 96.19 369 CYS B C 1
ATOM 6400 O O . CYS B 1 369 ? 29.234 -17.766 -19.781 1 96.19 369 CYS B O 1
ATOM 6402 N N . ASN B 1 370 ? 29.406 -18.078 -21.938 1 95.38 370 ASN B N 1
ATOM 6403 C CA . ASN B 1 370 ? 30.391 -17.016 -22.094 1 95.38 370 ASN B CA 1
ATOM 6404 C C . ASN B 1 370 ? 29.797 -15.656 -21.703 1 95.38 370 ASN B C 1
ATOM 6406 O O . ASN B 1 370 ? 30.422 -14.891 -20.969 1 95.38 370 ASN B O 1
ATOM 6410 N N . TYR B 1 371 ? 28.703 -15.367 -22.203 1 94.62 371 TYR B N 1
ATOM 6411 C CA . TYR B 1 371 ? 28.062 -14.078 -21.953 1 94.62 371 TYR B CA 1
ATOM 6412 C C . TYR B 1 371 ? 27.781 -13.875 -20.484 1 94.62 371 TYR B C 1
ATOM 6414 O O . TYR B 1 371 ? 28.078 -12.82 -19.922 1 94.62 371 TYR B O 1
ATOM 6422 N N . PHE B 1 372 ? 27.156 -14.867 -19.859 1 94.12 372 PHE B N 1
ATOM 6423 C CA . PHE B 1 372 ? 26.719 -14.742 -18.469 1 94.12 372 PHE B CA 1
ATOM 6424 C C . PHE B 1 372 ? 27.844 -15.117 -17.516 1 94.12 372 PHE B C 1
ATOM 6426 O O . PHE B 1 372 ? 27.719 -14.953 -16.297 1 94.12 372 PHE B O 1
ATOM 6433 N N . GLY B 1 373 ? 28.922 -15.578 -18.047 1 91.56 373 GLY B N 1
ATOM 6434 C CA . GLY B 1 373 ? 30.062 -15.945 -17.234 1 91.56 373 GLY B CA 1
ATOM 6435 C C . GLY B 1 373 ? 29.797 -17.078 -16.266 1 91.56 373 GLY B C 1
ATOM 6436 O O . GLY B 1 373 ? 30.219 -17.047 -15.117 1 91.56 373 GLY B O 1
ATOM 6437 N N . ASN B 1 374 ? 29 -18.016 -16.625 1 94.44 374 ASN B N 1
ATOM 6438 C CA . ASN B 1 374 ? 28.578 -19.125 -15.781 1 94.44 374 ASN B CA 1
ATOM 6439 C C . ASN B 1 374 ? 28.531 -20.438 -16.562 1 94.44 374 ASN B C 1
ATOM 6441 O O . ASN B 1 374 ? 27.578 -20.688 -17.297 1 94.44 374 ASN B O 1
ATOM 6445 N N . GLU B 1 375 ? 29.391 -21.328 -16.328 1 95.38 375 GLU B N 1
ATOM 6446 C CA . GLU B 1 375 ? 29.531 -22.578 -17.062 1 95.38 375 GLU B CA 1
ATOM 6447 C C . GLU B 1 375 ? 28.422 -23.562 -16.688 1 95.38 375 GLU B C 1
ATOM 6449 O O . GLU B 1 375 ? 28.203 -24.547 -17.391 1 95.38 375 GLU B O 1
ATOM 6454 N N . GLU B 1 376 ? 27.703 -23.234 -15.648 1 96.12 376 GLU B N 1
ATOM 6455 C CA . GLU B 1 376 ? 26.656 -24.141 -15.18 1 96.12 376 GLU B CA 1
ATOM 6456 C C . GLU B 1 376 ? 25.5 -24.203 -16.172 1 96.12 376 GLU B C 1
ATOM 6458 O O . GLU B 1 376 ? 24.672 -25.109 -16.109 1 96.12 376 GLU B O 1
ATOM 6463 N N . PHE B 1 377 ? 25.469 -23.328 -17.109 1 96.75 377 PHE B N 1
ATOM 6464 C CA . PHE B 1 377 ? 24.453 -23.391 -18.141 1 96.75 377 PHE B CA 1
ATOM 6465 C C . PHE B 1 377 ? 24.609 -24.656 -18.984 1 96.75 377 PHE B C 1
ATOM 6467 O O . PHE B 1 377 ? 23.656 -25.125 -19.609 1 96.75 377 PHE B O 1
ATOM 6474 N N . LYS B 1 378 ? 25.766 -25.219 -19 1 97.12 378 LYS B N 1
ATOM 6475 C CA . LYS B 1 378 ? 26 -26.453 -19.734 1 97.12 378 LYS B CA 1
ATOM 6476 C C . LYS B 1 378 ? 25.156 -27.594 -19.172 1 97.12 378 LYS B C 1
ATOM 6478 O O . LYS B 1 378 ? 24.844 -28.547 -19.875 1 97.12 378 LYS B O 1
ATOM 6483 N N . ASN B 1 379 ? 24.797 -27.453 -17.938 1 96.69 379 ASN B N 1
ATOM 6484 C CA . ASN B 1 379 ? 24 -28.484 -17.281 1 96.69 379 ASN B CA 1
ATOM 6485 C C . ASN B 1 379 ? 22.625 -28.625 -17.922 1 96.69 379 ASN B C 1
ATOM 6487 O O . ASN B 1 379 ? 21.953 -29.641 -17.75 1 96.69 379 ASN B O 1
ATOM 6491 N N . ILE B 1 380 ? 22.25 -27.641 -18.641 1 96.75 380 ILE B N 1
ATOM 6492 C CA . ILE B 1 380 ? 20.969 -27.688 -19.344 1 96.75 380 ILE B CA 1
ATOM 6493 C C . ILE B 1 380 ? 20.938 -28.875 -20.297 1 96.75 380 ILE B C 1
ATOM 6495 O O . ILE B 1 380 ? 19.922 -29.578 -20.375 1 96.75 380 ILE B O 1
ATOM 6499 N N . LEU B 1 381 ? 22.047 -29.125 -20.922 1 97.12 381 LEU B N 1
ATOM 6500 C CA . LEU B 1 381 ? 22.125 -30.25 -21.859 1 97.12 381 LEU B CA 1
ATOM 6501 C C . LEU B 1 381 ? 22.047 -31.578 -21.125 1 97.12 381 LEU B C 1
ATOM 6503 O O . LEU B 1 381 ? 21.391 -32.5 -21.594 1 97.12 381 LEU B O 1
ATOM 6507 N N . ASN B 1 382 ? 22.672 -31.609 -19.984 1 97.31 382 ASN B N 1
ATOM 6508 C CA . ASN B 1 382 ? 22.625 -32.812 -19.172 1 97.31 382 ASN B CA 1
ATOM 6509 C C . ASN B 1 382 ? 21.203 -33.094 -18.672 1 97.31 382 ASN B C 1
ATOM 6511 O O . ASN B 1 382 ? 20.75 -34.25 -18.703 1 97.31 382 ASN B O 1
ATOM 6515 N N . GLU B 1 383 ? 20.594 -32.094 -18.266 1 97.12 383 GLU B N 1
ATOM 6516 C CA . GLU B 1 383 ? 19.219 -32.219 -17.797 1 97.12 383 GLU B CA 1
ATOM 6517 C C . GLU B 1 383 ? 18.297 -32.656 -18.922 1 97.12 383 GLU B C 1
ATOM 6519 O O . GLU B 1 383 ? 17.438 -33.531 -18.734 1 97.12 383 GLU B O 1
ATOM 6524 N N . LEU B 1 384 ? 18.484 -32.031 -20.078 1 97.19 384 LEU B N 1
ATOM 6525 C CA . LEU B 1 384 ? 17.672 -32.406 -21.234 1 97.19 384 LEU B CA 1
ATOM 6526 C C . LEU B 1 384 ? 17.828 -33.875 -21.547 1 97.19 384 LEU B C 1
ATOM 6528 O O . LEU B 1 384 ? 16.844 -34.594 -21.781 1 97.19 384 LEU B O 1
ATOM 6532 N N . GLU B 1 385 ? 19.031 -34.344 -21.531 1 97.5 385 GLU B N 1
ATOM 6533 C CA . GLU B 1 385 ? 19.312 -35.75 -21.828 1 97.5 385 GLU B CA 1
ATOM 6534 C C . GLU B 1 385 ? 18.656 -36.656 -20.797 1 97.5 385 GLU B C 1
ATOM 6536 O O . GLU B 1 385 ? 18.047 -37.688 -21.156 1 97.5 385 GLU B O 1
ATOM 6541 N N . PHE B 1 386 ? 18.797 -36.312 -19.609 1 97.75 386 PHE B N 1
ATOM 6542 C CA . PHE B 1 386 ? 18.25 -37.125 -18.531 1 97.75 386 PHE B CA 1
ATOM 6543 C C . PHE B 1 386 ? 16.734 -37.219 -18.656 1 97.75 386 PHE B C 1
ATOM 6545 O O . PHE B 1 386 ? 16.172 -38.312 -18.609 1 97.75 386 PHE B O 1
ATOM 6552 N N . TYR B 1 387 ? 16.062 -36.156 -18.844 1 97.44 387 TYR B N 1
ATOM 6553 C CA . TYR B 1 387 ? 14.609 -36.156 -18.859 1 97.44 387 TYR B CA 1
ATOM 6554 C C . TYR B 1 387 ? 14.07 -36.719 -20.172 1 97.44 387 TYR B C 1
ATOM 6556 O O . TYR B 1 387 ? 12.992 -37.312 -20.203 1 97.44 387 TYR B O 1
ATOM 6564 N N . ASP B 1 388 ? 14.828 -36.562 -21.234 1 97.5 388 ASP B N 1
ATOM 6565 C CA . ASP B 1 388 ? 14.484 -37.219 -22.484 1 97.5 388 ASP B CA 1
ATOM 6566 C C . ASP B 1 388 ? 14.539 -38.75 -22.344 1 97.5 388 ASP B C 1
ATOM 6568 O O . ASP B 1 388 ? 13.609 -39.438 -22.75 1 97.5 388 ASP B O 1
ATOM 6572 N N . THR B 1 389 ? 15.555 -39.219 -21.688 1 97.94 389 THR B N 1
ATOM 6573 C CA . THR B 1 389 ? 15.75 -40.656 -21.5 1 97.94 389 THR B CA 1
ATOM 6574 C C . THR B 1 389 ? 14.648 -41.25 -20.609 1 97.94 389 THR B C 1
ATOM 6576 O O . THR B 1 389 ? 14.281 -42.406 -20.766 1 97.94 389 THR B O 1
ATOM 6579 N N . HIS B 1 390 ? 14.078 -40.406 -19.734 1 97.88 390 HIS B N 1
ATOM 6580 C CA . HIS B 1 390 ? 13.102 -40.906 -18.766 1 97.88 390 HIS B CA 1
ATOM 6581 C C . HIS B 1 390 ? 11.695 -40.469 -19.125 1 97.88 390 HIS B C 1
ATOM 6583 O O . HIS B 1 390 ? 10.789 -40.531 -18.281 1 97.88 390 HIS B O 1
ATOM 6589 N N . VAL B 1 391 ? 11.477 -40.031 -20.328 1 97.94 391 VAL B N 1
ATOM 6590 C CA . VAL B 1 391 ? 10.227 -39.375 -20.672 1 97.94 391 VAL B CA 1
ATOM 6591 C C . VAL B 1 391 ? 9.078 -40.375 -20.594 1 97.94 391 VAL B C 1
ATOM 6593 O O . VAL B 1 391 ? 7.973 -40.031 -20.172 1 97.94 391 VAL B O 1
ATOM 6596 N N . GLU B 1 392 ? 9.297 -41.594 -20.953 1 97.94 392 GLU B N 1
ATOM 6597 C CA . GLU B 1 392 ? 8.242 -42.594 -20.922 1 97.94 392 GLU B CA 1
ATOM 6598 C C . GLU B 1 392 ? 7.852 -42.938 -19.484 1 97.94 392 GLU B C 1
ATOM 6600 O O . GLU B 1 392 ? 6.672 -43.156 -19.188 1 97.94 392 GLU B O 1
ATOM 6605 N N .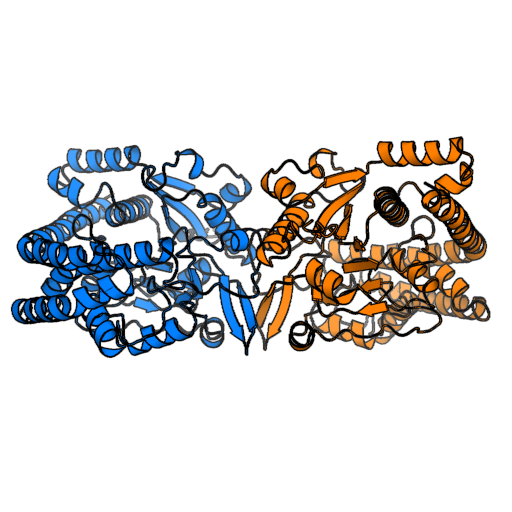 GLU B 1 393 ? 8.852 -42.969 -18.688 1 97.81 393 GLU B N 1
ATOM 6606 C CA . GLU B 1 393 ? 8.586 -43.219 -17.266 1 97.81 393 GLU B CA 1
ATOM 6607 C C . GLU B 1 393 ? 7.785 -42.062 -16.672 1 97.81 393 GLU B C 1
ATOM 6609 O O . GLU B 1 393 ? 6.832 -42.281 -15.914 1 97.81 393 GLU B O 1
ATOM 6614 N N . HIS B 1 394 ? 8.219 -40.875 -16.969 1 97.69 394 HIS B N 1
ATOM 6615 C CA . HIS B 1 394 ? 7.508 -39.688 -16.484 1 97.69 394 HIS B CA 1
ATOM 6616 C C . HIS B 1 394 ? 6.07 -39.656 -17 1 97.69 394 HIS B C 1
ATOM 6618 O O . HIS B 1 394 ? 5.16 -39.25 -16.266 1 97.69 394 HIS B O 1
ATOM 6624 N N . TYR B 1 395 ? 5.914 -40.062 -18.203 1 98 395 TYR B N 1
ATOM 6625 C CA . TYR B 1 395 ? 4.57 -40.125 -18.781 1 98 395 TYR B CA 1
ATOM 6626 C C . TYR B 1 395 ? 3.713 -41.156 -18.062 1 98 395 TYR B C 1
ATOM 6628 O O . TYR B 1 395 ? 2.533 -40.906 -17.781 1 98 395 TYR B O 1
ATOM 6636 N N . LYS B 1 396 ? 4.262 -42.25 -17.797 1 98.06 396 LYS B N 1
ATOM 6637 C CA . LYS B 1 396 ? 3.547 -43.281 -17.047 1 98.06 396 LYS B CA 1
ATOM 6638 C C . LYS B 1 396 ? 3.148 -42.781 -15.664 1 98.06 396 LYS B C 1
ATOM 6640 O O . LYS B 1 396 ? 2.016 -42.969 -15.227 1 98.06 396 LYS B O 1
ATOM 6645 N N . ASP B 1 397 ? 4.055 -42.125 -15.023 1 97.25 397 ASP B N 1
ATOM 6646 C CA . ASP B 1 397 ? 3.756 -41.531 -13.719 1 97.25 397 ASP B CA 1
ATOM 6647 C C . ASP B 1 397 ? 2.627 -40.531 -13.828 1 97.25 397 ASP B C 1
ATOM 6649 O O . ASP B 1 397 ? 1.777 -40.438 -12.938 1 97.25 397 ASP B O 1
ATOM 6653 N N . PHE B 1 398 ? 2.699 -39.75 -14.859 1 97.81 398 PHE B N 1
ATOM 6654 C CA . PHE B 1 398 ? 1.672 -38.75 -15.125 1 97.81 398 PHE B CA 1
ATOM 6655 C C . PHE B 1 398 ? 0.301 -39.406 -15.25 1 97.81 398 PHE B C 1
ATOM 6657 O O . PHE B 1 398 ? -0.659 -38.969 -14.609 1 97.81 398 PHE B O 1
ATOM 6664 N N . GLU B 1 399 ? 0.221 -40.469 -15.953 1 98.25 399 GLU B N 1
ATOM 6665 C CA . GLU B 1 399 ? -1.033 -41.188 -16.141 1 98.25 399 GLU B CA 1
ATOM 6666 C C . GLU B 1 399 ? -1.465 -41.906 -14.859 1 98.25 399 GLU B C 1
ATOM 6668 O O . GLU B 1 399 ? -2.65 -41.906 -14.523 1 98.25 399 GLU B O 1
ATOM 6673 N N . ASP B 1 400 ? -0.501 -42.438 -14.203 1 98.19 400 ASP B N 1
ATOM 6674 C CA . ASP B 1 400 ? -0.801 -43.125 -12.938 1 98.19 400 ASP B CA 1
ATOM 6675 C C . ASP B 1 400 ? -1.32 -42.125 -11.898 1 98.19 400 ASP B C 1
ATOM 6677 O O . ASP B 1 400 ? -2.18 -42.469 -11.086 1 98.19 400 ASP B O 1
ATOM 6681 N N . THR B 1 401 ? -0.726 -40.969 -11.898 1 98.12 401 THR B N 1
ATOM 6682 C CA . THR B 1 401 ? -1.182 -39.938 -10.984 1 98.12 401 THR B CA 1
ATOM 6683 C C . THR B 1 401 ? -2.641 -39.562 -11.25 1 98.12 401 THR B C 1
ATOM 6685 O O . THR B 1 401 ? -3.438 -39.438 -10.32 1 98.12 401 THR B O 1
ATOM 6688 N N . LYS B 1 402 ? -2.994 -39.438 -12.484 1 98.12 402 LYS B N 1
ATOM 6689 C CA . LYS B 1 402 ? -4.371 -39.125 -12.867 1 98.12 402 LYS B CA 1
ATOM 6690 C C . LYS B 1 402 ? -5.32 -40.25 -12.398 1 98.12 402 LYS B C 1
ATOM 6692 O O . LYS B 1 402 ? -6.406 -39.969 -11.891 1 98.12 402 LYS B O 1
ATOM 6697 N N . LEU B 1 403 ? -4.863 -41.406 -12.578 1 97.88 403 LEU B N 1
ATOM 6698 C CA . LEU B 1 403 ? -5.684 -42.562 -12.195 1 97.88 403 LEU B CA 1
ATOM 6699 C C . LEU B 1 403 ? -5.875 -42.594 -10.68 1 97.88 403 LEU B C 1
ATOM 6701 O O . LEU B 1 403 ? -6.988 -42.812 -10.203 1 97.88 403 LEU B O 1
ATOM 6705 N N . ALA B 1 404 ? -4.777 -42.469 -10.023 1 98.06 404 ALA B N 1
ATOM 6706 C CA . ALA B 1 404 ? -4.852 -42.469 -8.562 1 98.06 404 ALA B CA 1
ATOM 6707 C C . ALA B 1 404 ? -5.773 -41.344 -8.07 1 98.06 404 ALA B C 1
ATOM 6709 O O . ALA B 1 404 ? -6.566 -41.562 -7.148 1 98.06 404 ALA B O 1
ATOM 6710 N N . TRP B 1 405 ? -5.633 -40.219 -8.641 1 98.12 405 TRP B N 1
ATOM 6711 C CA . TRP B 1 405 ? -6.453 -39.062 -8.273 1 98.12 405 TRP B CA 1
ATOM 6712 C C . TRP B 1 405 ? -7.93 -39.344 -8.531 1 98.12 405 TRP B C 1
ATOM 6714 O O . TRP B 1 405 ? -8.789 -38.969 -7.73 1 98.12 405 TRP B O 1
ATOM 6724 N N . SER B 1 406 ? -8.227 -39.969 -9.617 1 97.25 406 SER B N 1
ATOM 6725 C CA . SER B 1 406 ? -9.602 -40.344 -9.938 1 97.25 406 SER B CA 1
ATOM 6726 C C . SER B 1 406 ? -10.203 -41.219 -8.859 1 97.25 406 SER B C 1
ATOM 6728 O O . SER B 1 406 ? -11.383 -41.094 -8.523 1 97.25 406 SER B O 1
ATOM 6730 N N . LYS B 1 407 ? -9.453 -42.125 -8.336 1 97.31 407 LYS B N 1
ATOM 6731 C CA . LYS B 1 407 ? -9.914 -42.969 -7.238 1 97.31 407 LYS B CA 1
ATOM 6732 C C . LYS B 1 407 ? -10.273 -42.156 -6.012 1 97.31 407 LYS B C 1
ATOM 6734 O O . LYS B 1 407 ? -11.297 -42.406 -5.367 1 97.31 407 LYS B O 1
ATOM 6739 N N . ILE B 1 408 ? -9.398 -41.219 -5.75 1 97.06 408 ILE B N 1
ATOM 6740 C CA . ILE B 1 408 ? -9.617 -40.344 -4.598 1 97.06 408 ILE B CA 1
ATOM 6741 C C . ILE B 1 408 ? -10.891 -39.531 -4.809 1 97.06 408 ILE B C 1
ATOM 6743 O O . ILE B 1 408 ? -11.703 -39.406 -3.895 1 97.06 408 ILE B O 1
ATOM 6747 N N . MET B 1 409 ? -11.055 -38.969 -6.008 1 95.5 409 MET B N 1
ATOM 6748 C CA . MET B 1 409 ? -12.234 -38.156 -6.316 1 95.5 409 MET B CA 1
ATOM 6749 C C . MET B 1 409 ? -13.516 -38.969 -6.152 1 95.5 409 MET B C 1
ATOM 6751 O O . MET B 1 409 ? -14.516 -38.469 -5.637 1 95.5 409 MET B O 1
ATOM 6755 N N . ASN B 1 410 ? -13.492 -40.156 -6.578 1 94.75 410 ASN B N 1
ATOM 6756 C CA . ASN B 1 410 ? -14.648 -41.031 -6.426 1 94.75 410 ASN B CA 1
ATOM 6757 C C . ASN B 1 410 ? -14.945 -41.312 -4.957 1 94.75 410 ASN B C 1
ATOM 6759 O O . ASN B 1 410 ? -16.109 -41.406 -4.559 1 94.75 410 ASN B O 1
ATOM 6763 N N . PHE B 1 411 ? -13.922 -41.5 -4.273 1 95.56 411 PHE B N 1
ATOM 6764 C CA . PHE B 1 411 ? -14.062 -41.75 -2.842 1 95.56 411 PHE B CA 1
ATOM 6765 C C . PHE B 1 411 ? -14.703 -40.531 -2.152 1 95.56 411 PHE B C 1
ATOM 6767 O O . PHE B 1 411 ? -15.57 -40.688 -1.294 1 95.56 411 PHE B O 1
ATOM 6774 N N . LEU B 1 412 ? -14.258 -39.281 -2.504 1 93.44 412 LEU B N 1
ATOM 6775 C CA . LEU B 1 412 ? -14.727 -38.062 -1.871 1 93.44 412 LEU B CA 1
ATOM 6776 C C . LEU B 1 412 ? -16.188 -37.781 -2.234 1 93.44 412 LEU B C 1
ATOM 6778 O O . LEU B 1 412 ? -16.891 -37.062 -1.507 1 93.44 412 LEU B O 1
ATOM 6782 N N . LYS B 1 413 ? -16.656 -38.281 -3.297 1 87.38 413 LYS B N 1
ATOM 6783 C CA . LYS B 1 413 ? -18.047 -38.125 -3.693 1 87.38 413 LYS B CA 1
ATOM 6784 C C . LYS B 1 413 ? -18.984 -38.938 -2.805 1 87.38 413 LYS B C 1
ATOM 6786 O O . LYS B 1 413 ? -20.172 -38.625 -2.686 1 87.38 413 LYS B O 1
ATOM 6791 N N . ILE B 1 414 ? -18.438 -39.938 -2.293 1 74.94 414 ILE B N 1
ATOM 6792 C CA . ILE B 1 414 ? -19.25 -40.875 -1.509 1 74.94 414 ILE B CA 1
ATOM 6793 C C . ILE B 1 414 ? -19.312 -40.406 -0.059 1 74.94 414 ILE B C 1
ATOM 6795 O O . ILE B 1 414 ? -20.281 -40.688 0.647 1 74.94 414 ILE B O 1
ATOM 6799 N N . ILE B 1 415 ? -18.438 -39.656 0.376 1 73.06 415 ILE B N 1
ATOM 6800 C CA . ILE B 1 415 ? -18.438 -39.219 1.764 1 73.06 415 ILE B CA 1
ATOM 6801 C C . ILE B 1 415 ? -19.016 -37.781 1.847 1 73.06 415 ILE B C 1
ATOM 6803 O O . ILE B 1 415 ? -18.844 -37 0.931 1 73.06 415 ILE B O 1
#

Secondary structure (DSSP, 8-state):
----PPPEEEEEEEEE--TTHHHHHHHHHHHHHHTTTT-TTTEEEEEEEEE-TTTTT--GGGTS---HHHHHHSSEEEEE-HHHHHHHHHHHHHTTSS-HHHHHHHSSSSHHHHHHHHHHHHHHTT-SEEEEEETTEESEEEEEETTEEEEEE--HHHHHHHHHTTSSEEEEEEEES---PPB----SSS-HHHHHHHHHHHS-TT--HHHHHHHHHTTT-B-B-HHHHHH---EEPPEETTEE---SSSEEEETTT-SS-------TT---HHHHHHTT-TTS-EEEEEEEEEE-TTS--GGGGGT---SSPPP-BTTSHHHHHHHHHHHHHHHHHHHHHHHHH-GGGHHHHHHHHHHHHHHHHHHHHHHHT-GGGGHHHHHHHHHHHTHHHHHHHHHHHHHHHHHHHHHHHH-/----PPPEEEEEEEEE--TTHHHHHHHHHHHHHHTTTT-TTTEEEEEEEEE-TTTTT--GGGTS---HHHHHH-SEEEEE-HHHHHHHHHHHHHTTSS-HHHHHHHSSSSHHHHHHHHHHHHHHTT-SEEEEEETTEESEEEEEETTEEEEEE--HHHHHHHHHTTSSEEEEEEEES---PPB----SSS-HHHHHHHHHHHS-TT--HHHHHHHHHTTT-B-B-HHHHHH---EEPPEETTEE---SSSEEEETTT-SS-------TT---HHHHHHTT-TTS-EEEEEEEEEE-TTS--GGGGGT---SSPPP-BTTSHHHHHHHHHHHHHHHHHHHHHHHHH-GGGHHHHHHHHHHHHHHHHHHHHHHHT-GGGGHHHHHHHHHHHTHHHHHHHHHHHHHHHHHHHHHHHH-

Foldseek 3Di:
DPPQDDAAEEEEEEEEADLLQQLQLVQLLVLCVVVVVLPVSHHAYEYEYEYDCPPVVHDPVSHDDDDVSSVVSHPYYHYDYPVNLVVVLVVCCVVVLFPPVLSPLQADDDDQNSVSSSVLVCLLVPHQKYAYAYSQWHQKFWADDPNWIDMDGWNLVVQCVVPPVPFFKEAEAEWFQPDLDAADDADPLHHPVLVQLLCVLLDDPVDDPVVVVVCNVVLRTGGADVCLLPVQDKAWFADDLQFGQHDPHSMMGRPVPDPADFGFDAPVPADCSRVLSRNVCNVTGYIYGSGYIYGPPPPPPSCVSVVDDDTDDDRGHLPDPVSVVSNLSVSLNRLLRVLLSCCSRPVPCSVVSLVSSLVSCVVSQVSVCVVSVHNCSVCSNVSNVVNNVCNVVSVVSSVSNRVSVRSSVVVSVVD/DPPQDDAAEEEEEEEEADLLQQLQLVQLLVLCVVVVVLPVSHHAYEYEYEYDCPPVVHDPVSHDDDDVSSVVSHPYYHYDYPVNLVVVLVVCCVVVLDPPVLSPLQADDDDQNSVSSSVLVCLLVPHQKYAYAYSQWHQKFWADDPPWIDMDGWNLVVQCVVPPVPFFKEAEAEWFQPDLDAADDADPLHHPVLVQLLCVLLDDPVDDPVVVVVCNVVLRTGGADVCLLPVQDKDWFADDLQFGDHDPHSMMGRPVPDPADFGFDAPVPADCSRVLSRNVQNVTGYIYGSGYIYGPPPPPPSCVSVVDDDTDDDRGHLPDPVSVVSNLSVSLNRLLRVLLSCCSRPVPCSVVSLVSSLVSCVVSQVSVCVVSVHNCSVCSNVSNVVNNVCNVVSNVSSVSNRVSVVSSVVVSVVD

Sequence (830 aa):
MKIERKKINVGVGFVTGRKNFKNVVKTYVDNWNESGFSDKKKYALHLFVAYDLKYKSTKVSDYKITDEEILDGVDSAYYLGDSSITTEAQYLVEKKVITLKEAKLIFGEGYAMKRNAVLYFALKNKMDYLIFLDDDEYPIATIKINDSIVWKGQEVLSTHIKNIKNVQMTHGHHCGYISPIPYFDFNDKLSEDEFRSFIESISNDIINWGSIKEKMNDGGVTYADLDIINSEITEVVKEINGMKFISGSNLGFNFKHIDKLFPFYNPPGARGEDTFLSTCISEYNIRKVPCYTFHDGFSNYEHLLLGVLPNKLKTMRADSSVITKRFLKACIGWIRYKPLLLYITQRDDYEAEIMKMKENLSNVIPNICNYFGNEEFKNILNELEFYDTHVEEHYKDFEDTKLAWSKIMNFLKIIMKIERKKINVGVGFVTGRKNFKNVVKTYVDNWNESGFSDKKKYALHLFVAYDLKYKSTKVSDYKITDEEILDGVDSAYYLGDSSITTEAQYLVEKKVITLKEAKLIFGEGYAMKRNAVLYFALKNKMDYLIFLDDDEYPIATIKINDSIVWKGQEVLSTHIKNIKNVQMTHGHHCGYISPIPYFDFNDKLSEDEFRSFIESISNDIINWGSIKEKMNDGGVTYADLDIINSEITEVVKEINGMKFISGSNLGFNFKHIDKLFPFYNPPGARGEDTFLSTCISEYNIRKVPCYTFHDGFSNYEHLLLGVLPNKLKTMRADSSVITKRFLKACIGWIRYKPLLLYITQRDDYEAEIMKMKENLSNVIPNICNYFGNEEFKNILNELEFYDTHVEEHYKDFEDTKLAWSKIMNFLKII

Organism: NCBI:txid704125

pLDDT: mean 91.99, std 8.55, range [28.61, 98.5]

Nearest PDB structures (foldseek):
  4i1i-assembly1_B  TM=4.397E-01  e=1.330E+00  Leishmania major strain Friedlin
  5fl7-assembly1_G  TM=3.103E-01  e=1.854E+00  Yarrowia lipolytica
  8wky-assembly1_A  TM=2.113E-01  e=2.072E+00  Homo sapiens
  4i1i-assembly1_B  TM=4.393E-01  e=1.363E+00  Leishmania major strain Friedlin
  5fl7-assembly1_G  TM=3.101E-01  e=2.238E+00  Yarrowia lipolytica

Radius of gyration: 31.86 Å; Cα contacts (8 Å, |Δi|>4): 1530; chains: 2; bounding box: 83×98×70 Å

Solvent-accessible surface area (backbone atoms only — not comparable to full-atom values): 43516 Å² total; per-residue (Å²): 128,85,75,77,70,78,55,48,31,35,30,38,32,34,62,42,38,56,76,60,35,52,54,46,52,45,26,50,47,50,41,37,53,73,69,54,62,60,40,71,69,55,40,37,40,31,41,32,38,26,52,42,48,74,73,61,69,50,59,74,74,47,68,59,84,77,55,59,72,53,54,72,66,34,75,46,75,46,76,40,40,69,66,56,51,48,53,52,47,47,50,38,33,75,70,63,58,42,50,71,70,46,36,61,60,44,42,62,82,56,70,30,19,34,50,33,48,41,52,49,52,40,53,74,68,61,36,42,32,38,35,33,42,46,63,50,46,40,59,30,30,44,31,69,56,89,95,38,46,36,33,31,40,31,64,50,68,60,51,47,60,73,64,26,80,88,27,29,30,31,24,43,47,71,15,32,36,75,54,67,58,54,16,76,82,70,46,96,59,38,43,65,67,48,50,48,52,46,46,60,57,38,43,57,93,80,63,44,66,70,59,50,50,53,26,35,75,51,28,21,39,42,60,42,57,67,66,48,52,70,59,69,55,65,41,76,56,61,71,54,81,64,23,27,82,59,52,80,34,47,26,34,40,22,57,82,61,46,86,78,78,76,60,48,40,50,50,92,91,28,41,52,25,39,59,52,35,15,54,70,44,66,87,52,49,35,33,36,40,44,38,37,26,26,27,38,72,79,67,81,57,66,51,37,46,34,37,31,45,70,63,69,80,80,60,45,44,53,85,38,68,68,48,42,50,49,29,48,51,49,49,45,25,33,35,40,30,43,45,46,50,38,47,72,61,35,54,92,50,30,69,63,52,53,50,50,36,52,52,51,42,65,67,35,40,63,34,52,19,59,63,67,69,40,70,70,56,56,49,46,59,55,43,39,51,52,37,52,74,40,26,68,58,47,47,49,51,53,52,47,36,46,52,44,45,47,40,49,53,55,51,59,69,72,100,128,86,76,75,71,80,55,49,31,35,30,38,34,33,62,41,40,57,74,60,36,54,53,45,53,44,27,51,49,52,41,37,53,71,68,54,61,59,39,70,70,53,40,36,39,30,41,31,39,25,51,43,48,77,73,61,71,48,54,72,73,48,69,56,85,76,54,59,73,54,54,71,68,34,73,44,76,43,76,39,38,68,66,56,50,47,53,53,47,49,50,38,33,74,69,62,59,42,49,71,70,45,38,60,60,46,42,62,83,56,70,32,20,32,50,32,46,44,51,50,53,37,53,73,69,61,34,41,31,40,35,31,42,44,63,50,44,39,59,30,30,44,29,70,56,88,96,37,46,35,33,31,40,32,64,50,67,59,52,46,59,73,65,27,81,87,27,29,28,32,24,44,46,70,15,32,36,77,53,65,58,54,16,75,81,70,46,95,60,38,43,66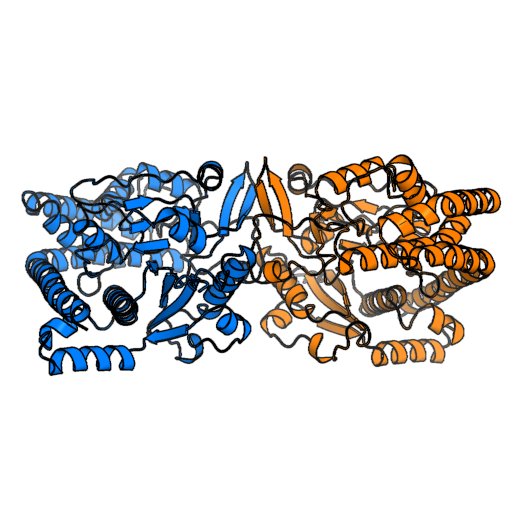,67,49,50,49,52,47,45,61,57,37,45,58,91,81,64,45,66,70,60,49,51,53,26,34,75,52,29,22,40,42,61,42,56,67,65,49,52,70,59,70,56,65,41,76,55,62,71,56,80,66,22,29,84,57,53,78,35,46,25,34,40,22,58,81,61,45,87,76,77,78,61,48,41,50,50,90,91,28,42,53,25,40,57,51,35,16,54,71,43,64,86,52,50,34,33,37,40,43,35,38,26,25,26,37,72,78,68,81,57,66,52,38,46,32,36,30,47,72,64,69,80,78,60,44,44,52,84,36,69,69,46,43,50,50,31,49,51,50,51,46,27,33,36,41,30,41,44,47,52,38,47,71,60,35,55,91,49,31,68,61,52,53,50,50,35,52,51,54,44,66,68,36,40,63,35,53,18,60,62,70,68,39,70,70,55,56,49,47,58,55,43,36,50,53,35,52,73,40,26,66,60,47,48,48,50,52,53,49,36,47,52,44,43,46,40,50,53,55,53,56,70,72,100